Protein AF-0000000087427253 (afdb_homodimer)

Radius of gyration: 33.12 Å; Cα contacts (8 Å, |Δi|>4): 2824; chains: 2; bounding box: 78×100×64 Å

pLDDT: mean 81.94, std 11.25, range [30.92, 97.19]

Nearest PDB structures (foldseek):
  8hb0-assembly1_A  TM=8.447E-01  e=4.789E-19  Homo sapiens
  5nv9-assembly1_A  TM=8.713E-01  e=2.139E-16  Proteus mirabilis HI4320
  8j74-assembly1_B  TM=8.057E-01  e=1.523E-13  Homo sapiens
  9bim-assembly1_A  TM=7.957E-01  e=3.000E-13  Homo sapiens
  8zqp-assembly1_A  TM=8.378E-01  e=1.855E-12  Homo sapiens

Sequence (1390 aa):
MELWYPYFYVYGIGGLVFFSGLFIAWRKGALSKPGRMLPLLLGGFAFYLLLHGLLQAAGSVGAFPVAGDARGAEGTIGTTADIAVVFIYFAGIVGAGAYFAKFTKTSSDYFFGGRRFSGWLLAMSCVATTIGAYSFVKYASAGFSFGLSSSMSYLNDWFWMPLWMLVWLPIIYYGRIQSVPEYFERRFGHKARAAATFILLVYLIGYVGINFYTLGTALHALTGYSIFYSACGAAICTALYVTVGGQTSVIMTDLMQGFILLAVGLGLFLVGIDYVGGFGLFWEHLPGPHRAGLAPLTEPDGFHTMGRFWQDAMVGGVAFYFMNQGMLMRFMSARSVKEGRKAVALVILVVMPLAAIAVSGVGWIGQAMVSTGDIAADTSPDNVFVIVSSILAAPGIFGLVMATLTAALMSTADTLLTAVSAIVVNDIWRPYFAKPHHADAEDLRMARWATLVTAVIGIVLVPLFATFDSIYLAHATFVAAVVPPMAVTLVLGAVWSRYNQKAALLTLVGGVVAVIVSLFFPDVIAPFSQGVEPGGEGMKAYKYMRAFYGVVVCSTLAVIGVLVFREKEEKSPLLVAGPEEDAIRAFKAGDAEPKEGGAKIELKLQAVAEEARRVEGTDEIFVRMHPIDRDELGTEPGDLIHVAARGFWHGGLKSIQARVDDADSTHQGRVEFPEEMLGAAGIEDGDGVVVTLIGMELWYPYFYVYGIGGLVFFSGLFIAWRKGALSKPGRMLPLLLGGFAFYLLLHGLLQAAGSVGAFPVAGDARGAEGTIGTTADIAVVFIYFAGIVGAGAYFAKFTKTSSDYFFGGRRFSGWLLAMSCVATTIGAYSFVKYASAGFSFGLSSSMSYLNDWFWMPLWMLVWLPIIYYGRIQSVPEYFERRFGHKARAAATFILLVYLIGYVGINFYTLGTALHALTGYSIFYSACGAAICTALYVTVGGQTSVIMTDLMQGFILLAVGLGLFLVGIDYVGGFGLFWEHLPGPHRAGLAPLTEPDGFHTMGRFWQDAMVGGVAFYFMNQGMLMRFMSARSVKEGRKAVALVILVVMPLAAIAVSGVGWIGQAMVSTGDIAADTSPDNVFVIVSSILAAPGIFGLVMATLTAALMSTADTLLTAVSAIVVNDIWRPYFAKPHHADAEDLRMARWATLVTAVIGIVLVPLFATFDSIYLAHATFVAAVVPPMAVTLVLGAVWSRYNQKAALLTLVGGVVAVIVSLFFPDVIAPFSQGVEPGGEGMKAYKYMRAFYGVVVCSTLAVIGVLVFREKEEKSPLLVAGPEEDAIRAFKAGDAEPKEGGAKIELKLQAVAEEARRVEGTDEIFVRMHPIDRDELGTEPGDLIHVAARGFWHGGLKSIQARVDDADSTHQGRVEFPEEMLGAAGIEDGDGVVVTLIG

Organism: Persicimonas caeni (NCBI:txid2292766)

Solvent-accessible surface area (backbone atoms only — not comparable to full-atom values): 65983 Å² total; per-residue (Å²): 113,78,81,46,48,31,55,51,50,50,53,51,55,38,40,48,49,25,51,48,26,46,45,51,25,38,77,31,39,40,42,57,66,77,47,81,56,51,59,52,51,50,49,48,50,48,49,51,55,49,53,50,49,50,35,37,53,52,25,65,46,57,62,62,79,34,39,68,78,52,65,78,56,75,46,70,71,58,42,73,51,13,52,48,40,29,49,50,47,51,52,48,50,43,48,49,12,52,58,41,17,74,69,38,83,44,49,57,20,27,53,24,39,56,27,26,28,36,20,69,53,48,22,32,23,47,43,16,37,67,53,6,35,42,33,46,43,33,28,7,17,38,5,39,74,44,15,47,25,45,32,43,68,44,64,44,53,64,35,49,46,40,39,46,55,51,32,49,46,53,30,40,52,50,53,61,52,87,42,67,31,51,47,35,26,77,71,41,28,67,68,37,16,53,53,41,43,51,51,48,49,52,49,41,48,52,50,36,8,50,28,34,36,39,44,1,48,56,40,18,72,50,70,66,47,54,41,69,59,31,18,47,55,52,47,51,59,40,49,60,28,40,50,65,5,30,38,40,12,51,42,57,47,16,44,60,41,22,55,48,41,51,50,50,23,43,46,48,29,54,52,40,30,18,49,60,26,2,57,37,44,37,55,53,35,33,54,66,76,28,44,17,32,57,32,52,40,70,41,69,86,48,83,18,35,52,28,46,43,31,31,41,31,60,43,38,38,39,41,49,68,68,57,26,48,40,46,46,30,53,51,47,13,22,51,34,72,67,29,34,40,50,14,52,49,45,33,62,69,50,47,26,58,53,44,25,44,21,22,21,27,44,6,42,40,40,38,20,28,30,66,72,63,80,34,67,83,82,58,58,43,74,46,36,38,59,54,44,43,22,57,74,32,53,85,33,50,36,11,46,51,51,31,37,54,50,43,22,22,38,40,27,40,40,36,35,34,50,25,51,13,48,45,45,39,67,68,41,36,51,74,74,65,51,58,88,89,57,60,59,65,57,53,41,52,51,28,32,48,41,24,53,52,48,50,51,52,13,56,67,37,22,70,65,49,65,71,42,94,36,70,50,54,38,51,53,40,50,48,28,56,58,41,28,20,56,44,50,44,50,56,42,46,36,65,36,84,67,60,36,40,66,13,45,41,42,12,39,55,50,24,50,49,53,39,52,45,32,35,78,42,46,70,75,39,56,87,57,31,77,74,34,52,43,95,47,64,42,71,53,26,26,71,49,26,49,21,47,40,34,44,51,52,17,49,48,37,34,51,51,24,36,71,70,64,70,57,87,71,90,75,56,62,40,59,33,58,34,31,52,59,53,23,45,27,59,53,61,77,42,92,58,75,71,52,84,46,66,40,64,41,76,30,29,33,37,62,34,91,53,78,70,50,58,45,86,96,48,88,36,31,46,29,24,37,8,67,67,52,28,46,66,39,67,52,52,65,62,28,35,30,35,42,22,48,70,57,75,87,50,36,31,68,29,20,38,51,31,24,34,34,81,57,66,34,90,46,73,64,31,36,40,33,33,47,86,50,28,71,71,18,62,47,58,77,63,35,57,25,36,37,28,32,49,65,113,76,79,46,48,30,55,50,49,50,53,50,55,38,40,48,48,23,51,48,26,46,46,50,25,37,76,30,39,40,44,59,66,79,46,80,57,52,60,51,52,51,50,47,51,48,49,50,54,48,52,50,48,50,35,37,51,51,27,65,47,58,63,62,79,34,37,68,78,53,64,80,56,74,46,69,73,59,42,73,52,13,53,50,40,29,49,52,46,51,52,47,51,43,48,50,13,52,57,43,16,74,69,36,83,44,49,57,20,26,55,24,40,55,27,25,28,37,20,70,54,48,21,32,23,47,42,16,36,69,53,6,35,42,32,47,44,33,31,6,16,37,5,39,73,44,15,46,25,44,34,44,68,44,63,45,53,64,34,49,47,41,38,45,55,51,33,50,45,51,28,41,53,51,52,61,52,86,42,64,34,52,46,34,26,76,69,42,30,68,67,37,17,54,53,40,43,52,51,50,48,53,48,42,47,51,48,34,8,49,28,34,36,40,44,0,48,56,42,16,72,49,71,68,46,54,41,68,60,32,18,48,54,50,48,51,59,39,47,59,27,38,48,67,5,31,37,42,11,49,41,57,44,15,44,58,42,23,55,47,42,52,50,50,25,42,46,48,29,54,51,40,31,19,49,60,26,2,54,36,44,36,54,55,34,35,54,66,76,29,42,19,32,56,31,53,40,69,42,68,86,48,84,20,34,52,28,45,42,31,29,42,29,59,44,38,37,36,40,49,69,68,57,28,49,40,47,47,30,52,52,48,13,23,51,34,72,66,29,33,41,48,14,51,50,46,33,63,68,49,45,26,60,52,44,26,44,19,24,22,27,43,5,40,42,39,36,19,29,30,66,74,62,78,35,66,83,81,56,58,43,76,47,34,40,60,54,43,42,22,58,74,33,53,86,33,50,35,11,46,51,50,31,37,53,50,42,24,21,40,41,28,41,40,38,38,34,50,25,51,12,47,46,45,39,65,67,42,36,52,75,74,65,52,59,87,86,58,61,59,66,57,54,41,52,50,28,32,48,41,24,52,51,48,51,54,52,14,56,67,39,22,69,65,49,65,70,41,95,37,70,50,56,38,52,53,39,50,48,27,56,59,40,27,20,56,44,49,43,50,57,43,46,36,65,36,85,66,59,35,40,66,14,43,42,43,11,39,53,49,23,50,49,52,39,51,44,34,35,80,43,46,69,75,39,56,88,57,30,78,75,36,52,44,93,47,63,42,73,52,27,27,72,49,27,48,21,46,40,34,44,52,52,18,49,49,38,34,52,50,25,36,72,68,64,70,57,86,71,90,76,56,63,40,58,33,57,33,31,52,61,52,24,48,27,60,53,60,76,44,91,60,75,73,51,80,47,65,41,65,41,76,29,28,33,37,62,33,92,52,79,70,50,57,45,86,98,48,89,36,31,46,29,24,36,9,66,66,53,29,46,66,39,68,53,53,64,62,28,35,30,36,43,22,49,70,59,75,85,50,34,32,68,29,21,40,50,32,24,35,33,81,57,68,34,90,44,72,64,31,36,39,33,32,46,85,48,28,72,70,18,62,47,56,77,63,36,57,27,37,38,28,31,49,64

Foldseek 3Di:
DVLCVVVCVCCVVVVVVLVVVVVVCCVVCVCVPVAPVVCVSVVVVVVVNVVVVVVSVVVVPPPPPQLVVLQVPQQDFADPLLVVLLVVLLVVLLVLLQVQLLLDDFVCCQQQVQLFFFLVLLLLLCLLQVLFQALQLQQLLVCLVQALLSLCLLQQQVVCLCCLQFFQLLLCQLVVPLAPLSLLCVLFRLLSSVLLLVLLLLLLLLVLLLSLLSQLVLVCRRPVDHSLVSSVVLLVSLLSSLLRRHLSSLSVSSNVLSVLLLCLLVVLLVLLCSNCPHDVLLCVLADPSNNDNAHDCDDAVDPHRVLCCLLSHVQVSLCVCPHQQLNSSSSNSHNFSVSSSSSSCCNNPPSSSSSSCSRNSLSSSLNSVCSVVSDPPPDNSSCSSLSSLSSRDDRNSSSSVSSSNSSSSSSNSSSSLSSQLSSCLVRPCVPPPDDPPDDSVVSSVSSSVSSVVSSVSSSVCSVVLVVDSHSNQSSSLSSLLRGQLVSLLLSCSAAPQLQHNQLNSQLSVVLNVVSQCCQQVVCLQVVQLSNHALVDHGSSGSRSRSSVVSNVRSNVSSVVRSVPVVDNDDDDCSSYRDDSQSSQCVSLVDPDRDDAWFQKDKAWEAADQDDWDDDPPDRATEKAEAPVVCVNQVHDFSFKKKKAARDCVCSRSQIHIHGYHPDHDPDHRYIYDHPVCNSSNVHDHGGIIMMIGRD/DVLCVVVCVCCVVVVCVLVVVVVVCCVVCVCVPVAPVVCVSVVVVVVVNVVVVVVSVVVVPPDPPQLVVLQVPQQDFADPLLVVLLVVLLVVLLVLLQVQLLLDDFVCCQQQVQLFFFLVLLLLLCLLQVLFQALQLQQLLVCLVQALLSLCLLQQQVVCLCCLQFFQLLLCQLVVPLAPLSLLCVLFRLLSSVLLLVLLLLLLLLVLLLSLLSQLVLVCLRPVDHSLVSSVVLLVSLLSSLLRRHLSSLSVSSNVLSVLLLCLLVVLLVLLCSSCPHDVLLCVLADPSNNDNAHDCDDAVDDHRVLCCLLSHVLVSLCVCPRQQLNSSSSNSHNFSVSSSSSSCCNNPPSSSSSSCSRNSLSSSLNSVCSVVSDPPPDNSSCSSLSSLSSRDDRNSSSSSSSSNSSSSSSNSSSSLSSQLSSCLVRPCVPPPDDPPDDSVVSSVSSSVSSVVSSVSSSVCSVVLVPDSHSNQSSSLSSLLRGQLVSLLLSCSAAPQLQHNQLNCQLSVVLNVVSQCCQQVVCLQVVQLSNHALVDHGSSGSRSRSSVVSNVVSNVSSVVRSVPVVDNDDDDCSSYRDDSQSSQCVSLVDPDRDDAWFQKDKAWEAADQDDWDDDPPDRATEKAEAPVVCVNQVHDFSFKKKKAARDCVCSRSQIHIHGYHPDHDPDHRYIYDHPVCNSSNVHDHGGIIMMIGRD

Structure (mmCIF, N/CA/C/O backbone):
data_AF-0000000087427253-model_v1
#
loop_
_entity.id
_entity.type
_entity.pdbx_description
1 polymer 'Sodium/solute symporter'
#
loop_
_atom_site.group_PDB
_atom_site.id
_atom_site.type_symbol
_atom_site.label_atom_id
_atom_site.label_alt_id
_atom_site.label_comp_id
_atom_site.label_asym_id
_atom_site.label_entity_id
_atom_site.label_seq_id
_atom_site.pdbx_PDB_ins_code
_atom_site.Cartn_x
_atom_site.Cartn_y
_atom_site.Cartn_z
_atom_site.occupancy
_atom_site.B_iso_or_equiv
_atom_site.auth_seq_id
_atom_site.auth_comp_id
_atom_site.auth_asym_id
_atom_site.auth_atom_id
_atom_site.pdbx_PDB_model_num
ATOM 1 N N . MET A 1 1 ? -25.422 17.812 -18.547 1 43.75 1 MET A N 1
ATOM 2 C CA . MET A 1 1 ? -24.25 18.688 -18.656 1 43.75 1 MET A CA 1
ATOM 3 C C . MET A 1 1 ? -24.031 19.484 -17.375 1 43.75 1 MET A C 1
ATOM 5 O O . MET A 1 1 ? -22.906 19.609 -16.891 1 43.75 1 MET A O 1
ATOM 9 N N . GLU A 1 2 ? -25.109 19.953 -16.719 1 59.38 2 GLU A N 1
ATOM 10 C CA . GLU A 1 2 ? -25.031 20.781 -15.516 1 59.38 2 GLU A CA 1
ATOM 11 C C . GLU A 1 2 ? -24.406 20.016 -14.352 1 59.38 2 GLU A C 1
ATOM 13 O O . GLU A 1 2 ? -23.734 20.609 -13.5 1 59.38 2 GLU A O 1
ATOM 18 N N . LEU A 1 3 ? -24.469 18.734 -14.594 1 61.5 3 LEU A N 1
ATOM 19 C CA . LEU A 1 3 ? -23.984 17.859 -13.523 1 61.5 3 LEU A CA 1
ATOM 20 C C . LEU A 1 3 ? -22.469 17.828 -13.484 1 61.5 3 LEU A C 1
ATOM 22 O O . LEU A 1 3 ? -21.875 17.547 -12.438 1 61.5 3 LEU A O 1
ATOM 26 N N . TRP A 1 4 ? -21.891 18.328 -14.609 1 66.06 4 TRP A N 1
ATOM 27 C CA . TRP A 1 4 ? -20.453 18.172 -14.68 1 66.06 4 TRP A CA 1
ATOM 28 C C . TRP A 1 4 ? -19.75 19.531 -14.531 1 66.06 4 TRP A C 1
ATOM 30 O O . TRP A 1 4 ? -18.516 19.594 -14.453 1 66.06 4 TRP A O 1
ATOM 40 N N . TYR A 1 5 ? -20.516 20.594 -14.406 1 72.19 5 TYR A N 1
ATOM 41 C CA . TYR A 1 5 ? -19.922 21.922 -14.273 1 72.19 5 TYR A CA 1
ATOM 42 C C . TYR A 1 5 ? -19.031 22.016 -13.039 1 72.19 5 TYR A C 1
ATOM 44 O O . TYR A 1 5 ? -17.922 22.531 -13.102 1 72.19 5 TYR A O 1
ATOM 52 N N . PRO A 1 6 ? -19.484 21.438 -11.961 1 80.38 6 PRO A N 1
ATOM 53 C CA . PRO A 1 6 ? -18.609 21.484 -10.781 1 80.38 6 PRO A CA 1
ATOM 54 C C . PRO A 1 6 ? -17.297 20.75 -10.984 1 80.38 6 PRO A C 1
ATOM 56 O O . PRO A 1 6 ? -16.25 21.188 -10.5 1 80.38 6 PRO A O 1
ATOM 59 N N . TYR A 1 7 ? -17.453 19.656 -11.727 1 79.12 7 TYR A N 1
ATOM 60 C CA . TYR A 1 7 ? -16.266 18.859 -12.008 1 79.12 7 TYR A CA 1
ATOM 61 C C . TYR A 1 7 ? -15.258 19.672 -12.828 1 79.12 7 TYR A C 1
ATOM 63 O O . TYR A 1 7 ? -14.078 19.75 -12.477 1 79.12 7 TYR A O 1
ATOM 71 N N . PHE A 1 8 ? -15.727 20.375 -13.812 1 73.19 8 PHE A N 1
ATOM 72 C CA . PHE A 1 8 ? -14.852 21.172 -14.68 1 73.19 8 PHE A CA 1
ATOM 73 C C . PHE A 1 8 ? -14.32 22.391 -13.945 1 73.19 8 PHE A C 1
ATOM 75 O O . PHE A 1 8 ? -13.188 22.812 -14.172 1 73.19 8 PHE A O 1
ATOM 82 N N . TYR A 1 9 ? -15.094 22.859 -13.125 1 79.69 9 TYR A N 1
ATOM 83 C CA . TYR A 1 9 ? -14.672 24 -12.32 1 79.69 9 TYR A CA 1
ATOM 84 C C . TYR A 1 9 ? -13.516 23.625 -11.406 1 79.69 9 TYR A C 1
ATOM 86 O O . TYR A 1 9 ? -12.492 24.312 -11.375 1 79.69 9 TYR A O 1
ATOM 94 N N . VAL A 1 10 ? -13.633 22.5 -10.664 1 84.25 10 VAL A N 1
ATOM 95 C CA . VAL A 1 10 ? -12.648 22.078 -9.68 1 84.25 10 VAL A CA 1
ATOM 96 C C . VAL A 1 10 ? -11.344 21.688 -10.383 1 84.25 10 VAL A C 1
ATOM 98 O O . VAL A 1 10 ? -10.258 22.109 -9.961 1 84.25 10 VAL A O 1
ATOM 101 N N . TYR A 1 11 ? -11.414 21 -11.492 1 82.69 11 TYR A N 1
ATOM 102 C CA . TYR A 1 11 ? -10.211 20.516 -12.156 1 82.69 11 TYR A CA 1
ATOM 103 C C . TYR A 1 11 ? -9.656 21.578 -13.109 1 82.69 11 TYR A C 1
ATOM 105 O O . TYR A 1 11 ? -8.492 21.5 -13.516 1 82.69 11 TYR A O 1
ATOM 113 N N . GLY A 1 12 ? -10.523 22.578 -13.461 1 80.12 12 GLY A N 1
ATOM 114 C CA . GLY A 1 12 ? -10 23.734 -14.18 1 80.12 12 GLY A CA 1
ATOM 115 C C . GLY A 1 12 ? -9.109 24.625 -13.328 1 80.12 12 GLY A C 1
ATOM 116 O O . GLY A 1 12 ? -7.945 24.844 -13.664 1 80.12 12 GLY A O 1
ATOM 117 N N . ILE A 1 13 ? -9.672 25.031 -12.219 1 83.94 13 ILE A N 1
ATOM 118 C CA . ILE A 1 13 ? -8.93 25.953 -11.359 1 83.94 13 ILE A CA 1
ATOM 119 C C . ILE A 1 13 ? -7.887 25.172 -10.562 1 83.94 13 ILE A C 1
ATOM 121 O O . ILE A 1 13 ? -6.734 25.594 -10.453 1 83.94 13 ILE A O 1
ATOM 125 N N . GLY A 1 14 ? -8.344 24 -9.961 1 87.31 14 GLY A N 1
ATOM 126 C CA . GLY A 1 14 ? -7.398 23.156 -9.25 1 87.31 14 GLY A CA 1
ATOM 127 C C . GLY A 1 14 ? -6.262 22.656 -10.125 1 87.31 14 GLY A C 1
ATOM 128 O O . GLY A 1 14 ? -5.113 22.594 -9.68 1 87.31 14 GLY A O 1
ATOM 129 N N . GLY A 1 15 ? -6.617 22.25 -11.344 1 84.06 15 GLY A N 1
ATOM 130 C CA . GLY A 1 15 ? -5.594 21.859 -12.305 1 84.06 15 GLY A CA 1
ATOM 131 C C . GLY A 1 15 ? -4.602 22.953 -12.602 1 84.06 15 GLY A C 1
ATOM 132 O O . GLY A 1 15 ? -3.4 22.703 -12.719 1 84.06 15 GLY A O 1
ATOM 133 N N . LEU A 1 16 ? -5.137 24.203 -12.68 1 82.25 16 LEU A N 1
ATOM 134 C CA . LEU A 1 16 ? -4.262 25.344 -12.906 1 82.25 16 LEU A CA 1
ATOM 135 C C . LEU A 1 16 ? -3.27 25.516 -11.758 1 82.25 16 LEU A C 1
ATOM 137 O O . LEU A 1 16 ? -2.098 25.812 -11.984 1 82.25 16 LEU A O 1
ATOM 141 N N . VAL A 1 17 ? -3.727 25.344 -10.578 1 87 17 VAL A N 1
ATOM 142 C CA . VAL A 1 17 ? -2.85 25.453 -9.422 1 87 17 VAL A CA 1
ATOM 143 C C . VAL A 1 17 ? -1.814 24.328 -9.445 1 87 17 VAL A C 1
ATOM 145 O O . VAL A 1 17 ? -0.619 24.578 -9.273 1 87 17 VAL A O 1
ATOM 148 N N . PHE A 1 18 ? -2.314 23.078 -9.695 1 90 18 PHE A N 1
ATOM 149 C CA . PHE A 1 18 ? -1.455 21.906 -9.734 1 90 18 PHE A CA 1
ATOM 150 C C . PHE A 1 18 ? -0.372 22.062 -10.797 1 90 18 PHE A C 1
ATOM 152 O O . PHE A 1 18 ? 0.817 21.922 -10.5 1 90 18 PHE A O 1
ATOM 159 N N . PHE A 1 19 ? -0.707 22.422 -11.984 1 84.94 19 PHE A N 1
ATOM 160 C CA . PHE A 1 19 ? 0.235 22.453 -13.102 1 84.94 19 PHE A CA 1
ATOM 161 C C . PHE A 1 19 ? 1.096 23.703 -13.039 1 84.94 19 PHE A C 1
ATOM 163 O O . PHE A 1 19 ? 2.23 23.719 -13.523 1 84.94 19 PHE A O 1
ATOM 170 N N . SER A 1 20 ? 0.563 24.828 -12.438 1 86.44 20 SER A N 1
ATOM 171 C CA . SER A 1 20 ? 1.421 25.969 -12.172 1 86.44 20 SER A CA 1
ATOM 172 C C . SER A 1 20 ? 2.535 25.609 -11.195 1 86.44 20 SER A C 1
ATOM 174 O O . SER A 1 20 ? 3.676 26.047 -11.359 1 86.44 20 SER A O 1
ATOM 176 N N . GLY A 1 21 ? 2.146 24.828 -10.211 1 86.19 21 GLY A N 1
ATOM 177 C CA . GLY A 1 21 ? 3.17 24.359 -9.289 1 86.19 21 GLY A CA 1
ATOM 178 C C . GLY A 1 21 ? 4.234 23.516 -9.961 1 86.19 21 GLY A C 1
ATOM 179 O O . GLY A 1 21 ? 5.426 23.688 -9.703 1 86.19 21 GLY A O 1
ATOM 180 N N . LEU A 1 22 ? 3.787 22.625 -10.82 1 81.88 22 LEU A N 1
ATOM 181 C CA . LEU A 1 22 ? 4.715 21.781 -11.562 1 81.88 22 LEU A CA 1
ATOM 182 C C . LEU A 1 22 ? 5.605 22.625 -12.469 1 81.88 22 LEU A C 1
ATOM 184 O O . LEU A 1 22 ? 6.805 22.359 -12.586 1 81.88 22 LEU A O 1
ATOM 188 N N . PHE A 1 23 ? 4.973 23.609 -13.07 1 79 23 PHE A N 1
ATOM 189 C CA . PHE A 1 23 ? 5.695 24.484 -13.992 1 79 23 PHE A CA 1
ATOM 190 C C . PHE A 1 23 ? 6.742 25.297 -13.258 1 79 23 PHE A C 1
ATOM 192 O O . PHE A 1 23 ? 7.879 25.422 -13.719 1 79 23 PHE A O 1
ATOM 199 N N . ILE A 1 24 ? 6.383 25.859 -12.211 1 82.44 24 ILE A N 1
ATOM 200 C CA . ILE A 1 24 ? 7.305 26.656 -11.414 1 82.44 24 ILE A CA 1
ATOM 201 C C . ILE A 1 24 ? 8.469 25.781 -10.945 1 82.44 24 ILE A C 1
ATOM 203 O O . ILE A 1 24 ? 9.633 26.203 -11.023 1 82.44 24 ILE A O 1
ATOM 207 N N . ALA A 1 25 ? 8.141 24.594 -10.445 1 79.62 25 ALA A N 1
ATOM 208 C CA . ALA A 1 25 ? 9.18 23.672 -9.984 1 79.62 25 ALA A CA 1
ATOM 209 C C . ALA A 1 25 ? 10.125 23.312 -11.125 1 79.62 25 ALA A C 1
ATOM 211 O O . ALA A 1 25 ? 11.336 23.203 -10.93 1 79.62 25 ALA A O 1
ATOM 212 N N . TRP A 1 26 ? 9.539 23.078 -12.258 1 76.75 26 TRP A N 1
ATOM 213 C CA . TRP A 1 26 ? 10.328 22.75 -13.43 1 76.75 26 TRP A CA 1
ATOM 214 C C . TRP A 1 26 ? 11.203 23.938 -13.859 1 76.75 26 TRP A C 1
ATOM 216 O O . TRP A 1 26 ? 12.398 23.781 -14.086 1 76.75 26 TRP A O 1
ATOM 226 N N . ARG A 1 27 ? 10.617 25.156 -13.961 1 72 27 ARG A N 1
ATOM 227 C CA . ARG A 1 27 ? 11.305 26.359 -14.422 1 72 27 ARG A CA 1
ATOM 228 C C . ARG A 1 27 ? 12.438 26.75 -13.469 1 72 27 ARG A C 1
ATOM 230 O O . ARG A 1 27 ? 13.484 27.234 -13.906 1 72 27 ARG A O 1
ATOM 237 N N . LYS A 1 28 ? 12.195 26.406 -12.297 1 74 28 LYS A N 1
ATOM 238 C CA . LYS A 1 28 ? 13.164 26.859 -11.305 1 74 28 LYS A CA 1
ATOM 239 C C . LYS A 1 28 ? 14.148 25.75 -10.945 1 74 28 LYS A C 1
ATOM 241 O O . LYS A 1 28 ? 14.961 25.906 -10.039 1 74 28 LYS A O 1
ATOM 246 N N . GLY A 1 29 ? 14.016 24.641 -11.578 1 65.69 29 GLY A N 1
ATOM 247 C CA . GLY A 1 29 ? 15.031 23.609 -11.516 1 65.69 29 GLY A CA 1
ATOM 248 C C . GLY A 1 29 ? 14.781 22.594 -10.406 1 65.69 29 GLY A C 1
ATOM 249 O O . GLY A 1 29 ? 15.656 21.781 -10.094 1 65.69 29 GLY A O 1
ATOM 250 N N . ALA A 1 30 ? 13.68 22.797 -9.781 1 64.75 30 ALA A N 1
ATOM 251 C CA . ALA A 1 30 ? 13.375 21.891 -8.688 1 64.75 30 ALA A CA 1
ATOM 252 C C . ALA A 1 30 ? 12.938 20.531 -9.227 1 64.75 30 ALA A C 1
ATOM 254 O O . ALA A 1 30 ? 12.984 19.531 -8.508 1 64.75 30 ALA A O 1
ATOM 255 N N . LEU A 1 31 ? 12.312 20.609 -10.328 1 60.72 31 LEU A N 1
ATOM 256 C CA . LEU A 1 31 ? 11.906 19.375 -11 1 60.72 31 LEU A CA 1
ATOM 257 C C . LEU A 1 31 ? 12.875 19.016 -12.117 1 60.72 31 LEU A C 1
ATOM 259 O O . LEU A 1 31 ? 12.477 18.906 -13.281 1 60.72 31 LEU A O 1
ATOM 263 N N . SER A 1 32 ? 13.992 19.562 -12.141 1 51.09 32 SER A N 1
ATOM 264 C CA . SER A 1 32 ? 14.93 19.406 -13.242 1 51.09 32 SER A CA 1
ATOM 265 C C . SER A 1 32 ? 15.062 17.953 -13.672 1 51.09 32 SER A C 1
ATOM 267 O O . SER A 1 32 ? 15.273 17.656 -14.852 1 51.09 32 SER A O 1
ATOM 269 N N . LYS A 1 33 ? 15.227 17.078 -12.75 1 46.72 33 LYS A N 1
ATOM 270 C CA . LYS A 1 33 ? 15.336 15.711 -13.227 1 46.72 33 LYS A CA 1
ATOM 271 C C . LYS A 1 33 ? 14.031 14.945 -13.031 1 46.72 33 LYS A C 1
ATOM 273 O O . LYS A 1 33 ? 13.508 14.883 -11.914 1 46.72 33 LYS A O 1
ATOM 278 N N . PRO A 1 34 ? 13.266 14.945 -14.148 1 44.59 34 PRO A N 1
ATOM 279 C CA . PRO A 1 34 ? 11.977 14.266 -14.031 1 44.59 34 PRO A CA 1
ATOM 280 C C . PRO A 1 34 ? 12.055 12.984 -13.203 1 44.59 34 PRO A C 1
ATOM 282 O O . PRO A 1 34 ? 12.445 11.938 -13.719 1 44.59 34 PRO A O 1
ATOM 285 N N . GLY A 1 35 ? 12.664 13.023 -12.281 1 50.59 35 GLY A N 1
ATOM 286 C CA . GLY A 1 35 ? 12.836 11.82 -11.484 1 50.59 35 GLY A CA 1
ATOM 287 C C . GLY A 1 35 ? 11.523 11.195 -11.055 1 50.59 35 GLY A C 1
ATOM 288 O O . GLY A 1 35 ? 10.523 11.281 -11.773 1 50.59 35 GLY A O 1
ATOM 289 N N . ARG A 1 36 ? 11.484 10.453 -10.023 1 56.59 36 ARG A N 1
ATOM 290 C CA . ARG A 1 36 ? 10.383 9.703 -9.438 1 56.59 36 ARG A CA 1
ATOM 291 C C . ARG A 1 36 ? 9.25 10.625 -9.008 1 56.59 36 ARG A C 1
ATOM 293 O O . ARG A 1 36 ? 8.109 10.188 -8.828 1 56.59 36 ARG A O 1
ATOM 300 N N . MET A 1 37 ? 9.531 11.922 -9.289 1 68.88 37 MET A N 1
ATOM 301 C CA . MET A 1 37 ? 8.57 12.828 -8.656 1 68.88 37 MET A CA 1
ATOM 302 C C . MET A 1 37 ? 7.457 13.203 -9.633 1 68.88 37 MET A C 1
ATOM 304 O O . MET A 1 37 ? 6.289 13.281 -9.25 1 68.88 37 MET A O 1
ATOM 308 N N . LEU A 1 38 ? 7.812 13.297 -10.938 1 68.19 38 LEU A N 1
ATOM 309 C CA . LEU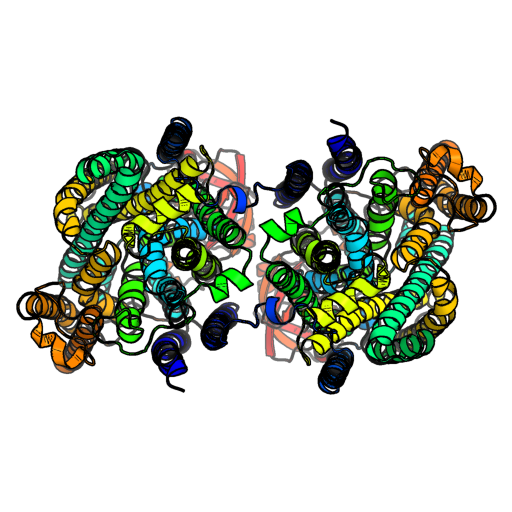 A 1 38 ? 6.812 13.766 -11.891 1 68.19 38 LEU A CA 1
ATOM 310 C C . LEU A 1 38 ? 5.742 12.703 -12.117 1 68.19 38 LEU A C 1
ATOM 312 O O . LEU A 1 38 ? 4.543 12.992 -12.039 1 68.19 38 LEU A O 1
ATOM 316 N N . PRO A 1 39 ? 6.164 11.375 -12.289 1 63.03 39 PRO A N 1
ATOM 317 C CA . PRO A 1 39 ? 5.113 10.359 -12.406 1 63.03 39 PRO A CA 1
ATOM 318 C C . PRO A 1 39 ? 4.262 10.25 -11.141 1 63.03 39 PRO A C 1
ATOM 320 O O . PRO A 1 39 ? 3.057 9.992 -11.227 1 63.03 39 PRO A O 1
ATOM 323 N N . LEU A 1 40 ? 4.867 10.32 -10.117 1 71.38 40 LEU A N 1
ATOM 324 C CA . LEU A 1 40 ? 4.113 10.281 -8.875 1 71.38 40 LEU A CA 1
ATOM 325 C C . LEU A 1 40 ? 3.082 11.406 -8.82 1 71.38 40 LEU A C 1
ATOM 327 O O . LEU A 1 40 ? 1.928 11.172 -8.453 1 71.38 40 LEU A O 1
ATOM 331 N N . LEU A 1 41 ? 3.461 12.57 -9.203 1 78.19 41 LEU A N 1
ATOM 332 C CA . LEU A 1 41 ? 2.576 13.734 -9.156 1 78.19 41 LEU A CA 1
ATOM 333 C C . LEU A 1 41 ? 1.481 13.625 -10.211 1 78.19 41 LEU A C 1
ATOM 335 O O . LEU A 1 41 ? 0.304 13.836 -9.914 1 78.19 41 LEU A O 1
ATOM 339 N N . LEU A 1 42 ? 1.845 13.203 -11.375 1 72.81 42 LEU A N 1
ATOM 340 C CA . LEU A 1 42 ? 0.849 13.078 -12.43 1 72.81 42 LEU A CA 1
ATOM 341 C C . LEU A 1 42 ? -0.083 11.898 -12.164 1 72.81 42 LEU A C 1
ATOM 343 O O . LEU A 1 42 ? -1.276 11.969 -12.469 1 72.81 42 LEU A O 1
ATOM 347 N N . GLY A 1 43 ? 0.577 10.805 -11.648 1 70.31 43 GLY A N 1
ATOM 348 C CA . GLY A 1 43 ? -0.26 9.695 -11.219 1 70.31 43 GLY A CA 1
ATOM 349 C C . GLY A 1 43 ? -1.272 10.078 -10.156 1 70.31 43 GLY A C 1
ATOM 350 O O . GLY A 1 43 ? -2.422 9.641 -10.203 1 70.31 43 GLY A O 1
ATOM 351 N N . GLY A 1 44 ? -0.804 10.883 -9.25 1 75.75 44 GLY A N 1
ATOM 352 C CA . GLY A 1 44 ? -1.728 11.383 -8.25 1 75.75 44 GLY A CA 1
ATOM 353 C C . GLY A 1 44 ? -2.84 12.234 -8.836 1 75.75 44 GLY A C 1
ATOM 354 O O . GLY A 1 44 ? -4.004 12.094 -8.453 1 75.75 44 GLY A O 1
ATOM 355 N N . PHE A 1 45 ? -2.498 13.094 -9.781 1 78.81 45 PHE A N 1
ATOM 356 C CA . PHE A 1 45 ? -3.488 13.914 -10.469 1 78.81 45 PHE A CA 1
ATOM 357 C C . PHE A 1 45 ? -4.5 13.039 -11.195 1 78.81 45 PHE A C 1
ATOM 359 O O . PHE A 1 45 ? -5.707 13.258 -11.094 1 78.81 45 PHE A O 1
ATOM 366 N N . ALA A 1 46 ? -3.975 12.039 -11.898 1 71.38 46 ALA A N 1
ATOM 367 C CA . ALA A 1 46 ? -4.852 11.141 -12.648 1 71.38 46 ALA A CA 1
ATOM 368 C C . ALA A 1 46 ? -5.766 10.359 -11.711 1 71.38 46 ALA A C 1
ATOM 370 O O . ALA A 1 46 ? -6.941 10.148 -12.016 1 71.38 46 ALA A O 1
ATOM 371 N N . PHE A 1 47 ? -5.207 9.922 -10.727 1 77.44 47 PHE A N 1
ATOM 372 C CA . PHE A 1 47 ? -5.973 9.18 -9.734 1 77.44 47 PHE A CA 1
ATOM 373 C C . PHE A 1 47 ? -7.188 9.977 -9.273 1 77.44 47 PHE A C 1
ATOM 375 O O . PHE A 1 47 ? -8.312 9.477 -9.297 1 77.44 47 PHE A O 1
ATOM 382 N N . TYR A 1 48 ? -7.039 11.195 -8.875 1 80.12 48 TYR A N 1
ATOM 383 C CA . TYR A 1 48 ? -8.133 12.016 -8.359 1 80.12 48 TYR A CA 1
ATOM 384 C C . TYR A 1 48 ? -9.086 12.414 -9.484 1 80.12 48 TYR A C 1
ATOM 386 O O . TYR A 1 48 ? -10.297 12.508 -9.273 1 80.12 48 TYR A O 1
ATOM 394 N N . LEU A 1 49 ? -8.438 12.742 -10.609 1 75.88 49 LEU A N 1
ATOM 395 C CA . LEU A 1 49 ? -9.273 13.07 -11.766 1 75.88 49 LEU A CA 1
ATOM 396 C C . LEU A 1 49 ? -10.25 11.938 -12.055 1 75.88 49 LEU A C 1
ATOM 398 O O . LEU A 1 49 ? -11.438 12.188 -12.281 1 75.88 49 LEU A O 1
ATOM 402 N N . LEU A 1 50 ? -9.758 10.695 -12.008 1 68.44 50 LEU A N 1
ATOM 403 C CA . LEU A 1 50 ? -10.586 9.531 -12.297 1 68.44 50 LEU A CA 1
ATOM 404 C C . LEU A 1 50 ? -11.547 9.242 -11.148 1 68.44 50 LEU A C 1
ATOM 406 O O . LEU A 1 50 ? -12.719 8.914 -11.383 1 68.44 50 LEU A O 1
ATOM 410 N N . LEU A 1 51 ? -11.039 9.281 -9.961 1 72.31 51 LEU A N 1
ATOM 411 C CA . LEU A 1 51 ? -11.867 9 -8.789 1 72.31 51 LEU A CA 1
ATOM 412 C C . LEU A 1 51 ? -13.062 9.938 -8.742 1 72.31 51 LEU A C 1
ATOM 414 O O . LEU A 1 51 ? -14.203 9.484 -8.578 1 72.31 51 LEU A O 1
ATOM 418 N N . HIS A 1 52 ? -12.828 11.281 -8.938 1 78.19 52 HIS A N 1
ATOM 419 C CA . HIS A 1 52 ? -13.914 12.25 -8.906 1 78.19 52 HIS A CA 1
ATOM 420 C C . HIS A 1 52 ? -14.852 12.078 -10.102 1 78.19 52 HIS A C 1
ATOM 422 O O . HIS A 1 52 ? -16.062 12.258 -9.977 1 78.19 52 HIS A O 1
ATOM 428 N N . GLY A 1 53 ? -14.203 11.805 -11.203 1 70.06 53 GLY A N 1
ATOM 429 C CA . GLY A 1 53 ? -15.023 11.547 -12.375 1 70.06 53 GLY A CA 1
ATOM 430 C C . GLY A 1 53 ? -15.969 10.375 -12.195 1 70.06 53 GLY A C 1
ATOM 431 O O . GLY A 1 53 ? -17.141 10.445 -12.57 1 70.06 53 GLY A O 1
ATOM 432 N N . LEU A 1 54 ? -15.461 9.297 -11.586 1 64.75 54 LEU A N 1
ATOM 433 C CA . LEU A 1 54 ? -16.266 8.102 -11.336 1 64.75 54 LEU A CA 1
ATOM 434 C C . LEU A 1 54 ? -17.375 8.391 -10.336 1 64.75 54 LEU A C 1
ATOM 436 O O . LEU A 1 54 ? -18.5 7.934 -10.516 1 64.75 54 LEU A O 1
ATOM 440 N N . LEU A 1 55 ? -17.078 9.109 -9.289 1 67.69 55 LEU A N 1
ATOM 441 C CA . LEU A 1 55 ? -18.078 9.445 -8.273 1 67.69 55 LEU A CA 1
ATOM 442 C C . LEU A 1 55 ? -19.172 10.328 -8.859 1 67.69 55 LEU A C 1
ATOM 444 O O . LEU A 1 55 ? -20.359 10.148 -8.539 1 67.69 55 LEU A O 1
ATOM 448 N N . GLN A 1 56 ? -18.719 11.266 -9.703 1 69.88 56 GLN A N 1
ATOM 449 C CA . GLN A 1 56 ? -19.703 12.148 -10.344 1 69.88 56 GLN A CA 1
ATOM 450 C C . GLN A 1 56 ? -20.578 11.375 -11.305 1 69.88 56 GLN A C 1
ATOM 452 O O . GLN A 1 56 ? -21.797 11.625 -11.383 1 69.88 56 GLN A O 1
ATOM 457 N N . ALA A 1 57 ? -19.953 10.5 -12.062 1 63.84 57 ALA A N 1
ATOM 458 C CA . ALA A 1 57 ? -20.703 9.664 -13 1 63.84 57 ALA A CA 1
ATOM 459 C C . ALA A 1 57 ? -21.672 8.758 -12.266 1 63.84 57 ALA A C 1
ATOM 461 O O . ALA A 1 57 ? -22.812 8.555 -12.711 1 63.84 57 ALA A O 1
ATOM 462 N N . ALA A 1 58 ? -21.266 8.172 -11.156 1 62.16 58 ALA A N 1
ATOM 463 C CA . ALA A 1 58 ? -22.109 7.27 -10.359 1 62.16 58 ALA A CA 1
ATOM 464 C C . ALA A 1 58 ? -23.344 7.992 -9.828 1 62.16 58 ALA A C 1
ATOM 466 O O . ALA A 1 58 ? -24.422 7.398 -9.727 1 62.16 58 ALA A O 1
ATOM 467 N N . GLY A 1 59 ? -23.141 9.242 -9.406 1 61.66 59 GLY A N 1
ATOM 468 C CA . GLY A 1 59 ? -24.266 10.023 -8.914 1 61.66 59 GLY A CA 1
ATOM 469 C C . GLY A 1 59 ? -25.359 10.219 -9.953 1 61.66 59 GLY A C 1
ATOM 470 O O . GLY A 1 59 ? -26.516 10.445 -9.602 1 61.66 59 GLY A O 1
ATOM 471 N N . SER A 1 60 ? -24.891 10.25 -11.109 1 55.31 60 SER A N 1
ATOM 472 C CA . SER A 1 60 ? -25.844 10.438 -12.188 1 55.31 60 SER A CA 1
ATOM 473 C C . SER A 1 60 ? -26.594 9.141 -12.5 1 55.31 60 SER A C 1
ATOM 475 O O . SER A 1 60 ? -27.625 9.164 -13.156 1 55.31 60 SER A O 1
ATOM 477 N N . VAL A 1 61 ? -25.844 8.117 -12.188 1 47.84 61 VAL A N 1
ATOM 478 C CA . VAL A 1 61 ? -26.469 6.828 -12.477 1 47.84 61 VAL A CA 1
ATOM 479 C C . VAL A 1 61 ? -27.594 6.562 -11.477 1 47.84 61 VAL A C 1
ATOM 481 O O . VAL A 1 61 ? -27.438 6.781 -10.273 1 47.84 61 VAL A O 1
ATOM 484 N N . GLY A 1 62 ? -28.781 7.004 -11.852 1 45.69 62 GLY A N 1
ATOM 485 C CA . GLY A 1 62 ? -29.891 6.621 -11 1 45.69 62 GLY A CA 1
ATOM 486 C C . GLY A 1 62 ? -29.641 5.336 -10.234 1 45.69 62 GLY A C 1
ATOM 487 O O . GLY A 1 62 ? -28.531 4.809 -10.242 1 45.69 62 GLY A O 1
ATOM 488 N N . ALA A 1 63 ? -30.609 4.969 -9.398 1 39.94 63 ALA A N 1
ATOM 489 C CA . ALA A 1 63 ? -30.562 3.736 -8.609 1 39.94 63 ALA A CA 1
ATOM 490 C C . ALA A 1 63 ? -29.906 2.607 -9.398 1 39.94 63 ALA A C 1
ATOM 492 O O . ALA A 1 63 ? -30.219 2.402 -10.578 1 39.94 63 ALA A O 1
ATOM 493 N N . PHE A 1 64 ? -28.578 2.471 -9.109 1 36.16 64 PHE A N 1
ATOM 494 C CA . PHE A 1 64 ? -28.109 1.242 -9.734 1 36.16 64 PHE A CA 1
ATOM 495 C C . PHE A 1 64 ? -29.219 0.205 -9.805 1 36.16 64 PHE A C 1
ATOM 497 O O . PHE A 1 64 ? -30.078 0.139 -8.914 1 36.16 64 PHE A O 1
ATOM 504 N N . PRO A 1 65 ? -29.734 -0.12 -10.977 1 32.06 65 PRO A N 1
ATOM 505 C CA . PRO A 1 65 ? -30.734 -1.196 -10.875 1 32.06 65 PRO A CA 1
ATOM 506 C C . PRO A 1 65 ? -30.469 -2.129 -9.695 1 32.06 65 PRO A C 1
ATOM 508 O O . PRO A 1 65 ? -29.359 -2.654 -9.547 1 32.06 65 PRO A O 1
ATOM 511 N N . VAL A 1 66 ? -30.781 -1.568 -8.602 1 33.31 66 VAL A N 1
ATOM 512 C CA . VAL A 1 66 ? -30.734 -2.523 -7.5 1 33.31 66 VAL A CA 1
ATOM 513 C C . VAL A 1 66 ? -31.094 -3.918 -8.008 1 33.31 66 VAL A C 1
ATOM 515 O O . VAL A 1 66 ? -31.922 -4.059 -8.906 1 33.31 66 VAL A O 1
ATOM 518 N N . ALA A 1 67 ? -30.266 -4.723 -7.68 1 33.59 67 ALA A N 1
ATOM 519 C CA . ALA A 1 67 ? -30.469 -6.125 -8.039 1 33.59 67 ALA A CA 1
ATOM 520 C C . ALA A 1 67 ? -31.922 -6.531 -7.883 1 33.59 67 ALA A C 1
ATOM 522 O O . ALA A 1 67 ? -32.312 -7.629 -8.281 1 33.59 67 ALA A O 1
ATOM 523 N N . GLY A 1 68 ? -32.719 -5.824 -7.25 1 30.92 68 GLY A N 1
ATOM 524 C CA . GLY A 1 68 ? -34.062 -6.305 -7.148 1 30.92 68 GLY A CA 1
ATOM 525 C C . GLY A 1 68 ? -34.812 -6.316 -8.477 1 30.92 68 GLY A C 1
ATOM 526 O O . GLY A 1 68 ? -35.75 -7.07 -8.656 1 30.92 68 GLY A O 1
ATOM 527 N N . ASP A 1 69 ? -34.688 -5.305 -9.164 1 34.16 69 ASP A N 1
ATOM 528 C CA . ASP A 1 69 ? -35.438 -5.469 -10.398 1 34.16 69 ASP A CA 1
ATOM 529 C C . ASP A 1 69 ? -34.781 -6.512 -11.305 1 34.16 69 ASP A C 1
ATOM 531 O O . ASP A 1 69 ? -35.344 -6.883 -12.336 1 34.16 69 ASP A O 1
ATOM 535 N N . ALA A 1 70 ? -33.656 -6.746 -11.18 1 34.62 70 ALA A N 1
ATOM 536 C CA . ALA A 1 70 ? -33 -7.77 -11.992 1 34.62 70 ALA A CA 1
ATOM 537 C C . ALA A 1 70 ? -33.219 -9.156 -11.391 1 34.62 70 ALA A C 1
ATOM 539 O O . ALA A 1 70 ? -32.562 -10.117 -11.797 1 34.62 70 ALA A O 1
ATOM 540 N N . ARG A 1 71 ? -33.719 -9.375 -10.305 1 39.5 71 ARG A N 1
ATOM 541 C CA . ARG A 1 71 ? -34.188 -10.625 -9.719 1 39.5 71 ARG A CA 1
ATOM 542 C C . ARG A 1 71 ? -35.25 -11.289 -10.602 1 39.5 71 ARG A C 1
ATOM 544 O O . ARG A 1 71 ? -36.219 -10.648 -11.023 1 39.5 71 ARG A O 1
ATOM 551 N N . GLY A 1 72 ? -34.781 -12.094 -11.297 1 41.31 72 GLY A N 1
ATOM 552 C CA . GLY A 1 72 ? -35.406 -12.961 -12.273 1 41.31 72 GLY A CA 1
ATOM 553 C C . GLY A 1 72 ? -34.781 -12.852 -13.656 1 41.31 72 GLY A C 1
ATOM 554 O O . GLY A 1 72 ? -35.281 -13.445 -14.617 1 41.31 72 GLY A O 1
ATOM 555 N N . ALA A 1 73 ? -33.844 -11.859 -13.82 1 41.78 73 ALA A N 1
ATOM 556 C CA . ALA A 1 73 ? -33.406 -11.719 -15.203 1 41.78 73 ALA A CA 1
ATOM 557 C C . ALA A 1 73 ? -32.469 -12.859 -15.594 1 41.78 73 ALA A C 1
ATOM 559 O O . ALA A 1 73 ? -31.625 -13.281 -14.797 1 41.78 73 ALA A O 1
ATOM 560 N N . GLU A 1 74 ? -32.719 -13.641 -16.5 1 49.91 74 GLU A N 1
ATOM 561 C CA . GLU A 1 74 ? -31.891 -14.656 -17.141 1 49.91 74 GLU A CA 1
ATOM 562 C C . GLU A 1 74 ? -30.594 -14.039 -17.672 1 49.91 74 GLU A C 1
ATOM 564 O O . GLU A 1 74 ? -30.625 -13.023 -18.375 1 49.91 74 GLU A O 1
ATOM 569 N N . GLY A 1 75 ? -29.375 -14.047 -16.906 1 57.91 75 GLY A N 1
ATOM 570 C CA . GLY A 1 75 ? -28.109 -13.539 -17.406 1 57.91 75 GLY A CA 1
ATOM 571 C C . GLY A 1 75 ? -27.953 -13.703 -18.906 1 57.91 75 GLY A C 1
ATOM 572 O O . GLY A 1 75 ? -28.531 -14.625 -19.5 1 57.91 75 GLY A O 1
ATOM 573 N N . THR A 1 76 ? -27.688 -12.594 -19.672 1 62.06 76 THR A N 1
ATOM 574 C CA . THR A 1 76 ? -27.438 -12.68 -21.109 1 62.06 76 THR A CA 1
ATOM 575 C C . THR A 1 76 ? -25.969 -13 -21.375 1 62.06 76 THR A C 1
ATOM 577 O O . THR A 1 76 ? -25.078 -12.289 -20.906 1 62.06 76 THR A O 1
ATOM 580 N N . ILE A 1 77 ? -25.703 -14.227 -21.812 1 71 77 ILE A N 1
ATOM 581 C CA . ILE A 1 77 ? -24.359 -14.711 -22.109 1 71 77 ILE A CA 1
ATOM 582 C C . ILE A 1 77 ? -24.078 -14.57 -23.609 1 71 77 ILE A C 1
ATOM 584 O O . ILE A 1 77 ? -24.938 -14.875 -24.438 1 71 77 ILE A O 1
ATOM 588 N N . GLY A 1 78 ? -23.031 -13.961 -23.953 1 72.5 78 GLY A N 1
ATOM 589 C CA . GLY A 1 78 ? -22.516 -14.086 -25.297 1 72.5 78 GLY A CA 1
ATOM 590 C C . GLY A 1 78 ? -23.109 -13.055 -26.25 1 72.5 78 GLY A C 1
ATOM 591 O O . GLY A 1 78 ? -23.359 -13.359 -27.422 1 72.5 78 GLY A O 1
ATOM 592 N N . THR A 1 79 ? -23.375 -11.922 -25.672 1 79.62 79 THR A N 1
ATOM 593 C CA . THR A 1 79 ? -23.844 -10.852 -26.547 1 79.62 79 THR A CA 1
ATOM 594 C C . THR A 1 79 ? -22.734 -10.391 -27.484 1 79.62 79 THR A C 1
ATOM 596 O O . THR A 1 79 ? -21.578 -10.758 -27.312 1 79.62 79 THR A O 1
ATOM 599 N N . THR A 1 80 ? -23.141 -9.711 -28.547 1 81.69 80 THR A N 1
ATOM 600 C CA . THR A 1 80 ? -22.172 -9.172 -29.5 1 81.69 80 THR A CA 1
ATOM 601 C C . THR A 1 80 ? -21.172 -8.266 -28.781 1 81.69 80 THR A C 1
ATOM 603 O O . THR A 1 80 ? -19.984 -8.25 -29.125 1 81.69 80 THR A O 1
ATOM 606 N N . ALA A 1 81 ? -21.688 -7.578 -27.828 1 83.62 81 ALA A N 1
ATOM 607 C CA . ALA A 1 81 ? -20.812 -6.707 -27.047 1 83.62 81 ALA A CA 1
ATOM 608 C C . ALA A 1 81 ? -19.797 -7.52 -26.25 1 83.62 81 ALA A C 1
ATOM 610 O O . ALA A 1 81 ? -18.625 -7.141 -26.141 1 83.62 81 ALA A O 1
ATOM 611 N N . ASP A 1 82 ? -20.281 -8.609 -25.703 1 83.81 82 ASP A N 1
ATOM 612 C CA . ASP A 1 82 ? -19.406 -9.477 -24.922 1 83.81 82 ASP A CA 1
ATOM 613 C C . ASP A 1 82 ? -18.281 -10.047 -25.812 1 83.81 82 ASP A C 1
ATOM 615 O O . ASP A 1 82 ? -17.109 -10 -25.438 1 83.81 82 ASP A O 1
ATOM 619 N N . ILE A 1 83 ? -18.609 -10.508 -26.969 1 82.94 83 ILE A N 1
ATOM 620 C CA . ILE A 1 83 ? -17.672 -11.133 -27.891 1 82.94 83 ILE A CA 1
ATOM 621 C C . ILE A 1 83 ? -16.656 -10.094 -28.391 1 82.94 83 ILE A C 1
ATOM 623 O O . ILE A 1 83 ? -15.469 -10.375 -28.516 1 82.94 83 ILE A O 1
ATOM 627 N N . ALA A 1 84 ? -17.125 -8.945 -28.609 1 86.5 84 ALA A N 1
ATOM 628 C CA . ALA A 1 84 ? -16.25 -7.871 -29.078 1 86.5 84 ALA A CA 1
ATOM 629 C C . ALA A 1 84 ? -15.195 -7.527 -28.031 1 86.5 84 ALA A C 1
ATOM 631 O O . ALA A 1 84 ? -14.023 -7.328 -28.359 1 86.5 84 ALA A O 1
ATOM 632 N N . VAL A 1 85 ? -15.672 -7.426 -26.812 1 84.69 85 VAL A N 1
ATOM 633 C CA . VAL A 1 85 ? -14.75 -7.078 -25.734 1 84.69 85 VAL A CA 1
ATOM 634 C C . VAL A 1 85 ? -13.688 -8.164 -25.594 1 84.69 85 VAL A C 1
ATOM 636 O O . VAL A 1 85 ? -12.5 -7.863 -25.422 1 84.69 85 VAL A O 1
ATOM 639 N N . VAL A 1 86 ? -14.078 -9.383 -25.688 1 83.44 86 VAL A N 1
ATOM 640 C CA . VAL A 1 86 ? -13.148 -10.5 -25.562 1 83.44 86 VAL A CA 1
ATOM 641 C C . VAL A 1 86 ? -12.141 -10.461 -26.703 1 83.44 86 VAL A C 1
ATOM 643 O O . VAL A 1 86 ? -10.945 -10.656 -26.5 1 83.44 86 VAL A O 1
ATOM 646 N N . PHE A 1 87 ? -12.594 -10.18 -27.875 1 83.12 87 PHE A N 1
ATOM 647 C CA . PHE A 1 87 ? -11.719 -10.133 -29.031 1 83.12 87 PHE A CA 1
ATOM 648 C C . PHE A 1 87 ? -10.727 -8.977 -28.922 1 83.12 87 PHE A C 1
ATOM 650 O O . PHE A 1 87 ? -9.555 -9.125 -29.266 1 83.12 87 PHE A O 1
ATOM 657 N N . ILE A 1 88 ? -11.195 -7.879 -28.5 1 84.88 88 ILE A N 1
ATOM 658 C CA . ILE A 1 88 ? -10.336 -6.715 -28.328 1 84.88 88 ILE A CA 1
ATOM 659 C C . ILE A 1 88 ? -9.258 -7.016 -27.297 1 84.88 88 ILE A C 1
ATOM 661 O O . ILE A 1 88 ? -8.102 -6.641 -27.469 1 84.88 88 ILE A O 1
ATOM 665 N N . TYR A 1 89 ? -9.688 -7.645 -26.328 1 82.81 89 TYR A N 1
ATOM 666 C CA . TYR A 1 89 ? -8.742 -8.016 -25.281 1 82.81 89 TYR A CA 1
ATOM 667 C C . TYR A 1 89 ? -7.664 -8.945 -25.844 1 82.81 89 TYR A C 1
ATOM 669 O O . TYR A 1 89 ? -6.473 -8.742 -25.609 1 82.81 89 TYR A O 1
ATOM 677 N N . PHE A 1 90 ? -8.094 -9.945 -26.578 1 82.19 90 PHE A N 1
ATOM 678 C CA . PHE A 1 90 ? -7.152 -10.898 -27.141 1 82.19 90 PHE A CA 1
ATOM 679 C C . PHE A 1 90 ? -6.203 -10.211 -28.125 1 82.19 90 PHE A C 1
ATOM 681 O O . PHE A 1 90 ? -4.996 -10.461 -28.109 1 82.19 90 PHE A O 1
ATOM 688 N N . ALA A 1 91 ? -6.715 -9.391 -28.859 1 83.81 91 ALA A N 1
ATOM 689 C CA . ALA A 1 91 ? -5.895 -8.656 -29.812 1 83.81 91 ALA A CA 1
ATOM 690 C C . ALA A 1 91 ? -4.895 -7.754 -29.094 1 83.81 91 ALA A C 1
ATOM 692 O O . ALA A 1 91 ? -3.74 -7.641 -29.516 1 83.81 91 ALA A O 1
ATOM 693 N N . GLY A 1 92 ? -5.363 -7.156 -28.062 1 83.25 92 GLY A N 1
ATOM 694 C CA . GLY A 1 92 ? -4.496 -6.297 -27.266 1 83.25 92 GLY A CA 1
ATOM 695 C C . GLY A 1 92 ? -3.35 -7.043 -26.609 1 83.25 92 GLY A C 1
ATOM 696 O O . GLY A 1 92 ? -2.205 -6.582 -26.641 1 83.25 92 GLY A O 1
ATOM 697 N N . ILE A 1 93 ? -3.672 -8.148 -26.047 1 81.38 93 ILE A N 1
ATOM 698 C CA . ILE A 1 93 ? -2.652 -8.914 -25.344 1 81.38 93 ILE A CA 1
ATOM 699 C C . ILE A 1 93 ? -1.641 -9.477 -26.328 1 81.38 93 ILE A C 1
ATOM 701 O O . ILE A 1 93 ? -0.435 -9.469 -26.078 1 81.38 93 ILE A O 1
ATOM 705 N N . VAL A 1 94 ? -2.125 -10.023 -27.484 1 81.31 94 VAL A N 1
ATOM 706 C CA . VAL A 1 94 ? -1.238 -10.539 -28.516 1 81.31 94 VAL A CA 1
ATOM 707 C C . VAL A 1 94 ? -0.371 -9.414 -29.062 1 81.31 94 VAL A C 1
ATOM 709 O O . VAL A 1 94 ? 0.83 -9.594 -29.281 1 81.31 94 VAL A O 1
ATOM 712 N N . GLY A 1 95 ? -0.988 -8.312 -29.25 1 84.25 95 GLY A N 1
ATOM 713 C CA . GLY A 1 95 ? -0.235 -7.152 -29.703 1 84.25 95 GLY A CA 1
ATOM 714 C C . GLY A 1 95 ? 0.839 -6.719 -28.719 1 84.25 95 GLY A C 1
ATOM 715 O O . GLY A 1 95 ? 1.969 -6.43 -29.125 1 84.25 95 GLY A O 1
ATOM 716 N N . ALA A 1 96 ? 0.488 -6.668 -27.484 1 81.75 96 ALA A N 1
ATOM 717 C CA . ALA A 1 96 ? 1.451 -6.301 -26.453 1 81.75 96 ALA A CA 1
ATOM 718 C C . ALA A 1 96 ? 2.594 -7.309 -26.391 1 81.75 96 ALA A C 1
ATOM 720 O O . ALA A 1 96 ? 3.764 -6.926 -26.312 1 81.75 96 ALA A O 1
ATOM 721 N N . GLY A 1 97 ? 2.211 -8.586 -26.344 1 81.38 97 GLY A N 1
ATOM 722 C CA . GLY A 1 97 ? 3.232 -9.625 -26.344 1 81.38 97 GLY A CA 1
ATOM 723 C C . GLY A 1 97 ? 4.195 -9.523 -27.516 1 81.38 97 GLY A C 1
ATOM 724 O O . GLY A 1 97 ? 5.406 -9.648 -27.328 1 81.38 97 GLY A O 1
ATOM 725 N N . ALA A 1 98 ? 3.623 -9.227 -28.672 1 81.25 98 ALA A N 1
ATOM 726 C CA . ALA A 1 98 ? 4.449 -9.062 -29.875 1 81.25 98 ALA A CA 1
ATOM 727 C C . ALA A 1 98 ? 5.332 -7.828 -29.766 1 81.25 98 ALA A C 1
ATOM 729 O O . ALA A 1 98 ? 6.484 -7.84 -30.203 1 81.25 98 ALA A O 1
ATOM 730 N N . TYR A 1 99 ? 4.781 -6.887 -29.203 1 82.06 99 TYR A N 1
ATOM 731 C CA . TYR A 1 99 ? 5.543 -5.652 -29.047 1 82.06 99 TYR A CA 1
ATOM 732 C C . TYR A 1 99 ? 6.746 -5.871 -28.141 1 82.06 99 TYR A C 1
ATOM 734 O O . TYR A 1 99 ? 7.852 -5.422 -28.438 1 82.06 99 TYR A O 1
ATOM 742 N N . PHE A 1 100 ? 6.617 -6.496 -27.125 1 80.19 100 PHE A N 1
ATOM 743 C CA . PHE A 1 100 ? 7.695 -6.648 -26.156 1 80.19 100 PHE A CA 1
ATOM 744 C C . PHE A 1 100 ? 8.664 -7.738 -26.594 1 80.19 100 PHE A C 1
ATOM 746 O O . PHE A 1 100 ? 9.75 -7.871 -26.031 1 80.19 100 PHE A O 1
ATOM 753 N N . ALA A 1 101 ? 8.258 -8.531 -27.609 1 81.38 101 ALA A N 1
ATOM 754 C CA . ALA A 1 101 ? 9.141 -9.547 -28.172 1 81.38 101 ALA A CA 1
ATOM 755 C C . ALA A 1 101 ? 10.406 -8.906 -28.75 1 81.38 101 ALA A C 1
ATOM 757 O O . ALA A 1 101 ? 11.43 -9.57 -28.906 1 81.38 101 ALA A O 1
ATOM 758 N N . LYS A 1 102 ? 10.352 -7.684 -29 1 78.94 102 LYS A N 1
ATOM 759 C CA . LYS A 1 102 ? 11.484 -7 -29.609 1 78.94 102 LYS A CA 1
ATOM 760 C C . LYS A 1 102 ? 12.656 -6.895 -28.641 1 78.94 102 LYS A C 1
ATOM 762 O O . LYS A 1 102 ? 13.805 -6.688 -29.047 1 78.94 102 LYS A O 1
ATOM 767 N N . PHE A 1 103 ? 12.383 -7.125 -27.438 1 74.69 103 PHE A N 1
ATOM 768 C CA . PHE A 1 103 ? 13.422 -7.016 -26.422 1 74.69 103 PHE A CA 1
ATOM 769 C C . PHE A 1 103 ? 14.086 -8.367 -26.188 1 74.69 103 PHE A C 1
ATOM 771 O O . PHE A 1 103 ? 15.016 -8.477 -25.391 1 74.69 103 PHE A O 1
ATOM 778 N N . THR A 1 104 ? 13.648 -9.414 -26.906 1 77.56 104 THR A N 1
ATOM 779 C CA . THR A 1 104 ? 14.219 -10.75 -26.781 1 77.56 104 THR A CA 1
ATOM 780 C C . THR A 1 104 ? 15.156 -11.055 -27.953 1 77.56 104 THR A C 1
ATOM 782 O O . THR A 1 104 ? 14.711 -11.297 -29.078 1 77.56 104 THR A O 1
ATOM 785 N N . LYS A 1 105 ? 16.453 -11.07 -27.641 1 73.19 105 LYS A N 1
ATOM 786 C CA . LYS A 1 105 ? 17.422 -11.258 -28.703 1 73.19 105 LYS A CA 1
ATOM 787 C C . LYS A 1 105 ? 18.234 -12.531 -28.5 1 73.19 105 LYS A C 1
ATOM 789 O O . LYS A 1 105 ? 18.781 -13.094 -29.453 1 73.19 105 LYS A O 1
ATOM 794 N N . THR A 1 106 ? 18.344 -12.961 -27.266 1 76.88 106 THR A N 1
ATOM 795 C CA . THR A 1 106 ? 19.125 -14.133 -26.922 1 76.88 106 THR A CA 1
ATOM 796 C C . THR A 1 106 ? 18.281 -15.156 -26.172 1 76.88 106 THR A C 1
ATOM 798 O O . THR A 1 106 ? 17.156 -14.852 -25.75 1 76.88 106 THR A O 1
ATOM 801 N N . SER A 1 107 ? 18.859 -16.344 -26.078 1 80.94 107 SER A N 1
ATOM 802 C CA . SER A 1 107 ? 18.172 -17.344 -25.281 1 80.94 107 SER A CA 1
ATOM 803 C C . SER A 1 107 ? 18.047 -16.938 -23.828 1 80.94 107 SER A C 1
ATOM 805 O O . SER A 1 107 ? 17.062 -17.25 -23.156 1 80.94 107 SER A O 1
ATOM 807 N N . SER A 1 108 ? 19 -16.234 -23.344 1 78.5 108 SER A N 1
ATOM 808 C CA . SER A 1 108 ? 18.953 -15.727 -21.984 1 78.5 108 SER A CA 1
ATOM 809 C C . SER A 1 108 ? 17.812 -14.727 -21.812 1 78.5 108 SER A C 1
ATOM 811 O O . SER A 1 108 ? 17.125 -14.734 -20.781 1 78.5 108 SER A O 1
ATOM 813 N N . ASP A 1 109 ? 17.656 -13.969 -22.797 1 77.25 109 ASP A N 1
ATOM 814 C CA . ASP A 1 109 ? 16.516 -13.047 -22.781 1 77.25 109 ASP A CA 1
ATOM 815 C C . ASP A 1 109 ? 15.195 -13.82 -22.812 1 77.25 109 ASP A C 1
ATOM 817 O O . ASP A 1 109 ? 14.25 -13.461 -22.094 1 77.25 109 ASP A O 1
ATOM 821 N N . TYR A 1 110 ? 15.273 -14.766 -23.625 1 83.44 110 TYR A N 1
ATOM 822 C CA . TYR A 1 110 ? 14.07 -15.555 -23.828 1 83.44 110 TYR A CA 1
ATOM 823 C C . TYR A 1 110 ? 13.641 -16.234 -22.547 1 83.44 110 TYR A C 1
ATOM 825 O O . TYR A 1 110 ? 12.453 -16.266 -22.219 1 83.44 110 TYR A O 1
ATOM 833 N N . PHE A 1 111 ? 14.57 -16.719 -21.797 1 85.12 111 PHE A N 1
ATOM 834 C CA . PHE A 1 111 ? 14.211 -17.516 -20.641 1 85.12 111 PHE A CA 1
ATOM 835 C C . PHE A 1 111 ? 14.242 -16.672 -19.375 1 85.12 111 PHE A C 1
ATOM 837 O O . PHE A 1 111 ? 13.492 -16.938 -18.438 1 85.12 111 PHE A O 1
ATOM 844 N N . PHE A 1 112 ? 15.141 -15.695 -19.25 1 82.19 112 PHE A N 1
ATOM 845 C CA . PHE A 1 112 ? 15.359 -15.039 -17.969 1 82.19 112 PHE A CA 1
ATOM 846 C C . PHE A 1 112 ? 15.156 -13.539 -18.094 1 82.19 112 PHE A C 1
ATOM 848 O O . PHE A 1 112 ? 15.406 -12.797 -17.141 1 82.19 112 PHE A O 1
ATOM 855 N N . GLY A 1 113 ? 14.703 -13.102 -19.141 1 77.31 113 GLY A N 1
ATOM 856 C CA . GLY A 1 113 ? 14.398 -11.695 -19.328 1 77.31 113 GLY A CA 1
ATOM 857 C C . GLY A 1 113 ? 15.594 -10.789 -19.094 1 77.31 113 GLY A C 1
ATOM 858 O O . GLY A 1 113 ? 15.445 -9.664 -18.609 1 77.31 113 GLY A O 1
ATOM 859 N N . GLY A 1 114 ? 16.781 -11.312 -19.219 1 71.62 114 GLY A N 1
ATOM 860 C CA . GLY A 1 114 ? 17.984 -10.523 -19.047 1 71.62 114 GLY A CA 1
ATOM 861 C C . GLY A 1 114 ? 18.297 -10.195 -17.609 1 71.62 114 GLY A C 1
ATOM 862 O O . GLY A 1 114 ? 19.156 -9.352 -17.328 1 71.62 114 GLY A O 1
ATOM 863 N N . ARG A 1 115 ? 17.531 -10.703 -16.578 1 79.31 115 ARG A N 1
ATOM 864 C CA . ARG A 1 115 ? 17.719 -10.508 -15.141 1 79.31 115 ARG A CA 1
ATOM 865 C C . ARG A 1 115 ? 17.688 -9.031 -14.781 1 79.31 115 ARG A C 1
ATOM 867 O O . ARG A 1 115 ? 18.594 -8.531 -14.109 1 79.31 115 ARG A O 1
ATOM 874 N N . ARG A 1 116 ? 16.672 -8.375 -15.141 1 78.56 116 ARG A N 1
ATOM 875 C CA . ARG A 1 116 ? 16.688 -6.918 -15.086 1 78.56 116 ARG A CA 1
ATOM 876 C C . ARG A 1 116 ? 15.469 -6.379 -14.359 1 78.56 116 ARG A C 1
ATOM 878 O O . ARG A 1 116 ? 15.375 -5.18 -14.094 1 78.56 116 ARG A O 1
ATOM 885 N N . PHE A 1 117 ? 14.656 -7.246 -13.977 1 80.75 117 PHE A N 1
ATOM 886 C CA . PHE A 1 117 ? 13.352 -6.734 -13.578 1 80.75 117 PHE A CA 1
ATOM 887 C C . PHE A 1 117 ? 13.336 -6.391 -12.086 1 80.75 117 PHE A C 1
ATOM 889 O O . PHE A 1 117 ? 14.023 -7.035 -11.297 1 80.75 117 PHE A O 1
ATOM 896 N N . SER A 1 118 ? 12.477 -5.383 -11.805 1 81.88 118 SER A N 1
ATOM 897 C CA . SER A 1 118 ? 12.273 -4.961 -10.422 1 81.88 118 SER A CA 1
ATOM 898 C C . SER A 1 118 ? 11.289 -5.875 -9.703 1 81.88 118 SER A C 1
ATOM 900 O O . SER A 1 118 ? 10.531 -6.609 -10.336 1 81.88 118 SER A O 1
ATOM 902 N N . GLY A 1 119 ? 11.336 -5.75 -8.391 1 84.06 119 GLY A N 1
ATOM 903 C CA . GLY A 1 119 ? 10.523 -6.621 -7.555 1 84.06 119 GLY A CA 1
ATOM 904 C C . GLY A 1 119 ? 9.031 -6.414 -7.742 1 84.06 119 GLY A C 1
ATOM 905 O O . GLY A 1 119 ? 8.266 -7.379 -7.758 1 84.06 119 GLY A O 1
ATOM 906 N N . TRP A 1 120 ? 8.625 -5.188 -7.891 1 78.06 120 TRP A N 1
ATOM 907 C CA . TRP A 1 120 ? 7.191 -4.934 -8 1 78.06 120 TRP A CA 1
ATOM 908 C C . TRP A 1 120 ? 6.637 -5.492 -9.312 1 78.06 120 TRP A C 1
ATOM 910 O O . TRP A 1 120 ? 5.512 -5.988 -9.352 1 78.06 120 TRP A O 1
ATOM 920 N N . LEU A 1 121 ? 7.387 -5.391 -10.375 1 80.12 121 LEU A N 1
ATOM 921 C CA . LEU A 1 121 ? 6.973 -5.945 -11.656 1 80.12 121 LEU A CA 1
ATOM 922 C C . LEU A 1 121 ? 6.883 -7.469 -11.586 1 80.12 121 LEU A C 1
ATOM 924 O O . LEU A 1 121 ? 5.945 -8.062 -12.117 1 80.12 121 LEU A O 1
ATOM 928 N N . LEU A 1 122 ? 7.781 -8.055 -10.914 1 87.19 122 LEU A N 1
ATOM 929 C CA . LEU A 1 122 ? 7.785 -9.508 -10.75 1 87.19 122 LEU A CA 1
ATOM 930 C C . LEU A 1 122 ? 6.617 -9.961 -9.883 1 87.19 122 LEU A C 1
ATOM 932 O O . LEU A 1 122 ? 6.02 -11.008 -10.133 1 87.19 122 LEU A O 1
ATOM 936 N N . ALA A 1 123 ? 6.332 -9.18 -8.891 1 85.25 123 ALA A N 1
ATOM 937 C CA . ALA A 1 123 ? 5.195 -9.508 -8.031 1 85.25 123 ALA A CA 1
ATOM 938 C C . ALA A 1 123 ? 3.896 -9.539 -8.828 1 85.25 123 ALA A C 1
ATOM 940 O O . ALA A 1 123 ? 3.088 -10.453 -8.68 1 85.25 123 ALA A O 1
ATOM 941 N N . MET A 1 124 ? 3.689 -8.617 -9.688 1 79.5 124 MET A N 1
ATOM 942 C CA . MET A 1 124 ? 2.482 -8.562 -10.5 1 79.5 124 MET A CA 1
ATOM 943 C C . MET A 1 124 ? 2.439 -9.719 -11.492 1 79.5 124 MET A C 1
ATOM 945 O O . MET A 1 124 ? 1.367 -10.258 -11.781 1 79.5 124 MET A O 1
ATOM 949 N N . SER A 1 125 ? 3.607 -10 -12 1 86.31 125 SER A N 1
ATOM 950 C CA . SER A 1 125 ? 3.682 -11.156 -12.898 1 86.31 125 SER A CA 1
ATOM 951 C C . SER A 1 125 ? 3.318 -12.445 -12.164 1 86.31 125 SER A C 1
ATOM 953 O O . SER A 1 125 ? 2.641 -13.305 -12.727 1 86.31 125 SER A O 1
ATOM 955 N N . CYS A 1 126 ? 3.715 -12.516 -10.969 1 84.44 126 CYS A N 1
ATOM 956 C CA . CYS A 1 126 ? 3.381 -13.688 -10.164 1 84.44 126 CYS A CA 1
ATOM 957 C C . CYS A 1 126 ? 1.883 -13.758 -9.891 1 84.44 126 CYS A C 1
ATOM 959 O O . CYS A 1 126 ? 1.295 -14.836 -9.898 1 84.44 126 CYS A O 1
ATOM 961 N N . VAL A 1 127 ? 1.289 -12.602 -9.727 1 77.94 127 VAL A N 1
ATOM 962 C CA . VAL A 1 127 ? -0.15 -12.539 -9.492 1 77.94 127 VAL A CA 1
ATOM 963 C C . VAL A 1 127 ? -0.893 -13.094 -10.711 1 77.94 127 VAL A C 1
ATOM 965 O O . VAL A 1 127 ? -1.793 -13.93 -10.57 1 77.94 127 VAL A O 1
ATOM 968 N N . ALA A 1 128 ? -0.496 -12.586 -11.797 1 82.06 128 ALA A N 1
ATOM 969 C CA . ALA A 1 128 ? -1.164 -12.984 -13.031 1 82.06 128 ALA A CA 1
ATOM 970 C C . ALA A 1 128 ? -1.073 -14.5 -13.234 1 82.06 128 ALA A C 1
ATOM 972 O O . ALA A 1 128 ? -2.023 -15.125 -13.711 1 82.06 128 ALA A O 1
ATOM 973 N N . THR A 1 129 ? -0.019 -14.984 -12.797 1 82.31 129 THR A N 1
ATOM 974 C CA . THR A 1 129 ? 0.204 -16.406 -13.023 1 82.31 129 THR A CA 1
ATOM 975 C C . THR A 1 129 ? -0.434 -17.234 -11.914 1 82.31 129 THR A C 1
ATOM 977 O O . THR A 1 129 ? -0.966 -18.328 -12.164 1 82.31 129 THR A O 1
ATOM 980 N N . THR A 1 130 ? -0.384 -16.719 -10.758 1 77.88 130 THR A N 1
ATOM 981 C CA . THR A 1 130 ? -0.904 -17.484 -9.625 1 77.88 130 THR A CA 1
ATOM 982 C C . THR A 1 130 ? -2.43 -17.531 -9.664 1 77.88 130 THR A C 1
ATOM 984 O O . THR A 1 130 ? -3.029 -18.562 -9.352 1 77.88 130 THR A O 1
ATOM 987 N N . ILE A 1 131 ? -3.088 -16.281 -9.93 1 74.94 131 ILE A N 1
ATOM 988 C CA . ILE A 1 131 ? -4.535 -16.281 -10.094 1 74.94 131 ILE A CA 1
ATOM 989 C C . ILE A 1 131 ? -4.902 -16.953 -11.414 1 74.94 131 ILE A C 1
ATOM 991 O O . ILE A 1 131 ? -6.078 -17.219 -11.672 1 74.94 131 ILE A O 1
ATOM 995 N N . GLY A 1 132 ? -3.992 -17.516 -12.047 1 64.62 132 GLY A N 1
ATOM 996 C CA . GLY A 1 132 ? -4.059 -18.109 -13.367 1 64.62 132 GLY A CA 1
ATOM 997 C C . GLY A 1 132 ? -5.121 -19.188 -13.477 1 64.62 132 GLY A C 1
ATOM 998 O O . GLY A 1 132 ? -6.152 -19.125 -12.812 1 64.62 132 GLY A O 1
ATOM 999 N N . ALA A 1 133 ? -4.887 -20.141 -14.328 1 57.12 133 ALA A N 1
ATOM 1000 C CA . ALA A 1 133 ? -5.57 -21.078 -15.203 1 57.12 133 ALA A CA 1
ATOM 1001 C C . ALA A 1 133 ? -6.883 -21.562 -14.586 1 57.12 133 ALA A C 1
ATOM 1003 O O . ALA A 1 133 ? -7.902 -21.656 -15.281 1 57.12 133 ALA A O 1
ATOM 1004 N N . TYR A 1 134 ? -6.895 -21.719 -13.516 1 67.25 134 TYR A N 1
ATOM 1005 C CA . TYR A 1 134 ? -8.211 -22.281 -13.211 1 67.25 134 TYR A CA 1
ATOM 1006 C C . TYR A 1 134 ? -8.773 -21.688 -11.93 1 67.25 134 TYR A C 1
ATOM 1008 O O . TYR A 1 134 ? -9.789 -22.156 -11.414 1 67.25 134 TYR A O 1
ATOM 1016 N N . SER A 1 135 ? -8.117 -20.531 -11.562 1 79.62 135 SER A N 1
ATOM 1017 C CA . SER A 1 135 ? -8.453 -20.062 -10.219 1 79.62 135 SER A CA 1
ATOM 1018 C C . SER A 1 135 ? -9.875 -19.531 -10.156 1 79.62 135 SER A C 1
ATOM 1020 O O . SER A 1 135 ? -10.641 -19.891 -9.258 1 79.62 135 SER A O 1
ATOM 1022 N N . PHE A 1 136 ? -10.203 -18.875 -11.148 1 82.88 136 PHE A N 1
ATOM 1023 C CA . PHE A 1 136 ? -11.539 -18.281 -11.102 1 82.88 136 PHE A CA 1
ATOM 1024 C C . PHE A 1 136 ? -12.602 -19.375 -11.125 1 82.88 136 PHE A C 1
ATOM 1026 O O . PHE A 1 136 ? -13.531 -19.359 -10.312 1 82.88 136 PHE A O 1
ATOM 1033 N N . VAL A 1 137 ? -12.43 -20.312 -12.023 1 80.12 137 VAL A N 1
ATOM 1034 C CA . VAL A 1 137 ? -13.438 -21.359 -12.156 1 80.12 137 VAL A CA 1
ATOM 1035 C C . VAL A 1 137 ? -13.289 -22.375 -11.016 1 80.12 137 VAL A C 1
ATOM 1037 O O . VAL A 1 137 ? -14.273 -22.719 -10.359 1 80.12 137 VAL A O 1
ATOM 1040 N N . LYS A 1 138 ? -12.062 -22.672 -10.766 1 81.06 138 LYS A N 1
ATOM 1041 C CA . LYS A 1 138 ? -11.758 -23.688 -9.758 1 81.06 138 LYS A CA 1
ATOM 1042 C C . LYS A 1 138 ? -12.203 -23.219 -8.375 1 81.06 138 LYS A C 1
ATOM 1044 O O . LYS A 1 138 ? -12.914 -23.953 -7.668 1 81.06 138 LYS A O 1
ATOM 1049 N N . TYR A 1 139 ? -11.922 -22.078 -8.078 1 86.81 139 TYR A N 1
ATOM 1050 C CA . TYR A 1 139 ? -12.164 -21.656 -6.699 1 86.81 139 TYR A CA 1
ATOM 1051 C C . TYR A 1 139 ? -13.555 -21.062 -6.543 1 86.81 139 TYR A C 1
ATOM 1053 O O . TYR A 1 139 ? -14.109 -21.047 -5.441 1 86.81 139 TYR A O 1
ATOM 1061 N N . ALA A 1 140 ? -14.078 -20.609 -7.641 1 88.44 140 ALA A N 1
ATOM 1062 C CA . ALA A 1 140 ? -15.5 -20.297 -7.574 1 88.44 140 ALA A CA 1
ATOM 1063 C C . ALA A 1 140 ? -16.328 -21.562 -7.328 1 88.44 140 ALA A C 1
ATOM 1065 O O . ALA A 1 140 ? -17.281 -21.547 -6.543 1 88.44 140 ALA A O 1
ATOM 1066 N N . SER A 1 141 ? -15.883 -22.594 -8.031 1 85.56 141 SER A N 1
ATOM 1067 C CA . SER A 1 141 ? -16.547 -23.891 -7.836 1 85.56 141 SER A CA 1
ATOM 1068 C C . SER A 1 141 ? -16.422 -24.359 -6.387 1 85.56 141 SER A C 1
ATOM 1070 O O . SER A 1 141 ? -17.422 -24.75 -5.773 1 85.56 141 SER A O 1
ATOM 1072 N N . ALA A 1 142 ? -15.281 -24.312 -5.844 1 86.31 142 ALA A N 1
ATOM 1073 C CA . ALA A 1 142 ? -15.055 -24.719 -4.461 1 86.31 142 ALA A CA 1
ATOM 1074 C C . ALA A 1 142 ? -15.781 -23.812 -3.482 1 86.31 142 ALA A C 1
ATOM 1076 O O . ALA A 1 142 ? -16.312 -24.266 -2.473 1 86.31 142 ALA A O 1
ATOM 1077 N N . GLY A 1 143 ? -15.766 -22.562 -3.799 1 90.5 143 GLY A N 1
ATOM 1078 C CA . GLY A 1 143 ? -16.469 -21.609 -2.947 1 90.5 143 GLY A CA 1
ATOM 1079 C C . GLY A 1 143 ? -17.969 -21.844 -2.91 1 90.5 143 GLY A C 1
ATOM 1080 O O . GLY A 1 143 ? -18.594 -21.719 -1.856 1 90.5 143 GLY A O 1
ATOM 1081 N N . PHE A 1 144 ? -18.5 -22.188 -4.07 1 91.12 144 PHE A N 1
ATOM 1082 C CA . PHE A 1 144 ? -19.922 -22.484 -4.176 1 91.12 144 PHE A CA 1
ATOM 1083 C C . PHE A 1 144 ? -20.281 -23.734 -3.369 1 91.12 144 PHE A C 1
ATOM 1085 O O . PHE A 1 144 ? -21.297 -23.75 -2.674 1 91.12 144 PHE A O 1
ATOM 1092 N N . SER A 1 145 ? -19.391 -24.656 -3.402 1 87.44 145 SER A N 1
ATOM 1093 C CA . SER A 1 145 ? -19.672 -25.969 -2.824 1 87.44 145 SER A CA 1
ATOM 1094 C C . SER A 1 145 ? -19.344 -26 -1.337 1 87.44 145 SER A C 1
ATOM 1096 O O . SER A 1 145 ? -20 -26.688 -0.561 1 87.44 145 SER A O 1
ATOM 1098 N N . PHE A 1 146 ? -18.266 -25.188 -0.968 1 86.81 146 PHE A N 1
ATOM 1099 C CA . PHE A 1 146 ? -17.75 -25.406 0.379 1 86.81 146 PHE A CA 1
ATOM 1100 C C . PHE A 1 146 ? -17.609 -24.078 1.124 1 86.81 146 PHE A C 1
ATOM 1102 O O . PHE A 1 146 ? -17.234 -24.062 2.297 1 86.81 146 PHE A O 1
ATOM 1109 N N . GLY A 1 147 ? -17.812 -23.031 0.499 1 89.06 147 GLY A N 1
ATOM 1110 C CA . GLY A 1 147 ? -17.859 -21.75 1.173 1 89.06 147 GLY A CA 1
ATOM 1111 C C . GLY A 1 147 ? -16.5 -21.125 1.377 1 89.06 147 GLY A C 1
ATOM 1112 O O . GLY A 1 147 ? -15.609 -21.266 0.531 1 89.06 147 GLY A O 1
ATOM 1113 N N . LEU A 1 148 ? -16.375 -20.438 2.469 1 86.94 148 LEU A N 1
ATOM 1114 C CA . LEU A 1 148 ? -15.211 -19.594 2.732 1 86.94 148 LEU A CA 1
ATOM 1115 C C . LEU A 1 148 ? -13.953 -20.438 2.92 1 86.94 148 LEU A C 1
ATOM 1117 O O . LEU A 1 148 ? -12.836 -19.953 2.711 1 86.94 148 LEU A O 1
ATOM 1121 N N . SER A 1 149 ? -14.117 -21.672 3.24 1 85.38 149 SER A N 1
ATOM 1122 C CA . SER A 1 149 ? -12.969 -22.547 3.447 1 85.38 149 SER A CA 1
ATOM 1123 C C . SER A 1 149 ? -12.203 -22.766 2.148 1 85.38 149 SER A C 1
ATOM 1125 O O . SER A 1 149 ? -11.047 -23.203 2.17 1 85.38 149 SER A O 1
ATOM 1127 N N . SER A 1 150 ? -12.844 -22.469 1.026 1 84.56 150 SER A N 1
ATOM 1128 C CA . SER A 1 150 ? -12.195 -22.578 -0.274 1 84.56 150 SER A CA 1
ATOM 1129 C C . SER A 1 150 ? -11 -21.641 -0.376 1 84.56 150 SER A C 1
ATOM 1131 O O . SER A 1 150 ? -10.07 -21.891 -1.15 1 84.56 150 SER A O 1
ATOM 1133 N N . SER A 1 151 ? -10.953 -20.547 0.395 1 81.44 151 SER A N 1
ATOM 1134 C CA . SER A 1 151 ? -9.898 -19.531 0.334 1 81.44 151 SER A CA 1
ATOM 1135 C C . SER A 1 151 ? -8.602 -20.047 0.944 1 81.44 151 SER A C 1
ATOM 1137 O O . SER A 1 151 ? -7.539 -19.453 0.767 1 81.44 151 SER A O 1
ATOM 1139 N N . MET A 1 152 ? -8.625 -21.172 1.553 1 80.69 152 MET A N 1
ATOM 1140 C CA . MET A 1 152 ? -7.457 -21.719 2.236 1 80.69 152 MET A CA 1
ATOM 1141 C C . MET A 1 152 ? -6.363 -22.078 1.236 1 80.69 152 MET A C 1
ATOM 1143 O O . MET A 1 152 ? -5.18 -22.078 1.577 1 80.69 152 MET A O 1
ATOM 1147 N N . SER A 1 153 ? -6.777 -22.328 0.105 1 76.62 153 SER A N 1
ATOM 1148 C CA . SER A 1 153 ? -5.781 -22.688 -0.899 1 76.62 153 SER A CA 1
ATOM 1149 C C . SER A 1 153 ? -4.844 -21.531 -1.194 1 76.62 153 SER A C 1
ATOM 1151 O O . SER A 1 153 ? -3.688 -21.734 -1.57 1 76.62 153 SER A O 1
ATOM 1153 N N . TYR A 1 154 ? -5.359 -20.297 -1.047 1 78.06 154 TYR A N 1
ATOM 1154 C CA . TYR A 1 154 ? -4.543 -19.109 -1.305 1 78.06 154 TYR A CA 1
ATOM 1155 C C . TYR A 1 154 ? -3.949 -18.562 -0.012 1 78.06 154 TYR A C 1
ATOM 1157 O O . TYR A 1 154 ? -2.984 -17.797 -0.041 1 78.06 154 TYR A O 1
ATOM 1165 N N . LEU A 1 155 ? -4.449 -19.016 1.028 1 79.5 155 LEU A N 1
ATOM 1166 C CA . LEU A 1 155 ? -4.02 -18.422 2.291 1 79.5 155 LEU A CA 1
ATOM 1167 C C . LEU A 1 155 ? -3.041 -19.344 3.016 1 79.5 155 LEU A C 1
ATOM 1169 O O . LEU A 1 155 ? -2.652 -19.078 4.152 1 79.5 155 LEU A O 1
ATOM 1173 N N . ASN A 1 156 ? -2.621 -20.391 2.361 1 78.56 156 ASN A N 1
ATOM 1174 C CA . ASN A 1 156 ? -1.777 -21.375 3.047 1 78.56 156 ASN A CA 1
ATOM 1175 C C . ASN A 1 156 ? -0.335 -21.312 2.553 1 78.56 156 ASN A C 1
ATOM 1177 O O . ASN A 1 156 ? 0.452 -22.219 2.803 1 78.56 156 ASN A O 1
ATOM 1181 N N . ASP A 1 157 ? 0.027 -20.344 1.916 1 81.81 157 ASP A N 1
ATOM 1182 C CA . ASP A 1 157 ? 1.384 -20.328 1.379 1 81.81 157 ASP A CA 1
ATOM 1183 C C . ASP A 1 157 ? 2.336 -19.594 2.314 1 81.81 157 ASP A C 1
ATOM 1185 O O . ASP A 1 157 ? 3.553 -19.609 2.113 1 81.81 157 ASP A O 1
ATOM 1189 N N . TRP A 1 158 ? 1.777 -19.047 3.332 1 81.81 158 TRP A N 1
ATOM 1190 C CA . TRP A 1 158 ? 2.564 -18.203 4.234 1 81.81 158 TRP A CA 1
ATOM 1191 C C . TRP A 1 158 ? 3.699 -19.016 4.863 1 81.81 158 TRP A C 1
ATOM 1193 O O . TRP A 1 158 ? 4.766 -18.453 5.16 1 81.81 158 TRP A O 1
ATOM 1203 N N . PHE A 1 159 ? 3.568 -20.234 5.109 1 86.62 159 PHE A N 1
ATOM 1204 C CA . PHE A 1 159 ? 4.551 -20.922 5.93 1 86.62 159 PHE A CA 1
ATOM 1205 C C . PHE A 1 159 ? 5.77 -21.312 5.098 1 86.62 159 PHE A C 1
ATOM 1207 O O . PHE A 1 159 ? 6.785 -21.75 5.645 1 86.62 159 PHE A O 1
ATOM 1214 N N . TRP A 1 160 ? 5.742 -21.141 3.76 1 90 160 TRP A N 1
ATOM 1215 C CA . TRP A 1 160 ? 6.914 -21.391 2.93 1 90 160 TRP A CA 1
ATOM 1216 C C . TRP A 1 160 ? 7.766 -20.141 2.777 1 90 160 TRP A C 1
ATOM 1218 O O . TRP A 1 160 ? 8.875 -20.203 2.25 1 90 160 TRP A O 1
ATOM 1228 N N . MET A 1 161 ? 7.301 -19.031 3.26 1 87.12 161 MET A N 1
ATOM 1229 C CA . MET A 1 161 ? 7.895 -17.719 3.02 1 87.12 161 MET A CA 1
ATOM 1230 C C . MET A 1 161 ? 9.352 -17.688 3.463 1 87.12 161 MET A C 1
ATOM 1232 O O . MET A 1 161 ? 10.227 -17.25 2.713 1 87.12 161 MET A O 1
ATOM 1236 N N . PRO A 1 162 ? 9.734 -18.188 4.66 1 86.62 162 PRO A N 1
ATOM 1237 C CA . PRO A 1 162 ? 11.141 -18.141 5.07 1 86.62 162 PRO A CA 1
ATOM 1238 C C . PRO A 1 162 ? 12.047 -18.969 4.176 1 86.62 162 PRO A C 1
ATOM 1240 O O . PRO A 1 162 ? 13.109 -18.5 3.758 1 86.62 162 PRO A O 1
ATOM 1243 N N . LEU A 1 163 ? 11.609 -20.172 3.824 1 90.44 163 LEU A N 1
ATOM 1244 C CA . LEU A 1 163 ? 12.438 -21.047 3 1 90.44 163 LEU A CA 1
ATOM 1245 C C . LEU A 1 163 ? 12.578 -20.484 1.587 1 90.44 163 LEU A C 1
ATOM 1247 O O . LEU A 1 163 ? 13.633 -20.609 0.966 1 90.44 163 LEU A O 1
ATOM 1251 N N . TRP A 1 164 ? 11.5 -19.938 1.175 1 90.5 164 TRP A N 1
ATOM 1252 C CA . TRP A 1 164 ? 11.508 -19.359 -0.165 1 90.5 164 TRP A CA 1
ATOM 1253 C C . TRP A 1 164 ? 12.43 -18.141 -0.229 1 90.5 164 TRP A C 1
ATOM 1255 O O . TRP A 1 164 ? 13.312 -18.078 -1.084 1 90.5 164 TRP A O 1
ATOM 1265 N N . MET A 1 165 ? 12.375 -17.25 0.7 1 87.75 165 MET A N 1
ATOM 1266 C CA . MET A 1 165 ? 13.055 -15.953 0.68 1 87.75 165 MET A CA 1
ATOM 1267 C C . MET A 1 165 ? 14.516 -16.109 1.093 1 87.75 165 MET A C 1
ATOM 1269 O O . MET A 1 165 ? 15.391 -15.422 0.561 1 87.75 165 MET A O 1
ATOM 1273 N N . LEU A 1 166 ? 14.766 -16.953 2.049 1 87 166 LEU A N 1
ATOM 1274 C CA . LEU A 1 166 ? 16.062 -16.922 2.703 1 87 166 LEU A CA 1
ATOM 1275 C C . LEU A 1 166 ? 16.938 -18.094 2.26 1 87 166 LEU A C 1
ATOM 1277 O O . LEU A 1 166 ? 18.156 -18.078 2.457 1 87 166 LEU A O 1
ATOM 1281 N N . VAL A 1 167 ? 16.312 -19.047 1.632 1 88.94 167 VAL A N 1
ATOM 1282 C CA . VAL A 1 167 ? 17.109 -20.219 1.281 1 88.94 167 VAL A CA 1
ATOM 1283 C C . VAL A 1 167 ? 17.047 -20.453 -0.228 1 88.94 167 VAL A C 1
ATOM 1285 O O . VAL A 1 167 ? 18.062 -20.281 -0.922 1 88.94 167 VAL A O 1
ATOM 1288 N N . TRP A 1 168 ? 15.914 -20.656 -0.712 1 92.38 168 TRP A N 1
ATOM 1289 C CA . TRP A 1 168 ? 15.781 -21.078 -2.104 1 92.38 168 TRP A CA 1
ATOM 1290 C C . TRP A 1 168 ? 16.172 -19.938 -3.053 1 92.38 168 TRP A C 1
ATOM 1292 O O . TRP A 1 168 ? 16.922 -20.156 -4.012 1 92.38 168 TRP A O 1
ATOM 1302 N N . LEU A 1 169 ? 15.727 -18.781 -2.777 1 89.69 169 LEU A N 1
ATOM 1303 C CA . LEU A 1 169 ? 15.977 -17.656 -3.666 1 89.69 169 LEU A CA 1
ATOM 1304 C C . LEU A 1 169 ? 17.469 -17.375 -3.779 1 89.69 169 LEU A C 1
ATOM 1306 O O . LEU A 1 169 ? 18 -17.266 -4.887 1 89.69 169 LEU A O 1
ATOM 1310 N N . PRO A 1 170 ? 18.219 -17.281 -2.668 1 86.19 170 PRO A N 1
ATOM 1311 C CA . PRO A 1 170 ? 19.656 -17.062 -2.795 1 86.19 170 PRO A CA 1
ATOM 1312 C C . PRO A 1 170 ? 20.359 -18.203 -3.535 1 86.19 170 PRO A C 1
ATOM 1314 O O . PRO A 1 170 ? 21.297 -17.969 -4.297 1 86.19 170 PRO A O 1
ATOM 1317 N N . ILE A 1 171 ? 19.891 -19.406 -3.367 1 89.31 171 ILE A N 1
ATOM 1318 C CA . ILE A 1 171 ? 20.5 -20.562 -4.027 1 89.31 171 ILE A CA 1
ATOM 1319 C C . ILE A 1 171 ? 20.359 -20.422 -5.543 1 89.31 171 ILE A C 1
ATOM 1321 O O . ILE A 1 171 ? 21.328 -20.562 -6.277 1 89.31 171 ILE A O 1
ATOM 1325 N N . ILE A 1 172 ? 19.172 -20.125 -5.934 1 90.56 172 ILE A N 1
ATOM 1326 C CA . ILE A 1 172 ? 18.938 -20.094 -7.371 1 90.56 172 ILE A CA 1
ATOM 1327 C C . ILE A 1 172 ? 19.578 -18.844 -7.977 1 90.56 172 ILE A C 1
ATOM 1329 O O . ILE A 1 172 ? 20.125 -18.891 -9.086 1 90.56 172 ILE A O 1
ATOM 1333 N N . TYR A 1 173 ? 19.516 -17.812 -7.316 1 86.94 173 TYR A N 1
ATOM 1334 C CA . TYR A 1 173 ? 20.016 -16.547 -7.863 1 86.94 173 TYR A CA 1
ATOM 1335 C C . TYR A 1 173 ? 21.531 -16.547 -7.918 1 86.94 173 TYR A C 1
ATOM 1337 O O . TYR A 1 173 ? 22.125 -16.328 -8.977 1 86.94 173 TYR A O 1
ATOM 1345 N N . TYR A 1 174 ? 22.188 -16.828 -6.812 1 82.62 174 TYR A N 1
ATOM 1346 C CA . TYR A 1 174 ? 23.656 -16.781 -6.754 1 82.62 174 TYR A CA 1
ATOM 1347 C C . TYR A 1 174 ? 24.266 -18 -7.426 1 82.62 174 TYR A C 1
ATOM 1349 O O . TYR A 1 174 ? 25.391 -17.922 -7.949 1 82.62 174 TYR A O 1
ATOM 1357 N N . GLY A 1 175 ? 23.547 -19.047 -7.402 1 84.12 175 GLY A N 1
ATOM 1358 C CA . GLY A 1 175 ? 24.016 -20.234 -8.109 1 84.12 175 GLY A CA 1
ATOM 1359 C C . GLY A 1 175 ? 23.828 -20.141 -9.609 1 84.12 175 GLY A C 1
ATOM 1360 O O . GLY A 1 175 ? 24.391 -20.953 -10.359 1 84.12 175 GLY A O 1
ATOM 1361 N N . ARG A 1 176 ? 23.031 -19.156 -10.008 1 83.62 176 ARG A N 1
ATOM 1362 C CA . ARG A 1 176 ? 22.688 -18.969 -11.414 1 83.62 176 ARG A CA 1
ATOM 1363 C C . ARG A 1 176 ? 22.156 -20.25 -12.039 1 83.62 176 ARG A C 1
ATOM 1365 O O . ARG A 1 176 ? 22.609 -20.656 -13.109 1 83.62 176 ARG A O 1
ATOM 1372 N N . ILE A 1 177 ? 21.328 -20.844 -11.273 1 88.19 177 ILE A N 1
ATOM 1373 C CA . ILE A 1 177 ? 20.688 -22.078 -11.719 1 88.19 177 ILE A CA 1
ATOM 1374 C C . ILE A 1 177 ? 19.734 -21.781 -12.867 1 88.19 177 ILE A C 1
ATOM 1376 O O . ILE A 1 177 ? 18.891 -20.891 -12.766 1 88.19 177 ILE A O 1
ATOM 1380 N N . GLN A 1 178 ? 19.906 -22.438 -13.953 1 87.75 178 GLN A N 1
ATOM 1381 C CA . GLN A 1 178 ? 19.125 -22.109 -15.133 1 87.75 178 GLN A CA 1
ATOM 1382 C C . GLN A 1 178 ? 17.828 -22.938 -15.172 1 87.75 178 GLN A C 1
ATOM 1384 O O . GLN A 1 178 ? 16.859 -22.562 -15.836 1 87.75 178 GLN A O 1
ATOM 1389 N N . SER A 1 179 ? 17.891 -24.078 -14.609 1 94.44 179 SER A N 1
ATOM 1390 C CA . SER A 1 179 ? 16.719 -24.922 -14.523 1 94.44 179 SER A CA 1
ATOM 1391 C C . SER A 1 179 ? 16.703 -25.719 -13.234 1 94.44 179 SER A C 1
ATOM 1393 O O . SER A 1 179 ? 17.75 -25.969 -12.633 1 94.44 179 SER A O 1
ATOM 1395 N N . VAL A 1 180 ? 15.539 -26.109 -12.828 1 95.56 180 VAL A N 1
ATOM 1396 C CA . VAL A 1 180 ? 15.398 -26.859 -11.578 1 95.56 180 VAL A CA 1
ATOM 1397 C C . VAL A 1 180 ? 16.156 -28.188 -11.68 1 95.56 180 VAL A C 1
ATOM 1399 O O . VAL A 1 180 ? 16.906 -28.562 -10.766 1 95.56 180 VAL A O 1
ATOM 1402 N N . PRO A 1 181 ? 16.094 -28.875 -12.82 1 96.31 181 PRO A N 1
ATOM 1403 C CA . PRO A 1 181 ? 16.875 -30.094 -12.922 1 96.31 181 PRO A CA 1
ATOM 1404 C C . PRO A 1 181 ? 18.375 -29.844 -12.852 1 96.31 181 PRO A C 1
ATOM 1406 O O . PRO A 1 181 ? 19.125 -30.703 -12.375 1 96.31 181 PRO A O 1
ATOM 1409 N N . GLU A 1 182 ? 18.812 -28.719 -13.336 1 94.25 182 GLU A N 1
ATOM 1410 C CA . GLU A 1 182 ? 20.234 -28.375 -13.195 1 94.25 182 GLU A CA 1
ATOM 1411 C C . GLU A 1 182 ? 20.641 -28.328 -11.727 1 94.25 182 GLU A C 1
ATOM 1413 O O . GLU A 1 182 ? 21.75 -28.734 -11.375 1 94.25 182 GLU A O 1
ATOM 1418 N N . TYR A 1 183 ? 19.844 -27.812 -10.906 1 94.12 183 TYR A N 1
ATOM 1419 C CA . TYR A 1 183 ? 20.109 -27.812 -9.477 1 94.12 183 TYR A CA 1
ATOM 1420 C C . TYR A 1 183 ? 20.344 -29.234 -8.977 1 94.12 183 TYR A C 1
ATOM 1422 O O . TYR A 1 183 ? 21.281 -29.484 -8.203 1 94.12 183 TYR A O 1
ATOM 1430 N N . PHE A 1 184 ? 19.484 -30.172 -9.406 1 95.25 184 PHE A N 1
ATOM 1431 C CA . PHE A 1 184 ? 19.594 -31.562 -8.977 1 95.25 184 PHE A CA 1
ATOM 1432 C C . PHE A 1 184 ? 20.906 -32.188 -9.438 1 95.25 184 PHE A C 1
ATOM 1434 O O . PHE A 1 184 ? 21.5 -33 -8.742 1 95.25 184 PHE A O 1
ATOM 1441 N N . GLU A 1 185 ? 21.344 -31.719 -10.602 1 94.44 185 GLU A N 1
ATOM 1442 C CA . GLU A 1 185 ? 22.625 -32.219 -11.078 1 94.44 185 GLU A CA 1
ATOM 1443 C C . GLU A 1 185 ? 23.781 -31.688 -10.219 1 94.44 185 GLU A C 1
ATOM 1445 O O . GLU A 1 185 ? 24.656 -32.469 -9.805 1 94.44 185 GLU A O 1
ATOM 1450 N N . ARG A 1 186 ? 23.734 -30.406 -9.984 1 91.44 186 ARG A N 1
ATOM 1451 C CA . ARG A 1 186 ? 24.812 -29.781 -9.227 1 91.44 186 ARG A CA 1
ATOM 1452 C C . ARG A 1 186 ? 24.828 -30.297 -7.789 1 91.44 186 ARG A C 1
ATOM 1454 O O . ARG A 1 186 ? 25.891 -30.438 -7.188 1 91.44 186 ARG A O 1
ATOM 1461 N N . ARG A 1 187 ? 23.688 -30.578 -7.281 1 92.81 187 ARG A N 1
ATOM 1462 C CA . ARG A 1 187 ? 23.578 -31.016 -5.891 1 92.81 187 ARG A CA 1
ATOM 1463 C C . ARG A 1 187 ? 23.781 -32.531 -5.762 1 92.81 187 ARG A C 1
ATOM 1465 O O . ARG A 1 187 ? 24.344 -33 -4.77 1 92.81 187 ARG A O 1
ATOM 1472 N N . PHE A 1 188 ? 23.328 -33.344 -6.785 1 93.31 188 PHE A N 1
ATOM 1473 C CA . PHE A 1 188 ? 23.25 -34.781 -6.559 1 93.31 188 PHE A CA 1
ATOM 1474 C C . PHE A 1 188 ? 23.797 -35.562 -7.75 1 93.31 188 PHE A C 1
ATOM 1476 O O . PHE A 1 188 ? 23.891 -36.781 -7.711 1 93.31 188 PHE A O 1
ATOM 1483 N N . GLY A 1 189 ? 24.016 -34.938 -8.844 1 91.88 189 GLY A N 1
ATOM 1484 C CA . GLY A 1 189 ? 24.656 -35.625 -9.961 1 91.88 189 GLY A CA 1
ATOM 1485 C C . GLY A 1 189 ? 23.734 -35.781 -11.148 1 91.88 189 GLY A C 1
ATOM 1486 O O . GLY A 1 189 ? 22.547 -35.438 -11.086 1 91.88 189 GLY A O 1
ATOM 1487 N N . HIS A 1 190 ? 24.234 -36.406 -12.211 1 93.12 190 HIS A N 1
ATOM 1488 C CA . HIS A 1 190 ? 23.594 -36.469 -13.523 1 93.12 190 HIS A CA 1
ATOM 1489 C C . HIS A 1 190 ? 22.344 -37.344 -13.492 1 93.12 190 HIS A C 1
ATOM 1491 O O . HIS A 1 190 ? 21.375 -37.062 -14.188 1 93.12 190 HIS A O 1
ATOM 1497 N N . LYS A 1 191 ? 22.359 -38.375 -12.75 1 94.75 191 LYS A N 1
ATOM 1498 C CA . LYS A 1 191 ? 21.203 -39.25 -12.672 1 94.75 191 LYS A CA 1
ATOM 1499 C C . LYS A 1 191 ? 20.016 -38.562 -12.008 1 94.75 191 LYS A C 1
ATOM 1501 O O . LYS A 1 191 ? 18.875 -38.781 -12.398 1 94.75 191 LYS A O 1
ATOM 1506 N N . ALA A 1 192 ? 20.359 -37.812 -11.047 1 94.75 192 ALA A N 1
ATOM 1507 C CA . ALA A 1 192 ? 19.312 -37.031 -10.375 1 94.75 192 ALA A CA 1
ATOM 1508 C C . ALA A 1 192 ? 18.688 -36.031 -11.32 1 94.75 192 ALA A C 1
ATOM 1510 O O . ALA A 1 192 ? 17.484 -35.781 -11.273 1 94.75 192 ALA A O 1
ATOM 1511 N N . ARG A 1 193 ? 19.5 -35.375 -12.156 1 95.31 193 ARG A N 1
ATOM 1512 C CA . ARG A 1 193 ? 19 -34.438 -13.141 1 95.31 193 ARG A CA 1
ATOM 1513 C C . ARG A 1 193 ? 18.031 -35.125 -14.109 1 95.31 193 ARG A C 1
ATOM 1515 O O . ARG A 1 193 ? 16.969 -34.562 -14.422 1 95.31 193 ARG A O 1
ATOM 1522 N N . ALA A 1 194 ? 18.438 -36.25 -14.555 1 95.25 194 ALA A N 1
ATOM 1523 C CA . ALA A 1 194 ? 17.594 -37 -15.5 1 95.25 194 ALA A CA 1
ATOM 1524 C C . ALA A 1 194 ? 16.234 -37.312 -14.875 1 95.25 194 ALA A C 1
ATOM 1526 O O . ALA A 1 194 ? 15.195 -37.125 -15.508 1 95.25 194 ALA A O 1
ATOM 1527 N N . ALA A 1 195 ? 16.266 -37.844 -13.672 1 95.56 195 ALA A N 1
ATOM 1528 C CA . ALA A 1 195 ? 15.031 -38.188 -12.969 1 95.56 195 ALA A CA 1
ATOM 1529 C C . ALA A 1 195 ? 14.18 -36.938 -12.75 1 95.56 195 ALA A C 1
ATOM 1531 O O . ALA A 1 195 ? 12.961 -36.969 -12.961 1 95.56 195 ALA A O 1
ATOM 1532 N N . ALA A 1 196 ? 14.844 -35.906 -12.305 1 96.19 196 ALA A N 1
ATOM 1533 C CA . ALA A 1 196 ? 14.141 -34.656 -12.047 1 96.19 196 ALA A CA 1
ATOM 1534 C C . ALA A 1 196 ? 13.539 -34.094 -13.328 1 96.19 196 ALA A C 1
ATOM 1536 O O . ALA A 1 196 ? 12.43 -33.531 -13.312 1 96.19 196 ALA A O 1
ATOM 1537 N N . THR A 1 197 ? 14.273 -34.125 -14.445 1 96.44 197 THR A N 1
ATOM 1538 C CA . THR A 1 197 ? 13.797 -33.625 -15.734 1 96.44 197 THR A CA 1
ATOM 1539 C C . THR A 1 197 ? 12.516 -34.375 -16.141 1 96.44 197 THR A C 1
ATOM 1541 O O . THR A 1 197 ? 11.547 -33.75 -16.562 1 96.44 197 THR A O 1
ATOM 1544 N N . PHE A 1 198 ? 12.57 -35.625 -15.961 1 95.25 198 PHE A N 1
ATOM 1545 C CA . PHE A 1 198 ? 11.414 -36.438 -16.328 1 95.25 198 PHE A CA 1
ATOM 1546 C C . PHE A 1 198 ? 10.195 -36.062 -15.492 1 95.25 198 PHE A C 1
ATOM 1548 O O . PHE A 1 198 ? 9.125 -35.781 -16.031 1 95.25 198 PHE A O 1
ATOM 1555 N N . ILE A 1 199 ? 10.32 -36.031 -14.203 1 95.62 199 ILE A N 1
ATOM 1556 C CA . ILE A 1 199 ? 9.211 -35.75 -13.297 1 95.62 199 ILE A CA 1
ATOM 1557 C C . ILE A 1 199 ? 8.695 -34.312 -13.562 1 95.62 199 ILE A C 1
ATOM 1559 O O . ILE A 1 199 ? 7.484 -34.094 -13.617 1 95.62 199 ILE A O 1
ATOM 1563 N N . LEU A 1 200 ? 9.594 -33.375 -13.719 1 96.69 200 LEU A N 1
ATOM 1564 C CA . LEU A 1 200 ? 9.203 -31.984 -13.922 1 96.69 200 LEU A CA 1
ATOM 1565 C C . LEU A 1 200 ? 8.453 -31.812 -15.234 1 96.69 200 LEU A C 1
ATOM 1567 O O . LEU A 1 200 ? 7.477 -31.078 -15.305 1 96.69 200 LEU A O 1
ATOM 1571 N N . LEU A 1 201 ? 8.922 -32.469 -16.281 1 95.69 201 LEU A N 1
ATOM 1572 C CA . LEU A 1 201 ? 8.242 -32.375 -17.578 1 95.69 201 LEU A CA 1
ATOM 1573 C C . LEU A 1 201 ? 6.84 -32.969 -17.5 1 95.69 201 LEU A C 1
ATOM 1575 O O . LEU A 1 201 ? 5.898 -32.406 -18.062 1 95.69 201 LEU A O 1
ATOM 1579 N N . VAL A 1 202 ? 6.734 -34.094 -16.797 1 93.31 202 VAL A N 1
ATOM 1580 C CA . VAL A 1 202 ? 5.41 -34.688 -16.625 1 93.31 202 VAL A CA 1
ATOM 1581 C C . VAL A 1 202 ? 4.5 -33.688 -15.898 1 93.31 202 VAL A C 1
ATOM 1583 O O . VAL A 1 202 ? 3.352 -33.5 -16.297 1 93.31 202 VAL A O 1
ATOM 1586 N N . TYR A 1 203 ? 4.992 -33.094 -14.859 1 93.88 203 TYR A N 1
ATOM 1587 C CA . TYR A 1 203 ? 4.238 -32.125 -14.078 1 93.88 203 TYR A CA 1
ATOM 1588 C C . TYR A 1 203 ? 3.838 -30.938 -14.945 1 93.88 203 TYR A C 1
ATOM 1590 O O . TYR A 1 203 ? 2.666 -30.547 -14.992 1 93.88 203 TYR A O 1
ATOM 1598 N N . LEU A 1 204 ? 4.766 -30.359 -15.672 1 95.19 204 LEU A N 1
ATOM 1599 C CA . LEU A 1 204 ? 4.527 -29.141 -16.422 1 95.19 204 LEU A CA 1
ATOM 1600 C C . LEU A 1 204 ? 3.598 -29.391 -17.609 1 95.19 204 LEU A C 1
ATOM 1602 O O . LEU A 1 204 ? 2.689 -28.609 -17.875 1 95.19 204 LEU A O 1
ATOM 1606 N N . ILE A 1 205 ? 3.824 -30.453 -18.312 1 93.5 205 ILE A N 1
ATOM 1607 C CA . ILE A 1 205 ? 3.016 -30.766 -19.484 1 93.5 205 ILE A CA 1
ATOM 1608 C C . ILE A 1 205 ? 1.592 -31.109 -19.047 1 93.5 205 ILE A C 1
ATOM 1610 O O . ILE A 1 205 ? 0.624 -30.703 -19.688 1 93.5 205 ILE A O 1
ATOM 1614 N N . GLY A 1 206 ? 1.484 -31.906 -17.984 1 91.38 206 GLY A N 1
ATOM 1615 C CA . GLY A 1 206 ? 0.161 -32.156 -17.438 1 91.38 206 GLY A CA 1
ATOM 1616 C C . GLY A 1 206 ? -0.559 -30.875 -17.031 1 91.38 206 GLY A C 1
ATOM 1617 O O . GLY A 1 206 ? -1.758 -30.734 -17.281 1 91.38 206 GLY A O 1
ATOM 1618 N N . TYR A 1 207 ? 0.182 -29.984 -16.422 1 91.19 207 TYR A N 1
ATOM 1619 C CA . TYR A 1 207 ? -0.36 -28.703 -16 1 91.19 207 TYR A CA 1
ATOM 1620 C C . TYR A 1 207 ? -0.844 -27.891 -17.203 1 91.19 207 TYR A C 1
ATOM 1622 O O . TYR A 1 207 ? -1.873 -27.219 -17.125 1 91.19 207 TYR A O 1
ATOM 1630 N N . VAL A 1 208 ? -0.162 -27.938 -18.312 1 91.12 208 VAL A N 1
ATOM 1631 C CA . VAL A 1 208 ? -0.586 -27.281 -19.547 1 91.12 208 VAL A CA 1
ATOM 1632 C C . VAL A 1 208 ? -1.917 -27.875 -20.016 1 91.12 208 VAL A C 1
ATOM 1634 O O . VAL A 1 208 ? -2.828 -27.141 -20.391 1 91.12 208 VAL A O 1
ATOM 1637 N N . GLY A 1 209 ? -1.998 -29.125 -19.984 1 90.62 209 GLY A N 1
ATOM 1638 C CA . GLY A 1 209 ? -3.227 -29.797 -20.391 1 90.62 209 GLY A CA 1
ATOM 1639 C C . GLY A 1 209 ? -4.43 -29.375 -19.562 1 90.62 209 GLY A C 1
ATOM 1640 O O . GLY A 1 209 ? -5.496 -29.078 -20.125 1 90.62 209 GLY A O 1
ATOM 1641 N N . ILE A 1 210 ? -4.246 -29.375 -18.297 1 87.5 210 ILE A N 1
ATOM 1642 C CA . ILE A 1 210 ? -5.328 -28.984 -17.391 1 87.5 210 ILE A CA 1
ATOM 1643 C C . ILE A 1 210 ? -5.711 -27.531 -17.656 1 87.5 210 ILE A C 1
ATOM 1645 O O . ILE A 1 210 ? -6.887 -27.172 -17.578 1 87.5 210 ILE A O 1
ATOM 1649 N N . ASN A 1 211 ? -4.766 -26.703 -17.922 1 88.81 211 ASN A N 1
ATOM 1650 C CA . ASN A 1 211 ? -5.02 -25.297 -18.219 1 88.81 211 ASN A CA 1
ATOM 1651 C C . ASN A 1 211 ? -5.844 -25.141 -19.5 1 88.81 211 ASN A C 1
ATOM 1653 O O . ASN A 1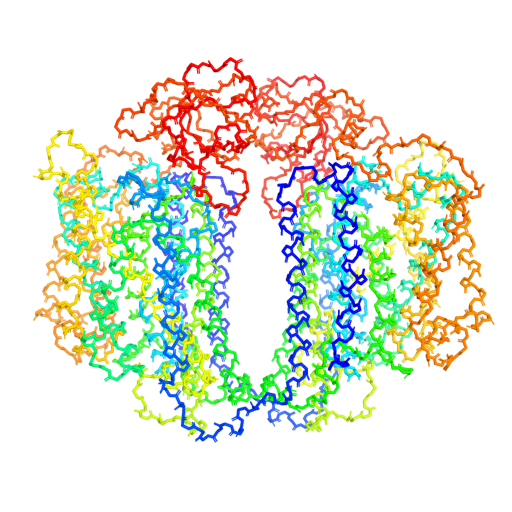 211 ? -6.793 -24.359 -19.531 1 88.81 211 ASN A O 1
ATOM 1657 N N . PHE A 1 212 ? -5.469 -25.891 -20.469 1 89.06 212 PHE A N 1
ATOM 1658 C CA . PHE A 1 212 ? -6.207 -25.797 -21.719 1 89.06 212 PHE A CA 1
ATOM 1659 C C . PHE A 1 212 ? -7.613 -26.359 -21.562 1 89.06 212 PHE A C 1
ATOM 1661 O O . PHE A 1 212 ? -8.562 -25.859 -22.188 1 89.06 212 PHE A O 1
ATOM 1668 N N . TYR A 1 213 ? -7.738 -27.359 -20.766 1 87.38 213 TYR A N 1
ATOM 1669 C CA . TYR A 1 213 ? -9.062 -27.875 -20.438 1 87.38 213 TYR A CA 1
ATOM 1670 C C . TYR A 1 213 ? -9.906 -26.781 -19.781 1 87.38 213 TYR A C 1
ATOM 1672 O O . TYR A 1 213 ? -11.07 -26.578 -20.141 1 87.38 213 TYR A O 1
ATOM 1680 N N . THR A 1 214 ? -9.344 -26.141 -18.875 1 82.31 214 THR A N 1
ATOM 1681 C CA . THR A 1 214 ? -10.047 -25.094 -18.141 1 82.31 214 THR A CA 1
ATOM 1682 C C . THR A 1 214 ? -10.414 -23.938 -19.062 1 82.31 214 THR A C 1
ATOM 1684 O O . THR A 1 214 ? -11.523 -23.406 -19 1 82.31 214 THR A O 1
ATOM 1687 N N . LEU A 1 215 ? -9.477 -23.578 -19.875 1 81.88 215 LEU A N 1
ATOM 1688 C CA . LEU A 1 215 ? -9.727 -22.516 -20.844 1 81.88 215 LEU A CA 1
ATOM 1689 C C . LEU A 1 215 ? -10.852 -22.906 -21.797 1 81.88 215 LEU A C 1
ATOM 1691 O O . LEU A 1 215 ? -11.703 -22.078 -22.141 1 81.88 215 LEU A O 1
ATOM 1695 N N . GLY A 1 216 ? -10.797 -24.078 -22.234 1 83.56 216 GLY A N 1
ATOM 1696 C CA . GLY A 1 216 ? -11.844 -24.578 -23.109 1 83.56 216 GLY A CA 1
ATOM 1697 C C . GLY A 1 216 ? -13.219 -24.562 -22.453 1 83.56 216 GLY A C 1
ATOM 1698 O O . GLY A 1 216 ? -14.203 -24.203 -23.094 1 83.56 216 GLY A O 1
ATOM 1699 N N . THR A 1 217 ? -13.25 -24.938 -21.234 1 78.12 217 THR A N 1
ATOM 1700 C CA . THR A 1 217 ? -14.508 -24.953 -20.484 1 78.12 217 THR A CA 1
ATOM 1701 C C . THR A 1 217 ? -15.055 -23.531 -20.359 1 78.12 217 THR A C 1
ATOM 1703 O O . THR A 1 217 ? -16.266 -23.312 -20.516 1 78.12 217 THR A O 1
ATOM 1706 N N . ALA A 1 218 ? -14.234 -22.641 -20.047 1 74.75 218 ALA A N 1
ATOM 1707 C CA . ALA A 1 218 ? -14.648 -21.25 -19.891 1 74.75 218 ALA A CA 1
ATOM 1708 C C . ALA A 1 218 ? -15.164 -20.688 -21.219 1 74.75 218 ALA A C 1
ATOM 1710 O O . ALA A 1 218 ? -16.188 -20.016 -21.25 1 74.75 218 ALA A O 1
ATOM 1711 N N . LEU A 1 219 ? -14.445 -20.984 -22.266 1 78.19 219 LEU A N 1
ATOM 1712 C CA . LEU A 1 219 ? -14.828 -20.453 -23.578 1 78.19 219 LEU A CA 1
ATOM 1713 C C . LEU A 1 219 ? -16.062 -21.172 -24.094 1 78.19 219 LEU A C 1
ATOM 1715 O O . LEU A 1 219 ? -16.875 -20.578 -24.828 1 78.19 219 LEU A O 1
ATOM 1719 N N . HIS A 1 220 ? -16.203 -22.391 -23.703 1 81.56 220 HIS A N 1
ATOM 1720 C CA . HIS A 1 220 ? -17.406 -23.125 -24.047 1 81.56 220 HIS A CA 1
ATOM 1721 C C . HIS A 1 220 ? -18.656 -22.422 -23.484 1 81.56 220 HIS A C 1
ATOM 1723 O O . HIS A 1 220 ? -19.672 -22.312 -24.172 1 81.56 220 HIS A O 1
ATOM 1729 N N . ALA A 1 221 ? -18.516 -22.031 -22.344 1 71 221 ALA A N 1
ATOM 1730 C CA . ALA A 1 221 ? -19.641 -21.359 -21.688 1 71 221 ALA A CA 1
ATOM 1731 C C . ALA A 1 221 ? -19.984 -20.047 -22.406 1 71 221 ALA A C 1
ATOM 1733 O O . ALA A 1 221 ? -21.156 -19.641 -22.438 1 71 221 ALA A O 1
ATOM 1734 N N . LEU A 1 222 ? -19.047 -19.453 -22.984 1 71.12 222 LEU A N 1
ATOM 1735 C CA . LEU A 1 222 ? -19.219 -18.156 -23.625 1 71.12 222 LEU A CA 1
ATOM 1736 C C . LEU A 1 222 ? -19.703 -18.328 -25.062 1 71.12 222 LEU A C 1
ATOM 1738 O O . LEU A 1 222 ? -20.562 -17.578 -25.531 1 71.12 222 LEU A O 1
ATOM 1742 N N . THR A 1 223 ? -19.109 -19.266 -25.781 1 75.94 223 THR A N 1
ATOM 1743 C CA . THR A 1 223 ? -19.297 -19.328 -27.234 1 75.94 223 THR A CA 1
ATOM 1744 C C . THR A 1 223 ? -20.25 -20.438 -27.609 1 75.94 223 THR A C 1
ATOM 1746 O O . THR A 1 223 ? -20.828 -20.438 -28.703 1 75.94 223 THR A O 1
ATOM 1749 N N . GLY A 1 224 ? -20.359 -21.438 -26.781 1 77.5 224 GLY A N 1
ATOM 1750 C CA . GLY A 1 224 ? -21.188 -22.594 -27.094 1 77.5 224 GLY A CA 1
ATOM 1751 C C . GLY A 1 224 ? -20.453 -23.656 -27.891 1 77.5 224 GLY A C 1
ATOM 1752 O O . GLY A 1 224 ? -20.953 -24.766 -28.062 1 77.5 224 GLY A O 1
ATOM 1753 N N . TYR A 1 225 ? -19.266 -23.391 -28.281 1 84.06 225 TYR A N 1
ATOM 1754 C CA . TYR A 1 225 ? -18.484 -24.391 -28.984 1 84.06 225 TYR A CA 1
ATOM 1755 C C . TYR A 1 225 ? -18.031 -25.5 -28.047 1 84.06 225 TYR A C 1
ATOM 1757 O O . TYR A 1 225 ? -18.031 -25.312 -26.828 1 84.06 225 TYR A O 1
ATOM 1765 N N . SER A 1 226 ? -17.688 -26.609 -28.641 1 88.75 226 SER A N 1
ATOM 1766 C CA . SER A 1 226 ? -17.234 -27.719 -27.797 1 88.75 226 SER A CA 1
ATOM 1767 C C . SER A 1 226 ? -15.992 -27.328 -26.984 1 88.75 226 SER A C 1
ATOM 1769 O O . SER A 1 226 ? -15.227 -26.453 -27.406 1 88.75 226 SER A O 1
ATOM 1771 N N . ILE A 1 227 ? -15.828 -27.938 -25.875 1 86.56 227 ILE A N 1
ATOM 1772 C CA . ILE A 1 227 ? -14.719 -27.641 -24.984 1 86.56 227 ILE A CA 1
ATOM 1773 C C . ILE A 1 227 ? -13.391 -27.859 -25.719 1 86.56 227 ILE A C 1
ATOM 1775 O O . ILE A 1 227 ? -12.477 -27.031 -25.609 1 86.56 227 ILE A O 1
ATOM 1779 N N . PHE A 1 228 ? -13.305 -28.891 -26.5 1 90.62 228 PHE A N 1
ATOM 1780 C CA . PHE A 1 228 ? -12.07 -29.234 -27.203 1 90.62 228 PHE A CA 1
ATOM 1781 C C . PHE A 1 228 ? -11.703 -28.156 -28.219 1 90.62 228 PHE A C 1
ATOM 1783 O O . PHE A 1 228 ? -10.562 -27.688 -28.266 1 90.62 228 PHE A O 1
ATOM 1790 N N . TYR A 1 229 ? -12.625 -27.688 -29 1 89.5 229 TYR A N 1
ATOM 1791 C CA . TYR A 1 229 ? -12.352 -26.688 -30.031 1 89.5 229 TYR A CA 1
ATOM 1792 C C . TYR A 1 229 ? -12.055 -25.344 -29.391 1 89.5 229 TYR A C 1
ATOM 1794 O O . TYR A 1 229 ? -11.219 -24.578 -29.906 1 89.5 229 TYR A O 1
ATOM 1802 N N . SER A 1 230 ? -12.781 -25.094 -28.344 1 86.25 230 SER A N 1
ATOM 1803 C CA . SER A 1 230 ? -12.492 -23.859 -27.625 1 86.25 230 SER A CA 1
ATOM 1804 C C . SER A 1 230 ? -11.078 -23.875 -27.062 1 86.25 230 SER A C 1
ATOM 1806 O O . SER A 1 230 ? -10.383 -22.859 -27.109 1 86.25 230 SER A O 1
ATOM 1808 N N . ALA A 1 231 ? -10.695 -25.016 -26.547 1 89 231 ALA A N 1
ATOM 1809 C CA . ALA A 1 231 ? -9.344 -25.156 -26.016 1 89 231 ALA A CA 1
ATOM 1810 C C . ALA A 1 231 ? -8.297 -24.984 -27.125 1 89 231 ALA A C 1
ATOM 1812 O O . ALA A 1 231 ? -7.254 -24.375 -26.891 1 89 231 ALA A O 1
ATOM 1813 N N . CYS A 1 232 ? -8.578 -25.469 -28.297 1 90.5 232 CYS A N 1
ATOM 1814 C CA . CYS A 1 232 ? -7.672 -25.328 -29.422 1 90.5 232 CYS A CA 1
ATOM 1815 C C . CYS A 1 232 ? -7.48 -23.859 -29.781 1 90.5 232 CYS A C 1
ATOM 1817 O O . CYS A 1 232 ? -6.352 -23.406 -30 1 90.5 232 CYS A O 1
ATOM 1819 N N . GLY A 1 233 ? -8.586 -23.188 -29.891 1 83.56 233 GLY A N 1
ATOM 1820 C CA . GLY A 1 233 ? -8.5 -21.781 -30.188 1 83.56 233 GLY A CA 1
ATOM 1821 C C . GLY A 1 233 ? -7.672 -21 -29.188 1 83.56 233 GLY A C 1
ATOM 1822 O O . GLY A 1 233 ? -6.832 -20.172 -29.562 1 83.56 233 GLY A O 1
ATOM 1823 N N . ALA A 1 234 ? -7.879 -21.266 -27.969 1 82.06 234 ALA A N 1
ATOM 1824 C CA . ALA A 1 234 ? -7.145 -20.578 -26.891 1 82.06 234 ALA A CA 1
ATOM 1825 C C . ALA A 1 234 ? -5.66 -20.938 -26.953 1 82.06 234 ALA A C 1
ATOM 1827 O O . ALA A 1 234 ? -4.805 -20.078 -26.719 1 82.06 234 ALA A O 1
ATOM 1828 N N . ALA A 1 235 ? -5.395 -22.219 -27.156 1 87.19 235 ALA A N 1
ATOM 1829 C CA . ALA A 1 235 ? -4.012 -22.672 -27.234 1 87.19 235 ALA A CA 1
ATOM 1830 C C . ALA A 1 235 ? -3.266 -21.984 -28.375 1 87.19 235 ALA A C 1
ATOM 1832 O O . ALA A 1 235 ? -2.105 -21.594 -28.219 1 87.19 235 ALA A O 1
ATOM 1833 N N . ILE A 1 236 ? -3.904 -21.828 -29.453 1 84.31 236 ILE A N 1
ATOM 1834 C CA . ILE A 1 236 ? -3.299 -21.188 -30.625 1 84.31 236 ILE A CA 1
ATOM 1835 C C . ILE A 1 236 ? -2.986 -19.719 -30.297 1 84.31 236 ILE A C 1
ATOM 1837 O O . ILE A 1 236 ? -1.883 -19.25 -30.578 1 84.31 236 ILE A O 1
ATOM 1841 N N . CYS A 1 237 ? -3.934 -19.062 -29.703 1 79.06 237 CYS A N 1
ATOM 1842 C CA . CYS A 1 237 ? -3.732 -17.656 -29.344 1 79.06 237 CYS A CA 1
ATOM 1843 C C . CYS A 1 237 ? -2.576 -17.5 -28.375 1 79.06 237 CYS A C 1
ATOM 1845 O O . CYS A 1 237 ? -1.744 -16.609 -28.516 1 79.06 237 CYS A O 1
ATOM 1847 N N . THR A 1 238 ? -2.537 -18.375 -27.422 1 81.44 238 THR A N 1
ATOM 1848 C CA . THR A 1 238 ? -1.497 -18.312 -26.391 1 81.44 238 THR A CA 1
ATOM 1849 C C . THR A 1 238 ? -0.131 -18.625 -27 1 81.44 238 THR A C 1
ATOM 1851 O O . THR A 1 238 ? 0.853 -17.938 -26.719 1 81.44 238 THR A O 1
ATOM 1854 N N . ALA A 1 239 ? -0.091 -19.625 -27.781 1 83.25 239 ALA A N 1
ATOM 1855 C CA . ALA A 1 239 ? 1.171 -20.078 -28.375 1 83.25 239 ALA A CA 1
ATOM 1856 C C . ALA A 1 239 ? 1.74 -19.031 -29.328 1 83.25 239 ALA A C 1
ATOM 1858 O O . ALA A 1 239 ? 2.959 -18.875 -29.438 1 83.25 239 ALA A O 1
ATOM 1859 N N . LEU A 1 240 ? 0.973 -18.266 -29.969 1 79 240 LEU A N 1
ATOM 1860 C CA . LEU A 1 240 ? 1.408 -17.297 -30.969 1 79 240 LEU A CA 1
ATOM 1861 C C . LEU A 1 240 ? 2.271 -16.203 -30.344 1 79 240 LEU A C 1
ATOM 1863 O O . LEU A 1 240 ? 3.334 -15.867 -30.875 1 79 240 LEU A O 1
ATOM 1867 N N . TYR A 1 241 ? 1.87 -15.633 -29.219 1 76.56 241 TYR A N 1
ATOM 1868 C CA . TYR A 1 241 ? 2.654 -14.516 -28.688 1 76.56 241 TYR A CA 1
ATOM 1869 C C . TYR A 1 241 ? 3.793 -15.016 -27.812 1 76.56 241 TYR A C 1
ATOM 1871 O O . TYR A 1 241 ? 4.82 -14.352 -27.672 1 76.56 241 TYR A O 1
ATOM 1879 N N . VAL A 1 242 ? 3.621 -16.188 -27.25 1 81.06 242 VAL A N 1
ATOM 1880 C CA . VAL A 1 242 ? 4.641 -16.656 -26.312 1 81.06 242 VAL A CA 1
ATOM 1881 C C . VAL A 1 242 ? 5.816 -17.25 -27.078 1 81.06 242 VAL A C 1
ATOM 1883 O O . VAL A 1 242 ? 6.965 -17.172 -26.641 1 81.06 242 VAL A O 1
ATOM 1886 N N . THR A 1 243 ? 5.539 -17.797 -28.188 1 85.31 243 THR A N 1
ATOM 1887 C CA . THR A 1 243 ? 6.578 -18.438 -29 1 85.31 243 THR A CA 1
ATOM 1888 C C . THR A 1 243 ? 7.621 -17.422 -29.438 1 85.31 243 THR A C 1
ATOM 1890 O O . THR A 1 243 ? 8.82 -17.719 -29.453 1 85.31 243 THR A O 1
ATOM 1893 N N . VAL A 1 244 ? 7.207 -16.188 -29.547 1 81.31 244 VAL A N 1
ATOM 1894 C CA . VAL A 1 244 ? 8.133 -15.203 -30.109 1 81.31 244 VAL A CA 1
ATOM 1895 C C . VAL A 1 244 ? 8.789 -14.414 -28.984 1 81.31 244 VAL A C 1
ATOM 1897 O O . VAL A 1 244 ? 9.992 -14.133 -29.031 1 81.31 244 VAL A O 1
ATOM 1900 N N . GLY A 1 245 ? 8.164 -14.07 -28 1 82.19 245 GLY A N 1
ATOM 1901 C CA . GLY A 1 245 ? 8.672 -13.102 -27.031 1 82.19 245 GLY A CA 1
ATOM 1902 C C . GLY A 1 245 ? 9.25 -13.742 -25.781 1 82.19 245 GLY A C 1
ATOM 1903 O O . GLY A 1 245 ? 10.016 -13.109 -25.062 1 82.19 245 GLY A O 1
ATOM 1904 N N . GLY A 1 246 ? 9.031 -14.945 -25.438 1 84.62 246 GLY A N 1
ATOM 1905 C CA . GLY A 1 246 ? 9.578 -15.625 -24.281 1 84.62 246 GLY A CA 1
ATOM 1906 C C . GLY A 1 246 ? 9.164 -14.977 -22.969 1 84.62 246 GLY A C 1
ATOM 1907 O O . GLY A 1 246 ? 8.031 -14.516 -22.828 1 84.62 246 GLY A O 1
ATOM 1908 N N . GLN A 1 247 ? 10.125 -14.914 -21.984 1 83.81 247 GLN A N 1
ATOM 1909 C CA . GLN A 1 247 ? 9.852 -14.492 -20.609 1 83.81 247 GLN A CA 1
ATOM 1910 C C . GLN A 1 247 ? 9.547 -13 -20.547 1 83.81 247 GLN A C 1
ATOM 1912 O O . GLN A 1 247 ? 8.734 -12.555 -19.719 1 83.81 247 GLN A O 1
ATOM 1917 N N . THR A 1 248 ? 10.195 -12.18 -21.328 1 81.19 248 THR A N 1
ATOM 1918 C CA . THR A 1 248 ? 9.969 -10.742 -21.328 1 81.19 248 THR A CA 1
ATOM 1919 C C . THR A 1 248 ? 8.523 -10.43 -21.703 1 81.19 248 THR A C 1
ATOM 1921 O O . THR A 1 248 ? 7.859 -9.633 -21.031 1 81.19 248 THR A O 1
ATOM 1924 N N . SER A 1 249 ? 8.094 -11.078 -22.719 1 81.19 249 SER A N 1
ATOM 1925 C CA . SER A 1 249 ? 6.707 -10.891 -23.125 1 81.19 249 SER A CA 1
ATOM 1926 C C . SER A 1 249 ? 5.746 -11.375 -22.047 1 81.19 249 SER A C 1
ATOM 1928 O O . SER A 1 249 ? 4.719 -10.742 -21.781 1 81.19 249 SER A O 1
ATOM 1930 N N . VAL A 1 250 ? 6.09 -12.461 -21.5 1 85.25 250 VAL A N 1
ATOM 1931 C CA . VAL A 1 250 ? 5.25 -13.047 -20.453 1 85.25 250 VAL A CA 1
ATOM 1932 C C . VAL A 1 250 ? 5.109 -12.07 -19.297 1 85.25 250 VAL A C 1
ATOM 1934 O O . VAL A 1 250 ? 3.994 -11.766 -18.859 1 85.25 250 VAL A O 1
ATOM 1937 N N . ILE A 1 251 ? 6.207 -11.508 -18.812 1 83.62 251 ILE A N 1
ATOM 1938 C CA . ILE A 1 251 ? 6.215 -10.656 -17.625 1 83.62 251 ILE A CA 1
ATOM 1939 C C . ILE A 1 251 ? 5.48 -9.352 -17.938 1 83.62 251 ILE A C 1
ATOM 1941 O O . ILE A 1 251 ? 4.699 -8.867 -17.109 1 83.62 251 ILE A O 1
ATOM 1945 N N . MET A 1 252 ? 5.656 -8.828 -19.062 1 81.81 252 MET A N 1
ATOM 1946 C CA . MET A 1 252 ? 5.059 -7.535 -19.391 1 81.81 252 MET A CA 1
ATOM 1947 C C . MET A 1 252 ? 3.559 -7.68 -19.625 1 81.81 252 MET A C 1
ATOM 1949 O O . MET A 1 252 ? 2.783 -6.789 -19.281 1 81.81 252 MET A O 1
ATOM 1953 N N . THR A 1 253 ? 3.154 -8.727 -20.266 1 83.12 253 THR A N 1
ATOM 1954 C CA . THR A 1 253 ? 1.724 -8.945 -20.438 1 83.12 253 THR A CA 1
ATOM 1955 C C . THR A 1 253 ? 1.062 -9.273 -19.094 1 83.12 253 THR A C 1
ATOM 1957 O O . THR A 1 253 ? -0.101 -8.922 -18.875 1 83.12 253 THR A O 1
ATOM 1960 N N . ASP A 1 254 ? 1.79 -9.961 -18.25 1 86.12 254 ASP A N 1
ATOM 1961 C CA . ASP A 1 254 ? 1.31 -10.266 -16.906 1 86.12 254 ASP A CA 1
ATOM 1962 C C . ASP A 1 254 ? 0.96 -8.984 -16.141 1 86.12 254 ASP A C 1
ATOM 1964 O O . ASP A 1 254 ? 0.045 -8.977 -15.312 1 86.12 254 ASP A O 1
ATOM 1968 N N . LEU A 1 255 ? 1.793 -7.949 -16.391 1 78.38 255 LEU A N 1
ATOM 1969 C CA . LEU A 1 255 ? 1.519 -6.68 -15.727 1 78.38 255 LEU A CA 1
ATOM 1970 C C . LEU A 1 255 ? 0.118 -6.18 -16.062 1 78.38 255 LEU A C 1
ATOM 1972 O O . LEU A 1 255 ? -0.623 -5.75 -15.18 1 78.38 255 LEU A O 1
ATOM 1976 N N . MET A 1 256 ? -0.244 -6.242 -17.203 1 75.5 256 MET A N 1
ATOM 1977 C CA . MET A 1 256 ? -1.56 -5.801 -17.656 1 75.5 256 MET A CA 1
ATOM 1978 C C . MET A 1 256 ? -2.652 -6.73 -17.141 1 75.5 256 MET A C 1
ATOM 1980 O O . MET A 1 256 ? -3.684 -6.273 -16.641 1 75.5 256 MET A O 1
ATOM 1984 N N . GLN A 1 257 ? -2.359 -7.941 -17.234 1 80.56 257 GLN A N 1
ATOM 1985 C CA . GLN A 1 257 ? -3.336 -8.961 -16.859 1 80.56 257 GLN A CA 1
ATOM 1986 C C . GLN A 1 257 ? -3.539 -8.992 -15.352 1 80.56 257 GLN A C 1
ATOM 1988 O O . GLN A 1 257 ? -4.664 -9.172 -14.875 1 80.56 257 GLN A O 1
ATOM 1993 N N . GLY A 1 258 ? -2.43 -8.797 -14.656 1 78.44 258 GLY A N 1
ATOM 1994 C CA . GLY A 1 258 ? -2.512 -8.875 -13.203 1 78.44 258 GLY A CA 1
ATOM 1995 C C . GLY A 1 258 ? -3.471 -7.859 -12.609 1 78.44 258 GLY A C 1
ATOM 1996 O O . GLY A 1 258 ? -4.301 -8.203 -11.758 1 78.44 258 GLY A O 1
ATOM 1997 N N . PHE A 1 259 ? -3.467 -6.688 -13.023 1 74.69 259 PHE A N 1
ATOM 1998 C CA . PHE A 1 259 ? -4.324 -5.625 -12.516 1 74.69 259 PHE A CA 1
ATOM 1999 C C . PHE A 1 259 ? -5.785 -5.898 -12.844 1 74.69 259 PHE A C 1
ATOM 2001 O O . PHE A 1 259 ? -6.664 -5.727 -12 1 74.69 259 PHE A O 1
ATOM 2008 N N . ILE A 1 260 ? -6.031 -6.348 -13.992 1 78.38 260 ILE A N 1
ATOM 2009 C CA . ILE A 1 260 ? -7.406 -6.535 -14.438 1 78.38 260 ILE A CA 1
ATOM 2010 C C . ILE A 1 260 ? -8.023 -7.719 -13.695 1 78.38 260 ILE A C 1
ATOM 2012 O O . ILE A 1 260 ? -9.219 -7.703 -13.367 1 78.38 260 ILE A O 1
ATOM 2016 N N . LEU A 1 261 ? -7.238 -8.719 -13.453 1 84.75 261 LEU A N 1
ATOM 2017 C CA . LEU A 1 261 ? -7.73 -9.906 -12.758 1 84.75 261 LEU A CA 1
ATOM 2018 C C . LEU A 1 261 ? -8.211 -9.547 -11.359 1 84.75 261 LEU A C 1
ATOM 2020 O O . LEU A 1 261 ? -9.305 -9.961 -10.945 1 84.75 261 LEU A O 1
ATOM 2024 N N . LEU A 1 262 ? -7.414 -8.766 -10.68 1 82.12 262 LEU A N 1
ATOM 2025 C CA . LEU A 1 262 ? -7.781 -8.375 -9.328 1 82.12 262 LEU A CA 1
ATOM 2026 C C . LEU A 1 262 ? -8.984 -7.434 -9.336 1 82.12 262 LEU A C 1
ATOM 2028 O O . LEU A 1 262 ? -9.914 -7.598 -8.539 1 82.12 262 LEU A O 1
ATOM 2032 N N . ALA A 1 263 ? -9 -6.57 -10.25 1 79.81 263 ALA A N 1
ATOM 2033 C CA . ALA A 1 263 ? -10.07 -5.578 -10.328 1 79.81 263 ALA A CA 1
ATOM 2034 C C . ALA A 1 263 ? -11.414 -6.234 -10.648 1 79.81 263 ALA A C 1
ATOM 2036 O O . ALA A 1 263 ? -12.422 -5.953 -9.992 1 79.81 263 ALA A O 1
ATOM 2037 N N . VAL A 1 264 ? -11.43 -7.086 -11.578 1 81.75 264 VAL A N 1
ATOM 2038 C CA . VAL A 1 264 ? -12.664 -7.727 -12.016 1 81.75 264 VAL A CA 1
ATOM 2039 C C . VAL A 1 264 ? -13.141 -8.711 -10.953 1 81.75 264 VAL A C 1
ATOM 2041 O O . VAL A 1 264 ? -14.328 -8.742 -10.617 1 81.75 264 VAL A O 1
ATOM 2044 N N . GLY A 1 265 ? -12.203 -9.531 -10.43 1 87.38 265 GLY A N 1
ATOM 2045 C CA . GLY A 1 265 ? -12.586 -10.484 -9.398 1 87.38 265 GLY A CA 1
ATOM 2046 C C . GLY A 1 265 ? -13.141 -9.82 -8.156 1 87.38 265 GLY A C 1
ATOM 2047 O O . GLY A 1 265 ? -14.219 -10.195 -7.676 1 87.38 265 GLY A O 1
ATOM 2048 N N . LEU A 1 266 ? -12.461 -8.797 -7.672 1 86.25 266 LEU A N 1
ATOM 2049 C CA . LEU A 1 266 ? -12.922 -8.078 -6.492 1 86.25 266 LEU A CA 1
ATOM 2050 C C . LEU A 1 266 ? -14.195 -7.289 -6.805 1 86.25 266 LEU A C 1
ATOM 2052 O O . LEU A 1 266 ? -15.086 -7.188 -5.961 1 86.25 266 LEU A O 1
ATOM 2056 N N . GLY A 1 267 ? -14.234 -6.73 -7.957 1 83.81 267 GLY A N 1
ATOM 2057 C CA . GLY A 1 267 ? -15.422 -6.008 -8.383 1 83.81 267 GLY A CA 1
ATOM 2058 C C . GLY A 1 267 ? -16.672 -6.871 -8.406 1 83.81 267 GLY A C 1
ATOM 2059 O O . GLY A 1 267 ? -17.719 -6.457 -7.93 1 83.81 267 GLY A O 1
ATOM 2060 N N . LEU A 1 268 ? -16.562 -8.078 -8.914 1 86.88 268 LEU A N 1
ATOM 2061 C CA . LEU A 1 268 ? -17.703 -8.992 -8.977 1 86.88 268 LEU A CA 1
ATOM 2062 C C . LEU A 1 268 ? -18.172 -9.367 -7.574 1 86.88 268 LEU A C 1
ATOM 2064 O O . LEU A 1 268 ? -19.375 -9.508 -7.332 1 86.88 268 LEU A O 1
ATOM 2068 N N . PHE A 1 269 ? -17.219 -9.57 -6.688 1 90.31 269 PHE A N 1
ATOM 2069 C CA . PHE A 1 269 ? -17.562 -9.891 -5.309 1 90.31 269 PHE A CA 1
ATOM 2070 C C . PHE A 1 269 ? -18.344 -8.758 -4.668 1 90.31 269 PHE A C 1
ATOM 2072 O O . PHE A 1 269 ? -19.375 -8.992 -4.027 1 90.31 269 PHE A O 1
ATOM 2079 N N . LEU A 1 270 ? -17.875 -7.555 -4.906 1 80.44 270 LEU A N 1
ATOM 2080 C CA . LEU A 1 270 ? -18.516 -6.391 -4.309 1 80.44 270 LEU A CA 1
ATOM 2081 C C . LEU A 1 270 ? -19.891 -6.164 -4.91 1 80.44 270 LEU A C 1
ATOM 2083 O O . LEU A 1 270 ? -20.844 -5.863 -4.188 1 80.44 270 LEU A O 1
ATOM 2087 N N . VAL A 1 271 ? -20.016 -6.352 -6.188 1 79.75 271 VAL A N 1
ATOM 2088 C CA . VAL A 1 271 ? -21.297 -6.207 -6.863 1 79.75 271 VAL A CA 1
ATOM 2089 C C . VAL A 1 271 ? -22.25 -7.316 -6.406 1 79.75 271 VAL A C 1
ATOM 2091 O O . VAL A 1 271 ? -23.453 -7.09 -6.262 1 79.75 271 VAL A O 1
ATOM 2094 N N . GLY A 1 272 ? -21.688 -8.5 -6.219 1 87.38 272 GLY A N 1
ATOM 2095 C CA . GLY A 1 272 ? -22.5 -9.609 -5.719 1 87.38 272 GLY A CA 1
ATOM 2096 C C . GLY A 1 272 ? -23.031 -9.375 -4.32 1 87.38 272 GLY A C 1
ATOM 2097 O O . GLY A 1 272 ? -24.188 -9.688 -4.035 1 87.38 272 GLY A O 1
ATOM 2098 N N . ILE A 1 273 ? -22.188 -8.805 -3.449 1 83 273 ILE A N 1
ATOM 2099 C CA . ILE A 1 273 ? -22.609 -8.469 -2.096 1 83 273 ILE A CA 1
ATOM 2100 C C . ILE A 1 273 ? -23.781 -7.488 -2.158 1 83 273 ILE A C 1
ATOM 2102 O O . ILE A 1 273 ? -24.781 -7.652 -1.447 1 83 273 ILE A O 1
ATOM 2106 N N . ASP A 1 274 ? -23.656 -6.602 -3.029 1 74.44 274 ASP A N 1
ATOM 2107 C CA . ASP A 1 274 ? -24.703 -5.602 -3.195 1 74.44 274 ASP A CA 1
ATOM 2108 C C . ASP A 1 274 ? -25.969 -6.234 -3.752 1 74.44 274 ASP A C 1
ATOM 2110 O O . ASP A 1 274 ? -27.078 -5.883 -3.334 1 74.44 274 ASP A O 1
ATOM 2114 N N . TYR A 1 275 ? -25.859 -7.168 -4.688 1 79.88 275 TYR A N 1
ATOM 2115 C CA . TYR A 1 275 ? -26.984 -7.836 -5.348 1 79.88 275 TYR A CA 1
ATOM 2116 C C . TYR A 1 275 ? -27.828 -8.594 -4.336 1 79.88 275 TYR A C 1
ATOM 2118 O O . TYR A 1 275 ? -29.062 -8.594 -4.43 1 79.88 275 TYR A O 1
ATOM 2126 N N . VAL A 1 276 ? -27.156 -9.219 -3.355 1 84.94 276 VAL A N 1
ATOM 2127 C CA . VAL A 1 276 ? -27.891 -10.047 -2.408 1 84.94 276 VAL A CA 1
ATOM 2128 C C . VAL A 1 276 ? -28.391 -9.188 -1.248 1 84.94 276 VAL A C 1
ATOM 2130 O O . VAL A 1 276 ? -29.031 -9.688 -0.324 1 84.94 276 VAL A O 1
ATOM 2133 N N . GLY A 1 277 ? -28.047 -7.91 -1.235 1 73.5 277 GLY A N 1
ATOM 2134 C CA . GLY A 1 277 ? -28.641 -7.004 -0.268 1 73.5 277 GLY A CA 1
ATOM 2135 C C . GLY A 1 277 ? -27.656 -6.516 0.779 1 73.5 277 GLY A C 1
ATOM 2136 O O . GLY A 1 277 ? -28.062 -6.043 1.844 1 73.5 277 GLY A O 1
ATOM 2137 N N . GLY A 1 278 ? -26.375 -6.715 0.522 1 68.25 278 GLY A N 1
ATOM 2138 C CA . GLY A 1 278 ? -25.359 -6.277 1.469 1 68.25 278 GLY A CA 1
ATOM 2139 C C . GLY A 1 278 ? -24.656 -7.43 2.154 1 68.25 278 GLY A C 1
ATOM 2140 O O . GLY A 1 278 ? -25.016 -8.594 1.975 1 68.25 278 GLY A O 1
ATOM 2141 N N . PHE A 1 279 ? -23.641 -7.176 2.949 1 75.12 279 PHE A N 1
ATOM 2142 C CA . PHE A 1 279 ? -22.812 -8.211 3.559 1 75.12 279 PHE A CA 1
ATOM 2143 C C . PHE A 1 279 ? -23.594 -8.992 4.602 1 75.12 279 PHE A C 1
ATOM 2145 O O . PHE A 1 279 ? -23.406 -10.203 4.746 1 75.12 279 PHE A O 1
ATOM 2152 N N . GLY A 1 280 ? -24.359 -8.32 5.395 1 70.19 280 GLY A N 1
ATOM 2153 C CA . GLY A 1 280 ? -25.156 -9 6.402 1 70.19 280 GLY A CA 1
ATOM 2154 C C . GLY A 1 280 ? -26.047 -10.086 5.828 1 70.19 280 GLY A C 1
ATOM 2155 O O . GLY A 1 280 ? -26.047 -11.219 6.305 1 70.19 280 GLY A O 1
ATOM 2156 N N . LEU A 1 281 ? -26.797 -9.734 4.734 1 76.5 281 LEU A N 1
ATOM 2157 C CA . LEU A 1 281 ? -27.688 -10.695 4.109 1 76.5 281 LEU A CA 1
ATOM 2158 C C . LEU A 1 281 ? -26.891 -11.789 3.395 1 76.5 281 LEU A C 1
ATOM 2160 O O . LEU A 1 281 ? -27.297 -12.953 3.385 1 76.5 281 LEU A O 1
ATOM 2164 N N . PHE A 1 282 ? -25.812 -11.375 2.871 1 86 282 PHE A N 1
ATOM 2165 C CA . PHE A 1 282 ? -24.906 -12.359 2.281 1 86 282 PHE A CA 1
ATOM 2166 C C . PHE A 1 282 ? -24.516 -13.414 3.307 1 86 282 PHE A C 1
ATOM 2168 O O . PHE A 1 282 ? -24.594 -14.609 3.035 1 86 282 PHE A O 1
ATOM 2175 N N . TRP A 1 283 ? -24.141 -12.914 4.426 1 80.75 283 TRP A N 1
ATOM 2176 C CA . TRP A 1 283 ? -23.688 -13.797 5.496 1 80.75 283 TRP A CA 1
ATOM 2177 C C . TRP A 1 283 ? -24.828 -14.711 5.961 1 80.75 283 TRP A C 1
ATOM 2179 O O . TRP A 1 283 ? -24.609 -15.891 6.238 1 80.75 283 TRP A O 1
ATOM 2189 N N . GLU A 1 284 ? -26.016 -14.211 5.988 1 80.31 284 GLU A N 1
ATOM 2190 C CA . GLU A 1 284 ? -27.188 -14.969 6.426 1 80.31 284 GLU A CA 1
ATOM 2191 C C . GLU A 1 284 ? -27.578 -16.031 5.398 1 80.31 284 GLU A C 1
ATOM 2193 O O . GLU A 1 284 ? -28.047 -17.109 5.758 1 80.31 284 GLU A O 1
ATOM 2198 N N . HIS A 1 285 ? -27.375 -15.672 4.188 1 87.5 285 HIS A N 1
ATOM 2199 C CA . HIS A 1 285 ? -27.812 -16.562 3.115 1 87.5 285 HIS A CA 1
ATOM 2200 C C . HIS A 1 285 ? -26.828 -17.719 2.928 1 87.5 285 HIS A C 1
ATOM 2202 O O . HIS A 1 285 ? -27.141 -18.703 2.277 1 87.5 285 HIS A O 1
ATOM 2208 N N . LEU A 1 286 ? -25.656 -17.547 3.5 1 88.75 286 LEU A N 1
ATOM 2209 C CA . LEU A 1 286 ? -24.703 -18.656 3.43 1 88.75 286 LEU A CA 1
ATOM 2210 C C . LEU A 1 286 ? -25.078 -19.75 4.418 1 88.75 286 LEU A C 1
ATOM 2212 O O . LEU A 1 286 ? -25.344 -19.469 5.59 1 88.75 286 LEU A O 1
ATOM 2216 N N . PRO A 1 287 ? -25.062 -20.938 3.891 1 85.5 287 PRO A N 1
ATOM 2217 C CA . PRO A 1 287 ? -25.25 -22.031 4.84 1 85.5 287 PRO A CA 1
ATOM 2218 C C . PRO A 1 287 ? -24.203 -22.031 5.953 1 85.5 287 PRO A C 1
ATOM 2220 O O . PRO A 1 287 ? -23.078 -21.609 5.746 1 85.5 287 PRO A O 1
ATOM 2223 N N . GLY A 1 288 ? -24.547 -22.469 7.078 1 77.62 288 GLY A N 1
ATOM 2224 C CA . GLY A 1 288 ? -23.688 -22.484 8.258 1 77.62 288 GLY A CA 1
ATOM 2225 C C . GLY A 1 288 ? -22.297 -22.984 7.98 1 77.62 288 GLY A C 1
ATOM 2226 O O . GLY A 1 288 ? -21.312 -22.266 8.195 1 77.62 288 GLY A O 1
ATOM 2227 N N . PRO A 1 289 ? -22.188 -24.188 7.391 1 77.12 289 PRO A N 1
ATOM 2228 C CA . PRO A 1 289 ? -20.859 -24.75 7.148 1 77.12 289 PRO A CA 1
ATOM 2229 C C . PRO A 1 289 ? -20.047 -23.922 6.152 1 77.12 289 PRO A C 1
ATOM 2231 O O . PRO A 1 289 ? -18.812 -23.984 6.164 1 77.12 289 PRO A O 1
ATOM 2234 N N . HIS A 1 290 ? -20.766 -23.125 5.348 1 87.81 290 HIS A N 1
ATOM 2235 C CA . HIS A 1 290 ? -20.109 -22.344 4.301 1 87.81 290 HIS A CA 1
ATOM 2236 C C . HIS A 1 290 ? -19.484 -21.078 4.871 1 87.81 290 HIS A C 1
ATOM 2238 O O . HIS A 1 290 ? -18.719 -20.391 4.184 1 87.81 290 HIS A O 1
ATOM 2244 N N . ARG A 1 291 ? -19.734 -20.812 6.09 1 83.56 291 ARG A N 1
ATOM 2245 C CA . ARG A 1 291 ? -19.25 -19.578 6.719 1 83.56 291 ARG A CA 1
ATOM 2246 C C . ARG A 1 291 ? -17.922 -19.812 7.41 1 83.56 291 ARG A C 1
ATOM 2248 O O . ARG A 1 291 ? -17.234 -18.844 7.77 1 83.56 291 ARG A O 1
ATOM 2255 N N . ALA A 1 292 ? -17.531 -21.062 7.523 1 76.38 292 ALA A N 1
ATOM 2256 C CA . ALA A 1 292 ? -16.297 -21.375 8.234 1 76.38 292 ALA A CA 1
ATOM 2257 C C . ALA A 1 292 ? -15.078 -21.062 7.375 1 76.38 292 ALA A C 1
ATOM 2259 O O . ALA A 1 292 ? -15.062 -21.359 6.176 1 76.38 292 ALA A O 1
ATOM 2260 N N . GLY A 1 293 ? -14.141 -20.406 7.996 1 77.62 293 GLY A N 1
ATOM 2261 C CA . GLY A 1 293 ? -12.891 -20.141 7.301 1 77.62 293 GLY A CA 1
ATOM 2262 C C . GLY A 1 293 ? -12.109 -21.391 6.977 1 77.62 293 GLY A C 1
ATOM 2263 O O . GLY A 1 293 ? -11.336 -21.422 6.016 1 77.62 293 GLY A O 1
ATOM 2264 N N . LEU A 1 294 ? -12.211 -22.422 7.871 1 80.25 294 LEU A N 1
ATOM 2265 C CA . LEU A 1 294 ? -11.586 -23.719 7.656 1 80.25 294 LEU A CA 1
ATOM 2266 C C . LEU A 1 294 ? -12.633 -24.844 7.691 1 80.25 294 LEU A C 1
ATOM 2268 O O . LEU A 1 294 ? -13.555 -24.797 8.508 1 80.25 294 LEU A O 1
ATOM 2272 N N . ALA A 1 295 ? -12.453 -25.719 6.73 1 79 295 ALA A N 1
ATOM 2273 C CA . ALA A 1 295 ? -13.32 -26.906 6.699 1 79 295 ALA A CA 1
ATOM 2274 C C . ALA A 1 295 ? -13 -27.844 7.855 1 79 295 ALA A C 1
ATOM 2276 O O . ALA A 1 295 ? -11.984 -27.688 8.531 1 79 295 ALA A O 1
ATOM 2277 N N . PRO A 1 296 ? -13.953 -28.75 8.117 1 76.31 296 PRO A N 1
ATOM 2278 C CA . PRO A 1 296 ? -13.656 -29.734 9.148 1 76.31 296 PRO A CA 1
ATOM 2279 C C . PRO A 1 296 ? -12.336 -30.469 8.898 1 76.31 296 PRO A C 1
ATOM 2281 O O . PRO A 1 296 ? -11.93 -30.641 7.746 1 76.31 296 PRO A O 1
ATOM 2284 N N . LEU A 1 297 ? -11.711 -30.766 9.961 1 76.75 297 LEU A N 1
ATOM 2285 C CA . LEU A 1 297 ? -10.391 -31.375 9.844 1 76.75 297 LEU A CA 1
ATOM 2286 C C . LEU A 1 297 ? -10.438 -32.625 8.969 1 76.75 297 LEU A C 1
ATOM 2288 O O . LEU A 1 297 ? -9.617 -32.781 8.062 1 76.75 297 LEU A O 1
ATOM 2292 N N . THR A 1 298 ? -11.414 -33.5 9.367 1 77.81 298 THR A N 1
ATOM 2293 C CA . THR A 1 298 ? -11.625 -34.688 8.586 1 77.81 298 THR A CA 1
ATOM 2294 C C . THR A 1 298 ? -13.102 -34.875 8.266 1 77.81 298 THR A C 1
ATOM 2296 O O . THR A 1 298 ? -13.969 -34.5 9.047 1 77.81 298 THR A O 1
ATOM 2299 N N . GLU A 1 299 ? -13.547 -34.906 7.086 1 73.19 299 GLU A N 1
ATOM 2300 C CA . GLU A 1 299 ? -14.883 -35.281 6.613 1 73.19 299 GLU A CA 1
ATOM 2301 C C . GLU A 1 299 ? -14.805 -36.25 5.453 1 73.19 299 GLU A C 1
ATOM 2303 O O . GLU A 1 299 ? -14.18 -35.969 4.43 1 73.19 299 GLU A O 1
ATOM 2308 N N . PRO A 1 300 ? -15.383 -37.375 5.863 1 64.44 300 PRO A N 1
ATOM 2309 C CA . PRO A 1 300 ? -15.289 -38.375 4.789 1 64.44 300 PRO A CA 1
ATOM 2310 C C . PRO A 1 300 ? -15.844 -37.844 3.461 1 64.44 300 PRO A C 1
ATOM 2312 O O . PRO A 1 300 ? -16.875 -37.156 3.441 1 64.44 300 PRO A O 1
ATOM 2315 N N . ASP A 1 301 ? -15.078 -37.969 2.328 1 60.62 301 ASP A N 1
ATOM 2316 C CA . ASP A 1 301 ? -15.406 -37.719 0.926 1 60.62 301 ASP A CA 1
ATOM 2317 C C . ASP A 1 301 ? -15.625 -36.25 0.656 1 60.62 301 ASP A C 1
ATOM 2319 O O . ASP A 1 301 ? -16.078 -35.844 -0.424 1 60.62 301 ASP A O 1
ATOM 2323 N N . GLY A 1 302 ? -15.312 -35.469 1.816 1 70.25 302 GLY A N 1
ATOM 2324 C CA . GLY A 1 302 ? -15.609 -34.062 1.643 1 70.25 302 GLY A CA 1
ATOM 2325 C C . GLY A 1 302 ? -14.367 -33.219 1.483 1 70.25 302 GLY A C 1
ATOM 2326 O O . GLY A 1 302 ? -13.266 -33.75 1.316 1 70.25 302 GLY A O 1
ATOM 2327 N N . PHE A 1 303 ? -14.57 -31.938 1.303 1 78.88 303 PHE A N 1
ATOM 2328 C CA . PHE A 1 303 ? -13.57 -30.875 1.245 1 78.88 303 PHE A CA 1
ATOM 2329 C C . PHE A 1 303 ? -12.992 -30.594 2.629 1 78.88 303 PHE A C 1
ATOM 2331 O O . PHE A 1 303 ? -13.414 -29.656 3.309 1 78.88 303 PHE A O 1
ATOM 2338 N N . HIS A 1 304 ? -12.016 -31.578 3.027 1 79.69 304 HIS A N 1
ATOM 2339 C CA . HIS A 1 304 ? -11.57 -31.469 4.41 1 79.69 304 HIS A CA 1
ATOM 2340 C C . HIS A 1 304 ? -10.203 -30.797 4.5 1 79.69 304 HIS A C 1
ATOM 2342 O O . HIS A 1 304 ? -9.414 -30.859 3.555 1 79.69 304 HIS A O 1
ATOM 2348 N N . THR A 1 305 ? -9.977 -30.188 5.652 1 81.44 305 THR A N 1
ATOM 2349 C CA . THR A 1 305 ? -8.828 -29.328 5.879 1 81.44 305 THR A CA 1
ATOM 2350 C C . THR A 1 305 ? -7.523 -30.109 5.785 1 81.44 305 THR A C 1
ATOM 2352 O O . THR A 1 305 ? -6.551 -29.641 5.195 1 81.44 305 THR A O 1
ATOM 2355 N N . MET A 1 306 ? -7.496 -31.328 6.324 1 82.12 306 MET A N 1
ATOM 2356 C CA . MET A 1 306 ? -6.262 -32.094 6.332 1 82.12 306 MET A CA 1
ATOM 2357 C C . MET A 1 306 ? -5.805 -32.438 4.914 1 82.12 306 MET A C 1
ATOM 2359 O O . MET A 1 306 ? -4.652 -32.188 4.559 1 82.12 306 MET A O 1
ATOM 2363 N N . GLY A 1 307 ? -6.707 -33 4.172 1 82.94 307 GLY A N 1
ATOM 2364 C CA . GLY A 1 307 ? -6.383 -33.312 2.791 1 82.94 307 GLY A CA 1
ATOM 2365 C C . GLY A 1 307 ? -5.953 -32.094 1.984 1 82.94 307 GLY A C 1
ATOM 2366 O O . GLY A 1 307 ? -4.957 -32.156 1.257 1 82.94 307 GLY A O 1
ATOM 2367 N N . ARG A 1 308 ? -6.605 -31 2.129 1 83.62 308 ARG A N 1
ATOM 2368 C CA . ARG A 1 308 ? -6.305 -29.781 1.379 1 83.62 308 ARG A CA 1
ATOM 2369 C C . ARG A 1 308 ? -4.977 -29.172 1.82 1 83.62 308 ARG A C 1
ATOM 2371 O O . ARG A 1 308 ? -4.254 -28.594 1.011 1 83.62 308 ARG A O 1
ATOM 2378 N N . PHE A 1 309 ? -4.754 -29.297 3.057 1 86.62 309 PHE A N 1
ATOM 2379 C CA . PHE A 1 309 ? -3.492 -28.781 3.58 1 86.62 309 PHE A CA 1
ATOM 2380 C C . PHE A 1 309 ? -2.309 -29.5 2.939 1 86.62 309 PHE A C 1
ATOM 2382 O O . PHE A 1 309 ? -1.372 -28.859 2.463 1 86.62 309 PHE A O 1
ATOM 2389 N N . TRP A 1 310 ? -2.346 -30.797 2.871 1 87.62 310 TRP A N 1
ATOM 2390 C CA . TRP A 1 310 ? -1.229 -31.562 2.328 1 87.62 310 TRP A CA 1
ATOM 2391 C C . TRP A 1 310 ? -1.17 -31.438 0.809 1 87.62 310 TRP A C 1
ATOM 2393 O O . TRP A 1 310 ? -0.086 -31.312 0.232 1 87.62 310 TRP A O 1
ATOM 2403 N N . GLN A 1 311 ? -2.264 -31.469 0.243 1 86.69 311 GLN A N 1
ATOM 2404 C CA . GLN A 1 311 ? -2.332 -31.438 -1.214 1 86.69 311 GLN A CA 1
ATOM 2405 C C . GLN A 1 311 ? -2 -30.062 -1.752 1 86.69 311 GLN A C 1
ATOM 2407 O O . GLN A 1 311 ? -1.133 -29.906 -2.615 1 86.69 311 GLN A O 1
ATOM 2412 N N . ASP A 1 312 ? -2.639 -28.984 -1.242 1 85.5 312 ASP A N 1
ATOM 2413 C CA . ASP A 1 312 ? -2.523 -27.641 -1.828 1 85.5 312 ASP A CA 1
ATOM 2414 C C . ASP A 1 312 ? -1.364 -26.875 -1.205 1 85.5 312 ASP A C 1
ATOM 2416 O O . ASP A 1 312 ? -0.692 -26.094 -1.888 1 85.5 312 ASP A O 1
ATOM 2420 N N . ALA A 1 313 ? -1.232 -27.078 0.06 1 85.81 313 ALA A N 1
ATOM 2421 C CA . ALA A 1 313 ? -0.242 -26.234 0.738 1 85.81 313 ALA A CA 1
ATOM 2422 C C . ALA A 1 313 ? 1.128 -26.906 0.745 1 85.81 313 ALA A C 1
ATOM 2424 O O . ALA A 1 313 ? 2.102 -26.359 0.228 1 85.81 313 ALA A O 1
ATOM 2425 N N . MET A 1 314 ? 1.155 -28.125 1.2 1 88.12 314 MET A N 1
ATOM 2426 C CA . MET A 1 314 ? 2.445 -28.781 1.375 1 88.12 314 MET A CA 1
ATOM 2427 C C . MET A 1 314 ? 3.039 -29.188 0.029 1 88.12 314 MET A C 1
ATOM 2429 O O . MET A 1 314 ? 4.207 -28.906 -0.249 1 88.12 314 MET A O 1
ATOM 2433 N N . VAL A 1 315 ? 2.227 -29.797 -0.746 1 90.56 315 VAL A N 1
ATOM 2434 C CA . VAL A 1 315 ? 2.734 -30.266 -2.031 1 90.56 315 VAL A CA 1
ATOM 2435 C C . VAL A 1 315 ? 2.525 -29.188 -3.094 1 90.56 315 VAL A C 1
ATOM 2437 O O . VAL A 1 315 ? 3.445 -28.875 -3.848 1 90.56 315 VAL A O 1
ATOM 2440 N N . GLY A 1 316 ? 1.359 -28.641 -3.125 1 88.5 316 GLY A N 1
ATOM 2441 C CA . GLY A 1 316 ? 1.035 -27.625 -4.117 1 88.5 316 GLY A CA 1
ATOM 2442 C C . GLY A 1 316 ? 1.902 -26.391 -4.016 1 88.5 316 GLY A C 1
ATOM 2443 O O . GLY A 1 316 ? 2.352 -25.844 -5.027 1 88.5 316 GLY A O 1
ATOM 2444 N N . GLY A 1 317 ? 2.131 -25.922 -2.805 1 88.81 317 GLY A N 1
ATOM 2445 C CA . GLY A 1 317 ? 2.975 -24.766 -2.592 1 88.81 317 GLY A CA 1
ATOM 2446 C C . GLY A 1 317 ? 4.402 -24.969 -3.061 1 88.81 317 GLY A C 1
ATOM 2447 O O . GLY A 1 317 ? 4.969 -24.109 -3.736 1 88.81 317 GLY A O 1
ATOM 2448 N N . VAL A 1 318 ? 4.953 -26.094 -2.777 1 92.31 318 VAL A N 1
ATOM 2449 C CA . VAL A 1 318 ? 6.32 -26.406 -3.195 1 92.31 318 VAL A CA 1
ATOM 2450 C C . VAL A 1 318 ? 6.371 -26.547 -4.715 1 92.31 318 VAL A C 1
ATOM 2452 O O . VAL A 1 318 ? 7.316 -26.094 -5.355 1 92.31 318 VAL A O 1
ATOM 2455 N N . ALA A 1 319 ? 5.359 -27.188 -5.168 1 91.62 319 ALA A N 1
ATOM 2456 C CA . ALA A 1 319 ? 5.293 -27.391 -6.613 1 91.62 319 ALA A CA 1
ATOM 2457 C C . ALA A 1 319 ? 5.293 -26.062 -7.359 1 91.62 319 ALA A C 1
ATOM 2459 O O . ALA A 1 319 ? 6.004 -25.906 -8.352 1 91.62 319 ALA A O 1
ATOM 2460 N N . PHE A 1 320 ? 4.637 -25.172 -6.82 1 88.38 320 PHE A N 1
ATOM 2461 C CA . PHE A 1 320 ? 4.445 -23.922 -7.543 1 88.38 320 PHE A CA 1
ATOM 2462 C C . PHE A 1 320 ? 5.602 -22.969 -7.293 1 88.38 320 PHE A C 1
ATOM 2464 O O . PHE A 1 320 ? 6.137 -22.375 -8.234 1 88.38 320 PHE A O 1
ATOM 2471 N N . TYR A 1 321 ? 6.078 -22.859 -6.145 1 89.25 321 TYR A N 1
ATOM 2472 C CA . TYR A 1 321 ? 7.012 -21.797 -5.805 1 89.25 321 TYR A CA 1
ATOM 2473 C C . TYR A 1 321 ? 8.453 -22.281 -5.91 1 89.25 321 TYR A C 1
ATOM 2475 O O . TYR A 1 321 ? 9.367 -21.484 -6.133 1 89.25 321 TYR A O 1
ATOM 2483 N N . PHE A 1 322 ? 8.664 -23.578 -5.77 1 92.69 322 PHE A N 1
ATOM 2484 C CA . PHE A 1 322 ? 10.031 -24.078 -5.73 1 92.69 322 PHE A CA 1
ATOM 2485 C C . PHE A 1 322 ? 10.352 -24.891 -6.98 1 92.69 322 PHE A C 1
ATOM 2487 O O . PHE A 1 322 ? 11.43 -24.75 -7.559 1 92.69 322 PHE A O 1
ATOM 2494 N N . MET A 1 323 ? 9.359 -25.578 -7.395 1 93.44 323 MET A N 1
ATOM 2495 C CA . MET A 1 323 ? 9.617 -26.562 -8.43 1 93.44 323 MET A CA 1
ATOM 2496 C C . MET A 1 323 ? 9.25 -26.031 -9.805 1 93.44 323 MET A C 1
ATOM 2498 O O . MET A 1 323 ? 9.82 -26.438 -10.82 1 93.44 323 MET A O 1
ATOM 2502 N N . ASN A 1 324 ? 8.312 -25.188 -9.836 1 93 324 ASN A N 1
ATOM 2503 C CA . ASN A 1 324 ? 7.82 -24.672 -11.109 1 93 324 ASN A CA 1
ATOM 2504 C C . ASN A 1 324 ? 8.883 -23.844 -11.828 1 93 324 ASN A C 1
ATOM 2506 O O . ASN A 1 324 ? 9.289 -22.797 -11.328 1 93 324 ASN A O 1
ATOM 2510 N N . GLN A 1 325 ? 9.258 -24.312 -13.008 1 94.12 325 GLN A N 1
ATOM 2511 C CA . GLN A 1 325 ? 10.312 -23.672 -13.773 1 94.12 325 GLN A CA 1
ATOM 2512 C C . GLN A 1 325 ? 9.914 -22.25 -14.164 1 94.12 325 GLN A C 1
ATOM 2514 O O . GLN A 1 325 ? 10.766 -21.359 -14.242 1 94.12 325 GLN A O 1
ATOM 2519 N N . GLY A 1 326 ? 8.656 -22.094 -14.453 1 91.75 326 GLY A N 1
ATOM 2520 C CA . GLY A 1 326 ? 8.195 -20.75 -14.781 1 91.75 326 GLY A CA 1
ATOM 2521 C C . GLY A 1 326 ? 8.414 -19.75 -13.648 1 91.75 326 GLY A C 1
ATOM 2522 O O . GLY A 1 326 ? 8.812 -18.609 -13.891 1 91.75 326 GLY A O 1
ATOM 2523 N N . MET A 1 327 ? 8.172 -20.203 -12.492 1 89.88 327 MET A N 1
ATOM 2524 C CA . MET A 1 327 ? 8.398 -19.344 -11.328 1 89.88 327 MET A CA 1
ATOM 2525 C C . MET A 1 327 ? 9.883 -19.094 -11.109 1 89.88 327 MET A C 1
ATOM 2527 O O . MET A 1 327 ? 10.297 -17.984 -10.805 1 89.88 327 MET A O 1
ATOM 2531 N N . LEU A 1 328 ? 10.609 -20.141 -11.258 1 91.38 328 LEU A N 1
ATOM 2532 C CA . LEU A 1 328 ? 12.055 -20 -11.125 1 91.38 328 LEU A CA 1
ATOM 2533 C C . LEU A 1 328 ? 12.594 -18.953 -12.094 1 91.38 328 LEU A C 1
ATOM 2535 O O . LEU A 1 328 ? 13.406 -18.109 -11.719 1 91.38 328 LEU A O 1
ATOM 2539 N N . MET A 1 329 ? 12.125 -19.016 -13.234 1 91.31 329 MET A N 1
ATOM 2540 C CA . MET A 1 329 ? 12.602 -18.094 -14.266 1 91.31 329 MET A CA 1
ATOM 2541 C C . MET A 1 329 ? 12.211 -16.656 -13.93 1 91.31 329 MET A C 1
ATOM 2543 O O . MET A 1 329 ? 12.961 -15.727 -14.227 1 91.31 329 MET A O 1
ATOM 2547 N N . ARG A 1 330 ? 11.133 -16.484 -13.336 1 89.25 330 ARG A N 1
ATOM 2548 C CA . ARG A 1 330 ? 10.719 -15.148 -12.922 1 89.25 330 ARG A CA 1
ATOM 2549 C C . ARG A 1 330 ? 11.664 -14.586 -11.867 1 89.25 330 ARG A C 1
ATOM 2551 O O . ARG A 1 330 ? 12.094 -13.438 -11.961 1 89.25 330 ARG A O 1
ATOM 2558 N N . PHE A 1 331 ? 12 -15.336 -10.992 1 88.12 331 PHE A N 1
ATOM 2559 C CA . PHE A 1 331 ? 12.852 -14.828 -9.922 1 88.12 331 PHE A CA 1
ATOM 2560 C C . PHE A 1 331 ? 14.289 -14.672 -10.398 1 88.12 331 PHE A C 1
ATOM 2562 O O . PHE A 1 331 ? 15.016 -13.797 -9.922 1 88.12 331 PHE A O 1
ATOM 2569 N N . MET A 1 332 ? 14.625 -15.438 -11.367 1 87.94 332 MET A N 1
ATOM 2570 C CA . MET A 1 332 ? 15.945 -15.281 -11.961 1 87.94 332 MET A CA 1
ATOM 2571 C C . MET A 1 332 ? 15.992 -14.055 -12.875 1 87.94 332 MET A C 1
ATOM 2573 O O . MET A 1 332 ? 17.062 -13.594 -13.25 1 87.94 332 MET A O 1
ATOM 2577 N N . SER A 1 333 ? 14.859 -13.594 -13.164 1 86.19 333 SER A N 1
ATOM 2578 C CA . SER A 1 333 ? 14.797 -12.391 -13.977 1 86.19 333 SER A CA 1
ATOM 2579 C C . SER A 1 333 ? 14.922 -11.133 -13.125 1 86.19 333 SER A C 1
ATOM 2581 O O . SER A 1 333 ? 15.031 -10.023 -13.648 1 86.19 333 SER A O 1
ATOM 2583 N N . ALA A 1 334 ? 15 -11.352 -11.836 1 85.81 334 ALA A N 1
ATOM 2584 C CA . ALA A 1 334 ? 15.164 -10.211 -10.93 1 85.81 334 ALA A CA 1
ATOM 2585 C C . ALA A 1 334 ? 16.562 -9.602 -11.055 1 85.81 334 ALA A C 1
ATOM 2587 O O . ALA A 1 334 ? 17.531 -10.328 -11.242 1 85.81 334 ALA A O 1
ATOM 2588 N N . ARG A 1 335 ? 16.625 -8.352 -10.82 1 80 335 ARG A N 1
ATOM 2589 C CA . ARG A 1 335 ? 17.922 -7.68 -10.93 1 80 335 ARG A CA 1
ATOM 2590 C C . ARG A 1 335 ? 18.797 -7.957 -9.711 1 80 335 ARG A C 1
ATOM 2592 O O . ARG A 1 335 ? 20.016 -7.812 -9.766 1 80 335 ARG A O 1
ATOM 2599 N N . SER A 1 336 ? 18.156 -8.289 -8.641 1 79 336 SER A N 1
ATOM 2600 C CA . SER A 1 336 ? 18.875 -8.625 -7.422 1 79 336 SER A CA 1
ATOM 2601 C C . SER A 1 336 ? 18.062 -9.547 -6.523 1 79 336 SER A C 1
ATOM 2603 O O . SER A 1 336 ? 16.844 -9.672 -6.699 1 79 336 SER A O 1
ATOM 2605 N N . VAL A 1 337 ? 18.797 -10.18 -5.652 1 82.31 337 VAL A N 1
ATOM 2606 C CA . VAL A 1 337 ? 18.125 -11.039 -4.684 1 82.31 337 VAL A CA 1
ATOM 2607 C C . VAL A 1 337 ? 17.172 -10.203 -3.828 1 82.31 337 VAL A C 1
ATOM 2609 O O . VAL A 1 337 ? 16.094 -10.672 -3.447 1 82.31 337 VAL A O 1
ATOM 2612 N N . LYS A 1 338 ? 17.531 -8.969 -3.604 1 79.12 338 LYS A N 1
ATOM 2613 C CA . LYS A 1 338 ? 16.703 -8.078 -2.811 1 79.12 338 LYS A CA 1
ATOM 2614 C C . LYS A 1 338 ? 15.367 -7.816 -3.5 1 79.12 338 LYS A C 1
ATOM 2616 O O . LYS A 1 338 ? 14.312 -7.844 -2.857 1 79.12 338 LYS A O 1
ATOM 2621 N N . GLU A 1 339 ? 15.453 -7.578 -4.742 1 81.69 339 GLU A N 1
ATOM 2622 C CA . GLU A 1 339 ? 14.227 -7.371 -5.512 1 81.69 339 GLU A CA 1
ATOM 2623 C C . GLU A 1 339 ? 13.383 -8.641 -5.551 1 81.69 339 GLU A C 1
ATOM 2625 O O . GLU A 1 339 ? 12.148 -8.57 -5.547 1 81.69 339 GLU A O 1
ATOM 2630 N N . GLY A 1 340 ? 14.047 -9.742 -5.613 1 88.19 340 GLY A N 1
ATOM 2631 C CA . GLY A 1 340 ? 13.32 -10.992 -5.539 1 88.19 340 GLY A CA 1
ATOM 2632 C C . GLY A 1 340 ? 12.578 -11.18 -4.227 1 88.19 340 GLY A C 1
ATOM 2633 O O . GLY A 1 340 ? 11.43 -11.617 -4.211 1 88.19 340 GLY A O 1
ATOM 2634 N N . ARG A 1 341 ? 13.234 -10.812 -3.168 1 87.06 341 ARG A N 1
ATOM 2635 C CA . ARG A 1 341 ? 12.625 -10.938 -1.848 1 87.06 341 ARG A CA 1
ATOM 2636 C C . ARG A 1 341 ? 11.422 -10.016 -1.708 1 87.06 341 ARG A C 1
ATOM 2638 O O . ARG A 1 341 ? 10.414 -10.383 -1.105 1 87.06 341 ARG A O 1
ATOM 2645 N N . LYS A 1 342 ? 11.562 -8.852 -2.27 1 82.19 342 LYS A N 1
ATOM 2646 C CA . LYS A 1 342 ? 10.43 -7.93 -2.275 1 82.19 342 LYS A CA 1
ATOM 2647 C C . LYS A 1 342 ? 9.242 -8.523 -3.029 1 82.19 342 LYS A C 1
ATOM 2649 O O . LYS A 1 342 ? 8.094 -8.391 -2.598 1 82.19 342 LYS A O 1
ATOM 2654 N N . ALA A 1 343 ? 9.562 -9.109 -4.082 1 88.19 343 ALA A N 1
ATOM 2655 C CA . ALA A 1 343 ? 8.516 -9.742 -4.879 1 88.19 343 ALA A CA 1
ATOM 2656 C C . ALA A 1 343 ? 7.812 -10.844 -4.086 1 88.19 343 ALA A C 1
ATOM 2658 O O . ALA A 1 343 ? 6.582 -10.914 -4.07 1 88.19 343 ALA A O 1
ATOM 2659 N N . VAL A 1 344 ? 8.555 -11.664 -3.389 1 89.19 344 VAL A N 1
ATOM 2660 C CA . VAL A 1 344 ? 7.984 -12.742 -2.592 1 89.19 344 VAL A CA 1
ATOM 2661 C C . VAL A 1 344 ? 7.086 -12.164 -1.504 1 89.19 344 VAL A C 1
ATOM 2663 O O . VAL A 1 344 ? 5.961 -12.633 -1.303 1 89.19 344 VAL A O 1
ATOM 2666 N N . ALA A 1 345 ? 7.551 -11.125 -0.861 1 85.81 345 ALA A N 1
ATOM 2667 C CA . ALA A 1 345 ? 6.785 -10.508 0.219 1 85.81 345 ALA A CA 1
ATOM 2668 C C . ALA A 1 345 ? 5.473 -9.93 -0.3 1 85.81 345 ALA A C 1
ATOM 2670 O O . ALA A 1 345 ? 4.418 -10.141 0.305 1 85.81 345 ALA A O 1
ATOM 2671 N N . LEU A 1 346 ? 5.555 -9.266 -1.375 1 82.81 346 LEU A N 1
ATOM 2672 C CA . LEU A 1 346 ? 4.367 -8.656 -1.951 1 82.81 346 LEU A CA 1
ATOM 2673 C C . LEU A 1 346 ? 3.359 -9.719 -2.381 1 82.81 346 LEU A C 1
ATOM 2675 O O . LEU A 1 346 ? 2.152 -9.547 -2.188 1 82.81 346 LEU A O 1
ATOM 2679 N N . VAL A 1 347 ? 3.828 -10.797 -2.932 1 86.38 347 VAL A N 1
ATOM 2680 C CA . VAL A 1 347 ? 2.959 -11.867 -3.414 1 86.38 347 VAL A CA 1
ATOM 2681 C C . VAL A 1 347 ? 2.242 -12.516 -2.234 1 86.38 347 VAL A C 1
ATOM 2683 O O . VAL A 1 347 ? 1.013 -12.625 -2.229 1 86.38 347 VAL A O 1
ATOM 2686 N N . ILE A 1 348 ? 2.969 -12.906 -1.229 1 86.62 348 ILE A N 1
ATOM 2687 C CA . ILE A 1 348 ? 2.43 -13.703 -0.131 1 86.62 348 ILE A CA 1
ATOM 2688 C C . ILE A 1 348 ? 1.567 -12.82 0.77 1 86.62 348 ILE A C 1
ATOM 2690 O O . ILE A 1 348 ? 0.498 -13.234 1.219 1 86.62 348 ILE A O 1
ATOM 2694 N N . LEU A 1 349 ? 1.932 -11.555 0.99 1 80.44 349 LEU A N 1
ATOM 2695 C CA . LEU A 1 349 ? 1.296 -10.766 2.037 1 80.44 349 LEU A CA 1
ATOM 2696 C C . LEU A 1 349 ? 0.171 -9.906 1.465 1 80.44 349 LEU A C 1
ATOM 2698 O O . LEU A 1 349 ? -0.757 -9.531 2.186 1 80.44 349 LEU A O 1
ATOM 2702 N N . VAL A 1 350 ? 0.237 -9.594 0.237 1 73.19 350 VAL A N 1
ATOM 2703 C CA . VAL A 1 350 ? -0.734 -8.648 -0.298 1 73.19 350 VAL A CA 1
ATOM 2704 C C . VAL A 1 350 ? -1.579 -9.328 -1.374 1 73.19 350 VAL A C 1
ATOM 2706 O O . VAL A 1 350 ? -2.803 -9.414 -1.249 1 73.19 350 VAL A O 1
ATOM 2709 N N . VAL A 1 351 ? -0.958 -9.922 -2.244 1 76.31 351 VAL A N 1
ATOM 2710 C CA . VAL A 1 351 ? -1.631 -10.383 -3.455 1 76.31 351 VAL A CA 1
ATOM 2711 C C . VAL A 1 351 ? -2.441 -11.641 -3.156 1 76.31 351 VAL A C 1
ATOM 2713 O O . VAL A 1 351 ? -3.586 -11.766 -3.598 1 76.31 351 VAL A O 1
ATOM 2716 N N . MET A 1 352 ? -1.943 -12.547 -2.383 1 84.31 352 MET A N 1
ATOM 2717 C CA . MET A 1 352 ? -2.598 -13.836 -2.182 1 84.31 352 MET A CA 1
ATOM 2718 C C . MET A 1 352 ? -3.9 -13.672 -1.404 1 84.31 352 MET A C 1
ATOM 2720 O O . MET A 1 352 ? -4.926 -14.242 -1.773 1 84.31 352 MET A O 1
ATOM 2724 N N . PRO A 1 353 ? -3.941 -12.82 -0.355 1 80.94 353 PRO A N 1
ATOM 2725 C CA . PRO A 1 353 ? -5.227 -12.609 0.313 1 80.94 353 PRO A CA 1
ATOM 2726 C C . PRO A 1 353 ? -6.273 -11.984 -0.604 1 80.94 353 PRO A C 1
ATOM 2728 O O . PRO A 1 353 ? -7.445 -12.359 -0.559 1 80.94 353 PRO A O 1
ATOM 2731 N N . LEU A 1 354 ? -5.898 -11.039 -1.424 1 79.56 354 LEU A N 1
ATOM 2732 C CA . LEU A 1 354 ? -6.82 -10.391 -2.35 1 79.56 354 LEU A CA 1
ATOM 2733 C C . LEU A 1 354 ? -7.293 -11.367 -3.422 1 79.56 354 LEU A C 1
ATOM 2735 O O . LEU A 1 354 ? -8.461 -11.352 -3.811 1 79.56 354 LEU A O 1
ATOM 2739 N N . ALA A 1 355 ? -6.371 -12.172 -3.793 1 82.12 355 ALA A N 1
ATOM 2740 C CA . ALA A 1 355 ? -6.688 -13.172 -4.816 1 82.12 355 ALA A CA 1
ATOM 2741 C C . ALA A 1 355 ? -7.684 -14.195 -4.289 1 82.12 355 ALA A C 1
ATOM 2743 O O . ALA A 1 355 ? -8.547 -14.672 -5.031 1 82.12 355 ALA A O 1
ATOM 2744 N N . ALA A 1 356 ? -7.574 -14.531 -3.021 1 86.44 356 ALA A N 1
ATOM 2745 C CA . ALA A 1 356 ? -8.492 -15.492 -2.416 1 86.44 356 ALA A CA 1
ATOM 2746 C C . ALA A 1 356 ? -9.938 -15.008 -2.529 1 86.44 356 ALA A C 1
ATOM 2748 O O . ALA A 1 356 ? -10.836 -15.797 -2.838 1 86.44 356 ALA A O 1
ATOM 2749 N N . ILE A 1 357 ? -10.117 -13.719 -2.342 1 86.94 357 ILE A N 1
ATOM 2750 C CA . ILE A 1 357 ? -11.453 -13.133 -2.441 1 86.94 357 ILE A CA 1
ATOM 2751 C C . ILE A 1 357 ? -11.867 -13.039 -3.908 1 86.94 357 ILE A C 1
ATOM 2753 O O . ILE A 1 357 ? -12.992 -13.398 -4.266 1 86.94 357 ILE A O 1
ATOM 2757 N N . ALA A 1 358 ? -10.938 -12.609 -4.672 1 84.62 358 ALA A N 1
ATOM 2758 C CA . ALA A 1 358 ? -11.234 -12.352 -6.078 1 84.62 358 ALA A CA 1
ATOM 2759 C C . ALA A 1 358 ? -11.688 -13.617 -6.789 1 84.62 358 ALA A C 1
ATOM 2761 O O . ALA A 1 358 ? -12.617 -13.586 -7.594 1 84.62 358 ALA A O 1
ATOM 2762 N N . VAL A 1 359 ? -11.117 -14.758 -6.422 1 88.12 359 VAL A N 1
ATOM 2763 C CA . VAL A 1 359 ? -11.352 -15.953 -7.219 1 88.12 359 VAL A CA 1
ATOM 2764 C C . VAL A 1 359 ? -12.477 -16.781 -6.59 1 88.12 359 VAL A C 1
ATOM 2766 O O . VAL A 1 359 ? -13.203 -17.484 -7.293 1 88.12 359 VAL A O 1
ATOM 2769 N N . SER A 1 360 ? -12.609 -16.688 -5.262 1 90.56 360 SER A N 1
ATOM 2770 C CA . SER A 1 360 ? -13.617 -17.516 -4.594 1 90.56 360 SER A CA 1
ATOM 2771 C C . SER A 1 360 ? -14.906 -16.734 -4.359 1 90.56 360 SER A C 1
ATOM 2773 O O . SER A 1 360 ? -15.961 -17.328 -4.117 1 90.56 360 SER A O 1
ATOM 2775 N N . GLY A 1 361 ? -14.781 -15.453 -4.414 1 91.56 361 GLY A N 1
ATOM 2776 C CA . GLY A 1 361 ? -15.883 -14.594 -4.02 1 91.56 361 GLY A CA 1
ATOM 2777 C C . GLY A 1 361 ? -17.141 -14.828 -4.82 1 91.56 361 GLY A C 1
ATOM 2778 O O . GLY A 1 361 ? -18.25 -14.852 -4.266 1 91.56 361 GLY A O 1
ATOM 2779 N N . VAL A 1 362 ? -17 -15.07 -6.078 1 91.44 362 VAL A N 1
ATOM 2780 C CA . VAL A 1 362 ? -18.156 -15.289 -6.945 1 91.44 362 VAL A CA 1
ATOM 2781 C C . VAL A 1 362 ? -18.859 -16.594 -6.551 1 91.44 362 VAL A C 1
ATOM 2783 O O . VAL A 1 362 ? -20.078 -16.688 -6.641 1 91.44 362 VAL A O 1
ATOM 2786 N N . GLY A 1 363 ? -18.062 -17.578 -6.16 1 93.31 363 GLY A N 1
ATOM 2787 C CA . GLY A 1 363 ? -18.641 -18.812 -5.664 1 93.31 363 GLY A CA 1
ATOM 2788 C C . GLY A 1 363 ? -19.438 -18.625 -4.383 1 93.31 363 GLY A C 1
ATOM 2789 O O . GLY A 1 363 ? -20.516 -19.203 -4.223 1 93.31 363 GLY A O 1
ATOM 2790 N N . TRP A 1 364 ? -18.906 -17.828 -3.5 1 94.19 364 TRP A N 1
ATOM 2791 C CA . TRP A 1 364 ? -19.609 -17.531 -2.26 1 94.19 364 TRP A CA 1
ATOM 2792 C C . TRP A 1 364 ? -20.938 -16.828 -2.547 1 94.19 364 TRP A C 1
ATOM 2794 O O . TRP A 1 364 ? -21.969 -17.172 -1.962 1 94.19 364 TRP A O 1
ATOM 2804 N N . ILE A 1 365 ? -20.891 -15.914 -3.48 1 93.25 365 ILE A N 1
ATOM 2805 C CA . ILE A 1 365 ? -22.078 -15.172 -3.877 1 93.25 365 ILE A CA 1
ATOM 2806 C C . ILE A 1 365 ? -23.094 -16.125 -4.516 1 93.25 365 ILE A C 1
ATOM 2808 O O . ILE A 1 365 ? -24.297 -16.016 -4.27 1 93.25 365 ILE A O 1
ATOM 2812 N N . GLY A 1 366 ? -22.609 -17 -5.379 1 94.31 366 GLY A N 1
ATOM 2813 C CA . GLY A 1 366 ? -23.484 -17.984 -5.996 1 94.31 366 GLY A CA 1
ATOM 2814 C C . GLY A 1 366 ? -24.25 -18.828 -4.988 1 94.31 366 GLY A C 1
ATOM 2815 O O . GLY A 1 366 ? -25.438 -19.062 -5.156 1 94.31 366 GLY A O 1
ATOM 2816 N N . GLN A 1 367 ? -23.578 -19.234 -3.943 1 94.12 367 GLN A N 1
ATOM 2817 C CA . GLN A 1 367 ? -24.234 -20.016 -2.906 1 94.12 367 GLN A CA 1
ATOM 2818 C C . GLN A 1 367 ? -25.281 -19.203 -2.176 1 94.12 367 GLN A C 1
ATOM 2820 O O . GLN A 1 367 ? -26.359 -19.703 -1.84 1 94.12 367 GLN A O 1
ATOM 2825 N N . ALA A 1 368 ? -24.984 -18.016 -1.896 1 92.56 368 ALA A N 1
ATOM 2826 C CA . ALA A 1 368 ? -25.953 -17.125 -1.283 1 92.56 368 ALA A CA 1
ATOM 2827 C C . ALA A 1 368 ? -27.172 -16.922 -2.191 1 92.56 368 ALA A C 1
ATOM 2829 O O . ALA A 1 368 ? -28.312 -16.859 -1.715 1 92.56 368 ALA A O 1
ATOM 2830 N N . MET A 1 369 ? -26.938 -16.891 -3.473 1 92.5 369 MET A N 1
ATOM 2831 C CA . MET A 1 369 ? -28 -16.672 -4.457 1 92.5 369 MET A CA 1
ATOM 2832 C C . MET A 1 369 ? -28.891 -17.891 -4.582 1 92.5 369 MET A C 1
ATOM 2834 O O . MET A 1 369 ? -30.031 -17.797 -5.047 1 92.5 369 MET A O 1
ATOM 2838 N N . VAL A 1 370 ? -28.406 -19.016 -4.246 1 92 370 VAL A N 1
ATOM 2839 C CA . VAL A 1 370 ? -29.25 -20.203 -4.16 1 92 370 VAL A CA 1
ATOM 2840 C C . VAL A 1 370 ? -30.328 -19.984 -3.088 1 92 370 VAL A C 1
ATOM 2842 O O . VAL A 1 370 ? -31.5 -20.297 -3.303 1 92 370 VAL A O 1
ATOM 2845 N N . SER A 1 371 ? -29.828 -19.5 -1.95 1 89.88 371 SER A N 1
ATOM 2846 C CA . SER A 1 371 ? -30.719 -19.25 -0.829 1 89.88 371 SER A CA 1
ATOM 2847 C C . SER A 1 371 ? -31.766 -18.203 -1.185 1 89.88 371 SER A C 1
ATOM 2849 O O . SER A 1 371 ? -32.906 -18.281 -0.744 1 89.88 371 SER A O 1
ATOM 2851 N N . THR A 1 372 ? -31.391 -17.25 -2.031 1 88.06 372 THR A N 1
ATOM 2852 C CA . THR A 1 372 ? -32.312 -16.188 -2.41 1 88.06 372 THR A CA 1
ATOM 2853 C C . THR A 1 372 ? -33.219 -16.641 -3.566 1 88.06 372 THR A C 1
ATOM 2855 O O . THR A 1 372 ? -34.156 -15.953 -3.93 1 88.06 372 THR A O 1
ATOM 2858 N N . GLY A 1 373 ? -32.875 -17.766 -4.141 1 89.12 373 GLY A N 1
ATOM 2859 C CA . GLY A 1 373 ? -33.688 -18.344 -5.207 1 89.12 373 GLY A CA 1
ATOM 2860 C C . GLY A 1 373 ? -33.312 -17.844 -6.586 1 89.12 373 GLY A C 1
ATOM 2861 O O . GLY A 1 373 ? -34 -18.109 -7.566 1 89.12 373 GLY A O 1
ATOM 2862 N N . ASP A 1 374 ? -32.219 -17.156 -6.66 1 87.62 374 ASP A N 1
ATOM 2863 C CA . ASP A 1 374 ? -31.797 -16.562 -7.922 1 87.62 374 ASP A CA 1
ATOM 2864 C C . ASP A 1 374 ? -31.125 -17.609 -8.812 1 87.62 374 ASP A C 1
ATOM 2866 O O . ASP A 1 374 ? -31.125 -17.484 -10.039 1 87.62 374 ASP A O 1
ATOM 2870 N N . ILE A 1 375 ? -30.469 -18.562 -8.055 1 88.44 375 ILE A N 1
ATOM 2871 C CA . ILE A 1 375 ? -29.812 -19.656 -8.766 1 88.44 375 ILE A CA 1
ATOM 2872 C C . ILE A 1 375 ? -30.297 -21 -8.227 1 88.44 375 ILE A C 1
ATOM 2874 O O . ILE A 1 375 ? -30.625 -21.109 -7.043 1 88.44 375 ILE A O 1
ATOM 2878 N N . ALA A 1 376 ? -30.359 -21.875 -9.141 1 87 376 ALA A N 1
ATOM 2879 C CA . ALA A 1 376 ? -30.859 -23.188 -8.75 1 87 376 ALA A CA 1
ATOM 2880 C C . ALA A 1 376 ? -29.875 -23.906 -7.836 1 87 376 ALA A C 1
ATOM 2882 O O . ALA A 1 376 ? -28.656 -23.797 -8.016 1 87 376 ALA A O 1
ATOM 2883 N N . ALA A 1 377 ? -30.375 -24.609 -6.891 1 84.62 377 ALA A N 1
ATOM 2884 C CA . ALA A 1 377 ? -29.562 -25.344 -5.93 1 84.62 377 ALA A CA 1
ATOM 2885 C C . ALA A 1 377 ? -28.734 -26.438 -6.625 1 84.62 377 ALA A C 1
ATOM 2887 O O . ALA A 1 377 ? -27.656 -26.797 -6.156 1 84.62 377 ALA A O 1
ATOM 2888 N N . ASP A 1 378 ? -29.219 -26.922 -7.781 1 83.5 378 ASP A N 1
ATOM 2889 C CA . ASP A 1 378 ? -28.562 -28.016 -8.461 1 83.5 378 ASP A CA 1
ATOM 2890 C C . ASP A 1 378 ? -27.641 -27.5 -9.562 1 83.5 378 ASP A C 1
ATOM 2892 O O . ASP A 1 378 ? -27.203 -28.266 -10.43 1 83.5 378 ASP A O 1
ATOM 2896 N N . THR A 1 379 ? -27.375 -26.234 -9.5 1 85.31 379 THR A N 1
ATOM 2897 C CA . THR A 1 379 ? -26.406 -25.672 -10.445 1 85.31 379 THR A CA 1
ATOM 2898 C C . THR A 1 379 ? -25.062 -26.359 -10.305 1 85.31 379 THR A C 1
ATOM 2900 O O . THR A 1 379 ? -24.578 -26.594 -9.195 1 85.31 379 THR A O 1
ATOM 2903 N N . SER A 1 380 ? -24.516 -26.75 -11.523 1 81.56 380 SER A N 1
ATOM 2904 C CA . SER A 1 380 ? -23.172 -27.344 -11.5 1 81.56 380 SER A CA 1
ATOM 2905 C C . SER A 1 380 ? -22.156 -26.359 -10.961 1 81.56 380 SER A C 1
ATOM 2907 O O . SER A 1 380 ? -22.047 -25.234 -11.445 1 81.56 380 SER A O 1
ATOM 2909 N N . PRO A 1 381 ? -21.344 -26.75 -9.977 1 84.31 381 PRO A N 1
ATOM 2910 C CA . PRO A 1 381 ? -20.359 -25.859 -9.383 1 84.31 381 PRO A CA 1
ATOM 2911 C C . PRO A 1 381 ? -19.391 -25.281 -10.414 1 84.31 381 PRO A C 1
ATOM 2913 O O . PRO A 1 381 ? -19 -24.109 -10.312 1 84.31 381 PRO A O 1
ATOM 2916 N N . ASP A 1 382 ? -19.031 -26 -11.461 1 80.31 382 ASP A N 1
ATOM 2917 C CA . ASP A 1 382 ? -18.031 -25.562 -12.438 1 80.31 382 ASP A CA 1
ATOM 2918 C C . ASP A 1 382 ? -18.578 -24.453 -13.328 1 80.31 382 ASP A C 1
ATOM 2920 O O . ASP A 1 382 ? -17.828 -23.75 -14 1 80.31 382 ASP A O 1
ATOM 2924 N N . ASN A 1 383 ? -19.906 -24.266 -13.266 1 81.44 383 ASN A N 1
ATOM 2925 C CA . ASN A 1 383 ? -20.516 -23.25 -14.102 1 81.44 383 ASN A CA 1
ATOM 2926 C C . ASN A 1 383 ? -20.922 -22.016 -13.289 1 81.44 383 ASN A C 1
ATOM 2928 O O . ASN A 1 383 ? -21.375 -21.016 -13.852 1 81.44 383 ASN A O 1
ATOM 2932 N N . VAL A 1 384 ? -20.734 -22.094 -12.047 1 87.06 384 VAL A N 1
ATOM 2933 C CA . VAL A 1 384 ? -21.25 -21.062 -11.156 1 87.06 384 VAL A CA 1
ATOM 2934 C C . VAL A 1 384 ? -20.625 -19.719 -11.5 1 87.06 384 VAL A C 1
ATOM 2936 O O . VAL A 1 384 ? -21.297 -18.688 -11.461 1 87.06 384 VAL A O 1
ATOM 2939 N N . PHE A 1 385 ? -19.328 -19.75 -11.844 1 88.12 385 PHE A N 1
ATOM 2940 C CA . PHE A 1 385 ? -18.641 -18.5 -12.141 1 88.12 385 PHE A CA 1
ATOM 2941 C C . PHE A 1 385 ? -19.312 -17.781 -13.305 1 88.12 385 PHE A C 1
ATOM 2943 O O . PHE A 1 385 ? -19.594 -16.578 -13.234 1 88.12 385 PHE A O 1
ATOM 2950 N N . VAL A 1 386 ? -19.594 -18.5 -14.297 1 83.25 386 VAL A N 1
ATOM 2951 C CA . VAL A 1 386 ? -20.156 -17.922 -15.516 1 83.25 386 VAL A CA 1
ATOM 2952 C C . VAL A 1 386 ? -21.594 -17.484 -15.266 1 83.25 386 VAL A C 1
ATOM 2954 O O . VAL A 1 386 ? -22 -16.406 -15.68 1 83.25 386 VAL A O 1
ATOM 2957 N N . ILE A 1 387 ? -22.344 -18.312 -14.57 1 85 387 ILE A N 1
ATOM 2958 C CA . ILE A 1 387 ? -23.766 -18.047 -14.32 1 85 387 ILE A CA 1
ATOM 2959 C C . ILE A 1 387 ? -23.906 -16.797 -13.438 1 85 387 ILE A C 1
ATOM 2961 O O . ILE A 1 387 ? -24.656 -15.875 -13.773 1 85 387 ILE A O 1
ATOM 2965 N N . VAL A 1 388 ? -23.156 -16.781 -12.391 1 89.88 388 VAL A N 1
ATOM 2966 C CA . VAL A 1 388 ? -23.266 -15.664 -11.453 1 89.88 388 VAL A CA 1
ATOM 2967 C C . VAL A 1 388 ? -22.766 -14.383 -12.117 1 89.88 388 VAL A C 1
ATOM 2969 O O . VAL A 1 388 ? -23.375 -13.312 -11.953 1 89.88 388 VAL A O 1
ATOM 2972 N N . SER A 1 389 ? -21.672 -14.492 -12.875 1 88.69 389 SER A N 1
ATOM 2973 C CA . SER A 1 389 ? -21.141 -13.328 -13.562 1 88.69 389 SER A CA 1
ATOM 2974 C C . SER A 1 389 ? -22.141 -12.789 -14.586 1 88.69 389 SER A C 1
ATOM 2976 O O . SER A 1 389 ? -22.234 -11.578 -14.789 1 88.69 389 SER A O 1
ATOM 2978 N N . SER A 1 390 ? -22.859 -13.688 -15.227 1 85 390 SER A N 1
ATOM 2979 C CA . SER A 1 390 ? -23.828 -13.273 -16.234 1 85 390 SER A CA 1
ATOM 2980 C C . SER A 1 390 ? -25 -12.531 -15.602 1 85 390 SER A C 1
ATOM 2982 O O . SER A 1 390 ? -25.609 -11.672 -16.25 1 85 390 SER A O 1
ATOM 2984 N N . ILE A 1 391 ? -25.25 -12.859 -14.383 1 85.12 391 ILE A N 1
ATOM 2985 C CA . ILE A 1 391 ? -26.344 -12.211 -13.656 1 85.12 391 ILE A CA 1
ATOM 2986 C C . ILE A 1 391 ? -25.875 -10.844 -13.148 1 85.12 391 ILE A C 1
ATOM 2988 O O . ILE A 1 391 ? -26.625 -9.867 -13.203 1 85.12 391 ILE A O 1
ATOM 2992 N N . LEU A 1 392 ? -24.656 -10.797 -12.727 1 85.62 392 LEU A N 1
ATOM 2993 C CA . LEU A 1 392 ? -24.156 -9.617 -12.031 1 85.62 392 LEU A CA 1
ATOM 2994 C C . LEU A 1 392 ? -23.656 -8.57 -13.023 1 85.62 392 LEU A C 1
ATOM 2996 O O . LEU A 1 392 ? -23.594 -7.379 -12.711 1 85.62 392 LEU A O 1
ATOM 3000 N N . ALA A 1 393 ? -23.234 -8.992 -14.188 1 81.75 393 ALA A N 1
ATOM 3001 C CA . ALA A 1 393 ? -22.562 -8.086 -15.109 1 81.75 393 ALA A CA 1
ATOM 3002 C C . ALA A 1 393 ? -23.469 -7.723 -16.281 1 81.75 393 ALA A C 1
ATOM 3004 O O . ALA A 1 393 ? -24.188 -8.57 -16.797 1 81.75 393 ALA A O 1
ATOM 3005 N N . ALA A 1 394 ? -23.453 -6.398 -16.672 1 76.75 394 ALA A N 1
ATOM 3006 C CA . ALA A 1 394 ? -24.141 -5.953 -17.891 1 76.75 394 ALA A CA 1
ATOM 3007 C C . ALA A 1 394 ? -23.422 -6.441 -19.141 1 76.75 394 ALA A C 1
ATOM 3009 O O . ALA A 1 394 ? -22.266 -6.863 -19.078 1 76.75 394 ALA A O 1
ATOM 3010 N N . PRO A 1 395 ? -24.219 -6.41 -20.234 1 77.31 395 PRO A N 1
ATOM 3011 C CA . PRO A 1 395 ? -23.531 -6.75 -21.484 1 77.31 395 PRO A CA 1
ATOM 3012 C C . PRO A 1 395 ? -22.281 -5.898 -21.719 1 77.31 395 PRO A C 1
ATOM 3014 O O . PRO A 1 395 ? -22.297 -4.695 -21.453 1 77.31 395 PRO A O 1
ATOM 3017 N N . GLY A 1 396 ? -21.266 -6.426 -22.219 1 80.06 396 GLY A N 1
ATOM 3018 C CA . GLY A 1 396 ? -19.984 -5.746 -22.328 1 80.06 396 GLY A CA 1
ATOM 3019 C C . GLY A 1 396 ? -19.078 -5.973 -21.125 1 80.06 396 GLY A C 1
ATOM 3020 O O . GLY A 1 396 ? -17.906 -6.332 -21.281 1 80.06 396 GLY A O 1
ATOM 3021 N N . ILE A 1 397 ? -19.719 -5.762 -19.969 1 80.88 397 ILE A N 1
ATOM 3022 C CA . ILE A 1 397 ? -18.953 -6.02 -18.75 1 80.88 397 ILE A CA 1
ATOM 3023 C C . ILE A 1 397 ? -18.766 -7.523 -18.562 1 80.88 397 ILE A C 1
ATOM 3025 O O . ILE A 1 397 ? -17.703 -7.969 -18.109 1 80.88 397 ILE A O 1
ATOM 3029 N N . PHE A 1 398 ? -19.812 -8.242 -18.969 1 84.69 398 PHE A N 1
ATOM 3030 C CA . PHE A 1 398 ? -19.672 -9.695 -18.953 1 84.69 398 PHE A CA 1
ATOM 3031 C C . PHE A 1 398 ? -18.562 -10.141 -19.891 1 84.69 398 PHE A C 1
ATOM 3033 O O . PHE A 1 398 ? -17.797 -11.047 -19.578 1 84.69 398 PHE A O 1
ATOM 3040 N N . GLY A 1 399 ? -18.484 -9.469 -21 1 81.94 399 GLY A N 1
ATOM 3041 C CA . GLY A 1 399 ? -17.375 -9.734 -21.906 1 81.94 399 GLY A CA 1
ATOM 3042 C C . GLY A 1 399 ? -16.016 -9.477 -21.281 1 81.94 399 GLY A C 1
ATOM 3043 O O . GLY A 1 399 ? -15.078 -10.25 -21.484 1 81.94 399 GLY A O 1
ATOM 3044 N N . LEU A 1 400 ? -15.969 -8.414 -20.531 1 83.62 400 LEU A N 1
ATOM 3045 C CA . LEU A 1 400 ? -14.727 -8.094 -19.828 1 83.62 400 LEU A CA 1
ATOM 3046 C C . LEU A 1 400 ? -14.383 -9.164 -18.797 1 83.62 400 LEU A C 1
ATOM 3048 O O . LEU A 1 400 ? -13.219 -9.516 -18.625 1 83.62 400 LEU A O 1
ATOM 3052 N N . VAL A 1 401 ? -15.391 -9.625 -18.109 1 85.25 401 VAL A N 1
ATOM 3053 C CA . VAL A 1 401 ? -15.203 -10.688 -17.125 1 85.25 401 VAL A CA 1
ATOM 3054 C C . VAL A 1 401 ? -14.664 -11.938 -17.828 1 85.25 401 VAL A C 1
ATOM 3056 O O . VAL A 1 401 ? -13.719 -12.562 -17.344 1 85.25 401 VAL A O 1
ATOM 3059 N N . MET A 1 402 ? -15.195 -12.234 -18.922 1 83.75 402 MET A N 1
ATOM 3060 C CA . MET A 1 402 ? -14.758 -13.414 -19.656 1 83.75 402 MET A CA 1
ATOM 3061 C C . MET A 1 402 ? -13.344 -13.211 -20.203 1 83.75 402 MET A C 1
ATOM 3063 O O . MET A 1 402 ? -12.547 -14.148 -20.219 1 83.75 402 MET A O 1
ATOM 3067 N N . ALA A 1 403 ? -13.133 -12.039 -20.641 1 83.5 403 ALA A N 1
ATOM 3068 C CA . ALA A 1 403 ? -11.781 -11.719 -21.094 1 83.5 403 ALA A CA 1
ATOM 3069 C C . ALA A 1 403 ? -10.766 -11.883 -19.969 1 83.5 403 ALA A C 1
ATOM 3071 O O . ALA A 1 403 ? -9.664 -12.391 -20.188 1 83.5 403 ALA A O 1
ATOM 3072 N N . THR A 1 404 ? -11.133 -11.438 -18.828 1 81.06 404 THR A N 1
ATOM 3073 C CA . THR A 1 404 ? -10.273 -11.547 -17.656 1 81.06 404 THR A CA 1
ATOM 3074 C C . THR A 1 404 ? -10.008 -13.008 -17.312 1 81.06 404 THR A C 1
ATOM 3076 O O . THR A 1 404 ? -8.875 -13.375 -16.984 1 81.06 404 THR A O 1
ATOM 3079 N N . LEU A 1 405 ? -11.047 -13.781 -17.406 1 81.88 405 LEU A N 1
ATOM 3080 C CA . LEU A 1 405 ? -10.891 -15.211 -17.172 1 81.88 405 LEU A CA 1
AT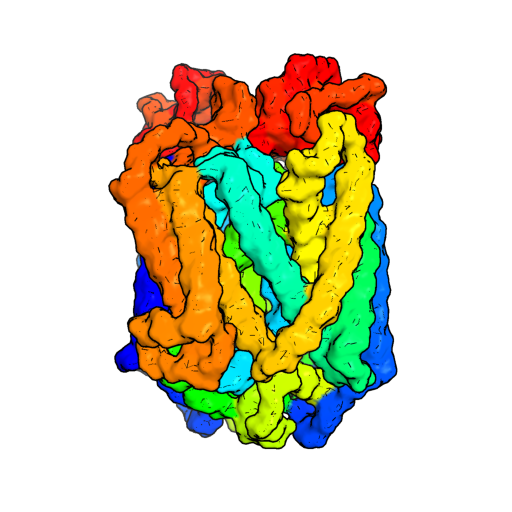OM 3081 C C . LEU A 1 405 ? -9.914 -15.828 -18.156 1 81.88 405 LEU A C 1
ATOM 3083 O O . LEU A 1 405 ? -9.039 -16.594 -17.781 1 81.88 405 LEU A O 1
ATOM 3087 N N . THR A 1 406 ? -10.102 -15.422 -19.312 1 77.94 406 THR A N 1
ATOM 3088 C CA . THR A 1 406 ? -9.227 -15.961 -20.359 1 77.94 406 THR A CA 1
ATOM 3089 C C . THR A 1 406 ? -7.805 -15.438 -20.188 1 77.94 406 THR A C 1
ATOM 3091 O O . THR A 1 406 ? -6.84 -16.172 -20.438 1 77.94 406 THR A O 1
ATOM 3094 N N . ALA A 1 407 ? -7.711 -14.188 -19.781 1 77.94 407 ALA A N 1
ATOM 3095 C CA . ALA A 1 407 ? -6.406 -13.586 -19.5 1 77.94 407 ALA A CA 1
ATOM 3096 C C . ALA A 1 407 ? -5.66 -14.375 -18.438 1 77.94 407 ALA A C 1
ATOM 3098 O O . ALA A 1 407 ? -4.465 -14.656 -18.578 1 77.94 407 ALA A O 1
ATOM 3099 N N . ALA A 1 408 ? -6.328 -14.641 -17.406 1 79.88 408 ALA A N 1
ATOM 3100 C CA . ALA A 1 408 ? -5.727 -15.383 -16.297 1 79.88 408 ALA A CA 1
ATOM 3101 C C . ALA A 1 408 ? -5.223 -16.75 -16.766 1 79.88 408 ALA A C 1
ATOM 3103 O O . ALA A 1 408 ? -4.117 -17.156 -16.422 1 79.88 408 ALA A O 1
ATOM 3104 N N . LEU A 1 409 ? -5.957 -17.359 -17.578 1 78.94 409 LEU A N 1
ATOM 3105 C CA . LEU A 1 409 ? -5.625 -18.703 -18.031 1 78.94 409 LEU A CA 1
ATOM 3106 C C . LEU A 1 409 ? -4.477 -18.672 -19.031 1 78.94 409 LEU A C 1
ATOM 3108 O O . LEU A 1 409 ? -3.609 -19.547 -19.016 1 78.94 409 LEU A O 1
ATOM 3112 N N . MET A 1 410 ? -4.5 -17.609 -19.766 1 80.25 410 MET A N 1
ATOM 3113 C CA . MET A 1 410 ? -3.436 -17.469 -20.75 1 80.25 410 MET A CA 1
ATOM 3114 C C . MET A 1 410 ? -2.102 -17.172 -20.078 1 80.25 410 MET A C 1
ATOM 3116 O O . MET A 1 410 ? -1.055 -17.641 -20.531 1 80.25 410 MET A O 1
ATOM 3120 N N . SER A 1 411 ? -2.164 -16.375 -19.062 1 85.88 411 SER A N 1
ATOM 3121 C CA . SER A 1 411 ? -0.935 -16.062 -18.344 1 85.88 411 SER A CA 1
ATOM 3122 C C . SER A 1 411 ? -0.289 -17.312 -17.766 1 85.88 411 SER A C 1
ATOM 3124 O O . SER A 1 411 ? 0.93 -17.484 -17.844 1 85.88 411 SER A O 1
ATOM 3126 N N . THR A 1 412 ? -1.069 -18.172 -17.266 1 86.81 412 THR A N 1
ATOM 3127 C CA . THR A 1 412 ? -0.54 -19.422 -16.734 1 86.81 412 THR A CA 1
ATOM 3128 C C . THR A 1 412 ? -0.036 -20.328 -17.859 1 86.81 412 THR A C 1
ATOM 3130 O O . THR A 1 412 ? 1.031 -20.922 -17.734 1 86.81 412 THR A O 1
ATOM 3133 N N . ALA A 1 413 ? -0.799 -20.359 -18.875 1 87.44 413 ALA A N 1
ATOM 3134 C CA . ALA A 1 413 ? -0.421 -21.219 -20 1 87.44 413 ALA A CA 1
ATOM 3135 C C . ALA A 1 413 ? 0.907 -20.781 -20.609 1 87.44 413 ALA A C 1
ATOM 3137 O O . ALA A 1 413 ? 1.766 -21.609 -20.906 1 87.44 413 ALA A O 1
ATOM 3138 N N . ASP A 1 414 ? 0.983 -19.5 -20.766 1 88.81 414 ASP A N 1
ATOM 3139 C CA . ASP A 1 414 ? 2.215 -19.031 -21.391 1 88.81 414 ASP A CA 1
ATOM 3140 C C . ASP A 1 414 ? 3.42 -19.281 -20.5 1 88.81 414 ASP A C 1
ATOM 3142 O O . ASP A 1 414 ? 4.508 -19.609 -20.984 1 88.81 414 ASP A O 1
ATOM 3146 N N . THR A 1 415 ? 3.207 -19.156 -19.219 1 89.12 415 THR A N 1
ATOM 3147 C CA . THR A 1 415 ? 4.266 -19.453 -18.25 1 89.12 415 THR A CA 1
ATOM 3148 C C . THR A 1 415 ? 4.68 -20.922 -18.344 1 89.12 415 THR A C 1
ATOM 3150 O O . THR A 1 415 ? 5.871 -21.234 -18.359 1 89.12 415 THR A O 1
ATOM 3153 N N . LEU A 1 416 ? 3.717 -21.766 -18.453 1 92.25 416 LEU A N 1
ATOM 3154 C CA . LEU A 1 416 ? 3.99 -23.203 -18.484 1 92.25 416 LEU A CA 1
ATOM 3155 C C . LEU A 1 416 ? 4.641 -23.594 -19.812 1 92.25 416 LEU A C 1
ATOM 3157 O O . LEU A 1 416 ? 5.555 -24.422 -19.828 1 92.25 416 LEU A O 1
ATOM 3161 N N . LEU A 1 417 ? 4.188 -23.016 -20.844 1 92.25 417 LEU A N 1
ATOM 3162 C CA . LEU A 1 417 ? 4.766 -23.312 -22.156 1 92.25 417 LEU A CA 1
ATOM 3163 C C . LEU A 1 417 ? 6.23 -22.891 -22.203 1 92.25 417 LEU A C 1
ATOM 3165 O O . LEU A 1 417 ? 7.078 -23.656 -22.672 1 92.25 417 LEU A O 1
ATOM 3169 N N . THR A 1 418 ? 6.465 -21.719 -21.688 1 91.69 418 THR A N 1
ATOM 3170 C CA . THR A 1 418 ? 7.844 -21.234 -21.688 1 91.69 418 THR A CA 1
ATOM 3171 C C . THR A 1 418 ? 8.695 -22.062 -20.734 1 91.69 418 THR A C 1
ATOM 3173 O O . THR A 1 418 ? 9.883 -22.297 -20.984 1 91.69 418 THR A O 1
ATOM 3176 N N . ALA A 1 419 ? 8.094 -22.469 -19.672 1 94.12 419 ALA A N 1
ATOM 3177 C CA . ALA A 1 419 ? 8.805 -23.312 -18.703 1 94.12 419 ALA A CA 1
ATOM 3178 C C . ALA A 1 419 ? 9.234 -24.625 -19.328 1 94.12 419 ALA A C 1
ATOM 3180 O O . ALA A 1 419 ? 10.383 -25.047 -19.172 1 94.12 419 ALA A O 1
ATOM 3181 N N . VAL A 1 420 ? 8.328 -25.266 -20.031 1 95.56 420 VAL A N 1
ATOM 3182 C CA . VAL A 1 420 ? 8.648 -26.531 -20.688 1 95.56 420 VAL A CA 1
ATOM 3183 C C . VAL A 1 420 ? 9.75 -26.297 -21.719 1 95.56 420 VAL A C 1
ATOM 3185 O O . VAL A 1 420 ? 10.68 -27.094 -21.828 1 95.56 420 VAL A O 1
ATOM 3188 N N . SER A 1 421 ? 9.594 -25.25 -22.406 1 94.38 421 SER A N 1
ATOM 3189 C CA . SER A 1 421 ? 10.602 -24.922 -23.422 1 94.38 421 SER A CA 1
ATOM 3190 C C . SER A 1 421 ? 11.984 -24.766 -22.781 1 94.38 421 SER A C 1
ATOM 3192 O O . SER A 1 421 ? 12.977 -25.234 -23.344 1 94.38 421 SER A O 1
ATOM 3194 N N . ALA A 1 422 ? 12.047 -24.141 -21.719 1 93.62 422 ALA A N 1
ATOM 3195 C CA . ALA A 1 422 ? 13.312 -23.938 -21.016 1 93.62 422 ALA A CA 1
ATOM 3196 C C . ALA A 1 422 ? 13.914 -25.266 -20.562 1 93.62 422 ALA A C 1
ATOM 3198 O O . ALA A 1 422 ? 15.117 -25.484 -20.703 1 93.62 422 ALA A O 1
ATOM 3199 N N . ILE A 1 423 ? 13.078 -26.141 -20.062 1 96.38 423 ILE A N 1
ATOM 3200 C CA . ILE A 1 423 ? 13.547 -27.438 -19.609 1 96.38 423 ILE A CA 1
ATOM 3201 C C . ILE A 1 423 ? 14.031 -28.266 -20.797 1 96.38 423 ILE A C 1
ATOM 3203 O O . ILE A 1 423 ? 15.07 -28.922 -20.719 1 96.38 423 ILE A O 1
ATOM 3207 N N . VAL A 1 424 ? 13.352 -28.234 -21.859 1 95.75 424 VAL A N 1
ATOM 3208 C CA . VAL A 1 424 ? 13.727 -29 -23.047 1 95.75 424 VAL A CA 1
ATOM 3209 C C . VAL A 1 424 ? 15.078 -28.5 -23.562 1 95.75 424 VAL A C 1
ATOM 3211 O O . VAL A 1 424 ? 15.953 -29.312 -23.891 1 95.75 424 VAL A O 1
ATOM 3214 N N . VAL A 1 425 ? 15.273 -27.234 -23.578 1 93.81 425 VAL A N 1
ATOM 3215 C CA . VAL A 1 425 ? 16.516 -26.672 -24.109 1 93.81 425 VAL A CA 1
ATOM 3216 C C . VAL A 1 425 ? 17.656 -26.906 -23.125 1 93.81 425 VAL A C 1
ATOM 3218 O O . VAL A 1 425 ? 18.703 -27.422 -23.5 1 93.81 425 VAL A O 1
ATOM 3221 N N . ASN A 1 426 ? 17.422 -26.609 -21.906 1 92.12 426 ASN A N 1
ATOM 3222 C CA . ASN A 1 426 ? 18.5 -26.625 -20.922 1 92.12 426 ASN A CA 1
ATOM 3223 C C . ASN A 1 426 ? 18.844 -28.047 -20.484 1 92.12 426 ASN A C 1
ATOM 3225 O O . ASN A 1 426 ? 19.984 -28.344 -20.156 1 92.12 426 ASN A O 1
ATOM 3229 N N . ASP A 1 427 ? 17.859 -28.938 -20.484 1 95.06 427 ASP A N 1
ATOM 3230 C CA . ASP A 1 427 ? 18.078 -30.203 -19.797 1 95.06 427 ASP A CA 1
ATOM 3231 C C . ASP A 1 427 ? 18 -31.375 -20.766 1 95.06 427 ASP A C 1
ATOM 3233 O O . ASP A 1 427 ? 18.312 -32.5 -20.406 1 95.06 427 ASP A O 1
ATOM 3237 N N . ILE A 1 428 ? 17.609 -31.141 -21.953 1 94.19 428 ILE A N 1
ATOM 3238 C CA . ILE A 1 428 ? 17.578 -32.219 -22.938 1 94.19 428 ILE A CA 1
ATOM 3239 C C . ILE A 1 428 ? 18.422 -31.844 -24.156 1 94.19 428 ILE A C 1
ATOM 3241 O O . ILE A 1 428 ? 19.406 -32.5 -24.469 1 94.19 428 ILE A O 1
ATOM 3245 N N . TRP A 1 429 ? 18.141 -30.719 -24.75 1 93.69 429 TRP A N 1
ATOM 3246 C CA . TRP A 1 429 ? 18.797 -30.312 -26 1 93.69 429 TRP A CA 1
ATOM 3247 C C . TRP A 1 429 ? 20.281 -30.031 -25.766 1 93.69 429 TRP A C 1
ATOM 3249 O O . TRP A 1 429 ? 21.125 -30.641 -26.406 1 93.69 429 TRP A O 1
ATOM 3259 N N . ARG A 1 430 ? 20.609 -29.219 -24.859 1 90.12 430 ARG A N 1
ATOM 3260 C CA . ARG A 1 430 ? 21.984 -28.797 -24.625 1 90.12 430 ARG A CA 1
ATOM 3261 C C . ARG A 1 430 ? 22.828 -29.969 -24.141 1 90.12 430 ARG A C 1
ATOM 3263 O O . ARG A 1 430 ? 23.906 -30.234 -24.688 1 90.12 430 ARG A O 1
ATOM 3270 N N . PRO A 1 431 ? 22.312 -30.734 -23.188 1 87.81 431 PRO A N 1
ATOM 3271 C CA . PRO A 1 431 ? 23.156 -31.797 -22.656 1 87.81 431 PRO A CA 1
ATOM 3272 C C . PRO A 1 431 ? 23.281 -33 -23.594 1 87.81 431 PRO A C 1
ATOM 3274 O O . PRO A 1 431 ? 24.312 -33.656 -23.625 1 87.81 431 PRO A O 1
ATOM 3277 N N . TYR A 1 432 ? 22.328 -33.281 -24.438 1 90.44 432 TYR A N 1
ATOM 3278 C CA . TYR A 1 432 ? 22.328 -34.594 -25.109 1 90.44 432 TYR A CA 1
ATOM 3279 C C . TYR A 1 432 ? 22.406 -34.406 -26.625 1 90.44 432 TYR A C 1
ATOM 3281 O O . TYR A 1 432 ? 22.797 -35.312 -27.344 1 90.44 432 TYR A O 1
ATOM 3289 N N . PHE A 1 433 ? 22.078 -33.281 -27.156 1 91.31 433 PHE A N 1
ATOM 3290 C CA . PHE A 1 433 ? 21.922 -33.188 -28.594 1 91.31 433 PHE A CA 1
ATOM 3291 C C . PHE A 1 433 ? 22.75 -32.062 -29.172 1 91.31 433 PHE A C 1
ATOM 3293 O O . PHE A 1 433 ? 23.266 -32.156 -30.297 1 91.31 433 PHE A O 1
ATOM 3300 N N . ALA A 1 434 ? 22.828 -30.969 -28.484 1 89.44 434 ALA A N 1
ATOM 3301 C CA . ALA A 1 434 ? 23.5 -29.781 -29.016 1 89.44 434 ALA A CA 1
ATOM 3302 C C . ALA A 1 434 ? 25 -30.016 -29.156 1 89.44 434 ALA A C 1
ATOM 3304 O O . ALA A 1 434 ? 25.609 -30.688 -28.312 1 89.44 434 ALA A O 1
ATOM 3305 N N . LYS A 1 435 ? 25.578 -29.469 -30.172 1 87.81 435 LYS A N 1
ATOM 3306 C CA . LYS A 1 435 ? 27.031 -29.516 -30.344 1 87.81 435 LYS A CA 1
ATOM 3307 C C . LYS A 1 435 ? 27.719 -28.5 -29.438 1 87.81 435 LYS A C 1
ATOM 3309 O O . LYS A 1 435 ? 27.141 -27.484 -29.078 1 87.81 435 LYS A O 1
ATOM 3314 N N . PRO A 1 436 ? 28.938 -28.922 -29.109 1 81.44 436 PRO A N 1
ATOM 3315 C CA . PRO A 1 436 ? 29.688 -27.922 -28.344 1 81.44 436 PRO A CA 1
ATOM 3316 C C . PRO A 1 436 ? 29.859 -26.594 -29.078 1 81.44 436 PRO A C 1
ATOM 3318 O O . PRO A 1 436 ? 30.062 -26.594 -30.297 1 81.44 436 PRO A O 1
ATOM 3321 N N . HIS A 1 437 ? 29.625 -25.469 -28.484 1 80.06 437 HIS A N 1
ATOM 3322 C CA . HIS A 1 437 ? 29.812 -24.125 -29 1 80.06 437 HIS A CA 1
ATOM 3323 C C . HIS A 1 437 ? 28.781 -23.812 -30.094 1 80.06 437 HIS A C 1
ATOM 3325 O O . HIS A 1 437 ? 29.109 -23.156 -31.094 1 80.06 437 HIS A O 1
ATOM 3331 N N . HIS A 1 438 ? 27.688 -24.5 -29.984 1 84.75 438 HIS A N 1
ATOM 3332 C CA . HIS A 1 438 ? 26.625 -24.172 -30.938 1 84.75 438 HIS A CA 1
ATOM 3333 C C . HIS A 1 438 ? 26.156 -22.734 -30.766 1 84.75 438 HIS A C 1
ATOM 3335 O O . HIS A 1 438 ? 26.391 -22.109 -29.734 1 84.75 438 HIS A O 1
ATOM 3341 N N . ALA A 1 439 ? 25.562 -22.188 -31.828 1 80.88 439 ALA A N 1
ATOM 3342 C CA . ALA A 1 439 ? 25.094 -20.812 -31.859 1 80.88 439 ALA A CA 1
ATOM 3343 C C . ALA A 1 439 ? 23.844 -20.625 -31 1 80.88 439 ALA A C 1
ATOM 3345 O O . ALA A 1 439 ? 23 -21.516 -30.938 1 80.88 439 ALA A O 1
ATOM 3346 N N . ASP A 1 440 ? 23.703 -19.562 -30.359 1 86.81 440 ASP A N 1
ATOM 3347 C CA . ASP A 1 440 ? 22.547 -19.203 -29.531 1 86.81 440 ASP A CA 1
ATOM 3348 C C . ASP A 1 440 ? 21.25 -19.266 -30.344 1 86.81 440 ASP A C 1
ATOM 3350 O O . ASP A 1 440 ? 20.203 -19.609 -29.812 1 86.81 440 ASP A O 1
ATOM 3354 N N . ALA A 1 441 ? 21.359 -18.984 -31.594 1 87.12 441 ALA A N 1
ATOM 3355 C CA . ALA A 1 441 ? 20.188 -19 -32.469 1 87.12 441 ALA A CA 1
ATOM 3356 C C . ALA A 1 441 ? 19.578 -20.391 -32.531 1 87.12 441 ALA A C 1
ATOM 3358 O O . ALA A 1 441 ? 18.359 -20.531 -32.688 1 87.12 441 ALA A O 1
ATOM 3359 N N . GLU A 1 442 ? 20.359 -21.391 -32.438 1 91.56 442 GLU A N 1
ATOM 3360 C CA . GLU A 1 442 ? 19.859 -22.75 -32.406 1 91.56 442 GLU A CA 1
ATOM 3361 C C . GLU A 1 442 ? 19.047 -23.031 -31.141 1 91.56 442 GLU A C 1
ATOM 3363 O O . GLU A 1 442 ? 18.016 -23.703 -31.188 1 91.56 442 GLU A O 1
ATOM 3368 N N . ASP A 1 443 ? 19.531 -22.547 -30.078 1 91.25 443 ASP A N 1
ATOM 3369 C CA . ASP A 1 443 ? 18.781 -22.656 -28.812 1 91.25 443 ASP A CA 1
ATOM 3370 C C . ASP A 1 443 ? 17.422 -21.984 -28.922 1 91.25 443 ASP A C 1
ATOM 3372 O O . ASP A 1 443 ? 16.422 -22.516 -28.438 1 91.25 443 ASP A O 1
ATOM 3376 N N . LEU A 1 444 ? 17.453 -20.844 -29.5 1 88.62 444 LEU A N 1
ATOM 3377 C CA . LEU A 1 444 ? 16.219 -20.094 -29.625 1 88.62 444 LEU A CA 1
ATOM 3378 C C . LEU A 1 444 ? 15.219 -20.828 -30.516 1 88.62 444 LEU A C 1
ATOM 3380 O O . LEU A 1 444 ? 14.023 -20.859 -30.219 1 88.62 444 LEU A O 1
ATOM 3384 N N . ARG A 1 445 ? 15.695 -21.359 -31.609 1 90.69 445 ARG A N 1
ATOM 3385 C CA . ARG A 1 445 ? 14.836 -22.125 -32.5 1 90.69 445 ARG A CA 1
ATOM 3386 C C . ARG A 1 445 ? 14.25 -23.328 -31.781 1 90.69 445 ARG A C 1
ATOM 3388 O O . ARG A 1 445 ? 13.062 -23.641 -31.938 1 90.69 445 ARG A O 1
ATOM 3395 N N . MET A 1 446 ? 15.07 -23.984 -31.094 1 92.56 446 MET A N 1
ATOM 3396 C CA . MET A 1 446 ? 14.609 -25.141 -30.344 1 92.56 446 MET A CA 1
ATOM 3397 C C . MET A 1 446 ? 13.578 -24.734 -29.281 1 92.56 446 MET A C 1
ATOM 3399 O O . MET A 1 446 ? 12.609 -25.453 -29.047 1 92.56 446 MET A O 1
ATOM 3403 N N . ALA A 1 447 ? 13.82 -23.672 -28.625 1 91.69 447 ALA A N 1
ATOM 3404 C CA . ALA A 1 447 ? 12.891 -23.156 -27.625 1 91.69 447 ALA A CA 1
ATOM 3405 C C . ALA A 1 447 ? 11.516 -22.906 -28.234 1 91.69 447 ALA A C 1
ATOM 3407 O O . ALA A 1 447 ? 10.492 -23.281 -27.656 1 91.69 447 ALA A O 1
ATOM 3408 N N . ARG A 1 448 ? 11.469 -22.328 -29.375 1 90.69 448 ARG A N 1
ATOM 3409 C CA . ARG A 1 448 ? 10.219 -22 -30.062 1 90.69 448 ARG A CA 1
ATOM 3410 C C . ARG A 1 448 ? 9.492 -23.266 -30.5 1 90.69 448 ARG A C 1
ATOM 3412 O O . ARG A 1 448 ? 8.273 -23.375 -30.344 1 90.69 448 ARG A O 1
ATOM 3419 N N . TRP A 1 449 ? 10.234 -24.172 -30.969 1 93.06 449 TRP A N 1
ATOM 3420 C CA . TRP A 1 449 ? 9.633 -25.438 -31.359 1 93.06 449 TRP A CA 1
ATOM 3421 C C . TRP A 1 449 ? 9.086 -26.188 -30.141 1 93.06 449 TRP A C 1
ATOM 3423 O O . TRP A 1 449 ? 8 -26.766 -30.203 1 93.06 449 TRP A O 1
ATOM 3433 N N . ALA A 1 450 ? 9.859 -26.219 -29.141 1 93.62 450 ALA A N 1
ATOM 3434 C CA . ALA A 1 450 ? 9.414 -26.875 -27.922 1 93.62 450 ALA A CA 1
ATOM 3435 C C . ALA A 1 450 ? 8.109 -26.266 -27.406 1 93.62 450 ALA A C 1
ATOM 3437 O O . ALA A 1 450 ? 7.227 -26.984 -26.938 1 93.62 450 ALA A O 1
ATOM 3438 N N . THR A 1 451 ? 8.016 -25 -27.516 1 91.44 451 THR A N 1
ATOM 3439 C CA . THR A 1 451 ? 6.801 -24.312 -27.094 1 91.44 451 THR A CA 1
ATOM 3440 C C . THR A 1 451 ? 5.602 -24.766 -27.922 1 91.44 451 THR A C 1
ATOM 3442 O O . THR A 1 451 ? 4.555 -25.109 -27.375 1 91.44 451 THR A O 1
ATOM 3445 N N . LEU A 1 452 ? 5.742 -24.859 -29.219 1 92.12 452 LEU A N 1
ATOM 3446 C CA . LEU A 1 452 ? 4.664 -25.266 -30.125 1 92.12 452 LEU A CA 1
ATOM 3447 C C . LEU A 1 452 ? 4.273 -26.719 -29.891 1 92.12 452 LEU A C 1
ATOM 3449 O O . LEU A 1 452 ? 3.084 -27.047 -29.844 1 92.12 452 LEU A O 1
ATOM 3453 N N . VAL A 1 453 ? 5.254 -27.516 -29.766 1 93.69 453 VAL A N 1
ATOM 3454 C CA . VAL A 1 453 ? 5 -28.938 -29.562 1 93.69 453 VAL A CA 1
ATOM 3455 C C . VAL A 1 453 ? 4.281 -29.141 -28.234 1 93.69 453 VAL A C 1
ATOM 3457 O O . VAL A 1 453 ? 3.359 -29.953 -28.141 1 93.69 453 VAL A O 1
ATOM 3460 N N . THR A 1 454 ? 4.742 -28.453 -27.219 1 94.06 454 THR A N 1
ATOM 3461 C CA . THR A 1 454 ? 4.109 -28.562 -25.906 1 94.06 454 THR A CA 1
ATOM 3462 C C . THR A 1 454 ? 2.65 -28.125 -25.984 1 94.06 454 THR A C 1
ATOM 3464 O O . THR A 1 454 ? 1.786 -28.734 -25.344 1 94.06 454 THR A O 1
ATOM 3467 N N . ALA A 1 455 ? 2.396 -27.062 -26.688 1 92.56 455 ALA A N 1
ATOM 3468 C CA . ALA A 1 455 ? 1.02 -26.609 -26.859 1 92.56 455 ALA A CA 1
ATOM 3469 C C . ALA A 1 455 ? 0.153 -27.688 -27.484 1 92.56 455 ALA A C 1
ATOM 3471 O O . ALA A 1 455 ? -0.979 -27.922 -27.062 1 92.56 455 ALA A O 1
ATOM 3472 N N . VAL A 1 456 ? 0.681 -28.359 -28.453 1 93.12 456 VAL A N 1
ATOM 3473 C CA . VAL A 1 456 ? -0.046 -29.438 -29.141 1 93.12 456 VAL A CA 1
ATOM 3474 C C . VAL A 1 456 ? -0.302 -30.578 -28.172 1 93.12 456 VAL A C 1
ATOM 3476 O O . VAL A 1 456 ? -1.411 -31.125 -28.109 1 93.12 456 VAL A O 1
ATOM 3479 N N . ILE A 1 457 ? 0.688 -30.938 -27.422 1 93.19 457 ILE A N 1
ATOM 3480 C CA . ILE A 1 457 ? 0.534 -32 -26.453 1 93.19 457 ILE A CA 1
ATOM 3481 C C . ILE A 1 457 ? -0.521 -31.625 -25.422 1 93.19 457 ILE A C 1
ATOM 3483 O O . ILE A 1 457 ? -1.331 -32.469 -25 1 93.19 457 ILE A O 1
ATOM 3487 N N . GLY A 1 458 ? -0.454 -30.391 -24.984 1 92.56 458 GLY A N 1
ATOM 3488 C CA . GLY A 1 458 ? -1.446 -29.906 -24.031 1 92.56 458 GLY A CA 1
ATOM 3489 C C . GLY A 1 458 ? -2.871 -30.062 -24.531 1 92.56 458 GLY A C 1
ATOM 3490 O O . GLY A 1 458 ? -3.754 -30.469 -23.781 1 92.56 458 GLY A O 1
ATOM 3491 N N . ILE A 1 459 ? -3.057 -29.797 -25.812 1 91.62 459 ILE A N 1
ATOM 3492 C CA . ILE A 1 459 ? -4.375 -29.906 -26.422 1 91.62 459 ILE A CA 1
ATOM 3493 C C . ILE A 1 459 ? -4.801 -31.375 -26.469 1 91.62 459 ILE A C 1
ATOM 3495 O O . ILE A 1 459 ? -5.969 -31.703 -26.234 1 91.62 459 ILE A O 1
ATOM 3499 N N . VAL A 1 460 ? -3.928 -32.188 -26.75 1 92.38 460 VAL A N 1
ATOM 3500 C CA . VAL A 1 460 ? -4.203 -33.625 -26.875 1 92.38 460 VAL A CA 1
ATOM 3501 C C . VAL A 1 460 ? -4.602 -34.188 -25.516 1 92.38 460 VAL A C 1
ATOM 3503 O O . VAL A 1 460 ? -5.344 -35.156 -25.438 1 92.38 460 VAL A O 1
ATOM 3506 N N . LEU A 1 461 ? -4.18 -33.562 -24.438 1 91.38 461 LEU A N 1
ATOM 3507 C CA . LEU A 1 461 ? -4.434 -34.062 -23.094 1 91.38 461 LEU A CA 1
ATOM 3508 C C . LEU A 1 461 ? -5.777 -33.562 -22.578 1 91.38 461 LEU A C 1
ATOM 3510 O O . LEU A 1 461 ? -6.258 -34.031 -21.547 1 91.38 461 LEU A O 1
ATOM 3514 N N . VAL A 1 462 ? -6.402 -32.656 -23.266 1 90.62 462 VAL A N 1
ATOM 3515 C CA . VAL A 1 462 ? -7.629 -32 -22.797 1 90.62 462 VAL A CA 1
ATOM 3516 C C . VAL A 1 462 ? -8.711 -33.062 -22.562 1 90.62 462 VAL A C 1
ATOM 3518 O O . VAL A 1 462 ? -9.367 -33.062 -21.516 1 90.62 462 VAL A O 1
ATOM 3521 N N . PRO A 1 463 ? -8.906 -34.094 -23.5 1 87.44 463 PRO A N 1
ATOM 3522 C CA . PRO A 1 463 ? -9.945 -35.094 -23.266 1 87.44 463 PRO A CA 1
ATOM 3523 C C . PRO A 1 463 ? -9.68 -35.938 -22.031 1 87.44 463 PRO A C 1
ATOM 3525 O O . PRO A 1 463 ? -10.617 -36.406 -21.375 1 87.44 463 PRO A O 1
ATOM 3528 N N . LEU A 1 464 ? -8.453 -36.156 -21.703 1 84.69 464 LEU A N 1
ATOM 3529 C CA . LEU A 1 464 ? -8.094 -36.906 -20.516 1 84.69 464 LEU A CA 1
ATOM 3530 C C . LEU A 1 464 ? -8.594 -36.188 -19.25 1 84.69 464 LEU A C 1
ATOM 3532 O O . LEU A 1 464 ? -9.227 -36.812 -18.406 1 84.69 464 LEU A O 1
ATOM 3536 N N . PHE A 1 465 ? -8.391 -34.938 -19.141 1 85.19 465 PHE A N 1
ATOM 3537 C CA . PHE A 1 465 ? -8.734 -34.188 -17.922 1 85.19 465 PHE A CA 1
ATOM 3538 C C . PHE A 1 465 ? -10.227 -33.875 -17.891 1 85.19 465 PHE A C 1
ATOM 3540 O O . PHE A 1 465 ? -10.781 -33.625 -16.828 1 85.19 465 PHE A O 1
ATOM 3547 N N . ALA A 1 466 ? -10.867 -33.906 -19.016 1 85 466 ALA A N 1
ATOM 3548 C CA . ALA A 1 466 ? -12.305 -33.688 -19.094 1 85 466 ALA A CA 1
ATOM 3549 C C . ALA A 1 466 ? -13.07 -34.812 -18.438 1 85 466 ALA A C 1
ATOM 3551 O O . ALA A 1 466 ? -14.273 -34.719 -18.188 1 85 466 ALA A O 1
ATOM 3552 N N . THR A 1 467 ? -12.398 -35.875 -18.094 1 80.38 467 THR A N 1
ATOM 3553 C CA . THR A 1 467 ? -13.055 -37.062 -17.5 1 80.38 467 THR A CA 1
ATOM 3554 C C . THR A 1 467 ? -13.234 -36.844 -15.992 1 80.38 467 THR A C 1
ATOM 3556 O O . THR A 1 467 ? -13.969 -37.594 -15.352 1 80.38 467 THR A O 1
ATOM 3559 N N . PHE A 1 468 ? -12.609 -35.938 -15.398 1 77.25 468 PHE A N 1
ATOM 3560 C CA . PHE A 1 468 ? -12.719 -35.656 -13.961 1 77.25 468 PHE A CA 1
ATOM 3561 C C . PHE A 1 468 ? -14.016 -34.938 -13.641 1 77.25 468 PHE A C 1
ATOM 3563 O O . PHE A 1 468 ? -14.578 -34.25 -14.5 1 77.25 468 PHE A O 1
ATOM 3570 N N . ASP A 1 469 ? -14.398 -35 -12.375 1 70.94 469 ASP A N 1
ATOM 3571 C CA . ASP A 1 469 ? -15.656 -34.406 -11.945 1 70.94 469 ASP A CA 1
ATOM 3572 C C . ASP A 1 469 ? -15.578 -32.906 -11.938 1 70.94 469 ASP A C 1
ATOM 3574 O O . ASP A 1 469 ? -16.594 -32.219 -12.109 1 70.94 469 ASP A O 1
ATOM 3578 N N . SER A 1 470 ? -14.438 -32.469 -11.656 1 75.38 470 SER A N 1
ATOM 3579 C CA . SER A 1 470 ? -14.227 -31.016 -11.617 1 75.38 470 SER A CA 1
ATOM 3580 C C . SER A 1 470 ? -12.805 -30.641 -12.016 1 75.38 470 SER A C 1
ATOM 3582 O O . SER A 1 470 ? -11.898 -31.484 -11.945 1 75.38 470 SER A O 1
ATOM 3584 N N . ILE A 1 471 ? -12.695 -29.531 -12.461 1 78.62 471 ILE A N 1
ATOM 3585 C CA . ILE A 1 471 ? -11.383 -29.016 -12.828 1 78.62 471 ILE A CA 1
ATOM 3586 C C . ILE A 1 471 ? -10.477 -29 -11.602 1 78.62 471 ILE A C 1
ATOM 3588 O O . ILE A 1 471 ? -9.281 -29.281 -11.703 1 78.62 471 ILE A O 1
ATOM 3592 N N . TYR A 1 472 ? -11.023 -28.672 -10.414 1 76.69 472 TYR A N 1
ATOM 3593 C CA . TYR A 1 472 ? -10.25 -28.688 -9.172 1 76.69 472 TYR A CA 1
ATOM 3594 C C . TYR A 1 472 ? -9.672 -30.062 -8.906 1 76.69 472 TYR A C 1
ATOM 3596 O O . TYR A 1 472 ? -8.469 -30.203 -8.648 1 76.69 472 TYR A O 1
ATOM 3604 N N . LEU A 1 473 ? -10.5 -31.047 -9.008 1 77.31 473 LEU A N 1
ATOM 3605 C CA . LEU A 1 473 ? -10.07 -32.406 -8.695 1 77.31 473 LEU A CA 1
ATOM 3606 C C . LEU A 1 473 ? -9.055 -32.906 -9.727 1 77.31 473 LEU A C 1
ATOM 3608 O O . LEU A 1 473 ? -8.109 -33.594 -9.383 1 77.31 473 LEU A O 1
ATOM 3612 N N . ALA A 1 474 ? -9.312 -32.531 -10.969 1 79.38 474 ALA A N 1
ATOM 3613 C CA . ALA A 1 474 ? -8.375 -32.906 -12.016 1 79.38 474 ALA A CA 1
ATOM 3614 C C . ALA A 1 474 ? -6.973 -32.375 -11.719 1 79.38 474 ALA A C 1
ATOM 3616 O O . ALA A 1 474 ? -5.996 -33.156 -11.758 1 79.38 474 ALA A O 1
ATOM 3617 N N . HIS A 1 475 ? -6.887 -31.125 -11.344 1 82.31 475 HIS A N 1
ATOM 3618 C CA . HIS A 1 475 ? -5.602 -30.5 -11.078 1 82.31 475 HIS A CA 1
ATOM 3619 C C . HIS A 1 475 ? -4.984 -31.031 -9.789 1 82.31 475 HIS A C 1
ATOM 3621 O O . HIS A 1 475 ? -3.809 -31.406 -9.758 1 82.31 475 HIS A O 1
ATOM 3627 N N . ALA A 1 476 ? -5.77 -31.062 -8.75 1 78.94 476 ALA A N 1
ATOM 3628 C CA . ALA A 1 476 ? -5.266 -31.453 -7.434 1 78.94 476 ALA A CA 1
ATOM 3629 C C . ALA A 1 476 ? -4.773 -32.906 -7.438 1 78.94 476 ALA A C 1
ATOM 3631 O O . ALA A 1 476 ? -3.705 -33.188 -6.902 1 78.94 476 ALA A O 1
ATOM 3632 N N . THR A 1 477 ? -5.555 -33.75 -8.086 1 79.12 477 THR A N 1
ATOM 3633 C CA . THR A 1 477 ? -5.211 -35.156 -8.117 1 79.12 477 THR A CA 1
ATOM 3634 C C . THR A 1 477 ? -3.953 -35.406 -8.945 1 79.12 477 THR A C 1
ATOM 3636 O O . THR A 1 477 ? -3.104 -36.219 -8.586 1 79.12 477 THR A O 1
ATOM 3639 N N . PHE A 1 478 ? -3.867 -34.719 -10.016 1 84.81 478 PHE A N 1
ATOM 3640 C CA . PHE A 1 478 ? -2.693 -34.844 -10.875 1 84.81 478 PHE A CA 1
ATOM 3641 C C . PHE A 1 478 ? -1.437 -34.406 -10.133 1 84.81 478 PHE A C 1
ATOM 3643 O O . PHE A 1 478 ? -0.426 -35.094 -10.133 1 84.81 478 PHE A O 1
ATOM 3650 N N . VAL A 1 479 ? -1.514 -33.281 -9.438 1 85.81 479 VAL A N 1
ATOM 3651 C CA . VAL A 1 479 ? -0.366 -32.719 -8.734 1 85.81 479 VAL A CA 1
ATOM 3652 C C . VAL A 1 479 ? 0.034 -33.656 -7.586 1 85.81 479 VAL A C 1
ATOM 3654 O O . VAL A 1 479 ? 1.221 -33.906 -7.379 1 85.81 479 VAL A O 1
ATOM 3657 N N . ALA A 1 480 ? -0.927 -34.156 -6.918 1 83.56 480 ALA A N 1
ATOM 3658 C CA . ALA A 1 480 ? -0.67 -35.031 -5.781 1 83.56 480 ALA A CA 1
ATOM 3659 C C . ALA A 1 480 ? -0.009 -36.312 -6.23 1 83.56 480 ALA A C 1
ATOM 3661 O O . ALA A 1 480 ? 0.74 -36.938 -5.473 1 83.56 480 ALA A O 1
ATOM 3662 N N . ALA A 1 481 ? -0.256 -36.625 -7.445 1 83.12 481 ALA A N 1
ATOM 3663 C CA . ALA A 1 481 ? 0.247 -37.906 -7.961 1 83.12 481 ALA A CA 1
ATOM 3664 C C . ALA A 1 481 ? 1.678 -37.75 -8.469 1 83.12 481 ALA A C 1
ATOM 3666 O O . ALA A 1 481 ? 2.467 -38.688 -8.398 1 83.12 481 ALA A O 1
ATOM 3667 N N . VAL A 1 482 ? 2.061 -36.625 -8.859 1 87.38 482 VAL A N 1
ATOM 3668 C CA . VAL A 1 482 ? 3.301 -36.531 -9.617 1 87.38 482 VAL A CA 1
ATOM 3669 C C . VAL A 1 482 ? 4.359 -35.812 -8.781 1 87.38 482 VAL A C 1
ATOM 3671 O O . VAL A 1 482 ? 5.543 -36.125 -8.844 1 87.38 482 VAL A O 1
ATOM 3674 N N . VAL A 1 483 ? 4.016 -34.938 -7.902 1 92.94 483 VAL A N 1
ATOM 3675 C CA . VAL A 1 483 ? 4.887 -33.875 -7.418 1 92.94 483 VAL A CA 1
ATOM 3676 C C . VAL A 1 483 ? 5.652 -34.344 -6.188 1 92.94 483 VAL A C 1
ATOM 3678 O O . VAL A 1 483 ? 6.812 -33.969 -5.988 1 92.94 483 VAL A O 1
ATOM 3681 N N . PRO A 1 484 ? 5.125 -35.219 -5.355 1 93.94 484 PRO A N 1
ATOM 3682 C CA . PRO A 1 484 ? 5.711 -35.469 -4.031 1 93.94 484 PRO A CA 1
ATOM 3683 C C . PRO A 1 484 ? 7.164 -35.938 -4.102 1 93.94 484 PRO A C 1
ATOM 3685 O O . PRO A 1 484 ? 8.008 -35.438 -3.355 1 93.94 484 PRO A O 1
ATOM 3688 N N . PRO A 1 485 ? 7.559 -36.812 -5 1 95.94 485 PRO A N 1
ATOM 3689 C CA . PRO A 1 485 ? 8.953 -37.25 -5.016 1 95.94 485 PRO A CA 1
ATOM 3690 C C . PRO A 1 485 ? 9.93 -36.094 -5.238 1 95.94 485 PRO A C 1
ATOM 3692 O O . PRO A 1 485 ? 10.93 -35.969 -4.52 1 95.94 485 PRO A O 1
ATOM 3695 N N . MET A 1 486 ? 9.641 -35.312 -6.164 1 96.25 486 MET A N 1
ATOM 3696 C CA . MET A 1 486 ? 10.539 -34.188 -6.484 1 96.25 486 MET A CA 1
ATOM 3697 C C . MET A 1 486 ? 10.438 -33.094 -5.434 1 96.25 486 MET A C 1
ATOM 3699 O O . MET A 1 486 ? 11.438 -32.469 -5.094 1 96.25 486 MET A O 1
ATOM 3703 N N . ALA A 1 487 ? 9.25 -32.844 -4.957 1 95.56 487 ALA A N 1
ATOM 3704 C CA . ALA A 1 487 ? 9.039 -31.797 -3.959 1 95.56 487 ALA A CA 1
ATOM 3705 C C . ALA A 1 487 ? 9.844 -32.094 -2.693 1 95.56 487 ALA A C 1
ATOM 3707 O O . ALA A 1 487 ? 10.555 -31.203 -2.195 1 95.56 487 ALA A O 1
ATOM 3708 N N . VAL A 1 488 ? 9.766 -33.281 -2.213 1 95.75 488 VAL A N 1
ATOM 3709 C CA . VAL A 1 488 ? 10.461 -33.688 -0.992 1 95.75 488 VAL A CA 1
ATOM 3710 C C . VAL A 1 488 ? 11.969 -33.625 -1.219 1 95.75 488 VAL A C 1
ATOM 3712 O O . VAL A 1 488 ? 12.719 -33.094 -0.379 1 95.75 488 VAL A O 1
ATOM 3715 N N . THR A 1 489 ? 12.391 -34.094 -2.295 1 96.81 489 THR A N 1
ATOM 3716 C CA . THR A 1 489 ? 13.82 -34.125 -2.592 1 96.81 489 THR A CA 1
ATOM 3717 C C . THR A 1 489 ? 14.383 -32.719 -2.713 1 96.81 489 THR A C 1
ATOM 3719 O O . THR A 1 489 ? 15.492 -32.438 -2.26 1 96.81 489 THR A O 1
ATOM 3722 N N . LEU A 1 490 ? 13.641 -31.875 -3.359 1 96.31 490 LEU A N 1
ATOM 3723 C CA . LEU A 1 490 ? 14.086 -30.5 -3.562 1 96.31 490 LEU A CA 1
ATOM 3724 C C . LEU A 1 490 ? 14.227 -29.781 -2.23 1 96.31 490 LEU A C 1
ATOM 3726 O O . LEU A 1 490 ? 15.258 -29.156 -1.962 1 96.31 490 LEU A O 1
ATOM 3730 N N . VAL A 1 491 ? 13.195 -29.844 -1.391 1 94.81 491 VAL A N 1
ATOM 3731 C CA . VAL A 1 491 ? 13.195 -29.125 -0.12 1 94.81 491 VAL A CA 1
ATOM 3732 C C . VAL A 1 491 ? 14.32 -29.656 0.769 1 94.81 491 VAL A C 1
ATOM 3734 O O . VAL A 1 491 ? 15.102 -28.875 1.328 1 94.81 491 VAL A O 1
ATOM 3737 N N . LEU A 1 492 ? 14.414 -30.969 0.837 1 93.38 492 LEU A N 1
ATOM 3738 C CA . LEU A 1 492 ? 15.461 -31.562 1.662 1 93.38 492 LEU A CA 1
ATOM 3739 C C . LEU A 1 492 ? 16.844 -31.281 1.065 1 93.38 492 LEU A C 1
ATOM 3741 O O . LEU A 1 492 ? 17.812 -31.109 1.8 1 93.38 492 LEU A O 1
ATOM 3745 N N . GLY A 1 493 ? 16.938 -31.312 -0.219 1 93.25 493 GLY A N 1
ATOM 3746 C CA . GLY A 1 493 ? 18.188 -30.984 -0.868 1 93.25 493 GLY A CA 1
ATOM 3747 C C . GLY A 1 493 ? 18.672 -29.578 -0.554 1 93.25 493 GLY A C 1
ATOM 3748 O O . GLY A 1 493 ? 19.875 -29.344 -0.396 1 93.25 493 GLY A O 1
ATOM 3749 N N . ALA A 1 494 ? 17.797 -28.656 -0.425 1 91.69 494 ALA A N 1
ATOM 3750 C CA . ALA A 1 494 ? 18.125 -27.266 -0.209 1 91.69 494 ALA A CA 1
ATOM 3751 C C . ALA A 1 494 ? 18.5 -27 1.251 1 91.69 494 ALA A C 1
ATOM 3753 O O . ALA A 1 494 ? 19.219 -26.047 1.558 1 91.69 494 ALA A O 1
ATOM 3754 N N . VAL A 1 495 ? 18.016 -27.906 2.176 1 90.12 495 VAL A N 1
ATOM 3755 C CA . VAL A 1 495 ? 18.172 -27.5 3.57 1 90.12 495 VAL A CA 1
ATOM 3756 C C . VAL A 1 495 ? 19.016 -28.547 4.316 1 90.12 495 VAL A C 1
ATOM 3758 O O . VAL A 1 495 ? 19.547 -28.266 5.398 1 90.12 495 VAL A O 1
ATOM 3761 N N . TRP A 1 496 ? 19.109 -29.797 3.799 1 88.38 496 TRP A N 1
ATOM 3762 C CA . TRP A 1 496 ? 19.75 -30.891 4.523 1 88.38 496 TRP A CA 1
ATOM 3763 C C . TRP A 1 496 ? 21.094 -31.234 3.912 1 88.38 496 TRP A C 1
ATOM 3765 O O . TRP A 1 496 ? 21.172 -31.969 2.924 1 88.38 496 TRP A O 1
ATOM 3775 N N . SER A 1 497 ? 22.188 -30.875 4.566 1 86.56 497 SER A N 1
ATOM 3776 C CA . SER A 1 497 ? 23.547 -31.016 4.035 1 86.56 497 SER A CA 1
ATOM 3777 C C . SER A 1 497 ? 23.953 -32.469 3.934 1 86.56 497 SER A C 1
ATOM 3779 O O . SER A 1 497 ? 24.75 -32.844 3.08 1 86.56 497 SER A O 1
ATOM 3781 N N . ARG A 1 498 ? 23.344 -33.312 4.762 1 87.25 498 ARG A N 1
ATOM 3782 C CA . ARG A 1 498 ? 23.734 -34.719 4.785 1 87.25 498 ARG A CA 1
ATOM 3783 C C . ARG A 1 498 ? 23.016 -35.5 3.697 1 87.25 498 ARG A C 1
ATOM 3785 O O . ARG A 1 498 ? 23.344 -36.656 3.455 1 87.25 498 ARG A O 1
ATOM 3792 N N . TYR A 1 499 ? 21.969 -34.906 3.082 1 91.81 499 TYR A N 1
ATOM 3793 C CA . TYR A 1 499 ? 21.219 -35.531 2.004 1 91.81 499 TYR A CA 1
ATOM 3794 C C . TYR A 1 499 ? 22.109 -35.781 0.789 1 91.81 499 TYR A C 1
ATOM 3796 O O . TYR A 1 499 ? 22.609 -34.812 0.192 1 91.81 499 TYR A O 1
ATOM 3804 N N . ASN A 1 500 ? 22.359 -36.969 0.467 1 91.5 500 ASN A N 1
ATOM 3805 C CA . ASN A 1 500 ? 23.359 -37.281 -0.553 1 91.5 500 ASN A CA 1
ATOM 3806 C C . ASN A 1 500 ? 22.703 -37.812 -1.827 1 91.5 500 ASN A C 1
ATOM 3808 O O . ASN A 1 500 ? 21.484 -37.969 -1.884 1 91.5 500 ASN A O 1
ATOM 3812 N N . GLN A 1 501 ? 23.484 -38.125 -2.854 1 92.88 501 GLN A N 1
ATOM 3813 C CA . GLN A 1 501 ? 23.047 -38.438 -4.199 1 92.88 501 GLN A CA 1
ATOM 3814 C C . GLN A 1 501 ? 22.203 -39.719 -4.199 1 92.88 501 GLN A C 1
ATOM 3816 O O . GLN A 1 501 ? 21.141 -39.781 -4.809 1 92.88 501 GLN A O 1
ATOM 3821 N N . LYS A 1 502 ? 22.656 -40.719 -3.559 1 94.5 502 LYS A N 1
ATOM 3822 C CA . LYS A 1 502 ? 21.953 -42 -3.562 1 94.5 502 LYS A CA 1
ATOM 3823 C C . LYS A 1 502 ? 20.609 -41.906 -2.844 1 94.5 502 LYS A C 1
ATOM 3825 O O . LYS A 1 502 ? 19.625 -42.5 -3.277 1 94.5 502 LYS A O 1
ATOM 3830 N N . ALA A 1 503 ? 20.609 -41.219 -1.707 1 95.19 503 ALA A N 1
ATOM 3831 C CA . ALA A 1 503 ? 19.359 -41 -0.99 1 95.19 503 ALA A CA 1
ATOM 3832 C C . ALA A 1 503 ? 18.375 -40.219 -1.849 1 95.19 503 ALA A C 1
ATOM 3834 O O . ALA A 1 503 ? 17.172 -40.5 -1.846 1 95.19 503 ALA A O 1
ATOM 3835 N N . ALA A 1 504 ? 18.906 -39.219 -2.562 1 95.88 504 ALA A N 1
ATOM 3836 C CA . ALA A 1 504 ? 18.078 -38.406 -3.451 1 95.88 504 ALA A CA 1
ATOM 3837 C C . ALA A 1 504 ? 17.469 -39.281 -4.566 1 95.88 504 ALA A C 1
ATOM 3839 O O . ALA A 1 504 ? 16.281 -39.156 -4.875 1 95.88 504 ALA A O 1
ATOM 3840 N N . LEU A 1 505 ? 18.266 -40.125 -5.156 1 96.38 505 LEU A N 1
ATOM 3841 C CA . LEU A 1 505 ? 17.797 -41 -6.227 1 96.38 505 LEU A CA 1
ATOM 3842 C C . LEU A 1 505 ? 16.766 -42 -5.699 1 96.38 505 LEU A C 1
ATOM 3844 O O . LEU A 1 505 ? 15.781 -42.281 -6.383 1 96.38 505 LEU A O 1
ATOM 3848 N N . LEU A 1 506 ? 17.031 -42.5 -4.496 1 96.38 506 LEU A N 1
ATOM 3849 C CA . LEU A 1 506 ? 16.078 -43.406 -3.867 1 96.38 506 LEU A CA 1
ATOM 3850 C C . LEU A 1 506 ? 14.734 -42.719 -3.674 1 96.38 506 LEU A C 1
ATOM 3852 O O . LEU A 1 506 ? 13.68 -43.312 -3.887 1 96.38 506 LEU A O 1
ATOM 3856 N N . THR A 1 507 ? 14.766 -41.469 -3.238 1 97.19 507 THR A N 1
ATOM 3857 C CA . THR A 1 507 ? 13.539 -40.719 -3 1 97.19 507 THR A CA 1
ATOM 3858 C C . THR A 1 507 ? 12.82 -40.438 -4.312 1 97.19 507 THR A C 1
ATOM 3860 O O . THR A 1 507 ? 11.602 -40.594 -4.41 1 97.19 507 THR A O 1
ATOM 3863 N N . LEU A 1 508 ? 13.57 -40 -5.359 1 97.12 508 LEU A N 1
ATOM 3864 C CA . LEU A 1 508 ? 12.984 -39.656 -6.648 1 97.12 508 LEU A CA 1
ATOM 3865 C C . LEU A 1 508 ? 12.375 -40.875 -7.316 1 97.12 508 LEU A C 1
ATOM 3867 O O . LEU A 1 508 ? 11.188 -40.906 -7.629 1 97.12 508 LEU A O 1
ATOM 3871 N N . VAL A 1 509 ? 13.18 -41.875 -7.469 1 95.81 509 VAL A N 1
ATOM 3872 C CA . VAL A 1 509 ? 12.75 -43.062 -8.188 1 95.81 509 VAL A CA 1
ATOM 3873 C C . VAL A 1 509 ? 11.797 -43.875 -7.32 1 95.81 509 VAL A C 1
ATOM 3875 O O . VAL A 1 509 ? 10.742 -44.344 -7.785 1 95.81 509 VAL A O 1
ATOM 3878 N N . GLY A 1 510 ? 12.203 -44.125 -6.059 1 95.12 510 GLY A N 1
ATOM 3879 C CA . GLY A 1 510 ? 11.32 -44.812 -5.141 1 95.12 510 GLY A CA 1
ATOM 3880 C C . GLY A 1 510 ? 9.984 -44.125 -4.945 1 95.12 510 GLY A C 1
ATOM 3881 O O . GLY A 1 510 ? 8.953 -44.812 -4.801 1 95.12 510 GLY A O 1
ATOM 3882 N N . GLY A 1 511 ? 10.047 -42.812 -4.852 1 95.31 511 GLY A N 1
ATOM 3883 C CA . GLY A 1 511 ? 8.812 -42.062 -4.73 1 95.31 511 GLY A CA 1
ATOM 3884 C C . GLY A 1 511 ? 7.902 -42.219 -5.934 1 95.31 511 GLY A C 1
ATOM 3885 O O . GLY A 1 511 ? 6.688 -42.344 -5.789 1 95.31 511 GLY A O 1
ATOM 3886 N N . VAL A 1 512 ? 8.484 -42.156 -7.172 1 93.12 512 VAL A N 1
ATOM 3887 C CA . VAL A 1 512 ? 7.707 -42.344 -8.398 1 93.12 512 VAL A CA 1
ATOM 3888 C C . VAL A 1 512 ? 7.066 -43.719 -8.406 1 93.12 512 VAL A C 1
ATOM 3890 O O . VAL A 1 512 ? 5.891 -43.875 -8.758 1 93.12 512 VAL A O 1
ATOM 3893 N N . VAL A 1 513 ? 7.789 -44.656 -8.008 1 93.62 513 VAL A N 1
ATOM 3894 C CA . VAL A 1 513 ? 7.273 -46 -7.941 1 93.62 513 VAL A CA 1
ATOM 3895 C C . VAL A 1 513 ? 6.121 -46.094 -6.941 1 93.62 513 VAL A C 1
ATOM 3897 O O . VAL A 1 513 ? 5.086 -46.688 -7.219 1 93.62 513 VAL A O 1
ATOM 3900 N N . ALA A 1 514 ? 6.32 -45.5 -5.785 1 92.06 514 ALA A N 1
ATOM 3901 C CA . ALA A 1 514 ? 5.281 -45.5 -4.762 1 92.06 514 ALA A CA 1
ATOM 3902 C C . ALA A 1 514 ? 4.004 -44.844 -5.281 1 92.06 514 ALA A C 1
ATOM 3904 O O . ALA A 1 514 ? 2.898 -45.312 -4.996 1 92.06 514 ALA A O 1
ATOM 3905 N N . VAL A 1 515 ? 4.168 -43.812 -6.023 1 87.62 515 VAL A N 1
ATOM 3906 C CA . VAL A 1 515 ? 3.018 -43.125 -6.582 1 87.62 515 VAL A CA 1
ATOM 3907 C C . VAL A 1 515 ? 2.34 -43.969 -7.637 1 87.62 515 VAL A C 1
ATOM 3909 O O . VAL A 1 515 ? 1.112 -44.094 -7.664 1 87.62 515 VAL A O 1
ATOM 3912 N N . ILE A 1 516 ? 3.125 -44.625 -8.5 1 87 516 ILE A N 1
ATOM 3913 C CA . ILE A 1 516 ? 2.576 -45.5 -9.531 1 87 516 ILE A CA 1
ATOM 3914 C C . ILE A 1 516 ? 1.829 -46.656 -8.875 1 87 516 ILE A C 1
ATOM 3916 O O . ILE A 1 516 ? 0.724 -47 -9.297 1 87 516 ILE A O 1
ATOM 3920 N N . VAL A 1 517 ? 2.404 -47.188 -7.867 1 90.19 517 VAL A N 1
ATOM 3921 C CA . VAL A 1 517 ? 1.761 -48.25 -7.133 1 90.19 517 VAL A CA 1
ATOM 3922 C C . VAL A 1 517 ? 0.424 -47.781 -6.57 1 90.19 517 VAL A C 1
ATOM 3924 O O . VAL A 1 517 ? -0.566 -48.531 -6.594 1 90.19 517 VAL A O 1
ATOM 3927 N N . SER A 1 518 ? 0.389 -46.562 -6.062 1 89.56 518 SER A N 1
ATOM 3928 C CA . SER A 1 518 ? -0.835 -46.031 -5.477 1 89.56 518 SER A CA 1
ATOM 3929 C C . SER A 1 518 ? -1.912 -45.844 -6.539 1 89.56 518 SER A C 1
ATOM 3931 O O . SER A 1 518 ? -3.104 -45.781 -6.223 1 89.56 518 SER A O 1
ATOM 3933 N N . LEU A 1 519 ? -1.491 -45.719 -7.848 1 84.69 519 LEU A N 1
ATOM 3934 C CA . LEU A 1 519 ? -2.441 -45.562 -8.945 1 84.69 519 LEU A CA 1
ATOM 3935 C C . LEU A 1 519 ? -3.104 -46.875 -9.305 1 84.69 519 LEU A C 1
ATOM 3937 O O . LEU A 1 519 ? -4.301 -46.906 -9.602 1 84.69 519 LEU A O 1
ATOM 3941 N N . PHE A 1 520 ? -2.326 -47.906 -9.211 1 85.69 520 PHE A N 1
ATOM 3942 C CA . PHE A 1 520 ? -2.832 -49.219 -9.602 1 85.69 520 PHE A CA 1
ATOM 3943 C C . PHE A 1 520 ? -3.363 -49.969 -8.391 1 85.69 520 PHE A C 1
ATOM 3945 O O . PHE A 1 520 ? -4.266 -50.812 -8.516 1 85.69 520 PHE A O 1
ATOM 3952 N N . PHE A 1 521 ? -2.77 -49.656 -7.195 1 89.81 521 PHE A N 1
ATOM 3953 C CA . PHE A 1 521 ? -3.189 -50.25 -5.93 1 89.81 521 PHE A CA 1
ATOM 3954 C C . PHE A 1 521 ? -3.455 -49.156 -4.895 1 89.81 521 PHE A C 1
ATOM 3956 O O . PHE A 1 521 ? -2.721 -49.031 -3.912 1 89.81 521 PHE A O 1
ATOM 3963 N N . PRO A 1 522 ? -4.582 -48.562 -5.012 1 88.12 522 PRO A N 1
ATOM 3964 C CA . PRO A 1 522 ? -4.867 -47.406 -4.168 1 88.12 522 PRO A CA 1
ATOM 3965 C C . PRO A 1 522 ? -4.953 -47.75 -2.686 1 88.12 522 PRO A C 1
ATOM 3967 O O . PRO A 1 522 ? -4.812 -46.875 -1.829 1 88.12 522 PRO A O 1
ATOM 3970 N N . ASP A 1 523 ? -5.016 -48.938 -2.289 1 89.12 523 ASP A N 1
ATOM 3971 C CA . ASP A 1 523 ? -5.176 -49.375 -0.904 1 89.12 523 ASP A CA 1
ATOM 3972 C C . ASP A 1 523 ? -3.93 -49.062 -0.081 1 89.12 523 ASP A C 1
ATOM 3974 O O . ASP A 1 523 ? -3.98 -49.031 1.15 1 89.12 523 ASP A O 1
ATOM 3978 N N . VAL A 1 524 ? -2.902 -48.812 -0.775 1 91.12 524 VAL A N 1
ATOM 3979 C CA . VAL A 1 524 ? -1.679 -48.438 -0.061 1 91.12 524 VAL A CA 1
ATOM 3980 C C . VAL A 1 524 ? -1.863 -47.125 0.655 1 91.12 524 VAL A C 1
ATOM 3982 O O . VAL A 1 524 ? -1.146 -46.812 1.613 1 91.12 524 VAL A O 1
ATOM 3985 N N . ILE A 1 525 ? -2.875 -46.375 0.226 1 90.56 525 ILE A N 1
ATOM 3986 C CA . ILE A 1 525 ? -3.133 -45.062 0.803 1 90.56 525 ILE A CA 1
ATOM 3987 C C . ILE A 1 525 ? -4.008 -45.188 2.045 1 90.56 525 ILE A C 1
ATOM 3989 O O . ILE A 1 525 ? -4.086 -44.281 2.867 1 90.56 525 ILE A O 1
ATOM 3993 N N . ALA A 1 526 ? -4.617 -46.25 2.279 1 87.94 526 ALA A N 1
ATOM 3994 C CA . ALA A 1 526 ? -5.645 -46.469 3.291 1 87.94 526 ALA A CA 1
ATOM 3995 C C . ALA A 1 526 ? -5.145 -46.094 4.676 1 87.94 526 ALA A C 1
ATOM 3997 O O . ALA A 1 526 ? -5.852 -45.406 5.426 1 87.94 526 ALA A O 1
ATOM 3998 N N . PRO A 1 527 ? -3.904 -46.469 5.02 1 86.56 527 PRO A N 1
ATOM 3999 C CA . PRO A 1 527 ? -3.43 -46.094 6.352 1 86.56 527 PRO A CA 1
ATOM 4000 C C . PRO A 1 527 ? -3.324 -44.562 6.531 1 86.56 527 PRO A C 1
ATOM 4002 O O . PRO A 1 527 ? -3.312 -44.062 7.664 1 86.56 527 PRO A O 1
ATOM 4005 N N . PHE A 1 528 ? -3.285 -43.844 5.461 1 86 528 PHE A N 1
ATOM 4006 C CA . PHE A 1 528 ? -3.08 -42.406 5.504 1 86 528 PHE A CA 1
ATOM 4007 C C . PHE A 1 528 ? -4.383 -41.656 5.227 1 86 528 PHE A C 1
ATOM 4009 O O . PHE A 1 528 ? -4.414 -40.438 5.227 1 86 528 PHE A O 1
ATOM 4016 N N . SER A 1 529 ? -5.43 -42.281 4.996 1 84 529 SER A N 1
ATOM 4017 C CA . SER A 1 529 ? -6.664 -41.688 4.484 1 84 529 SER A CA 1
ATOM 4018 C C . SER A 1 529 ? -7.465 -41.031 5.598 1 84 529 SER A C 1
ATOM 4020 O O . SER A 1 529 ? -8.352 -40.219 5.328 1 84 529 SER A O 1
ATOM 4022 N N . GLN A 1 530 ? -7.168 -41.25 6.84 1 76 530 GLN A N 1
ATOM 4023 C CA . GLN A 1 530 ? -7.863 -40.688 7.992 1 76 530 GLN A CA 1
ATOM 4024 C C . GLN A 1 530 ? -9.375 -40.844 7.852 1 76 530 GLN A C 1
ATOM 4026 O O . GLN A 1 530 ? -10.125 -39.906 8.055 1 76 530 GLN A O 1
ATOM 4031 N N . GLY A 1 531 ? -9.859 -41.906 7.336 1 75.62 531 GLY A N 1
ATOM 4032 C CA . GLY A 1 531 ? -11.273 -42.219 7.262 1 75.62 531 GLY A CA 1
ATOM 4033 C C . GLY A 1 531 ? -11.883 -41.938 5.902 1 75.62 531 GLY A C 1
ATOM 4034 O O . GLY A 1 531 ? -13.047 -42.25 5.66 1 75.62 531 GLY A O 1
ATOM 4035 N N . VAL A 1 532 ? -11.133 -41.344 4.992 1 80.31 532 VAL A N 1
ATOM 4036 C CA . VAL A 1 532 ? -11.641 -41.094 3.646 1 80.31 532 VAL A CA 1
ATOM 4037 C C . VAL A 1 532 ? -11.734 -42.406 2.875 1 80.31 532 VAL A C 1
ATOM 4039 O O . VAL A 1 532 ? -10.773 -43.188 2.83 1 80.31 532 VAL A O 1
ATOM 4042 N N . GLU A 1 533 ? -12.906 -42.625 2.273 1 79.44 533 GLU A N 1
ATOM 4043 C CA . GLU A 1 533 ? -13.125 -43.844 1.508 1 79.44 533 GLU A CA 1
ATOM 4044 C C . GLU A 1 533 ? -12.5 -43.75 0.12 1 79.44 533 GLU A C 1
ATOM 4046 O O . GLU A 1 533 ? -12.289 -42.656 -0.398 1 79.44 533 GLU A O 1
ATOM 4051 N N . PRO A 1 534 ? -12.102 -44.75 -0.424 1 80.06 534 PRO A N 1
ATOM 4052 C CA . PRO A 1 534 ? -11.43 -44.75 -1.723 1 80.06 534 PRO A CA 1
ATOM 4053 C C . PRO A 1 534 ? -12.234 -44.031 -2.807 1 80.06 534 PRO A C 1
ATOM 4055 O O . PRO A 1 534 ? -11.664 -43.344 -3.635 1 80.06 534 PRO A O 1
ATOM 4058 N N . GLY A 1 535 ? -13.617 -44.062 -2.713 1 71.12 535 GLY A N 1
ATOM 4059 C CA . GLY A 1 535 ? -14.578 -43.344 -3.512 1 71.12 535 GLY A CA 1
ATOM 4060 C C . GLY A 1 535 ? -14.352 -43.469 -5.004 1 71.12 535 GLY A C 1
ATOM 4061 O O . GLY A 1 535 ? -15.227 -43.156 -5.805 1 71.12 535 GLY A O 1
ATOM 4062 N N . GLY A 1 536 ? -13.078 -43.906 -5.586 1 74.75 536 GLY A N 1
ATOM 4063 C CA . GLY A 1 536 ? -12.773 -44 -7 1 74.75 536 GLY A CA 1
ATOM 4064 C C . GLY A 1 536 ? -11.602 -44.938 -7.281 1 74.75 536 GLY A C 1
ATOM 4065 O O . GLY A 1 536 ? -11.164 -45.688 -6.395 1 74.75 536 GLY A O 1
ATOM 4066 N N . GLU A 1 537 ? -11.43 -44.938 -8.625 1 75.94 537 GLU A N 1
ATOM 4067 C CA . GLU A 1 537 ? -10.328 -45.812 -9.047 1 75.94 537 GLU A CA 1
ATOM 4068 C C . GLU A 1 537 ? -9.125 -44.969 -9.508 1 75.94 537 GLU A C 1
ATOM 4070 O O . GLU A 1 537 ? -9.266 -43.781 -9.805 1 75.94 537 GLU A O 1
ATOM 4075 N N . GLY A 1 538 ? -7.98 -45.625 -9.375 1 75.62 538 GLY A N 1
ATOM 4076 C CA . GLY A 1 538 ? -6.773 -45 -9.891 1 75.62 538 GLY A CA 1
ATOM 4077 C C . GLY A 1 538 ? -6.473 -43.656 -9.242 1 75.62 538 GLY A C 1
ATOM 4078 O O . GLY A 1 538 ? -6.449 -43.531 -8.016 1 75.62 538 GLY A O 1
ATOM 4079 N N . MET A 1 539 ? -6.418 -42.625 -9.992 1 75 539 MET A N 1
ATOM 4080 C CA . MET A 1 539 ? -6.031 -41.312 -9.531 1 75 539 MET A CA 1
ATOM 4081 C C . MET A 1 539 ? -7.152 -40.656 -8.719 1 75 539 MET A C 1
ATOM 4083 O O . MET A 1 539 ? -6.906 -39.781 -7.914 1 75 539 MET A O 1
ATOM 4087 N N . LYS A 1 540 ? -8.297 -41.156 -8.781 1 74.81 540 LYS A N 1
ATOM 4088 C CA . LYS A 1 540 ? -9.461 -40.531 -8.133 1 74.81 540 LYS A CA 1
ATOM 4089 C C . LYS A 1 540 ? -9.672 -41.125 -6.734 1 74.81 540 LYS A C 1
ATOM 4091 O O . LYS A 1 540 ? -10.469 -40.594 -5.953 1 74.81 540 LYS A O 1
ATOM 4096 N N . ALA A 1 541 ? -8.828 -42.125 -6.492 1 78.62 541 ALA A N 1
ATOM 4097 C CA . ALA A 1 541 ? -9.016 -42.812 -5.207 1 78.62 541 ALA A CA 1
ATOM 4098 C C . ALA A 1 541 ? -8.492 -41.938 -4.059 1 78.62 541 ALA A C 1
ATOM 4100 O O . ALA A 1 541 ? -7.523 -41.188 -4.227 1 78.62 541 ALA A O 1
ATOM 4101 N N . TYR A 1 542 ? -9.188 -42.094 -2.859 1 81.44 542 TYR A N 1
ATOM 4102 C CA . TYR A 1 542 ? -8.828 -41.406 -1.618 1 81.44 542 TYR A CA 1
ATOM 4103 C C . TYR A 1 542 ? -8.633 -39.906 -1.849 1 81.44 542 TYR A C 1
ATOM 4105 O O . TYR A 1 542 ? -7.531 -39.406 -1.692 1 81.44 542 TYR A O 1
ATOM 4113 N N . LYS A 1 543 ? -9.734 -39.344 -2.033 1 77.69 543 LYS A N 1
ATOM 4114 C CA . LYS A 1 543 ? -9.797 -37.938 -2.396 1 77.69 543 LYS A CA 1
ATOM 4115 C C . LYS A 1 543 ? -9 -37.094 -1.413 1 77.69 543 LYS A C 1
ATOM 4117 O O . LYS A 1 543 ? -9.188 -37.188 -0.199 1 77.69 543 LYS A O 1
ATOM 4122 N N . TYR A 1 544 ? -7.945 -36.375 -1.917 1 81.81 544 TYR A N 1
ATOM 4123 C CA . TYR A 1 544 ? -7.164 -35.344 -1.255 1 81.81 544 TYR A CA 1
ATOM 4124 C C . TYR A 1 544 ? -6.047 -35.938 -0.415 1 81.81 544 TYR A C 1
ATOM 4126 O O . TYR A 1 544 ? -5.23 -35.219 0.161 1 81.81 544 TYR A O 1
ATOM 4134 N N . MET A 1 545 ? -5.984 -37.281 -0.312 1 87.5 545 MET A N 1
ATOM 4135 C CA . MET A 1 545 ? -5.082 -37.844 0.689 1 87.5 545 MET A CA 1
ATOM 4136 C C . MET A 1 545 ? -3.83 -38.406 0.032 1 87.5 545 MET A C 1
ATOM 4138 O O . MET A 1 545 ? -2.895 -38.812 0.721 1 87.5 545 MET A O 1
ATOM 4142 N N . ARG A 1 546 ? -3.791 -38.469 -1.175 1 88.31 546 ARG A N 1
ATOM 4143 C CA . ARG A 1 546 ? -2.645 -39.062 -1.868 1 88.31 546 ARG A CA 1
ATOM 4144 C C . ARG A 1 546 ? -1.376 -38.25 -1.59 1 88.31 546 ARG A C 1
ATOM 4146 O O . ARG A 1 546 ? -0.289 -38.812 -1.479 1 88.31 546 ARG A O 1
ATOM 4153 N N . ALA A 1 547 ? -1.587 -36.938 -1.531 1 90.06 547 ALA A N 1
ATOM 4154 C CA . ALA A 1 547 ? -0.439 -36.062 -1.263 1 90.06 547 ALA A CA 1
ATOM 4155 C C . ALA A 1 547 ? 0.191 -36.406 0.088 1 90.06 547 ALA A C 1
ATOM 4157 O O . ALA A 1 547 ? 1.417 -36.406 0.219 1 90.06 547 ALA A O 1
ATOM 4158 N N . PHE A 1 548 ? -0.665 -36.625 1.03 1 90.75 548 PHE A N 1
ATOM 4159 C CA . PHE A 1 548 ? -0.161 -36.969 2.352 1 90.75 548 PHE A CA 1
ATOM 4160 C C . PHE A 1 548 ? 0.636 -38.281 2.295 1 90.75 548 PHE A C 1
ATOM 4162 O O . PHE A 1 548 ? 1.747 -38.344 2.824 1 90.75 548 PHE A O 1
ATOM 4169 N N . TYR A 1 549 ? 0.103 -39.25 1.643 1 92.69 549 TYR A N 1
ATOM 4170 C CA . TYR A 1 549 ? 0.791 -40.531 1.409 1 92.69 549 TYR A CA 1
ATOM 4171 C C . TYR A 1 549 ? 2.133 -40.281 0.726 1 92.69 549 TYR A C 1
ATOM 4173 O O . TYR A 1 549 ? 3.164 -40.781 1.189 1 92.69 549 TYR A O 1
ATOM 4181 N N . GLY A 1 550 ? 2.129 -39.562 -0.37 1 93.38 550 GLY A N 1
ATOM 4182 C CA . GLY A 1 550 ? 3.336 -39.312 -1.142 1 93.38 550 GLY A CA 1
ATOM 4183 C C . GLY A 1 550 ? 4.43 -38.625 -0.341 1 93.38 550 GLY A C 1
ATOM 4184 O O . GLY A 1 550 ? 5.594 -39.031 -0.412 1 93.38 550 GLY A O 1
ATOM 4185 N N . VAL A 1 551 ? 4.051 -37.625 0.478 1 93.5 551 VAL A N 1
ATOM 4186 C CA . VAL A 1 551 ? 5.023 -36.844 1.242 1 93.5 551 VAL A CA 1
ATOM 4187 C C . VAL A 1 551 ? 5.641 -37.719 2.33 1 93.5 551 VAL A C 1
ATOM 4189 O O . VAL A 1 551 ? 6.852 -37.688 2.557 1 93.5 551 VAL A O 1
ATOM 4192 N N . VAL A 1 552 ? 4.828 -38.531 2.986 1 92.62 552 VAL A N 1
ATOM 4193 C CA . VAL A 1 552 ? 5.309 -39.375 4.074 1 92.62 552 VAL A CA 1
ATOM 4194 C C . VAL A 1 552 ? 6.25 -40.438 3.523 1 92.62 552 VAL A C 1
ATOM 4196 O O . VAL A 1 552 ? 7.34 -40.656 4.062 1 92.62 552 VAL A O 1
ATOM 4199 N N . VAL A 1 553 ? 5.844 -41.062 2.473 1 95.31 553 VAL A N 1
ATOM 4200 C CA . VAL A 1 553 ? 6.645 -42.156 1.898 1 95.31 553 VAL A CA 1
ATOM 4201 C C . VAL A 1 553 ? 7.973 -41.594 1.394 1 95.31 553 VAL A C 1
ATOM 4203 O O . VAL A 1 553 ? 9.031 -42.156 1.66 1 95.31 553 VAL A O 1
ATOM 4206 N N . CYS A 1 554 ? 7.941 -40.531 0.629 1 96.56 554 CYS A N 1
ATOM 4207 C CA . CYS A 1 554 ? 9.156 -39.938 0.075 1 96.56 554 CYS A CA 1
ATOM 4208 C C . CYS A 1 554 ? 10.086 -39.469 1.185 1 96.56 554 CYS A C 1
ATOM 4210 O O . CYS A 1 554 ? 11.305 -39.625 1.098 1 96.56 554 CYS A O 1
ATOM 4212 N N . SER A 1 555 ? 9.516 -38.844 2.225 1 95.62 555 SER A N 1
ATOM 4213 C CA . SER A 1 555 ? 10.328 -38.406 3.352 1 95.62 555 SER A CA 1
ATOM 4214 C C . SER A 1 555 ? 10.984 -39.594 4.059 1 95.62 555 SER A C 1
ATOM 4216 O O . SER A 1 555 ? 12.141 -39.5 4.48 1 95.62 555 SER A O 1
ATOM 4218 N N . THR A 1 556 ? 10.211 -40.625 4.188 1 95.69 556 THR A N 1
ATOM 4219 C CA . THR A 1 556 ? 10.742 -41.844 4.816 1 95.69 556 THR A CA 1
ATOM 4220 C C . THR A 1 556 ? 11.883 -42.406 3.984 1 95.69 556 THR A C 1
ATOM 4222 O O . THR A 1 556 ? 12.922 -42.781 4.527 1 95.69 556 THR A O 1
ATOM 4225 N N . LEU A 1 557 ? 11.727 -42.469 2.691 1 96.06 557 LEU A N 1
ATOM 4226 C CA . LEU A 1 557 ? 12.766 -42.969 1.804 1 96.06 557 LEU A CA 1
ATOM 4227 C C . LEU A 1 557 ? 14.016 -42.125 1.882 1 96.06 557 LEU A C 1
ATOM 4229 O O . LEU A 1 557 ? 15.133 -42.625 1.81 1 96.06 557 LEU A O 1
ATOM 4233 N N . ALA A 1 558 ? 13.82 -40.812 1.986 1 96.25 558 ALA A N 1
ATOM 4234 C CA . ALA A 1 558 ? 14.953 -39.906 2.107 1 96.25 558 ALA A CA 1
ATOM 4235 C C . ALA A 1 558 ? 15.766 -40.188 3.367 1 96.25 558 ALA A C 1
ATOM 4237 O O . ALA A 1 558 ? 17 -40.281 3.312 1 96.25 558 ALA A O 1
ATOM 4238 N N . VAL A 1 559 ? 15.023 -40.406 4.461 1 93.5 559 VAL A N 1
ATOM 4239 C CA . VAL A 1 559 ? 15.688 -40.656 5.734 1 93.5 559 VAL A CA 1
ATOM 4240 C C . VAL A 1 559 ? 16.391 -42 5.688 1 93.5 559 VAL A C 1
ATOM 4242 O O . VAL A 1 559 ? 17.547 -42.125 6.109 1 93.5 559 VAL A O 1
ATOM 4245 N N . ILE A 1 560 ? 15.703 -43 5.191 1 94.69 560 ILE A N 1
ATOM 4246 C CA . ILE A 1 560 ? 16.281 -44.312 5.066 1 94.69 560 ILE A CA 1
ATOM 4247 C C . ILE A 1 560 ? 17.547 -44.25 4.199 1 94.69 560 ILE A C 1
ATOM 4249 O O . ILE A 1 560 ? 18.562 -44.844 4.539 1 94.69 560 ILE A O 1
ATOM 4253 N N . GLY A 1 561 ? 17.469 -43.531 3.068 1 93.81 561 GLY A N 1
ATOM 4254 C CA . GLY A 1 561 ? 18.609 -43.406 2.168 1 93.81 561 GLY A CA 1
ATOM 4255 C C . GLY A 1 561 ? 19.828 -42.812 2.828 1 93.81 561 GLY A C 1
ATOM 4256 O O . GLY A 1 561 ? 20.953 -43.281 2.629 1 93.81 561 GLY A O 1
ATOM 4257 N N . VAL A 1 562 ? 19.656 -41.75 3.637 1 92 562 VAL A N 1
ATOM 4258 C CA . VAL A 1 562 ? 20.766 -41.094 4.301 1 92 562 VAL A CA 1
ATOM 4259 C C . VAL A 1 562 ? 21.375 -42 5.34 1 92 562 VAL A C 1
ATOM 4261 O O . VAL A 1 562 ? 22.594 -42.031 5.516 1 92 562 VAL A O 1
ATOM 4264 N N . LEU A 1 563 ? 20.484 -42.781 5.996 1 90.69 563 LEU A N 1
ATOM 4265 C CA . LEU A 1 563 ? 20.953 -43.656 7.055 1 90.69 563 LEU A CA 1
ATOM 4266 C C . LEU A 1 563 ? 21.688 -44.875 6.465 1 90.69 563 LEU A C 1
ATOM 4268 O O . LEU A 1 563 ? 22.641 -45.375 7.07 1 90.69 563 LEU A O 1
ATOM 4272 N N . VAL A 1 564 ? 21.344 -45.25 5.312 1 93 564 VAL A N 1
ATOM 4273 C CA . VAL A 1 564 ? 21.906 -46.469 4.707 1 93 564 VAL A CA 1
ATOM 4274 C C . VAL A 1 564 ? 23.156 -46.094 3.908 1 93 564 VAL A C 1
ATOM 4276 O O . VAL A 1 564 ? 24.172 -46.781 4.008 1 93 564 VAL A O 1
ATOM 4279 N N . PHE A 1 565 ? 23.125 -45.031 3.016 1 89.62 565 PHE A N 1
ATOM 4280 C CA . PHE A 1 565 ? 24.203 -44.75 2.08 1 89.62 565 PHE A CA 1
ATOM 4281 C C . PHE A 1 565 ? 25.219 -43.812 2.703 1 89.62 565 PHE A C 1
ATOM 4283 O O . PHE A 1 565 ? 26.344 -43.688 2.193 1 89.62 565 PHE A O 1
ATOM 4290 N N . ARG A 1 566 ? 25.406 -43.25 3.836 1 76.88 566 ARG A N 1
ATOM 4291 C CA . ARG A 1 566 ? 26.266 -42.406 4.664 1 76.88 566 ARG A CA 1
ATOM 4292 C C . ARG A 1 566 ? 27.375 -41.75 3.828 1 76.88 566 ARG A C 1
ATOM 4294 O O . ARG A 1 566 ? 28.547 -41.812 4.188 1 76.88 566 ARG A O 1
ATOM 4301 N N . GLU A 1 567 ? 27.234 -41.344 2.619 1 76.12 567 GLU A N 1
ATOM 4302 C CA . GLU A 1 567 ? 28.25 -40.656 1.808 1 76.12 567 GLU A CA 1
ATOM 4303 C C . GLU A 1 567 ? 28.438 -39.219 2.23 1 76.12 567 GLU A C 1
ATOM 4305 O O . GLU A 1 567 ? 27.469 -38.531 2.551 1 76.12 567 GLU A O 1
ATOM 4310 N N . LYS A 1 568 ? 29.656 -38.719 2.549 1 64.12 568 LYS A N 1
ATOM 4311 C CA . LYS A 1 568 ? 29.984 -37.344 2.887 1 64.12 568 LYS A CA 1
ATOM 4312 C C . LYS A 1 568 ? 30.312 -36.531 1.636 1 64.12 568 LYS A C 1
ATOM 4314 O O . LYS A 1 568 ? 31.219 -36.875 0.884 1 64.12 568 LYS A O 1
ATOM 4319 N N . GLU A 1 569 ? 29.5 -35.906 1.034 1 61 569 GLU A N 1
ATOM 4320 C CA . GLU A 1 569 ? 29.781 -35.125 -0.165 1 61 569 GLU A CA 1
ATOM 4321 C C . GLU A 1 569 ? 30.234 -33.719 0.193 1 61 569 GLU A C 1
ATOM 4323 O O . GLU A 1 569 ? 29.844 -33.188 1.23 1 61 569 GLU A O 1
ATOM 4328 N N . GLU A 1 570 ? 31.375 -33.188 -0.632 1 58.34 570 GLU A N 1
ATOM 4329 C CA . GLU A 1 570 ? 31.828 -31.797 -0.479 1 58.34 570 GLU A CA 1
ATOM 4330 C C . GLU A 1 570 ? 30.719 -30.812 -0.811 1 58.34 570 GLU A C 1
ATOM 4332 O O . GLU A 1 570 ? 30.016 -30.969 -1.818 1 58.34 570 GLU A O 1
ATOM 4337 N N . LYS A 1 571 ? 30.312 -30.047 0.137 1 58.84 571 LYS A N 1
ATOM 4338 C CA . LYS A 1 571 ? 29.203 -29.109 0.11 1 58.84 571 LYS A CA 1
ATOM 4339 C C . LYS A 1 571 ? 29.562 -27.859 -0.697 1 58.84 571 LYS A C 1
ATOM 4341 O O . LYS A 1 571 ? 30.625 -27.281 -0.517 1 58.84 571 LYS A O 1
ATOM 4346 N N . SER A 1 572 ? 28.938 -27.75 -1.87 1 64.88 572 SER A N 1
ATOM 4347 C CA . SER A 1 572 ? 29.109 -26.406 -2.422 1 64.88 572 SER A CA 1
ATOM 4348 C C . SER A 1 572 ? 28.25 -25.391 -1.668 1 64.88 572 SER A C 1
ATOM 4350 O O . SER A 1 572 ? 27.047 -25.594 -1.492 1 64.88 572 SER A O 1
ATOM 4352 N N . PRO A 1 573 ? 28.844 -24.5 -1.027 1 68.94 573 PRO A N 1
ATOM 4353 C CA . PRO A 1 573 ? 28.141 -23.5 -0.229 1 68.94 573 PRO A CA 1
ATOM 4354 C C . PRO A 1 573 ? 27 -22.828 -0.996 1 68.94 573 PRO A C 1
ATOM 4356 O O . PRO A 1 573 ? 26.109 -22.234 -0.388 1 68.94 573 PRO A O 1
ATOM 4359 N N . LEU A 1 574 ? 26.875 -23.172 -2.232 1 79.94 574 LEU A N 1
ATOM 4360 C CA . LEU A 1 574 ? 25.891 -22.453 -3.021 1 79.94 574 LEU A CA 1
ATOM 4361 C C . LEU A 1 574 ? 24.625 -23.281 -3.195 1 79.94 574 LEU A C 1
ATOM 4363 O O . LEU A 1 574 ? 23.578 -22.75 -3.564 1 79.94 574 LEU A O 1
ATOM 4367 N N . LEU A 1 575 ? 24.672 -24.5 -2.795 1 87.94 575 LEU A N 1
ATOM 4368 C CA . LEU A 1 575 ? 23.578 -25.359 -3.219 1 87.94 575 LEU A CA 1
ATOM 4369 C C . LEU A 1 575 ? 22.75 -25.812 -2.02 1 87.94 575 LEU A C 1
ATOM 4371 O O . LEU A 1 575 ? 21.734 -26.5 -2.184 1 87.94 575 LEU A O 1
ATOM 4375 N N . VAL A 1 576 ? 23.172 -25.484 -0.873 1 86.81 576 VAL A N 1
ATOM 4376 C CA . VAL A 1 576 ? 22.469 -25.781 0.362 1 86.81 576 VAL A CA 1
ATOM 4377 C C . VAL A 1 576 ? 22.391 -24.547 1.243 1 86.81 576 VAL A C 1
ATOM 4379 O O . VAL A 1 576 ? 23.203 -23.625 1.096 1 86.81 576 VAL A O 1
ATOM 4382 N N . ALA A 1 577 ? 21.359 -24.547 2.082 1 84.62 577 ALA A N 1
ATOM 4383 C CA . ALA A 1 577 ? 21.188 -23.406 2.979 1 84.62 577 ALA A CA 1
ATOM 4384 C C . ALA A 1 577 ? 22.484 -23.062 3.689 1 84.62 577 ALA A C 1
ATOM 4386 O O . ALA A 1 577 ? 23.172 -23.938 4.195 1 84.62 577 ALA A O 1
ATOM 4387 N N . GLY A 1 578 ? 22.906 -21.797 3.604 1 75.81 578 GLY A N 1
ATOM 4388 C CA . GLY A 1 578 ? 24.125 -21.281 4.191 1 75.81 578 GLY A CA 1
ATOM 4389 C C . GLY A 1 578 ? 24.141 -19.766 4.281 1 75.81 578 GLY A C 1
ATOM 4390 O O . GLY A 1 578 ? 23.172 -19.094 3.928 1 75.81 578 GLY A O 1
ATOM 4391 N N . PRO A 1 579 ? 25.25 -19.344 4.832 1 72.69 579 PRO A N 1
ATOM 4392 C CA . PRO A 1 579 ? 25.344 -17.875 4.902 1 72.69 579 PRO A CA 1
ATOM 4393 C C . PRO A 1 579 ? 25.359 -17.219 3.523 1 72.69 579 PRO A C 1
ATOM 4395 O O . PRO A 1 579 ? 26.016 -17.719 2.605 1 72.69 579 PRO A O 1
ATOM 4398 N N . GLU A 1 580 ? 24.531 -16.281 3.414 1 74.94 580 GLU A N 1
ATOM 4399 C CA . GLU A 1 580 ? 24.422 -15.586 2.139 1 74.94 580 GLU A CA 1
ATOM 4400 C C . GLU A 1 580 ? 25.766 -15.039 1.688 1 74.94 580 GLU A C 1
ATOM 4402 O O . GLU A 1 580 ? 26.047 -14.984 0.491 1 74.94 580 GLU A O 1
ATOM 4407 N N . GLU A 1 581 ? 26.562 -14.648 2.637 1 69.25 581 GLU A N 1
ATOM 4408 C CA . GLU A 1 581 ? 27.891 -14.125 2.33 1 69.25 581 GLU A CA 1
ATOM 4409 C C . GLU A 1 581 ? 28.734 -15.148 1.575 1 69.25 581 GLU A C 1
ATOM 4411 O O . GLU A 1 581 ? 29.5 -14.789 0.673 1 69.25 581 GLU A O 1
ATOM 4416 N N . ASP A 1 582 ? 28.547 -16.312 1.976 1 73.38 582 ASP A N 1
ATOM 4417 C CA . ASP A 1 582 ? 29.297 -17.375 1.304 1 73.38 582 ASP A CA 1
ATOM 4418 C C . ASP A 1 582 ? 28.812 -17.562 -0.133 1 73.38 582 ASP A C 1
ATOM 4420 O O . ASP A 1 582 ? 29.609 -17.812 -1.036 1 73.38 582 ASP A O 1
ATOM 4424 N N . ALA A 1 583 ? 27.594 -17.453 -0.26 1 74.19 583 ALA A N 1
ATOM 4425 C CA . ALA A 1 583 ? 27.016 -17.578 -1.598 1 74.19 583 ALA A CA 1
ATOM 4426 C C . ALA A 1 583 ? 27.5 -16.438 -2.498 1 74.19 583 ALA A C 1
ATOM 4428 O O . ALA A 1 583 ? 27.812 -16.656 -3.668 1 74.19 583 ALA A O 1
ATOM 4429 N N . ILE A 1 584 ? 27.516 -15.328 -1.909 1 72.06 584 ILE A N 1
ATOM 4430 C CA . ILE A 1 584 ? 27.969 -14.156 -2.654 1 72.06 584 ILE A CA 1
ATOM 4431 C C . ILE A 1 584 ? 29.438 -14.305 -3.029 1 72.06 584 ILE A C 1
ATOM 4433 O O . ILE A 1 584 ? 29.828 -14 -4.156 1 72.06 584 ILE A O 1
ATOM 4437 N N . ARG A 1 585 ? 30.219 -14.789 -2.127 1 69.56 585 ARG A N 1
ATOM 4438 C CA . ARG A 1 585 ? 31.641 -15 -2.381 1 69.56 585 ARG A CA 1
ATOM 4439 C C . ARG A 1 585 ? 31.859 -16.016 -3.508 1 69.56 585 ARG A C 1
ATOM 4441 O O . ARG A 1 585 ? 32.719 -15.82 -4.367 1 69.56 585 ARG A O 1
ATOM 4448 N N . ALA A 1 586 ? 31.109 -16.984 -3.363 1 69.88 586 ALA A N 1
ATOM 4449 C CA . ALA A 1 586 ? 31.203 -18.016 -4.391 1 69.88 586 ALA A CA 1
ATOM 4450 C C . ALA A 1 586 ? 30.766 -17.484 -5.75 1 69.88 586 ALA A C 1
ATOM 4452 O O . ALA A 1 586 ? 31.328 -17.844 -6.781 1 69.88 586 ALA A O 1
ATOM 4453 N N . PHE A 1 587 ? 29.812 -16.719 -5.695 1 71.81 587 PHE A N 1
ATOM 4454 C CA . PHE A 1 587 ? 29.266 -16.109 -6.906 1 71.81 587 PHE A CA 1
ATOM 4455 C C . PHE A 1 587 ? 30.266 -15.156 -7.539 1 71.81 587 PHE A C 1
ATOM 4457 O O . PHE A 1 587 ? 30.406 -15.117 -8.766 1 71.81 587 PHE A O 1
ATOM 4464 N N . LYS A 1 588 ? 31 -14.461 -6.762 1 62.94 588 LYS A N 1
ATOM 4465 C CA . LYS A 1 588 ? 31.953 -13.469 -7.25 1 62.94 588 LYS A CA 1
ATOM 4466 C C . LYS A 1 588 ? 33.312 -14.109 -7.559 1 62.94 588 LYS A C 1
ATOM 4468 O O . LYS A 1 588 ? 34.188 -13.469 -8.141 1 62.94 588 LYS A O 1
ATOM 4473 N N . ALA A 1 589 ? 33.375 -15.469 -7.75 1 56.94 589 ALA A N 1
ATOM 4474 C CA . ALA A 1 589 ? 34.562 -16.25 -8.078 1 56.94 589 ALA A CA 1
ATOM 4475 C C . ALA A 1 589 ? 35.812 -15.68 -7.398 1 56.94 589 ALA A C 1
ATOM 4477 O O . ALA A 1 589 ? 36.938 -16.078 -7.707 1 56.94 589 ALA A O 1
ATOM 4478 N N . GLY A 1 590 ? 35.781 -14.648 -6.34 1 49.5 590 GLY A N 1
ATOM 4479 C CA . GLY A 1 590 ? 37.031 -14.164 -5.781 1 49.5 590 GLY A CA 1
ATOM 4480 C C . GLY A 1 590 ? 36.875 -13.594 -4.383 1 49.5 590 GLY A C 1
ATOM 4481 O O . GLY A 1 590 ? 35.812 -13.719 -3.768 1 49.5 590 GLY A O 1
ATOM 4482 N N . ASP A 1 591 ? 38.094 -13.242 -3.723 1 46.72 591 ASP A N 1
ATOM 4483 C CA . ASP A 1 591 ? 38.344 -12.789 -2.359 1 46.72 591 ASP A CA 1
ATOM 4484 C C . ASP A 1 591 ? 37.625 -11.469 -2.078 1 46.72 591 ASP A C 1
ATOM 4486 O O . ASP A 1 591 ? 37.969 -10.758 -1.131 1 46.72 591 ASP A O 1
ATOM 4490 N N . ALA A 1 592 ? 36.844 -11.164 -2.967 1 48.41 592 ALA A N 1
ATOM 4491 C CA . ALA A 1 592 ? 36.375 -9.805 -2.732 1 48.41 592 ALA A CA 1
ATOM 4492 C C . ALA A 1 592 ? 35.312 -9.766 -1.626 1 48.41 592 ALA A C 1
ATOM 4494 O O . ALA A 1 592 ? 34.562 -10.734 -1.439 1 48.41 592 ALA A O 1
ATOM 4495 N N . GLU A 1 593 ? 35.5 -8.922 -0.721 1 51.38 593 GLU A N 1
ATOM 4496 C CA . GLU A 1 593 ? 34.656 -8.68 0.43 1 51.38 593 GLU A CA 1
ATOM 4497 C C . GLU A 1 593 ? 33.188 -8.523 0.003 1 51.38 593 GLU A C 1
ATOM 4499 O O . GLU A 1 593 ? 32.875 -7.762 -0.919 1 51.38 593 GLU A O 1
ATOM 4504 N N . PRO A 1 594 ? 32.406 -9.469 0.357 1 53.25 594 PRO A N 1
ATOM 4505 C CA . PRO A 1 594 ? 30.969 -9.398 0.046 1 53.25 594 PRO A CA 1
ATOM 4506 C C . PRO A 1 594 ? 30.359 -8.031 0.343 1 53.25 594 PRO A C 1
ATOM 4508 O O . PRO A 1 594 ? 30.547 -7.496 1.439 1 53.25 594 PRO A O 1
ATOM 4511 N N . LYS A 1 595 ? 30.078 -7.23 -0.693 1 57.41 595 LYS A N 1
ATOM 4512 C CA . LYS A 1 595 ? 29.438 -5.934 -0.472 1 57.41 595 LYS A CA 1
ATOM 4513 C C . LYS A 1 595 ? 27.922 -6.035 -0.626 1 57.41 595 LYS A C 1
ATOM 4515 O O . LYS A 1 595 ? 27.422 -6.789 -1.463 1 57.41 595 LYS A O 1
ATOM 4520 N N . GLU A 1 596 ? 27.312 -5.551 0.318 1 57.47 596 GLU A N 1
ATOM 4521 C CA . GLU A 1 596 ? 25.859 -5.527 0.22 1 57.47 596 GLU A CA 1
ATOM 4522 C C . GLU A 1 596 ? 25.391 -4.699 -0.979 1 57.47 596 GLU A C 1
ATOM 4524 O O . GLU A 1 596 ? 25.875 -3.584 -1.19 1 57.47 596 GLU A O 1
ATOM 4529 N N . GLY A 1 597 ? 24.75 -5.371 -2.021 1 60.94 597 GLY A N 1
ATOM 4530 C CA . GLY A 1 597 ? 24.219 -4.68 -3.182 1 60.94 597 GLY A CA 1
ATOM 4531 C C . GLY A 1 597 ? 23.203 -3.604 -2.82 1 60.94 597 GLY A C 1
ATOM 4532 O O . GLY A 1 597 ? 22.766 -3.516 -1.672 1 60.94 597 GLY A O 1
ATOM 4533 N N . GLY A 1 598 ? 23.062 -2.527 -3.764 1 63.81 598 GLY A N 1
ATOM 4534 C CA . GLY A 1 598 ? 21.984 -1.558 -3.596 1 63.81 598 GLY A CA 1
ATOM 4535 C C . GLY A 1 598 ? 22.438 -0.128 -3.838 1 63.81 598 GLY A C 1
ATOM 4536 O O . GLY A 1 598 ? 21.609 0.743 -4.129 1 63.81 598 GLY A O 1
ATOM 4537 N N . ALA A 1 599 ? 23.719 0.128 -3.713 1 72.06 599 ALA A N 1
ATOM 4538 C CA . ALA A 1 599 ? 24.203 1.476 -3.994 1 72.06 599 ALA A CA 1
ATOM 4539 C C . ALA A 1 599 ? 23.938 1.864 -5.445 1 72.06 599 ALA A C 1
ATOM 4541 O O . ALA A 1 599 ? 24.016 1.023 -6.344 1 72.06 599 ALA A O 1
ATOM 4542 N N . LYS A 1 600 ? 23.531 3.088 -5.621 1 80.44 600 LYS A N 1
ATOM 4543 C CA . LYS A 1 600 ? 23.219 3.543 -6.973 1 80.44 600 LYS A CA 1
ATOM 4544 C C . LYS A 1 600 ? 23.938 4.855 -7.289 1 80.44 600 LYS A C 1
ATOM 4546 O O . LYS A 1 600 ? 24.203 5.656 -6.387 1 80.44 600 LYS A O 1
ATOM 4551 N N . ILE A 1 601 ? 24.344 5.008 -8.484 1 80.31 601 ILE A N 1
ATOM 4552 C CA . ILE A 1 601 ? 24.891 6.266 -8.992 1 80.31 601 ILE A CA 1
ATOM 4553 C C . ILE A 1 601 ? 24.344 6.551 -10.383 1 80.31 601 ILE A C 1
ATOM 4555 O O . ILE A 1 601 ? 24.031 5.625 -11.133 1 80.31 601 ILE A O 1
ATOM 4559 N N . GLU A 1 602 ? 24.062 7.699 -10.609 1 81.94 602 GLU A N 1
ATOM 4560 C CA . GLU A 1 602 ? 23.609 8.086 -11.945 1 81.94 602 GLU A CA 1
ATOM 4561 C C . GLU A 1 602 ? 24.781 8.492 -12.828 1 81.94 602 GLU A C 1
ATOM 4563 O O . GLU A 1 602 ? 25.625 9.297 -12.43 1 81.94 602 GLU A O 1
ATOM 4568 N N . LEU A 1 603 ? 24.906 7.914 -13.898 1 87.94 603 LEU A N 1
ATOM 4569 C CA . LEU A 1 603 ? 25.969 8.188 -14.867 1 87.94 603 LEU A CA 1
ATOM 4570 C C . LEU A 1 603 ? 25.391 8.367 -16.266 1 87.94 603 LEU A C 1
ATOM 4572 O O . LEU A 1 603 ? 24.188 8.148 -16.484 1 87.94 603 LEU A O 1
ATOM 4576 N N . LYS A 1 604 ? 26.203 8.898 -17.125 1 87.75 604 LYS A N 1
ATOM 4577 C CA . LYS A 1 604 ? 25.844 8.922 -18.547 1 87.75 604 LYS A CA 1
ATOM 4578 C C . LYS A 1 604 ? 26.469 7.746 -19.281 1 87.75 604 LYS A C 1
ATOM 4580 O O . LYS A 1 604 ? 27.609 7.383 -19.031 1 87.75 604 LYS A O 1
ATOM 4585 N N . LEU A 1 605 ? 25.656 7.215 -20.109 1 90.12 605 LEU A N 1
ATOM 4586 C CA . LEU A 1 605 ? 26.203 6.094 -20.859 1 90.12 605 LEU A CA 1
ATOM 4587 C C . LEU A 1 605 ? 27 6.586 -22.062 1 90.12 605 LEU A C 1
ATOM 4589 O O . LEU A 1 605 ? 26.562 7.477 -22.797 1 90.12 605 LEU A O 1
ATOM 4593 N N . GLN A 1 606 ? 28.203 6.066 -22.234 1 90.25 606 GLN A N 1
ATOM 4594 C CA . GLN A 1 606 ? 29.047 6.359 -23.391 1 90.25 606 GLN A CA 1
ATOM 4595 C C . GLN A 1 606 ? 29.359 5.094 -24.188 1 90.25 606 GLN A C 1
ATOM 4597 O O . GLN A 1 606 ? 30 4.176 -23.672 1 90.25 606 GLN A O 1
ATOM 4602 N N . ALA A 1 607 ? 28.938 5.156 -25.406 1 90.44 607 ALA A N 1
ATOM 4603 C CA . ALA A 1 607 ? 29.203 4.004 -26.266 1 90.44 607 ALA A CA 1
ATOM 4604 C C . ALA A 1 607 ? 30.641 4.012 -26.766 1 90.44 607 ALA A C 1
ATOM 4606 O O . ALA A 1 607 ? 31.188 5.07 -27.109 1 90.44 607 ALA A O 1
ATOM 4607 N N . VAL A 1 608 ? 31.219 2.883 -26.672 1 89.62 608 VAL A N 1
ATOM 4608 C CA . VAL A 1 608 ? 32.594 2.727 -27.203 1 89.62 608 VAL A CA 1
ATOM 4609 C C . VAL A 1 608 ? 32.594 1.691 -28.312 1 89.62 608 VAL A C 1
ATOM 4611 O O . VAL A 1 608 ? 31.828 0.717 -28.281 1 89.62 608 VAL A O 1
ATOM 4614 N N . ALA A 1 609 ? 33.406 1.849 -29.312 1 83.25 609 ALA A N 1
ATOM 4615 C CA . ALA A 1 609 ? 33.438 0.994 -30.5 1 83.25 609 ALA A CA 1
ATOM 4616 C C . ALA A 1 609 ? 34.188 -0.304 -30.219 1 83.25 609 ALA A C 1
ATOM 4618 O O . ALA A 1 609 ? 34.188 -1.227 -31.031 1 83.25 609 ALA A O 1
ATOM 4619 N N . GLU A 1 610 ? 34.594 -0.459 -29.078 1 79.62 610 GLU A N 1
ATOM 4620 C CA . GLU A 1 610 ? 35.344 -1.681 -28.75 1 79.62 610 GLU A CA 1
ATOM 4621 C C . GLU A 1 610 ? 34.375 -2.863 -28.594 1 79.62 610 GLU A C 1
ATOM 4623 O O . GLU A 1 610 ? 33.219 -2.684 -28.203 1 79.62 610 GLU A O 1
ATOM 4628 N N . GLU A 1 611 ? 34.875 -4.043 -28.984 1 79.5 611 GLU A N 1
ATOM 4629 C CA . GLU A 1 611 ? 34.094 -5.262 -28.812 1 79.5 611 GLU A CA 1
ATOM 4630 C C . GLU A 1 611 ? 33.844 -5.57 -27.344 1 79.5 611 GLU A C 1
ATOM 4632 O O . GLU A 1 611 ? 34.75 -5.387 -26.516 1 79.5 611 GLU A O 1
ATOM 4637 N N . ALA A 1 612 ? 32.656 -5.938 -27.109 1 79.19 612 ALA A N 1
ATOM 4638 C CA . ALA A 1 612 ? 32.281 -6.234 -25.734 1 79.19 612 ALA A CA 1
ATOM 4639 C C . ALA A 1 612 ? 33.094 -7.41 -25.172 1 79.19 612 ALA A C 1
ATOM 4641 O O . ALA A 1 612 ? 33.125 -8.492 -25.766 1 79.19 612 ALA A O 1
ATOM 4642 N N . ARG A 1 613 ? 33.844 -7.199 -24.125 1 82.06 613 ARG A N 1
ATOM 4643 C CA . ARG A 1 613 ? 34.469 -8.289 -23.391 1 82.06 613 ARG A CA 1
ATOM 4644 C C . ARG A 1 613 ? 33.469 -9.047 -22.547 1 82.06 613 ARG A C 1
ATOM 4646 O O . ARG A 1 613 ? 32.75 -8.453 -21.734 1 82.06 613 ARG A O 1
ATOM 4653 N N . ARG A 1 614 ? 33.312 -10.328 -22.797 1 80.06 614 ARG A N 1
ATOM 4654 C CA . ARG A 1 614 ? 32.312 -11.141 -22.094 1 80.06 614 ARG A CA 1
ATOM 4655 C C . ARG A 1 614 ? 33 -12.078 -21.094 1 80.06 614 ARG A C 1
ATOM 4657 O O . ARG A 1 614 ? 34.156 -12.477 -21.297 1 80.06 614 ARG A O 1
ATOM 4664 N N . VAL A 1 615 ? 32.312 -12.156 -19.984 1 72.25 615 VAL A N 1
ATOM 4665 C CA . VAL A 1 615 ? 32.781 -13.164 -19.031 1 72.25 615 VAL A CA 1
ATOM 4666 C C . VAL A 1 615 ? 32.594 -14.562 -19.625 1 72.25 615 VAL A C 1
ATOM 4668 O O . VAL A 1 615 ? 31.531 -14.875 -20.188 1 72.25 615 VAL A O 1
ATOM 4671 N N . GLU A 1 616 ? 33.656 -15.297 -19.641 1 63.16 616 GLU A N 1
ATOM 4672 C CA . GLU A 1 616 ? 33.625 -16.625 -20.25 1 63.16 616 GLU A CA 1
ATOM 4673 C C . GLU A 1 616 ? 32.438 -17.438 -19.734 1 63.16 616 GLU A C 1
ATOM 4675 O O . GLU A 1 616 ? 32.281 -17.578 -18.516 1 63.16 616 GLU A O 1
ATOM 4680 N N . GLY A 1 617 ? 31.641 -17.938 -20.547 1 57.34 617 GLY A N 1
ATOM 4681 C CA . GLY A 1 617 ? 30.547 -18.828 -20.188 1 57.34 617 GLY A CA 1
ATOM 4682 C C . GLY A 1 617 ? 29.281 -18.109 -19.797 1 57.34 617 GLY A C 1
ATOM 4683 O O . GLY A 1 617 ? 28.297 -18.734 -19.406 1 57.34 617 GLY A O 1
ATOM 4684 N N . THR A 1 618 ? 29.453 -16.766 -19.688 1 63.44 618 THR A N 1
ATOM 4685 C CA . THR A 1 618 ? 28.266 -16.016 -19.297 1 63.44 618 THR A CA 1
ATOM 4686 C C . THR A 1 618 ? 27.953 -14.93 -20.328 1 63.44 618 THR A C 1
ATOM 4688 O O . THR A 1 618 ? 28.734 -14.711 -21.266 1 63.44 618 THR A O 1
ATOM 4691 N N . ASP A 1 619 ? 26.781 -14.469 -20.281 1 64.88 619 ASP A N 1
ATOM 4692 C CA . ASP A 1 619 ? 26.391 -13.367 -21.156 1 64.88 619 ASP A CA 1
ATOM 4693 C C . ASP A 1 619 ? 26.688 -12.016 -20.5 1 64.88 619 ASP A C 1
ATOM 4695 O O . ASP A 1 619 ? 26.266 -10.977 -21.016 1 64.88 619 ASP A O 1
ATOM 4699 N N . GLU A 1 620 ? 27.391 -12.148 -19.5 1 74.38 620 GLU A N 1
ATOM 4700 C CA . GLU A 1 620 ? 27.688 -10.891 -18.828 1 74.38 620 GLU A CA 1
ATOM 4701 C C . GLU A 1 620 ? 28.828 -10.148 -19.516 1 74.38 620 GLU A C 1
ATOM 4703 O O . GLU A 1 620 ? 29.781 -10.766 -19.984 1 74.38 620 GLU A O 1
ATOM 4708 N N . ILE A 1 621 ? 28.688 -8.852 -19.672 1 82.38 621 ILE A N 1
ATOM 4709 C CA . ILE A 1 621 ? 29.688 -8.023 -20.328 1 82.38 621 ILE A CA 1
ATOM 4710 C C . ILE A 1 621 ? 30.422 -7.176 -19.281 1 82.38 621 ILE A C 1
ATOM 4712 O O . ILE A 1 621 ? 29.922 -6.984 -18.172 1 82.38 621 ILE A O 1
ATOM 4716 N N . PHE A 1 622 ? 31.578 -6.812 -19.703 1 88.44 622 PHE A N 1
ATOM 4717 C CA . PHE A 1 622 ? 32.344 -5.891 -18.859 1 88.44 622 PHE A CA 1
ATOM 4718 C C . PHE A 1 622 ? 32.094 -4.449 -19.297 1 88.44 622 PHE A C 1
ATOM 4720 O O . PHE A 1 622 ? 32 -4.168 -20.5 1 88.44 622 PHE A O 1
ATOM 4727 N N . VAL A 1 623 ? 31.969 -3.65 -18.375 1 90.69 623 VAL A N 1
ATOM 4728 C CA . VAL A 1 623 ? 31.859 -2.223 -18.656 1 90.69 623 VAL A CA 1
ATOM 4729 C C . VAL A 1 623 ? 32.938 -1.461 -17.891 1 90.69 623 VAL A C 1
ATOM 4731 O O . VAL A 1 623 ? 33.344 -1.887 -16.812 1 90.69 623 VAL A O 1
ATOM 4734 N N . ARG A 1 624 ? 33.375 -0.356 -18.469 1 92.69 624 ARG A N 1
ATOM 4735 C CA . ARG A 1 624 ? 34.406 0.432 -17.844 1 92.69 624 ARG A CA 1
ATOM 4736 C C . ARG A 1 624 ? 33.844 1.654 -17.141 1 92.69 624 ARG A C 1
ATOM 4738 O O . ARG A 1 624 ? 32.906 2.279 -17.625 1 92.69 624 ARG A O 1
ATOM 4745 N N . MET A 1 625 ? 34.375 1.824 -16.047 1 91.94 625 MET A N 1
ATOM 4746 C CA . MET A 1 625 ? 33.969 2.986 -15.258 1 91.94 625 MET A CA 1
ATOM 4747 C C . MET A 1 625 ? 35.219 3.736 -14.766 1 91.94 625 MET A C 1
ATOM 4749 O O . MET A 1 625 ? 36.281 3.145 -14.594 1 91.94 625 MET A O 1
ATOM 4753 N N . HIS A 1 626 ? 35.031 5.004 -14.609 1 91.12 626 HIS A N 1
ATOM 4754 C CA . HIS A 1 626 ? 36.094 5.805 -14.023 1 91.12 626 HIS A CA 1
ATOM 4755 C C . HIS A 1 626 ? 36.312 5.438 -12.562 1 91.12 626 HIS A C 1
ATOM 4757 O O . HIS A 1 626 ? 35.344 5.156 -11.836 1 91.12 626 HIS A O 1
ATOM 4763 N N . PRO A 1 627 ? 37.531 5.512 -12.164 1 88 627 PRO A N 1
ATOM 4764 C CA . PRO A 1 627 ? 37.844 5.117 -10.789 1 88 627 PRO A CA 1
ATOM 4765 C C . PRO A 1 627 ? 37.031 5.922 -9.758 1 88 627 PRO A C 1
ATOM 4767 O O . PRO A 1 627 ? 36.625 5.379 -8.734 1 88 627 PRO A O 1
ATOM 4770 N N . ILE A 1 628 ? 36.812 7.023 -10.039 1 83.38 628 ILE A N 1
ATOM 4771 C CA . ILE A 1 628 ? 36.062 7.871 -9.117 1 83.38 628 ILE A CA 1
ATOM 4772 C C . ILE A 1 628 ? 34.625 7.402 -9.031 1 83.38 628 ILE A C 1
ATOM 4774 O O . ILE A 1 628 ? 34.031 7.355 -7.941 1 83.38 628 ILE A O 1
ATOM 4778 N N . ASP A 1 629 ? 34.031 7.113 -10.117 1 88 629 ASP A N 1
ATOM 4779 C CA . ASP A 1 629 ? 32.656 6.617 -10.141 1 88 629 ASP A CA 1
ATOM 4780 C C . ASP A 1 629 ? 32.562 5.258 -9.453 1 88 629 ASP A C 1
ATOM 4782 O O . ASP A 1 629 ? 31.562 4.984 -8.766 1 88 629 ASP A O 1
ATOM 4786 N N . ARG A 1 630 ? 33.531 4.465 -9.648 1 87.69 630 ARG A N 1
ATOM 4787 C CA . ARG A 1 630 ? 33.562 3.152 -9.016 1 87.69 630 ARG A CA 1
ATOM 4788 C C . ARG A 1 630 ? 33.625 3.275 -7.496 1 87.69 630 ARG A C 1
ATOM 4790 O O . ARG A 1 630 ? 32.938 2.537 -6.789 1 87.69 630 ARG A O 1
ATOM 4797 N N . ASP A 1 631 ? 34.344 4.191 -7.152 1 80.5 631 ASP A N 1
ATOM 4798 C CA . ASP A 1 631 ? 34.469 4.41 -5.711 1 80.5 631 ASP A CA 1
ATOM 4799 C C . ASP A 1 631 ? 33.156 4.934 -5.125 1 80.5 631 ASP A C 1
ATOM 4801 O O . ASP A 1 631 ? 32.781 4.539 -4.027 1 80.5 631 ASP A O 1
ATOM 4805 N N . GLU A 1 632 ? 32.594 5.719 -5.922 1 78.56 632 GLU A N 1
ATOM 4806 C CA . GLU A 1 632 ? 31.328 6.262 -5.48 1 78.56 632 GLU A CA 1
ATOM 4807 C C . GLU A 1 632 ? 30.281 5.16 -5.355 1 78.56 632 GLU A C 1
ATOM 4809 O O . GLU A 1 632 ? 29.469 5.16 -4.414 1 78.56 632 GLU A O 1
ATOM 4814 N N . LEU A 1 633 ? 30.297 4.32 -6.242 1 82.19 633 LEU A N 1
ATOM 4815 C CA . LEU A 1 633 ? 29.359 3.211 -6.262 1 82.19 633 LEU A CA 1
ATOM 4816 C C . LEU A 1 633 ? 29.781 2.123 -5.281 1 82.19 633 LEU A C 1
ATOM 4818 O O . LEU A 1 633 ? 28.969 1.272 -4.902 1 82.19 633 LEU A O 1
ATOM 4822 N N . GLY A 1 634 ? 31 2.219 -4.863 1 78.75 634 GLY A N 1
ATOM 4823 C CA . GLY A 1 634 ? 31.547 1.207 -3.977 1 78.75 634 GLY A CA 1
ATOM 4824 C C . GLY A 1 634 ? 31.812 -0.113 -4.676 1 78.75 634 GLY A C 1
ATOM 4825 O O . GLY A 1 634 ? 31.609 -1.181 -4.098 1 78.75 634 GLY A O 1
ATOM 4826 N N . THR A 1 635 ? 32.188 -0.011 -5.926 1 82.62 635 THR A N 1
ATOM 4827 C CA . THR A 1 635 ? 32.375 -1.238 -6.688 1 82.62 635 THR A CA 1
ATOM 4828 C C . THR A 1 635 ? 33.844 -1.464 -6.984 1 82.62 635 THR A C 1
ATOM 4830 O O . THR A 1 635 ? 34.656 -0.53 -6.91 1 82.62 635 THR A O 1
ATOM 4833 N N . GLU A 1 636 ? 34.188 -2.688 -7.121 1 82.12 636 GLU A N 1
ATOM 4834 C CA . GLU A 1 636 ? 35.531 -3.129 -7.559 1 82.12 636 GLU A CA 1
ATOM 4835 C C . GLU A 1 636 ? 35.438 -3.891 -8.875 1 82.12 636 GLU A C 1
ATOM 4837 O O . GLU A 1 636 ? 34.344 -4.32 -9.289 1 82.12 636 GLU A O 1
ATOM 4842 N N . PRO A 1 637 ? 36.594 -3.914 -9.562 1 82.19 637 PRO A N 1
ATOM 4843 C CA . PRO A 1 637 ? 36.594 -4.723 -10.789 1 82.19 637 PRO A CA 1
ATOM 4844 C C . PRO A 1 637 ? 36.062 -6.137 -10.547 1 82.19 637 PRO A C 1
ATOM 4846 O O . PRO A 1 637 ? 36.438 -6.777 -9.562 1 82.19 637 PRO A O 1
ATOM 4849 N N . GLY A 1 638 ? 35.125 -6.473 -11.391 1 79.56 638 GLY A N 1
ATOM 4850 C CA . GLY A 1 638 ? 34.531 -7.801 -11.266 1 79.56 638 GLY A CA 1
ATOM 4851 C C . GLY A 1 638 ? 33.156 -7.789 -10.617 1 79.56 638 GLY A C 1
ATOM 4852 O O . GLY A 1 638 ? 32.406 -8.758 -10.727 1 79.56 638 GLY A O 1
ATOM 4853 N N . ASP A 1 639 ? 32.844 -6.703 -9.961 1 82.25 639 ASP A N 1
ATOM 4854 C CA . ASP A 1 639 ? 31.531 -6.605 -9.312 1 82.25 639 ASP A CA 1
ATOM 4855 C C . ASP A 1 639 ? 30.406 -6.535 -10.344 1 82.25 639 ASP A C 1
ATOM 4857 O O . ASP A 1 639 ? 30.594 -5.969 -11.422 1 82.25 639 ASP A O 1
ATOM 4861 N N . LEU A 1 640 ? 29.328 -7.246 -9.891 1 82.06 640 LEU A N 1
ATOM 4862 C CA . LEU A 1 640 ? 28.141 -7.195 -10.734 1 82.06 640 LEU A CA 1
ATOM 4863 C C . LEU A 1 640 ? 27.359 -5.91 -10.508 1 82.06 640 LEU A C 1
ATOM 4865 O O . LEU A 1 640 ? 27.156 -5.5 -9.359 1 82.06 640 LEU A O 1
ATOM 4869 N N . ILE A 1 641 ? 27.062 -5.258 -11.602 1 84.12 641 ILE A N 1
ATOM 4870 C CA . ILE A 1 641 ? 26.297 -4.023 -11.516 1 84.12 641 ILE A CA 1
ATOM 4871 C C . ILE A 1 641 ? 25.094 -4.09 -12.477 1 84.12 641 ILE A C 1
ATOM 4873 O O . ILE A 1 641 ? 25.062 -4.945 -13.367 1 84.12 641 ILE A O 1
ATOM 4877 N N . HIS A 1 642 ? 24.141 -3.299 -12.148 1 84.88 642 HIS A N 1
ATOM 4878 C CA . HIS A 1 642 ? 22.953 -3.121 -12.992 1 84.88 642 HIS A CA 1
ATOM 4879 C C . HIS A 1 642 ? 22.922 -1.721 -13.594 1 84.88 642 HIS A C 1
ATOM 4881 O O . HIS A 1 642 ? 22.938 -0.727 -12.867 1 84.88 642 HIS A O 1
ATOM 4887 N N . VAL A 1 643 ? 23 -1.681 -14.883 1 84.12 643 VAL A N 1
ATOM 4888 C CA . VAL A 1 643 ? 22.922 -0.408 -15.594 1 84.12 643 VAL A CA 1
ATOM 4889 C C . VAL A 1 643 ? 21.531 -0.239 -16.219 1 84.12 643 VAL A C 1
ATOM 4891 O O . VAL A 1 643 ? 21.172 -0.968 -17.141 1 84.12 643 VAL A O 1
ATOM 4894 N N . ALA A 1 644 ? 20.828 0.716 -15.711 1 83.12 644 ALA A N 1
ATOM 4895 C CA . ALA A 1 644 ? 19.438 0.841 -16.141 1 83.12 644 ALA A CA 1
ATOM 4896 C C . ALA A 1 644 ? 19.109 2.273 -16.547 1 83.12 644 ALA A C 1
ATOM 4898 O O . ALA A 1 644 ? 19.688 3.225 -16.016 1 83.12 644 ALA A O 1
ATOM 4899 N N . ALA A 1 645 ? 18.234 2.264 -17.594 1 77.75 645 ALA A N 1
ATOM 4900 C CA . ALA A 1 645 ? 17.703 3.578 -17.953 1 77.75 645 ALA A CA 1
ATOM 4901 C C . ALA A 1 645 ? 17.047 4.242 -16.734 1 77.75 645 ALA A C 1
ATOM 4903 O O . ALA A 1 645 ? 16.594 3.561 -15.82 1 77.75 645 ALA A O 1
ATOM 4904 N N . ARG A 1 646 ? 17 5.547 -16.938 1 72.12 646 ARG A N 1
ATOM 4905 C CA . ARG A 1 646 ? 16.375 6.305 -15.852 1 72.12 646 ARG A CA 1
ATOM 4906 C C . ARG A 1 646 ? 14.867 6.129 -15.859 1 72.12 646 ARG A C 1
ATOM 4908 O O . ARG A 1 646 ? 14.258 5.926 -16.906 1 72.12 646 ARG A O 1
ATOM 4915 N N . GLY A 1 647 ? 14.203 5.953 -14.664 1 59.81 647 GLY A N 1
ATOM 4916 C CA . GLY A 1 647 ? 12.758 5.812 -14.523 1 59.81 647 GLY A CA 1
ATOM 4917 C C . GLY A 1 647 ? 12.344 4.48 -13.922 1 59.81 647 GLY A C 1
ATOM 4918 O O . GLY A 1 647 ? 12.617 3.424 -14.5 1 59.81 647 GLY A O 1
ATOM 4919 N N . PHE A 1 648 ? 11.805 4.508 -12.977 1 59.03 648 PHE A N 1
ATOM 4920 C CA . PHE A 1 648 ? 11.406 3.307 -12.258 1 59.03 648 PHE A CA 1
ATOM 4921 C C . PHE A 1 648 ? 10.32 2.559 -13.016 1 59.03 648 PHE A C 1
ATOM 4923 O O . PHE A 1 648 ? 10.18 1.342 -12.867 1 59.03 648 PHE A O 1
ATOM 4930 N N . TRP A 1 649 ? 9.641 3.205 -13.875 1 58.28 649 TRP A N 1
ATOM 4931 C CA . TRP A 1 649 ? 8.492 2.623 -14.562 1 58.28 649 TRP A CA 1
ATOM 4932 C C . TRP A 1 649 ? 8.945 1.621 -15.625 1 58.28 649 TRP A C 1
ATOM 4934 O O . TRP A 1 649 ? 8.148 0.801 -16.094 1 58.28 649 TRP A O 1
ATOM 4944 N N . HIS A 1 650 ? 10.242 1.718 -15.945 1 68.88 650 HIS A N 1
ATOM 4945 C CA . HIS A 1 650 ? 10.742 0.722 -16.891 1 68.88 650 HIS A CA 1
ATOM 4946 C C . HIS A 1 650 ? 10.836 -0.654 -16.234 1 68.88 650 HIS A C 1
ATOM 4948 O O . HIS A 1 650 ? 10.906 -1.67 -16.938 1 68.88 650 HIS A O 1
ATOM 4954 N N . GLY A 1 651 ? 10.781 -0.603 -14.938 1 66.38 651 GLY A N 1
ATOM 4955 C CA . GLY A 1 651 ? 10.859 -1.871 -14.234 1 66.38 651 GLY A CA 1
ATOM 4956 C C . GLY A 1 651 ? 12.102 -2.67 -14.586 1 66.38 651 GLY A C 1
ATOM 4957 O O . GLY A 1 651 ? 12.117 -3.896 -14.461 1 66.38 651 GLY A O 1
ATOM 4958 N N . GLY A 1 652 ? 12.984 -2.07 -15.219 1 71.31 652 GLY A N 1
ATOM 4959 C CA . GLY A 1 652 ? 14.219 -2.734 -15.602 1 71.31 652 GLY A CA 1
ATOM 4960 C C . GLY A 1 652 ? 14.234 -3.162 -17.062 1 71.31 652 GLY A C 1
ATOM 4961 O O . GLY A 1 652 ? 15.203 -3.764 -17.531 1 71.31 652 GLY A O 1
ATOM 4962 N N . LEU A 1 653 ? 13.219 -2.838 -17.781 1 70.62 653 LEU A N 1
ATOM 4963 C CA . LEU A 1 653 ? 13.109 -3.271 -19.172 1 70.62 653 LEU A CA 1
ATOM 4964 C C . LEU A 1 653 ? 14.289 -2.76 -20 1 70.62 653 LEU A C 1
ATOM 4966 O O . LEU A 1 653 ? 14.812 -3.479 -20.844 1 70.62 653 LEU A O 1
ATOM 4970 N N . LYS A 1 654 ? 14.586 -1.536 -19.719 1 76.12 654 LYS A N 1
ATOM 4971 C CA . LYS A 1 654 ? 15.727 -0.94 -20.406 1 76.12 654 LYS A CA 1
ATOM 4972 C C . LYS A 1 654 ? 16.969 -0.952 -19.516 1 76.12 654 LYS A C 1
ATOM 4974 O O . LYS A 1 654 ? 17.297 0.051 -18.875 1 76.12 654 LYS A O 1
ATOM 4979 N N . SER A 1 655 ? 17.547 -1.997 -19.469 1 80.12 655 SER A N 1
ATOM 4980 C CA . SER A 1 655 ? 18.703 -2.154 -18.578 1 80.12 655 SER A CA 1
ATOM 4981 C C . SER A 1 655 ? 19.547 -3.354 -18.969 1 80.12 655 SER A C 1
ATOM 4983 O O . SER A 1 655 ? 19.188 -4.098 -19.891 1 80.12 655 SER A O 1
ATOM 4985 N N . ILE A 1 656 ? 20.688 -3.529 -18.375 1 79.44 656 ILE A N 1
ATOM 4986 C CA . ILE A 1 656 ? 21.578 -4.676 -18.578 1 79.44 656 ILE A CA 1
ATOM 4987 C C . ILE A 1 656 ? 22.406 -4.922 -17.328 1 79.44 656 ILE A C 1
ATOM 4989 O O . ILE A 1 656 ? 22.703 -3.988 -16.578 1 79.44 656 ILE A O 1
ATOM 4993 N N . GLN A 1 657 ? 22.562 -6.133 -17.047 1 81.75 657 GLN A N 1
ATOM 4994 C CA . GLN A 1 657 ? 23.516 -6.5 -16.016 1 81.75 657 GLN A CA 1
ATOM 4995 C C . GLN A 1 657 ? 24.922 -6.625 -16.594 1 81.75 657 GLN A C 1
ATOM 4997 O O . GLN A 1 657 ? 25.109 -7.141 -17.688 1 81.75 657 GLN A O 1
ATOM 5002 N N . ALA A 1 658 ? 25.859 -5.996 -15.922 1 84.12 658 ALA A N 1
ATOM 5003 C CA . ALA A 1 658 ? 27.25 -6.016 -16.375 1 84.12 658 ALA A CA 1
ATOM 5004 C C . ALA A 1 658 ? 28.203 -6.117 -15.188 1 84.12 658 ALA A C 1
ATOM 5006 O O . ALA A 1 658 ? 27.781 -6.059 -14.031 1 84.12 658 ALA A O 1
ATOM 5007 N N . ARG A 1 659 ? 29.406 -6.449 -15.516 1 87.19 659 ARG A N 1
ATOM 5008 C CA . ARG A 1 659 ? 30.469 -6.453 -14.516 1 87.19 659 ARG A CA 1
ATOM 5009 C C . ARG A 1 659 ? 31.438 -5.305 -14.75 1 87.19 659 ARG A C 1
ATOM 5011 O O . ARG A 1 659 ? 31.703 -4.926 -15.898 1 87.19 659 ARG A O 1
ATOM 5018 N N . VAL A 1 660 ? 32 -4.816 -13.695 1 88.88 660 VAL A N 1
ATOM 5019 C CA . VAL A 1 660 ? 32.969 -3.721 -13.797 1 88.88 660 VAL A CA 1
ATOM 5020 C C . VAL A 1 660 ? 34.312 -4.246 -14.312 1 88.88 660 VAL A C 1
ATOM 5022 O O . VAL A 1 660 ? 34.844 -5.215 -13.773 1 88.88 660 VAL A O 1
ATOM 5025 N N . ASP A 1 661 ? 34.781 -3.584 -15.336 1 89 661 ASP A N 1
ATOM 5026 C CA . ASP A 1 661 ? 36 -3.994 -15.984 1 89 661 ASP A CA 1
ATOM 5027 C C . ASP A 1 661 ? 37.219 -3.582 -15.148 1 89 661 ASP A C 1
ATOM 5029 O O . ASP A 1 661 ? 37.156 -2.641 -14.359 1 89 661 ASP A O 1
ATOM 5033 N N . ASP A 1 662 ? 38.281 -4.352 -15.328 1 87 662 ASP A N 1
ATOM 5034 C CA . ASP A 1 662 ? 39.562 -4.012 -14.688 1 87 662 ASP A CA 1
ATOM 5035 C C . ASP A 1 662 ? 40.156 -2.754 -15.297 1 87 662 ASP A C 1
ATOM 5037 O O . ASP A 1 662 ? 40.875 -2.006 -14.617 1 87 662 ASP A O 1
ATOM 5041 N N . ALA A 1 663 ? 39.906 -2.557 -16.516 1 86.62 663 ALA A N 1
ATOM 5042 C CA . ALA A 1 663 ? 40.375 -1.356 -17.203 1 86.62 663 ALA A CA 1
ATOM 5043 C C . ALA A 1 663 ? 39.531 -0.14 -16.828 1 86.62 663 ALA A C 1
ATOM 5045 O O . ALA A 1 663 ? 38.312 -0.203 -16.859 1 86.62 663 ALA A O 1
ATOM 5046 N N . ASP A 1 664 ? 40.156 0.889 -16.5 1 87.81 664 ASP A N 1
ATOM 5047 C CA . ASP A 1 664 ? 39.438 2.102 -16.094 1 87.81 664 ASP A CA 1
ATOM 5048 C C . ASP A 1 664 ? 39.062 2.951 -17.297 1 87.81 664 ASP A C 1
ATOM 5050 O O . ASP A 1 664 ? 39.781 3.006 -18.281 1 87.81 664 ASP A O 1
ATOM 5054 N N . SER A 1 665 ? 37.906 3.492 -17.094 1 86.38 665 SER A N 1
ATOM 5055 C CA . SER A 1 665 ? 37.531 4.523 -18.047 1 86.38 665 SER A CA 1
ATOM 5056 C C . SER A 1 665 ? 38.25 5.836 -17.766 1 86.38 665 SER A C 1
ATOM 5058 O O . SER A 1 665 ? 38.594 6.117 -16.609 1 86.38 665 SER A O 1
ATOM 5060 N N . THR A 1 666 ? 38.438 6.637 -18.828 1 81.56 666 THR A N 1
ATOM 5061 C CA . THR A 1 666 ? 39.094 7.93 -18.672 1 81.56 666 THR A CA 1
ATOM 5062 C C . THR A 1 666 ? 38.062 9.039 -18.469 1 81.56 666 THR A C 1
ATOM 5064 O O . THR A 1 666 ? 38.438 10.18 -18.172 1 81.56 666 THR A O 1
ATOM 5067 N N . HIS A 1 667 ? 36.875 8.68 -18.609 1 86.69 667 HIS A N 1
ATOM 5068 C CA . HIS A 1 667 ? 35.812 9.695 -18.516 1 86.69 667 HIS A CA 1
ATOM 5069 C C . HIS A 1 667 ? 35.031 9.555 -17.219 1 86.69 667 HIS A C 1
ATOM 5071 O O . HIS A 1 667 ? 34.281 8.586 -17.047 1 86.69 667 HIS A O 1
ATOM 5077 N N . GLN A 1 668 ? 35.188 10.516 -16.453 1 85.38 668 GLN A N 1
ATOM 5078 C CA . GLN A 1 668 ? 34.406 10.531 -15.227 1 85.38 668 GLN A CA 1
ATOM 5079 C C . GLN A 1 668 ? 32.938 10.859 -15.516 1 85.38 668 GLN A C 1
ATOM 5081 O O . GLN A 1 668 ? 32.656 11.688 -16.375 1 85.38 668 GLN A O 1
ATOM 5086 N N . GLY A 1 669 ? 32 10.312 -14.695 1 86.06 669 GLY A N 1
ATOM 5087 C CA . GLY A 1 669 ? 30.594 10.562 -14.844 1 86.06 669 GLY A CA 1
ATOM 5088 C C . GLY A 1 669 ? 29.953 9.766 -15.977 1 86.06 669 GLY A C 1
ATOM 5089 O O . GLY A 1 669 ? 28.812 10.016 -16.344 1 86.06 669 GLY A O 1
ATOM 5090 N N . ARG A 1 670 ? 30.797 8.891 -16.5 1 89.81 670 ARG A N 1
ATOM 5091 C CA . ARG A 1 670 ? 30.297 8.094 -17.609 1 89.81 670 ARG A CA 1
ATOM 5092 C C . ARG A 1 670 ? 30.578 6.613 -17.406 1 89.81 670 ARG A C 1
ATOM 5094 O O . ARG A 1 670 ? 31.531 6.254 -16.703 1 89.81 670 ARG A O 1
ATOM 5101 N N . VAL A 1 671 ? 29.719 5.859 -17.906 1 91.88 671 VAL A N 1
ATOM 5102 C CA . VAL A 1 671 ? 29.969 4.422 -17.984 1 91.88 671 VAL A CA 1
ATOM 5103 C C . VAL A 1 671 ? 30.141 4.012 -19.453 1 91.88 671 VAL A C 1
ATOM 5105 O O . VAL A 1 671 ? 29.25 4.25 -20.281 1 91.88 671 VAL A O 1
ATOM 5108 N N . GLU A 1 672 ? 31.344 3.512 -19.75 1 91.31 672 GLU A N 1
ATOM 5109 C CA . GLU A 1 672 ? 31.656 3.113 -21.109 1 91.31 672 GLU A CA 1
ATOM 5110 C C . GLU A 1 672 ? 31.062 1.741 -21.438 1 91.31 672 GLU A C 1
ATOM 5112 O O . GLU A 1 672 ? 31.328 0.766 -20.734 1 91.31 672 GLU A O 1
ATOM 5117 N N . PHE A 1 673 ? 30.453 1.75 -22.469 1 87.56 673 PHE A N 1
ATOM 5118 C CA . PHE A 1 673 ? 29.609 0.614 -22.828 1 87.56 673 PHE A CA 1
ATOM 5119 C C . PHE A 1 673 ? 29.828 0.235 -24.297 1 87.56 673 PHE A C 1
ATOM 5121 O O . PHE A 1 673 ? 29.859 1.104 -25.172 1 87.56 673 PHE A O 1
ATOM 5128 N N . PRO A 1 674 ? 30.016 -1.016 -24.5 1 86.88 674 PRO A N 1
ATOM 5129 C CA . PRO A 1 674 ? 30.188 -1.406 -25.906 1 86.88 674 PRO A CA 1
ATOM 5130 C C . PRO A 1 674 ? 28.969 -1.088 -26.75 1 86.88 674 PRO A C 1
ATOM 5132 O O . PRO A 1 674 ? 27.844 -1.441 -26.391 1 86.88 674 PRO A O 1
ATOM 5135 N N . GLU A 1 675 ? 29.141 -0.522 -27.828 1 86.31 675 GLU A N 1
ATOM 5136 C CA . GLU A 1 675 ? 28.094 -0.043 -28.719 1 86.31 675 GLU A CA 1
ATOM 5137 C C . GLU A 1 675 ? 27.188 -1.189 -29.188 1 86.31 675 GLU A C 1
ATOM 5139 O O . GLU A 1 675 ? 25.984 -1.012 -29.359 1 86.31 675 GLU A O 1
ATOM 5144 N N . GLU A 1 676 ? 27.734 -2.338 -29.359 1 81.12 676 GLU A N 1
ATOM 5145 C CA . GLU A 1 676 ? 26.969 -3.477 -29.875 1 81.12 676 GLU A CA 1
ATOM 5146 C C . GLU A 1 676 ? 25.922 -3.928 -28.859 1 81.12 676 GLU A C 1
ATOM 5148 O O . GLU A 1 676 ? 24.953 -4.609 -29.234 1 81.12 676 GLU A O 1
ATOM 5153 N N . MET A 1 677 ? 26.078 -3.51 -27.609 1 80.75 677 MET A N 1
ATOM 5154 C CA . MET A 1 677 ? 25.188 -3.996 -26.562 1 80.75 677 MET A CA 1
ATOM 5155 C C . MET A 1 677 ? 24.078 -2.99 -26.297 1 80.75 677 MET A C 1
ATOM 5157 O O . MET A 1 677 ? 23.141 -3.273 -25.531 1 80.75 677 MET A O 1
ATOM 5161 N N . LEU A 1 678 ? 24.141 -1.847 -26.891 1 80.62 678 LEU A N 1
ATOM 5162 C CA . LEU A 1 678 ? 23.141 -0.811 -26.656 1 80.62 678 LEU A CA 1
ATOM 5163 C C . LEU A 1 678 ? 21.75 -1.312 -27.031 1 80.62 678 LEU A C 1
ATOM 5165 O O . LEU A 1 678 ? 20.797 -1.089 -26.281 1 80.62 678 LEU A O 1
ATOM 5169 N N . GLY A 1 679 ? 21.656 -1.929 -28.156 1 73.12 679 GLY A N 1
ATOM 5170 C CA . GLY A 1 679 ? 20.375 -2.473 -28.594 1 73.12 679 GLY A CA 1
ATOM 5171 C C . GLY A 1 679 ? 19.797 -3.484 -27.625 1 73.12 679 GLY A C 1
ATOM 5172 O O . GLY A 1 679 ? 18.594 -3.447 -27.312 1 73.12 679 GLY A O 1
ATOM 5173 N N . ALA A 1 680 ? 20.672 -4.258 -27.125 1 72.12 680 ALA A N 1
ATOM 5174 C CA . ALA A 1 680 ? 20.234 -5.301 -26.188 1 72.12 680 ALA A CA 1
ATOM 5175 C C . ALA A 1 680 ? 19.75 -4.695 -24.875 1 72.12 680 ALA A C 1
ATOM 5177 O O . ALA A 1 680 ? 18.797 -5.207 -24.266 1 72.12 680 ALA A O 1
ATOM 5178 N N . ALA A 1 681 ? 20.312 -3.676 -24.484 1 77.56 681 ALA A N 1
ATOM 5179 C CA . ALA A 1 681 ? 19.969 -3.021 -23.234 1 77.56 681 ALA A CA 1
ATOM 5180 C C . ALA A 1 681 ? 18.766 -2.088 -23.422 1 77.56 681 ALA A C 1
ATOM 5182 O O . ALA A 1 681 ? 18.125 -1.703 -22.453 1 77.56 681 ALA A O 1
ATOM 5183 N N . GLY A 1 682 ? 18.516 -1.758 -24.672 1 76.06 682 GLY A N 1
ATOM 5184 C CA . GLY A 1 682 ? 17.453 -0.804 -24.953 1 76.06 682 GLY A CA 1
ATOM 5185 C C . GLY A 1 682 ? 17.781 0.609 -24.516 1 76.06 682 GLY A C 1
ATOM 5186 O O . GLY A 1 682 ? 16.906 1.356 -24.094 1 76.06 682 GLY A O 1
ATOM 5187 N N . ILE A 1 683 ? 19 0.856 -24.359 1 81.62 683 ILE A N 1
ATOM 5188 C CA . ILE A 1 683 ? 19.469 2.174 -23.953 1 81.62 683 ILE A CA 1
ATOM 5189 C C . ILE A 1 683 ? 20.25 2.824 -25.094 1 81.62 683 ILE A C 1
ATOM 5191 O O . ILE A 1 683 ? 20.75 2.133 -25.969 1 81.62 683 ILE A O 1
ATOM 5195 N N . GLU A 1 684 ? 20.156 4.117 -25.188 1 82.81 684 GLU A N 1
ATOM 5196 C CA . GLU A 1 684 ? 20.828 4.84 -26.266 1 82.81 684 GLU A CA 1
ATOM 5197 C C . GLU A 1 684 ? 22.094 5.543 -25.75 1 82.81 684 GLU A C 1
ATOM 5199 O O . GLU A 1 684 ? 22.234 5.773 -24.547 1 82.81 684 GLU A O 1
ATOM 5204 N N . ASP A 1 685 ? 23.016 5.695 -26.734 1 87.56 685 ASP A N 1
ATOM 5205 C CA . ASP A 1 685 ? 24.234 6.422 -26.406 1 87.56 685 ASP A CA 1
ATOM 5206 C C . ASP A 1 685 ? 23.906 7.816 -25.875 1 87.56 685 ASP A C 1
ATOM 5208 O O . ASP A 1 685 ? 23.062 8.516 -26.422 1 87.56 685 ASP A O 1
ATOM 5212 N N . GLY A 1 686 ? 24.5 8.109 -24.75 1 83.25 686 GLY A N 1
ATOM 5213 C CA . GLY A 1 686 ? 24.312 9.43 -24.172 1 83.25 686 GLY A CA 1
ATOM 5214 C C . GLY A 1 686 ? 23.203 9.477 -23.141 1 83.25 686 GLY A C 1
ATOM 5215 O O . GLY A 1 686 ? 23.016 10.484 -22.453 1 83.25 686 GLY A O 1
ATOM 5216 N N . ASP A 1 687 ? 22.453 8.414 -23.016 1 83 687 ASP A N 1
ATOM 5217 C CA . ASP A 1 687 ? 21.344 8.391 -22.078 1 83 687 ASP A CA 1
ATOM 5218 C C . ASP A 1 687 ? 21.859 8.453 -20.641 1 83 687 ASP A C 1
ATOM 5220 O O . ASP A 1 687 ? 22.938 7.957 -20.328 1 83 687 ASP A O 1
ATOM 5224 N N . GLY A 1 688 ? 21.094 9.086 -19.797 1 83.5 688 GLY A N 1
ATOM 5225 C CA . GLY A 1 688 ? 21.328 8.922 -18.375 1 83.5 688 GLY A CA 1
ATOM 5226 C C . GLY A 1 688 ? 20.922 7.555 -17.859 1 83.5 688 GLY A C 1
ATOM 5227 O O . GLY A 1 688 ? 19.875 7.031 -18.219 1 83.5 688 GLY A O 1
ATOM 5228 N N . VAL A 1 689 ? 21.875 6.965 -17.141 1 87.19 689 VAL A N 1
ATOM 5229 C CA . VAL A 1 689 ? 21.594 5.629 -16.625 1 87.19 689 VAL A CA 1
ATOM 5230 C C . VAL A 1 689 ? 21.844 5.594 -15.117 1 87.19 689 VAL A C 1
ATOM 5232 O O . VAL A 1 689 ? 22.578 6.422 -14.586 1 87.19 689 VAL A O 1
ATOM 5235 N N . VAL A 1 690 ? 21.125 4.754 -14.5 1 84.44 690 VAL A N 1
ATOM 5236 C CA . VAL A 1 690 ? 21.359 4.477 -13.086 1 84.44 690 VAL A CA 1
ATOM 5237 C C . VAL A 1 690 ? 22.141 3.172 -12.938 1 84.44 690 VAL A C 1
ATOM 5239 O O . VAL A 1 690 ? 21.688 2.115 -13.391 1 84.44 690 VAL A O 1
ATOM 5242 N N . VAL A 1 691 ? 23.312 3.266 -12.383 1 86.75 691 VAL A N 1
ATOM 5243 C CA . VAL A 1 691 ? 24.125 2.084 -12.148 1 86.75 691 VAL A CA 1
ATOM 5244 C C . VAL A 1 691 ? 23.969 1.633 -10.695 1 86.75 691 VAL A C 1
ATOM 5246 O O . VAL A 1 691 ? 24.203 2.412 -9.766 1 86.75 691 VAL A O 1
ATOM 5249 N N . THR A 1 692 ? 23.5 0.423 -10.539 1 83.06 692 THR A N 1
ATOM 5250 C CA . THR A 1 692 ? 23.281 -0.136 -9.211 1 83.06 692 THR A CA 1
ATOM 5251 C C . THR A 1 692 ? 24.234 -1.3 -8.945 1 83.06 692 THR A C 1
ATOM 5253 O O . THR A 1 692 ? 24.391 -2.178 -9.789 1 83.06 692 THR A O 1
ATOM 5256 N N . LEU A 1 693 ? 24.844 -1.239 -7.785 1 82.44 693 LEU A N 1
ATOM 5257 C CA . LEU A 1 693 ? 25.688 -2.355 -7.379 1 82.44 693 LEU A CA 1
ATOM 5258 C C . LEU A 1 693 ? 24.844 -3.541 -6.922 1 82.44 693 LEU A C 1
ATOM 5260 O O . LEU A 1 693 ? 24 -3.4 -6.039 1 82.44 693 LEU A O 1
ATOM 5264 N N . ILE A 1 694 ? 24.984 -4.594 -7.543 1 73.06 694 ILE A N 1
ATOM 5265 C CA . ILE A 1 694 ? 24.266 -5.812 -7.176 1 73.06 694 ILE A CA 1
ATOM 5266 C C . ILE A 1 694 ? 25.109 -6.621 -6.188 1 73.06 694 ILE A C 1
ATOM 5268 O O . ILE A 1 694 ? 24.578 -7.156 -5.211 1 73.06 694 ILE A O 1
ATOM 5272 N N . GLY A 1 695 ? 26.328 -6.664 -6.273 1 69 695 GLY A N 1
ATOM 5273 C CA . GLY A 1 695 ? 27.25 -7.379 -5.414 1 69 695 GLY A CA 1
ATOM 5274 C C . GLY A 1 695 ? 28.453 -7.926 -6.16 1 69 695 GLY A C 1
ATOM 5275 O O . GLY A 1 695 ? 28.422 -8.055 -7.387 1 69 695 GLY A O 1
ATOM 5276 N N . MET B 1 1 ? -15.133 -26.406 20.25 1 43.91 1 MET B N 1
ATOM 5277 C CA . MET B 1 1 ? -13.742 -26.828 20.219 1 43.91 1 MET B CA 1
ATOM 5278 C C . MET B 1 1 ? -13.422 -27.5 18.875 1 43.91 1 MET B C 1
ATOM 5280 O O . MET B 1 1 ? -12.375 -27.219 18.281 1 43.91 1 MET B O 1
ATOM 5284 N N . GLU B 1 2 ? -14.336 -28.297 18.312 1 59.44 2 GLU B N 1
ATOM 5285 C CA . GLU B 1 2 ? -14.117 -29.062 17.078 1 59.44 2 GLU B CA 1
ATOM 5286 C C . GLU B 1 2 ? -13.938 -28.125 15.891 1 59.44 2 GLU B C 1
ATOM 5288 O O . GLU B 1 2 ? -13.195 -28.438 14.953 1 59.44 2 GLU B O 1
ATOM 5293 N N . LEU B 1 3 ? -14.391 -26.922 16.188 1 61.81 3 LEU B N 1
ATOM 5294 C CA . LEU B 1 3 ? -14.367 -25.938 15.109 1 61.81 3 LEU B CA 1
ATOM 5295 C C . LEU B 1 3 ? -12.961 -25.375 14.922 1 61.81 3 LEU B C 1
ATOM 5297 O O . LEU B 1 3 ? -12.617 -24.906 13.836 1 61.81 3 LEU B O 1
ATOM 5301 N N . TRP B 1 4 ? -12.133 -25.641 15.977 1 66 4 TRP B N 1
ATOM 5302 C CA . TRP B 1 4 ? -10.828 -24.984 15.906 1 66 4 TRP B CA 1
ATOM 5303 C C . TRP B 1 4 ? -9.727 -26 15.633 1 66 4 TRP B C 1
ATOM 5305 O O . TRP B 1 4 ? -8.57 -25.625 15.414 1 66 4 TRP B O 1
ATOM 5315 N N . TYR B 1 5 ? -10.07 -27.266 15.547 1 73.5 5 TYR B N 1
ATOM 5316 C CA . TYR B 1 5 ? -9.062 -28.297 15.305 1 73.5 5 TYR B CA 1
ATOM 5317 C C . TYR B 1 5 ? -8.344 -28.062 13.984 1 73.5 5 TYR B C 1
ATOM 5319 O O . TYR B 1 5 ? -7.121 -28.156 13.914 1 73.5 5 TYR B O 1
ATOM 5327 N N . PRO B 1 6 ? -9.094 -27.703 12.984 1 80.5 6 PRO B N 1
ATOM 5328 C CA . PRO B 1 6 ? -8.398 -27.438 11.719 1 80.5 6 PRO B CA 1
ATOM 5329 C C . PRO B 1 6 ? -7.414 -26.281 11.805 1 80.5 6 PRO B C 1
ATOM 5331 O O . PRO B 1 6 ? -6.344 -26.312 11.195 1 80.5 6 PRO B O 1
ATOM 5334 N N . TYR B 1 7 ? -7.855 -25.312 12.602 1 79.06 7 TYR B N 1
ATOM 5335 C CA . TYR B 1 7 ? -6.992 -24.156 12.789 1 79.06 7 TYR B CA 1
ATOM 5336 C C . TYR B 1 7 ? -5.688 -24.547 13.469 1 79.06 7 TYR B C 1
ATOM 5338 O O . TYR B 1 7 ? -4.605 -24.203 12.984 1 79.06 7 TYR B O 1
ATOM 5346 N N . PHE B 1 8 ? -5.754 -25.375 14.469 1 72.94 8 PHE B N 1
ATOM 5347 C CA . PHE B 1 8 ? -4.57 -25.797 15.211 1 72.94 8 PHE B CA 1
ATOM 5348 C C . PHE B 1 8 ? -3.727 -26.75 14.375 1 72.94 8 PHE B C 1
ATOM 5350 O O . PHE B 1 8 ? -2.498 -26.75 14.469 1 72.94 8 PHE B O 1
ATOM 5357 N N . TYR B 1 9 ? -4.379 -27.453 13.625 1 79.12 9 TYR B N 1
ATOM 5358 C CA . TYR B 1 9 ? -3.674 -28.391 12.75 1 79.12 9 TYR B CA 1
ATOM 5359 C C . TYR B 1 9 ? -2.836 -27.625 11.719 1 79.12 9 TYR B C 1
ATOM 5361 O O . TYR B 1 9 ? -1.645 -27.906 11.562 1 79.12 9 TYR B O 1
ATOM 5369 N N . VAL B 1 10 ? -3.426 -26.625 11.039 1 84 10 VAL B N 1
ATOM 5370 C CA . VAL B 1 10 ? -2.768 -25.891 9.969 1 84 10 VAL B CA 1
ATOM 5371 C C . VAL B 1 10 ? -1.619 -25.062 10.539 1 84 10 VAL B C 1
ATOM 5373 O O . VAL B 1 10 ? -0.514 -25.062 9.992 1 84 10 VAL B O 1
ATOM 5376 N N . TYR B 1 11 ? -1.795 -24.422 11.664 1 82.38 11 TYR B N 1
ATOM 5377 C CA . TYR B 1 11 ? -0.77 -23.547 12.211 1 82.38 11 TYR B CA 1
ATOM 5378 C C . TYR B 1 11 ? 0.228 -24.344 13.055 1 82.38 11 TYR B C 1
ATOM 5380 O O . TYR B 1 11 ? 1.33 -23.859 13.336 1 82.38 11 TYR B O 1
ATOM 5388 N N . GLY B 1 12 ? -0.183 -25.594 13.469 1 79.94 12 GLY B N 1
ATOM 5389 C CA . GLY B 1 12 ? 0.791 -26.484 14.086 1 79.94 12 GLY B CA 1
ATOM 5390 C C . GLY B 1 12 ? 1.828 -27 13.109 1 79.94 12 GLY B C 1
ATOM 5391 O O . GLY B 1 12 ? 3.029 -26.797 13.305 1 79.94 12 GLY B O 1
ATOM 5392 N N . ILE B 1 13 ? 1.32 -27.594 12.055 1 83.81 13 ILE B N 1
ATOM 5393 C CA . ILE B 1 13 ? 2.229 -28.188 11.086 1 83.81 13 ILE B CA 1
ATOM 5394 C C . ILE B 1 13 ? 2.84 -27.094 10.211 1 83.81 13 ILE B C 1
ATOM 5396 O O . ILE B 1 13 ? 4.051 -27.078 9.977 1 83.81 13 ILE B O 1
ATOM 5400 N N . GLY B 1 14 ? 1.944 -26.141 9.727 1 87.19 14 GLY B N 1
ATOM 5401 C CA . GLY B 1 14 ? 2.453 -25.031 8.945 1 87.19 14 GLY B CA 1
ATOM 5402 C C . GLY B 1 14 ? 3.436 -24.172 9.711 1 87.19 14 GLY B C 1
ATOM 5403 O O . GLY B 1 14 ? 4.43 -23.703 9.156 1 87.19 14 GLY B O 1
ATOM 5404 N N . GLY B 1 15 ? 3.104 -23.906 10.984 1 84.12 15 GLY B N 1
ATOM 5405 C CA . GLY B 1 15 ? 4.027 -23.188 11.836 1 84.12 15 GLY B CA 1
ATOM 5406 C C . GLY B 1 15 ? 5.371 -23.859 11.992 1 84.12 15 GLY B C 1
ATOM 5407 O O . GLY B 1 15 ? 6.414 -23.203 11.984 1 84.12 15 GLY B O 1
ATOM 5408 N N . LEU B 1 16 ? 5.316 -25.219 12.062 1 82.38 16 LEU B N 1
ATOM 5409 C CA . LEU B 1 16 ? 6.555 -25.984 12.148 1 82.38 16 LEU B CA 1
ATOM 5410 C C . LEU B 1 16 ? 7.402 -25.781 10.898 1 82.38 16 LEU B C 1
ATOM 5412 O O . LEU B 1 16 ? 8.625 -25.641 10.984 1 82.38 16 LEU B O 1
ATOM 5416 N N . VAL B 1 17 ? 6.785 -25.781 9.789 1 87 17 VAL B N 1
ATOM 5417 C CA . VAL B 1 17 ? 7.508 -25.578 8.539 1 87 17 VAL B CA 1
ATOM 5418 C C . VAL B 1 17 ? 8.078 -24.156 8.5 1 87 17 VAL B C 1
ATOM 5420 O O . VAL B 1 17 ? 9.25 -23.969 8.188 1 87 17 VAL B O 1
ATOM 5423 N N . PHE B 1 18 ? 7.199 -23.172 8.844 1 89.88 18 PHE B N 1
ATOM 5424 C CA . PHE B 1 18 ? 7.59 -21.766 8.844 1 89.88 18 PHE B CA 1
ATOM 5425 C C . PHE B 1 18 ? 8.773 -21.516 9.773 1 89.88 18 PHE B C 1
ATOM 5427 O O . PHE B 1 18 ? 9.797 -20.984 9.359 1 89.88 18 PHE B O 1
ATOM 5434 N N . PHE B 1 19 ? 8.734 -21.969 10.969 1 84.94 19 PHE B N 1
ATOM 5435 C CA . PHE B 1 19 ? 9.742 -21.672 11.977 1 84.94 19 PHE B CA 1
ATOM 5436 C C . PHE B 1 19 ? 10.977 -22.531 11.781 1 84.94 19 PHE B C 1
ATOM 5438 O O . PHE B 1 19 ? 12.094 -22.141 12.133 1 84.94 19 PHE B O 1
ATOM 5445 N N . SER B 1 20 ? 10.805 -23.766 11.195 1 86.75 20 SER B N 1
ATOM 5446 C CA . SER B 1 20 ? 11.977 -24.547 10.789 1 86.75 20 SER B CA 1
ATOM 5447 C C . SER B 1 20 ? 12.773 -23.812 9.711 1 86.75 20 SER B C 1
ATOM 5449 O O . SER B 1 20 ? 14.008 -23.812 9.742 1 86.75 20 SER B O 1
ATOM 5451 N N . GLY B 1 21 ? 12.023 -23.219 8.812 1 86.19 21 GLY B N 1
ATOM 5452 C CA . GLY B 1 21 ? 12.703 -22.422 7.805 1 86.19 21 GLY B CA 1
ATOM 5453 C C . GLY B 1 21 ? 13.469 -21.25 8.391 1 86.19 21 GLY B C 1
ATOM 5454 O O . GLY B 1 21 ? 14.609 -21 8 1 86.19 21 GLY B O 1
ATOM 5455 N N . LEU B 1 22 ? 12.844 -20.562 9.32 1 82.06 22 LEU B N 1
ATOM 5456 C CA . LEU B 1 22 ? 13.492 -19.453 10 1 82.06 22 LEU B CA 1
ATOM 5457 C C . LEU B 1 22 ? 14.719 -19.922 10.766 1 82.06 22 LEU B C 1
ATOM 5459 O O . LEU B 1 22 ? 15.766 -19.266 10.758 1 82.06 22 LEU B O 1
ATOM 5463 N N . PHE B 1 23 ? 14.555 -21.062 11.406 1 79.38 23 PHE B N 1
ATOM 5464 C CA . PHE B 1 23 ? 15.633 -21.625 12.211 1 79.38 23 PHE B CA 1
ATOM 5465 C C . PHE B 1 23 ? 16.812 -22.031 11.328 1 79.38 23 PHE B C 1
ATOM 5467 O O . PHE B 1 23 ? 17.969 -21.734 11.656 1 79.38 23 PHE B O 1
ATOM 5474 N N . ILE B 1 24 ? 16.547 -22.672 10.297 1 81.94 24 ILE B N 1
ATOM 5475 C CA . ILE B 1 24 ? 17.594 -23.094 9.375 1 81.94 24 ILE B CA 1
ATOM 5476 C C . ILE B 1 24 ? 18.312 -21.875 8.812 1 81.94 24 ILE B C 1
ATOM 5478 O O . ILE B 1 24 ? 19.547 -21.844 8.758 1 81.94 24 ILE B O 1
ATOM 5482 N N . ALA B 1 25 ? 17.531 -20.891 8.398 1 79.56 25 ALA B N 1
ATOM 5483 C CA . ALA B 1 25 ? 18.125 -19.656 7.871 1 79.56 25 ALA B CA 1
ATOM 5484 C C . ALA B 1 25 ? 19 -18.984 8.914 1 79.56 25 ALA B C 1
ATOM 5486 O O . ALA B 1 25 ? 20.078 -18.453 8.594 1 79.56 25 ALA B O 1
ATOM 5487 N N . TRP B 1 26 ? 18.516 -18.969 10.109 1 76.69 26 TRP B N 1
ATOM 5488 C CA . TRP B 1 26 ? 19.266 -18.359 11.211 1 76.69 26 TRP B CA 1
ATOM 5489 C C . TRP B 1 26 ? 20.531 -19.156 11.492 1 76.69 26 TRP B C 1
ATOM 5491 O O . TRP B 1 26 ? 21.625 -18.594 11.602 1 76.69 26 TRP B O 1
ATOM 5501 N N . ARG B 1 27 ? 20.438 -20.516 11.617 1 73.06 27 ARG B N 1
ATOM 5502 C CA . ARG B 1 27 ? 21.547 -21.406 11.953 1 73.06 27 ARG B CA 1
ATOM 5503 C C . ARG B 1 27 ? 22.625 -21.359 10.867 1 73.06 27 ARG B C 1
ATOM 5505 O O . ARG B 1 27 ? 23.812 -21.453 11.164 1 73.06 27 ARG B O 1
ATOM 5512 N N . LYS B 1 28 ? 22.156 -21.141 9.75 1 73.94 28 LYS B N 1
ATOM 5513 C CA . LYS B 1 28 ? 23.094 -21.219 8.641 1 73.94 28 LYS B CA 1
ATOM 5514 C C . LYS B 1 28 ? 23.578 -19.828 8.219 1 73.94 28 LYS B C 1
ATOM 5516 O O . LYS B 1 28 ? 24.281 -19.688 7.219 1 73.94 28 LYS B O 1
ATOM 5521 N N . GLY B 1 29 ? 23.141 -18.844 8.914 1 65.5 29 GLY B N 1
ATOM 5522 C CA . GLY B 1 29 ? 23.703 -17.516 8.773 1 65.5 29 GLY B CA 1
ATOM 5523 C C . GLY B 1 29 ? 23 -16.672 7.734 1 65.5 29 GLY B C 1
ATOM 5524 O O . GLY B 1 29 ? 23.484 -15.602 7.348 1 65.5 29 GLY B O 1
ATOM 5525 N N . ALA B 1 30 ? 21.969 -17.25 7.238 1 64.56 30 ALA B N 1
ATOM 5526 C CA . ALA B 1 30 ? 21.234 -16.5 6.215 1 64.56 30 ALA B CA 1
ATOM 5527 C C . ALA B 1 30 ? 20.406 -15.375 6.84 1 64.56 30 ALA B C 1
ATOM 5529 O O . ALA B 1 30 ? 20 -14.438 6.148 1 64.56 30 ALA B O 1
ATOM 5530 N N . LEU B 1 31 ? 19.984 -15.648 8.016 1 61.16 31 LEU B N 1
ATOM 5531 C CA . LEU B 1 31 ? 19.234 -14.633 8.766 1 61.16 31 LEU B CA 1
ATOM 5532 C C . LEU B 1 31 ? 20.141 -13.922 9.758 1 61.16 31 LEU B C 1
ATOM 5534 O O . LEU B 1 31 ? 19.953 -14.031 10.977 1 61.16 31 LEU B O 1
ATOM 5538 N N . SER B 1 32 ? 21.375 -14.023 9.625 1 51 32 SER B N 1
ATOM 5539 C CA . SER B 1 32 ? 22.328 -13.531 10.617 1 51 32 SER B CA 1
ATOM 5540 C C . SER B 1 32 ? 21.969 -12.125 11.078 1 51 32 SER B C 1
ATOM 5542 O O . SER B 1 32 ? 22.203 -11.766 12.234 1 51 32 SER B O 1
ATOM 5544 N N . LYS B 1 33 ? 21.766 -11.258 10.188 1 47.09 33 LYS B N 1
ATOM 5545 C CA . LYS B 1 33 ? 21.5 -9.922 10.719 1 47.09 33 LYS B CA 1
ATOM 5546 C C . LYS B 1 33 ? 20 -9.625 10.734 1 47.09 33 LYS B C 1
ATOM 5548 O O . LYS B 1 33 ? 19.328 -9.734 9.703 1 47.09 33 LYS B O 1
ATOM 5553 N N . PRO B 1 34 ? 19.438 -9.867 11.953 1 45.66 34 PRO B N 1
ATOM 5554 C CA . PRO B 1 34 ? 18 -9.648 12.062 1 45.66 34 PRO B CA 1
ATOM 5555 C C . PRO B 1 34 ? 17.531 -8.43 11.266 1 45.66 34 PRO B C 1
ATOM 5557 O O . PRO B 1 34 ? 17.688 -7.293 11.711 1 45.66 34 PRO B O 1
ATOM 5560 N N . GLY B 1 35 ? 17.953 -8.297 10.25 1 50.5 35 GLY B N 1
ATOM 5561 C CA . GLY B 1 35 ? 17.578 -7.125 9.484 1 50.5 35 GLY B CA 1
ATOM 5562 C C . GLY B 1 35 ? 16.078 -7.043 9.219 1 50.5 35 GLY B C 1
ATOM 5563 O O . GLY B 1 35 ? 15.273 -7.488 10.039 1 50.5 35 GLY B O 1
ATOM 5564 N N . ARG B 1 36 ? 15.648 -6.395 8.219 1 57.22 36 ARG B N 1
ATOM 5565 C CA . ARG B 1 36 ? 14.297 -6.078 7.789 1 57.22 36 ARG B CA 1
ATOM 5566 C C . ARG B 1 36 ? 13.523 -7.344 7.441 1 57.22 36 ARG B C 1
ATOM 5568 O O . ARG B 1 36 ? 12.289 -7.336 7.402 1 57.22 36 ARG B O 1
ATOM 5575 N N . MET B 1 37 ? 14.258 -8.477 7.637 1 68.88 37 MET B N 1
ATOM 5576 C CA . MET B 1 37 ? 13.602 -9.656 7.078 1 68.88 37 MET B CA 1
ATOM 5577 C C . MET B 1 37 ? 12.812 -10.398 8.148 1 68.88 37 MET B C 1
ATOM 5579 O O . MET B 1 37 ? 11.711 -10.883 7.891 1 68.88 37 MET B O 1
ATOM 5583 N N . LEU B 1 38 ? 13.328 -10.383 9.406 1 68.25 38 LEU B N 1
ATOM 5584 C CA . LEU B 1 38 ? 12.672 -11.172 10.438 1 68.25 38 LEU B CA 1
ATOM 5585 C C . LEU B 1 38 ? 11.328 -10.555 10.82 1 68.25 38 LEU B C 1
ATOM 5587 O O . LEU B 1 38 ? 10.312 -11.25 10.867 1 68.25 38 LEU B O 1
ATOM 5591 N N . PRO B 1 39 ? 11.281 -9.172 10.992 1 63.03 39 PRO B N 1
ATOM 5592 C CA . PRO B 1 39 ? 9.961 -8.594 11.258 1 63.03 39 PRO B CA 1
ATOM 5593 C C . PRO B 1 39 ? 8.984 -8.789 10.102 1 63.03 39 PRO B C 1
ATOM 5595 O O . PRO B 1 39 ? 7.785 -8.977 10.328 1 63.03 39 PRO B O 1
ATOM 5598 N N . LEU B 1 40 ? 9.453 -8.664 9.023 1 71.69 40 LEU B N 1
ATOM 5599 C CA . LEU B 1 40 ? 8.594 -8.891 7.863 1 71.69 40 LEU B CA 1
ATOM 5600 C C . LEU B 1 40 ? 8.023 -10.305 7.879 1 71.69 40 LEU B C 1
ATOM 5602 O O . LEU B 1 40 ? 6.824 -10.5 7.66 1 71.69 40 LEU B O 1
ATOM 5606 N N . LEU B 1 41 ? 8.828 -11.266 8.156 1 78.12 41 LEU B N 1
ATOM 5607 C CA . LEU B 1 41 ? 8.406 -12.664 8.156 1 78.12 41 LEU B CA 1
ATOM 5608 C C . LEU B 1 41 ? 7.473 -12.945 9.328 1 78.12 41 LEU B C 1
ATOM 5610 O O . LEU B 1 41 ? 6.422 -13.562 9.156 1 78.12 41 LEU B O 1
ATOM 5614 N N . LEU B 1 42 ? 7.797 -12.43 10.461 1 72.75 42 LEU B N 1
ATOM 5615 C CA . LEU B 1 42 ? 6.949 -12.664 11.625 1 72.75 42 LEU B CA 1
ATOM 5616 C C . LEU B 1 42 ? 5.637 -11.891 11.5 1 72.75 42 LEU B C 1
ATOM 5618 O O . LEU B 1 42 ? 4.586 -12.375 11.93 1 72.75 42 LEU B O 1
ATOM 5622 N N . GLY B 1 43 ? 5.805 -10.633 10.953 1 70.25 43 GLY B N 1
ATOM 5623 C CA . GLY B 1 43 ? 4.59 -9.891 10.664 1 70.25 43 GLY B CA 1
ATOM 5624 C C . GLY B 1 43 ? 3.666 -10.617 9.703 1 70.25 43 GLY B C 1
ATOM 5625 O O . GLY B 1 43 ? 2.445 -10.609 9.875 1 70.25 43 GLY B O 1
ATOM 5626 N N . GLY B 1 44 ? 4.273 -11.219 8.719 1 75.94 44 GLY B N 1
ATOM 5627 C CA . GLY B 1 44 ? 3.477 -12.016 7.805 1 75.94 44 GLY B CA 1
ATOM 5628 C C . GLY B 1 44 ? 2.807 -13.203 8.469 1 75.94 44 GLY B C 1
ATOM 5629 O O . GLY B 1 44 ? 1.631 -13.477 8.219 1 75.94 44 GLY B O 1
ATOM 5630 N N . PHE B 1 45 ? 3.539 -13.875 9.336 1 78.75 45 PHE B N 1
ATOM 5631 C CA . PHE B 1 45 ? 2.984 -14.992 10.102 1 78.75 45 PHE B CA 1
ATOM 5632 C C . PHE B 1 45 ? 1.818 -14.523 10.961 1 78.75 45 PHE B C 1
ATOM 5634 O O . PHE B 1 45 ? 0.76 -15.156 10.984 1 78.75 45 PHE B O 1
ATOM 5641 N N . ALA B 1 46 ? 2.035 -13.398 11.656 1 72.31 46 ALA B N 1
ATOM 5642 C CA . ALA B 1 46 ? 0.992 -12.867 12.523 1 72.31 46 ALA B CA 1
ATOM 5643 C C . ALA B 1 46 ? -0.239 -12.461 11.719 1 72.31 46 ALA B C 1
ATOM 5645 O O . ALA B 1 46 ? -1.373 -12.672 12.156 1 72.31 46 ALA B O 1
ATOM 5646 N N . PHE B 1 47 ? 0.006 -11.867 10.695 1 77.25 47 PHE B N 1
ATOM 5647 C CA . PHE B 1 47 ? -1.08 -11.445 9.82 1 77.25 47 PHE B CA 1
ATOM 5648 C C . PHE B 1 47 ? -1.98 -12.625 9.469 1 77.25 47 PHE B C 1
ATOM 5650 O O . PHE B 1 47 ? -3.199 -12.547 9.633 1 77.25 47 PHE B O 1
ATOM 5657 N N . TYR B 1 48 ? -1.458 -13.719 9 1 79.88 48 TYR B N 1
ATOM 5658 C CA . TYR B 1 48 ? -2.244 -14.867 8.586 1 79.88 48 TYR B CA 1
ATOM 5659 C C . TYR B 1 48 ? -2.861 -15.578 9.781 1 79.88 48 TYR B C 1
ATOM 5661 O O . TYR B 1 48 ? -3.98 -16.094 9.703 1 79.88 48 TYR B O 1
ATOM 5669 N N . LEU B 1 49 ? -2.014 -15.648 10.82 1 76.06 49 LEU B N 1
ATOM 5670 C CA . LEU B 1 49 ? -2.545 -16.25 12.039 1 76.06 49 LEU B CA 1
ATOM 5671 C C . LEU B 1 49 ? -3.818 -15.531 12.484 1 76.06 49 LEU B C 1
ATOM 5673 O O . LEU B 1 49 ? -4.812 -16.172 12.82 1 76.06 49 LEU B O 1
ATOM 5677 N N . LEU B 1 50 ? -3.803 -14.195 12.422 1 68.69 50 LEU B N 1
ATOM 5678 C CA . LEU B 1 50 ? -4.945 -13.391 12.852 1 68.69 50 LEU B CA 1
ATOM 5679 C C . LEU B 1 50 ? -6.074 -13.461 11.828 1 68.69 50 LEU B C 1
ATOM 5681 O O . LEU B 1 50 ? -7.246 -13.57 12.195 1 68.69 50 LEU B O 1
ATOM 5685 N N . LEU B 1 51 ? -5.727 -13.32 10.586 1 72.62 51 LEU B N 1
ATOM 5686 C CA . LEU B 1 51 ? -6.73 -13.352 9.523 1 72.62 51 LEU B CA 1
ATOM 5687 C C . LEU B 1 51 ? -7.523 -14.648 9.57 1 72.62 51 LEU B C 1
ATOM 5689 O O . LEU B 1 51 ? -8.758 -14.633 9.555 1 72.62 51 LEU B O 1
ATOM 5693 N N . HIS B 1 52 ? -6.828 -15.82 9.688 1 78.38 52 HIS B N 1
ATOM 5694 C CA . HIS B 1 52 ? -7.5 -17.109 9.734 1 78.38 52 HIS B CA 1
ATOM 5695 C C . HIS B 1 52 ? -8.289 -17.281 11.031 1 78.38 52 HIS B C 1
ATOM 5697 O O . HIS B 1 52 ? -9.359 -17.875 11.039 1 78.38 52 HIS B O 1
ATOM 5703 N N . GLY B 1 53 ? -7.648 -16.797 12.07 1 70.19 53 GLY B N 1
ATOM 5704 C CA . GLY B 1 53 ? -8.359 -16.844 13.328 1 70.19 53 GLY B CA 1
ATOM 5705 C C . GLY B 1 53 ? -9.672 -16.078 13.305 1 70.19 53 GLY B C 1
ATOM 5706 O O . GLY B 1 53 ? -10.688 -16.562 13.805 1 70.19 53 GLY B O 1
ATOM 5707 N N . LEU B 1 54 ? -9.656 -14.891 12.688 1 64.88 54 LEU B N 1
ATOM 5708 C CA . LEU B 1 54 ? -10.852 -14.062 12.578 1 64.88 54 LEU B CA 1
ATOM 5709 C C . LEU B 1 54 ? -11.898 -14.727 11.695 1 64.88 54 LEU B C 1
ATOM 5711 O O . LEU B 1 54 ? -13.094 -14.711 12.016 1 64.88 54 LEU B O 1
ATOM 5715 N N . LEU B 1 55 ? -11.492 -15.312 10.602 1 67.75 55 LEU B N 1
ATOM 5716 C CA . LEU B 1 55 ? -12.414 -15.984 9.688 1 67.75 55 LEU B CA 1
ATOM 5717 C C . LEU B 1 55 ? -13.062 -17.188 10.352 1 67.75 55 LEU B C 1
ATOM 5719 O O . LEU B 1 55 ? -14.25 -17.453 10.172 1 67.75 55 LEU B O 1
ATOM 5723 N N . GLN B 1 56 ? -12.219 -17.906 11.094 1 70.31 56 GLN B N 1
ATOM 5724 C CA . GLN B 1 56 ? -12.734 -19.078 11.797 1 70.31 56 GLN B CA 1
ATOM 5725 C C . GLN B 1 56 ? -13.727 -18.672 12.883 1 70.31 56 GLN B C 1
ATOM 5727 O O . GLN B 1 56 ? -14.742 -19.328 13.086 1 70.31 56 GLN B O 1
ATOM 5732 N N . ALA B 1 57 ? -13.352 -17.609 13.594 1 64.25 57 ALA B N 1
ATOM 5733 C CA . ALA B 1 57 ? -14.242 -17.094 14.641 1 64.25 57 ALA B CA 1
ATOM 5734 C C . ALA B 1 57 ? -15.555 -16.594 14.047 1 64.25 57 ALA B C 1
ATOM 5736 O O . ALA B 1 57 ? -16.625 -16.828 14.625 1 64.25 57 ALA B O 1
ATOM 5737 N N . ALA B 1 58 ? -15.523 -15.922 12.93 1 62.5 58 ALA B N 1
ATOM 5738 C CA . ALA B 1 58 ? -16.703 -15.383 12.266 1 62.5 58 ALA B CA 1
ATOM 5739 C C . ALA B 1 58 ? -17.656 -16.5 11.836 1 62.5 58 ALA B C 1
ATOM 5741 O O . ALA B 1 58 ? -18.875 -16.328 11.875 1 62.5 58 ALA B O 1
ATOM 5742 N N . GLY B 1 59 ? -17.078 -17.594 11.352 1 62.22 59 GLY B N 1
ATOM 5743 C CA . GLY B 1 59 ? -17.891 -18.719 10.953 1 62.22 59 GLY B CA 1
ATOM 5744 C C . GLY B 1 59 ? -18.719 -19.297 12.094 1 62.22 59 GLY B C 1
ATOM 5745 O O . GLY B 1 59 ? -19.75 -19.922 11.867 1 62.22 59 GLY B O 1
ATOM 5746 N N . SER B 1 60 ? -18.141 -19.141 13.195 1 55.31 60 SER B N 1
ATOM 5747 C CA . SER B 1 60 ? -18.844 -19.656 14.359 1 55.31 60 SER B CA 1
ATOM 5748 C C . SER B 1 60 ? -19.953 -18.719 14.805 1 55.31 60 SER B C 1
ATOM 5750 O O . SER B 1 60 ? -20.844 -19.109 15.57 1 55.31 60 SER B O 1
ATOM 5752 N N . VAL B 1 61 ? -19.656 -17.484 14.469 1 47.78 61 VAL B N 1
ATOM 5753 C CA . VAL B 1 61 ? -20.656 -16.5 14.883 1 47.78 61 VAL B CA 1
ATOM 5754 C C . VAL B 1 61 ? -21.906 -16.641 14.016 1 47.78 61 VAL B C 1
ATOM 5756 O O . VAL B 1 61 ? -21.812 -16.797 12.797 1 47.78 61 VAL B O 1
ATOM 5759 N N . GLY B 1 62 ? -22.812 -17.438 14.516 1 45.59 62 GLY B N 1
ATOM 5760 C CA . GLY B 1 62 ? -24.094 -17.438 13.805 1 45.59 62 GLY B CA 1
ATOM 5761 C C . GLY B 1 62 ? -24.359 -16.141 13.055 1 45.59 62 GLY B C 1
ATOM 5762 O O . GLY B 1 62 ? -23.484 -15.281 12.961 1 45.59 62 GLY B O 1
ATOM 5763 N N . ALA B 1 63 ? -25.469 -16.109 12.336 1 40.16 63 ALA B N 1
ATOM 5764 C CA . ALA B 1 63 ? -25.922 -14.945 11.57 1 40.16 63 ALA B CA 1
ATOM 5765 C C . ALA B 1 63 ? -25.578 -13.648 12.305 1 40.16 63 ALA B C 1
ATOM 5767 O O . ALA B 1 63 ? -25.812 -13.539 13.508 1 40.16 63 ALA B O 1
ATOM 5768 N N . PHE B 1 64 ? -24.438 -13.086 11.859 1 36.12 64 PHE B N 1
ATOM 5769 C CA . PHE B 1 64 ? -24.328 -11.75 12.445 1 36.12 64 PHE B CA 1
ATOM 5770 C C . PHE B 1 64 ? -25.703 -11.141 12.672 1 36.12 64 PHE B C 1
ATOM 5772 O O . PHE B 1 64 ? -26.625 -11.383 11.891 1 36.12 64 PHE B O 1
ATOM 5779 N N . PRO B 1 65 ? -26.141 -10.969 13.93 1 32.06 65 PRO B N 1
ATOM 5780 C CA . PRO B 1 65 ? -27.438 -10.297 13.984 1 32.06 65 PRO B CA 1
ATOM 5781 C C . PRO B 1 65 ? -27.672 -9.367 12.797 1 32.06 65 PRO B C 1
ATOM 5783 O O . PRO B 1 65 ? -26.844 -8.508 12.508 1 32.06 65 PRO B O 1
ATOM 5786 N N . VAL B 1 66 ? -27.953 -10.023 11.766 1 33.25 66 VAL B N 1
ATOM 5787 C CA . VAL B 1 66 ? -28.375 -9.148 10.68 1 33.25 66 VAL B CA 1
ATOM 5788 C C . VAL B 1 66 ? -29.125 -7.941 11.242 1 33.25 66 VAL B C 1
ATOM 5790 O O . VAL B 1 66 ? -29.828 -8.055 12.242 1 33.25 66 VAL B O 1
ATOM 5793 N N . ALA B 1 67 ? -28.688 -6.914 10.805 1 33.94 67 ALA B N 1
ATOM 5794 C CA . ALA B 1 67 ? -29.281 -5.641 11.188 1 33.94 67 ALA B CA 1
ATOM 5795 C C . ALA B 1 67 ? -30.797 -5.746 11.258 1 33.94 67 ALA B C 1
ATOM 5797 O O . ALA B 1 67 ? -31.469 -4.848 11.766 1 33.94 67 ALA B O 1
ATOM 5798 N N . GLY B 1 68 ? -31.391 -6.684 10.719 1 31.45 68 GLY B N 1
ATOM 5799 C CA . GLY B 1 68 ? -32.844 -6.703 10.82 1 31.45 68 GLY B CA 1
ATOM 5800 C C . GLY B 1 68 ? -33.344 -6.922 12.234 1 31.45 68 GLY B C 1
ATOM 5801 O O . GLY B 1 68 ? -34.469 -6.539 12.57 1 31.45 68 GLY B O 1
ATOM 5802 N N . ASP B 1 69 ? -32.781 -7.801 12.875 1 34.47 69 ASP B N 1
ATOM 5803 C CA . ASP B 1 69 ? -33.375 -7.891 14.203 1 34.47 69 ASP B CA 1
ATOM 5804 C C . ASP B 1 69 ? -33.031 -6.652 15.039 1 34.47 69 ASP B C 1
ATOM 5806 O O . ASP B 1 69 ? -33.562 -6.465 16.125 1 34.47 69 ASP B O 1
ATOM 5810 N N . ALA B 1 70 ? -32.094 -6.004 14.734 1 35.03 70 ALA B N 1
ATOM 5811 C CA . ALA B 1 70 ? -31.75 -4.785 15.469 1 35.03 70 ALA B CA 1
ATOM 5812 C C . ALA B 1 70 ? -32.531 -3.586 14.922 1 35.03 70 ALA B C 1
ATOM 5814 O O . ALA B 1 70 ? -32.219 -2.439 15.266 1 35.03 70 ALA B O 1
ATOM 5815 N N . ARG B 1 71 ? -33.219 -3.621 13.938 1 39.59 71 ARG B N 1
ATOM 5816 C CA . ARG B 1 71 ? -34.188 -2.643 13.43 1 39.59 71 ARG B CA 1
ATOM 5817 C C . ARG B 1 71 ? -35.281 -2.369 14.453 1 39.59 71 ARG B C 1
ATOM 5819 O O . ARG B 1 71 ? -35.875 -3.301 15 1 39.59 71 ARG B O 1
ATOM 5826 N N . GLY B 1 72 ? -35.094 -1.384 15.031 1 40.97 72 GLY B N 1
ATOM 5827 C CA . GLY B 1 72 ? -35.906 -0.773 16.078 1 40.97 72 GLY B CA 1
ATOM 5828 C C . GLY B 1 72 ? -35.156 -0.592 17.391 1 40.97 72 GLY B C 1
ATOM 5829 O O . GLY B 1 72 ? -35.75 -0.17 18.391 1 40.97 72 GLY B O 1
ATOM 5830 N N . ALA B 1 73 ? -33.969 -1.18 17.453 1 41.47 73 ALA B N 1
ATOM 5831 C CA . ALA B 1 73 ? -33.375 -1.086 18.781 1 41.47 73 ALA B CA 1
ATOM 5832 C C . ALA B 1 73 ? -32.875 0.329 19.062 1 41.47 73 ALA B C 1
ATOM 5834 O O . ALA B 1 73 ? -32.312 0.986 18.172 1 41.47 73 ALA B O 1
ATOM 5835 N N . GLU B 1 74 ? -33.281 1.005 20.031 1 49.94 74 GLU B N 1
ATOM 5836 C CA . GLU B 1 74 ? -32.812 2.273 20.562 1 49.94 74 GLU B CA 1
ATOM 5837 C C . GLU B 1 74 ? -31.344 2.195 20.953 1 49.94 74 GLU B C 1
ATOM 5839 O O . GLU B 1 74 ? -30.922 1.27 21.641 1 49.94 74 GLU B O 1
ATOM 5844 N N . GLY B 1 75 ? -30.312 2.631 20.047 1 58.06 75 GLY B N 1
ATOM 5845 C CA . GLY B 1 75 ? -28.906 2.639 20.391 1 58.06 75 GLY B CA 1
ATOM 5846 C C . GLY B 1 75 ? -28.656 2.893 21.859 1 58.06 75 GLY B C 1
ATOM 5847 O O . GLY B 1 75 ? -29.438 3.564 22.531 1 58.06 75 GLY B O 1
ATOM 5848 N N . THR B 1 76 ? -27.922 1.979 22.594 1 62.66 76 THR B N 1
ATOM 5849 C CA . THR B 1 76 ? -27.562 2.197 23.984 1 62.66 76 THR B CA 1
ATOM 5850 C C . THR B 1 76 ? -26.281 3.025 24.078 1 62.66 76 THR B C 1
ATOM 5852 O O . THR B 1 76 ? -25.25 2.662 23.5 1 62.66 76 THR B O 1
ATOM 5855 N N . ILE B 1 77 ? -26.438 4.273 24.516 1 71.25 77 ILE B N 1
ATOM 5856 C CA . ILE B 1 77 ? -25.328 5.211 24.656 1 71.25 77 ILE B CA 1
ATOM 5857 C C . ILE B 1 77 ? -24.859 5.234 26.109 1 71.25 77 ILE B C 1
ATOM 5859 O O . ILE B 1 77 ? -25.672 5.238 27.031 1 71.25 77 ILE B O 1
ATOM 5863 N N . GLY B 1 78 ? -23.625 5.051 26.312 1 72.31 78 GLY B N 1
ATOM 5864 C CA . GLY B 1 78 ? -23.047 5.398 27.594 1 72.31 78 GLY B CA 1
ATOM 5865 C C . GLY B 1 78 ? -23.125 4.27 28.609 1 72.31 78 GLY B C 1
ATOM 5866 O O . GLY B 1 78 ? -23.328 4.508 29.797 1 72.31 78 GLY B O 1
ATOM 5867 N N . THR B 1 79 ? -23.031 3.092 28.062 1 79.69 79 THR B N 1
ATOM 5868 C CA . THR B 1 79 ? -23 1.959 28.984 1 79.69 79 THR B CA 1
ATOM 5869 C C . THR B 1 79 ? -21.703 1.956 29.797 1 79.69 79 THR B C 1
ATOM 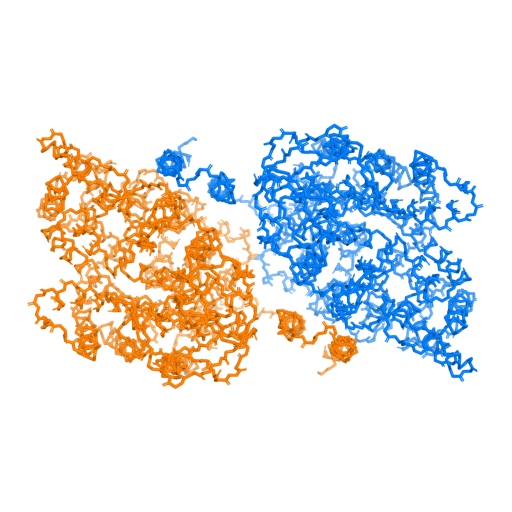5871 O O . THR B 1 79 ? -20.766 2.699 29.484 1 79.69 79 THR B O 1
ATOM 5874 N N . THR B 1 80 ? -21.719 1.215 30.891 1 81.56 80 THR B N 1
ATOM 5875 C CA . THR B 1 80 ? -20.516 1.094 31.719 1 81.56 80 THR B CA 1
ATOM 5876 C C . THR B 1 80 ? -19.344 0.572 30.891 1 81.56 80 THR B C 1
ATOM 5878 O O . THR B 1 80 ? -18.203 0.989 31.094 1 81.56 80 THR B O 1
ATOM 5881 N N . ALA B 1 81 ? -19.672 -0.283 30 1 83.44 81 ALA B N 1
ATOM 5882 C CA . ALA B 1 81 ? -18.641 -0.818 29.125 1 83.44 81 ALA B CA 1
ATOM 5883 C C . ALA B 1 81 ? -18.078 0.269 28.219 1 83.44 81 ALA B C 1
ATOM 5885 O O . ALA B 1 81 ? -16.875 0.319 27.969 1 83.44 81 ALA B O 1
ATOM 5886 N N . ASP B 1 82 ? -18.984 1.103 27.734 1 83.69 82 ASP B N 1
ATOM 5887 C CA . ASP B 1 82 ? -18.547 2.197 26.859 1 83.69 82 ASP B CA 1
ATOM 5888 C C . ASP B 1 82 ? -17.625 3.156 27.609 1 83.69 82 ASP B C 1
ATOM 5890 O O . ASP B 1 82 ? -16.562 3.514 27.109 1 83.69 82 ASP B O 1
ATOM 5894 N N . ILE B 1 83 ? -17.953 3.504 28.797 1 82.69 83 ILE B N 1
ATOM 5895 C CA . ILE B 1 83 ? -17.203 4.453 29.609 1 82.69 83 ILE B CA 1
ATOM 5896 C C . ILE B 1 83 ? -15.852 3.854 29.984 1 82.69 83 ILE B C 1
ATOM 5898 O O . ILE B 1 83 ? -14.828 4.547 29.969 1 82.69 83 ILE B O 1
ATOM 5902 N N . ALA B 1 84 ? -15.844 2.633 30.266 1 86.25 84 ALA B N 1
ATOM 5903 C CA . ALA B 1 84 ? -14.602 1.952 30.609 1 86.25 84 ALA B CA 1
ATOM 5904 C C . ALA B 1 84 ? -13.617 1.961 29.453 1 86.25 84 ALA B C 1
ATOM 5906 O O . ALA B 1 84 ? -12.422 2.195 29.641 1 86.25 84 ALA B O 1
ATOM 5907 N N . VAL B 1 85 ? -14.148 1.656 28.297 1 84.5 85 VAL B N 1
ATOM 5908 C CA . VAL B 1 85 ? -13.289 1.614 27.125 1 84.5 85 VAL B CA 1
ATOM 5909 C C . VAL B 1 85 ? -12.703 3 26.859 1 84.5 85 VAL B C 1
ATOM 5911 O O . VAL B 1 85 ? -11.516 3.129 26.547 1 84.5 85 VAL B O 1
ATOM 5914 N N . VAL B 1 86 ? -13.492 4.004 27 1 83.25 86 VAL B N 1
ATOM 5915 C CA . VAL B 1 86 ? -13.039 5.375 26.781 1 83.25 86 VAL B CA 1
ATOM 5916 C C . VAL B 1 86 ? -11.969 5.734 27.812 1 83.25 86 VAL B C 1
ATOM 5918 O O . VAL B 1 86 ? -10.945 6.336 27.469 1 83.25 86 VAL B O 1
ATOM 5921 N N . PHE B 1 87 ? -12.164 5.355 29.016 1 82.75 87 PHE B N 1
ATOM 5922 C CA . PHE B 1 87 ? -11.211 5.656 30.078 1 82.75 87 PHE B CA 1
ATOM 5923 C C . PHE B 1 87 ? -9.891 4.926 29.844 1 82.75 87 PHE B C 1
ATOM 5925 O O . PHE B 1 87 ? -8.82 5.488 30.062 1 82.75 87 PHE B O 1
ATOM 5932 N N . ILE B 1 88 ? -9.977 3.715 29.469 1 84.69 88 ILE B N 1
ATOM 5933 C CA . ILE B 1 88 ? -8.789 2.924 29.188 1 84.69 88 ILE B CA 1
ATOM 5934 C C . ILE B 1 88 ? -8.008 3.549 28.031 1 84.69 88 ILE B C 1
ATOM 5936 O O . ILE B 1 88 ? -6.773 3.607 28.078 1 84.69 88 ILE B O 1
ATOM 5940 N N . TYR B 1 89 ? -8.734 3.949 27.125 1 82.62 89 TYR B N 1
ATOM 5941 C CA . TYR B 1 89 ? -8.094 4.598 25.984 1 82.62 89 TYR B CA 1
ATOM 5942 C C . TYR B 1 89 ? -7.371 5.863 26.422 1 82.62 89 TYR B C 1
ATOM 5944 O O . TYR B 1 89 ? -6.211 6.078 26.047 1 82.62 89 TYR B O 1
ATOM 5952 N N . PHE B 1 90 ? -8.031 6.676 27.203 1 81.94 90 PHE B N 1
ATOM 5953 C CA . PHE B 1 90 ? -7.438 7.922 27.672 1 81.94 90 PHE B CA 1
ATOM 5954 C C . PHE B 1 90 ? -6.207 7.648 28.531 1 81.94 90 PHE B C 1
ATOM 5956 O O . PHE B 1 90 ? -5.18 8.305 28.375 1 81.94 90 PHE B O 1
ATOM 5963 N N . ALA B 1 91 ? -6.324 6.727 29.312 1 83.38 91 ALA B N 1
ATOM 5964 C CA . ALA B 1 91 ? -5.199 6.363 30.172 1 83.38 91 ALA B CA 1
ATOM 5965 C C . ALA B 1 91 ? -4.027 5.84 29.344 1 83.38 91 ALA B C 1
ATOM 5967 O O . ALA B 1 91 ? -2.869 6.152 29.625 1 83.38 91 ALA B O 1
ATOM 5968 N N . GLY B 1 92 ? -4.359 5.082 28.359 1 83.06 92 GLY B N 1
ATOM 5969 C CA . GLY B 1 92 ? -3.336 4.547 27.484 1 83.06 92 GLY B CA 1
ATOM 5970 C C . GLY B 1 92 ? -2.604 5.621 26.703 1 83.06 92 GLY B C 1
ATOM 5971 O O . GLY B 1 92 ? -1.375 5.59 26.594 1 83.06 92 GLY B O 1
ATOM 5972 N N . ILE B 1 93 ? -3.357 6.523 26.188 1 81.44 93 ILE B N 1
ATOM 5973 C CA . ILE B 1 93 ? -2.752 7.562 25.359 1 81.44 93 ILE B CA 1
ATOM 5974 C C . ILE B 1 93 ? -1.906 8.484 26.234 1 81.44 93 ILE B C 1
ATOM 5976 O O . ILE B 1 93 ? -0.812 8.891 25.844 1 81.44 93 ILE B O 1
ATOM 5980 N N . VAL B 1 94 ? -2.424 8.867 27.438 1 81.19 94 VAL B N 1
ATOM 5981 C CA . VAL B 1 94 ? -1.672 9.703 28.359 1 81.19 94 VAL B CA 1
ATOM 5982 C C . VAL B 1 94 ? -0.408 8.969 28.812 1 81.19 94 VAL B C 1
ATOM 5984 O O . VAL B 1 94 ? 0.667 9.57 28.891 1 81.19 94 VAL B O 1
ATOM 5987 N N . GLY B 1 95 ? -0.576 7.723 29.047 1 84.06 95 GLY B N 1
ATOM 5988 C CA . GLY B 1 95 ? 0.582 6.922 29.406 1 84.06 95 GLY B CA 1
ATOM 5989 C C . GLY B 1 95 ? 1.626 6.855 28.312 1 84.06 95 GLY B C 1
ATOM 5990 O O . GLY B 1 95 ? 2.822 6.992 28.578 1 84.06 95 GLY B O 1
ATOM 5991 N N . ALA B 1 96 ? 1.187 6.645 27.125 1 81.69 96 ALA B N 1
ATOM 5992 C CA . ALA B 1 96 ? 2.1 6.602 25.984 1 81.69 96 ALA B CA 1
ATOM 5993 C C . ALA B 1 96 ? 2.799 7.941 25.797 1 81.69 96 ALA B C 1
ATOM 5995 O O . ALA B 1 96 ? 4.012 7.992 25.578 1 81.69 96 ALA B O 1
ATOM 5996 N N . GLY B 1 97 ? 1.989 9.008 25.812 1 81.44 97 GLY B N 1
ATOM 5997 C CA . GLY B 1 97 ? 2.574 10.336 25.688 1 81.44 97 GLY B CA 1
ATOM 5998 C C . GLY B 1 97 ? 3.631 10.617 26.75 1 81.44 97 GLY B C 1
ATOM 5999 O O . GLY B 1 97 ? 4.699 11.148 26.438 1 81.44 97 GLY B O 1
ATOM 6000 N N . ALA B 1 98 ? 3.332 10.18 27.969 1 80.88 98 ALA B N 1
ATOM 6001 C CA . ALA B 1 98 ? 4.285 10.359 29.062 1 80.88 98 ALA B CA 1
ATOM 6002 C C . ALA B 1 98 ? 5.531 9.508 28.844 1 80.88 98 ALA B C 1
ATOM 6004 O O . ALA B 1 98 ? 6.645 9.938 29.156 1 80.88 98 ALA B O 1
ATOM 6005 N N . TYR B 1 99 ? 5.289 8.414 28.359 1 81.88 99 TYR B N 1
ATOM 6006 C CA . TYR B 1 99 ? 6.414 7.52 28.094 1 81.88 99 TYR B CA 1
ATOM 6007 C C . TYR B 1 99 ? 7.359 8.117 27.062 1 81.88 99 TYR B C 1
ATOM 6009 O O . TYR B 1 99 ? 8.578 8.094 27.234 1 81.88 99 TYR B O 1
ATOM 6017 N N . PHE B 1 100 ? 6.906 8.617 26.078 1 79.94 100 PHE B N 1
ATOM 6018 C CA . PHE B 1 100 ? 7.746 9.109 24.984 1 79.94 100 PHE B CA 1
ATOM 6019 C C . PHE B 1 100 ? 8.312 10.484 25.312 1 79.94 100 PHE B C 1
ATOM 6021 O O . PHE B 1 100 ? 9.219 10.961 24.625 1 79.94 100 PHE B O 1
ATOM 6028 N N . ALA B 1 101 ? 7.766 11.117 26.391 1 81.12 101 ALA B N 1
ATOM 6029 C CA . ALA B 1 101 ? 8.297 12.391 26.844 1 81.12 101 ALA B CA 1
ATOM 6030 C C . ALA B 1 101 ? 9.75 12.258 27.281 1 81.12 101 ALA B C 1
ATOM 6032 O O . ALA B 1 101 ? 10.492 13.25 27.297 1 81.12 101 ALA B O 1
ATOM 6033 N N . LYS B 1 102 ? 10.164 11.102 27.516 1 78.44 102 LYS B N 1
ATOM 6034 C CA . LYS B 1 102 ? 11.523 10.883 28 1 78.44 102 LYS B CA 1
ATOM 6035 C C . LYS B 1 102 ? 12.547 11.156 26.906 1 78.44 102 LYS B C 1
ATOM 6037 O O . LYS B 1 102 ? 13.727 11.383 27.188 1 78.44 102 LYS B O 1
ATOM 6042 N N . PHE B 1 103 ? 12.07 11.234 25.75 1 74.12 103 PHE B N 1
ATOM 6043 C CA . PHE B 1 103 ? 12.977 11.461 24.625 1 74.12 103 PHE B CA 1
ATOM 6044 C C . PHE B 1 103 ? 13.094 12.945 24.312 1 74.12 103 PHE B C 1
ATOM 6046 O O . PHE B 1 103 ? 13.828 13.344 23.406 1 74.12 103 PHE B O 1
ATOM 6053 N N . THR B 1 104 ? 12.398 13.812 25.078 1 77.31 104 THR B N 1
ATOM 6054 C CA . THR B 1 104 ? 12.445 15.258 24.891 1 77.31 104 THR B CA 1
ATOM 6055 C C . THR B 1 104 ? 13.336 15.914 25.953 1 77.31 104 THR B C 1
ATOM 6057 O O . THR B 1 104 ? 12.953 16.016 27.109 1 77.31 104 THR B O 1
ATOM 6060 N N . LYS B 1 105 ? 14.508 16.375 25.5 1 72.94 105 LYS B N 1
ATOM 6061 C CA . LYS B 1 105 ? 15.461 16.922 26.453 1 72.94 105 LYS B CA 1
ATOM 6062 C C . LYS B 1 105 ? 15.742 18.391 26.141 1 72.94 105 LYS B C 1
ATOM 6064 O O . LYS B 1 105 ? 16.172 19.141 27.031 1 72.94 105 LYS B O 1
ATOM 6069 N N . THR B 1 106 ? 15.562 18.781 24.922 1 76.75 106 THR B N 1
ATOM 6070 C CA . THR B 1 106 ? 15.844 20.156 24.484 1 76.75 106 THR B CA 1
ATOM 6071 C C . THR B 1 106 ? 14.617 20.781 23.828 1 76.75 106 THR B C 1
ATOM 6073 O O . THR B 1 106 ? 13.641 20.078 23.547 1 76.75 106 THR B O 1
ATOM 6076 N N . SER B 1 107 ? 14.719 22.078 23.672 1 80.75 107 SER B N 1
ATOM 6077 C CA . SER B 1 107 ? 13.633 22.766 22.969 1 80.75 107 SER B CA 1
ATOM 6078 C C . SER B 1 107 ? 13.516 22.266 21.531 1 80.75 107 SER B C 1
ATOM 6080 O O . SER B 1 107 ? 12.414 22.203 20.984 1 80.75 107 SER B O 1
ATOM 6082 N N . SER B 1 108 ? 14.594 21.953 20.953 1 78.31 108 SER B N 1
ATOM 6083 C CA . SER B 1 108 ? 14.578 21.391 19.594 1 78.31 108 SER B CA 1
ATOM 6084 C C . SER B 1 108 ? 13.852 20.062 19.547 1 78.31 108 SER B C 1
ATOM 6086 O O . SER B 1 108 ? 13.102 19.781 18.609 1 78.31 108 SER B O 1
ATOM 6088 N N . ASP B 1 109 ? 14.078 19.328 20.547 1 77.19 109 ASP B N 1
ATOM 6089 C CA . ASP B 1 109 ? 13.336 18.062 20.656 1 77.19 109 ASP B CA 1
ATOM 6090 C C . ASP B 1 109 ? 11.844 18.328 20.844 1 77.19 109 ASP B C 1
ATOM 6092 O O . ASP B 1 109 ? 11.016 17.625 20.25 1 77.19 109 ASP B O 1
ATOM 6096 N N . TYR B 1 110 ? 11.68 19.266 21.656 1 83.31 110 TYR B N 1
ATOM 6097 C CA . TYR B 1 110 ? 10.297 19.594 22 1 83.31 110 TYR B CA 1
ATOM 6098 C C . TYR B 1 110 ? 9.523 20.031 20.766 1 83.31 110 TYR B C 1
ATOM 6100 O O . TYR B 1 110 ? 8.367 19.641 20.578 1 83.31 110 TYR B O 1
ATOM 6108 N N . PHE B 1 111 ? 10.141 20.766 19.922 1 84.81 111 PHE B N 1
ATOM 6109 C CA . PHE B 1 111 ? 9.398 21.359 18.797 1 84.81 111 PHE B CA 1
ATOM 6110 C C . PHE B 1 111 ? 9.594 20.531 17.531 1 84.81 111 PHE B C 1
ATOM 6112 O O . PHE B 1 111 ? 8.703 20.469 16.688 1 84.81 111 PHE B O 1
ATOM 6119 N N . PHE B 1 112 ? 10.766 19.922 17.312 1 81.94 112 PHE B N 1
ATOM 6120 C CA . PHE B 1 112 ? 11.055 19.344 16.016 1 81.94 112 PHE B CA 1
ATOM 6121 C C . PHE B 1 112 ? 11.414 17.859 16.141 1 81.94 112 PHE B C 1
ATOM 6123 O O . PHE B 1 112 ? 11.812 17.219 15.172 1 81.94 112 PHE B O 1
ATOM 6130 N N . GLY B 1 113 ? 11.258 17.344 17.25 1 77.12 113 GLY B N 1
ATOM 6131 C CA . GLY B 1 113 ? 11.484 15.914 17.469 1 77.12 113 GLY B CA 1
ATOM 6132 C C . GLY B 1 113 ? 12.891 15.477 17.094 1 77.12 113 GLY B C 1
ATOM 6133 O O . GLY B 1 113 ? 13.086 14.352 16.625 1 77.12 113 GLY B O 1
ATOM 6134 N N . GLY B 1 114 ? 13.812 16.375 17.078 1 71.31 114 GLY B N 1
ATOM 6135 C CA . GLY B 1 114 ? 15.195 16.062 16.781 1 71.31 114 GLY B CA 1
ATOM 6136 C C . GLY B 1 114 ? 15.445 15.805 15.297 1 71.31 114 GLY B C 1
ATOM 6137 O O . GLY B 1 114 ? 16.516 15.312 14.922 1 71.31 114 GLY B O 1
ATOM 6138 N N . ARG B 1 115 ? 14.445 15.977 14.359 1 79 115 ARG B N 1
ATOM 6139 C CA . ARG B 1 115 ? 14.531 15.805 12.914 1 79 115 ARG B CA 1
ATOM 6140 C C . ARG B 1 115 ? 14.977 14.398 12.547 1 79 115 ARG B C 1
ATOM 6142 O O . ARG B 1 115 ? 15.922 14.219 11.781 1 79 115 ARG B O 1
ATOM 6149 N N . ARG B 1 116 ? 14.297 13.445 13.031 1 78.62 116 ARG B N 1
ATOM 6150 C CA . ARG B 1 116 ? 14.82 12.086 12.961 1 78.62 116 ARG B CA 1
ATOM 6151 C C . ARG B 1 116 ? 13.789 11.133 12.383 1 78.62 116 ARG B C 1
ATOM 6153 O O . ARG B 1 116 ? 14.094 9.969 12.117 1 78.62 116 ARG B O 1
ATOM 6160 N N . PHE B 1 117 ? 12.688 11.641 12.094 1 80.44 117 PHE B N 1
ATOM 6161 C CA . PHE B 1 117 ? 11.609 10.695 11.836 1 80.44 117 PHE B CA 1
ATOM 6162 C C . PHE B 1 117 ? 11.562 10.312 10.359 1 80.44 117 PHE B C 1
ATOM 6164 O O . PHE B 1 117 ? 11.891 11.125 9.492 1 80.44 117 PHE B O 1
ATOM 6171 N N . SER B 1 118 ? 11.078 9.062 10.172 1 81.81 118 SER B N 1
ATOM 6172 C CA . SER B 1 118 ? 10.891 8.539 8.812 1 81.81 118 SER B CA 1
ATOM 6173 C C . SER B 1 118 ? 9.578 9.023 8.211 1 81.81 118 SER B C 1
ATOM 6175 O O . SER B 1 118 ? 8.688 9.469 8.938 1 81.81 118 SER B O 1
ATOM 6177 N N . GLY B 1 119 ? 9.523 8.875 6.918 1 84.06 119 GLY B N 1
ATOM 6178 C CA . GLY B 1 119 ? 8.375 9.367 6.18 1 84.06 119 GLY B CA 1
ATOM 6179 C C . GLY B 1 119 ? 7.082 8.664 6.535 1 84.06 119 GLY B C 1
ATOM 6180 O O . GLY B 1 119 ? 6.027 9.297 6.637 1 84.06 119 GLY B O 1
ATOM 6181 N N . TRP B 1 120 ? 7.148 7.375 6.723 1 78.25 120 TRP B N 1
ATOM 6182 C CA . TRP B 1 120 ? 5.918 6.641 6.992 1 78.25 120 TRP B CA 1
ATOM 6183 C C . TRP B 1 120 ? 5.352 7.02 8.359 1 78.25 120 TRP B C 1
ATOM 6185 O O . TRP B 1 120 ? 4.133 7.086 8.539 1 78.25 120 TRP B O 1
ATOM 6195 N N . LEU B 1 121 ? 6.191 7.227 9.328 1 80.06 121 LEU B N 1
ATOM 6196 C CA . LEU B 1 121 ? 5.75 7.652 10.656 1 80.06 121 LEU B CA 1
ATOM 6197 C C . LEU B 1 121 ? 5.125 9.047 10.602 1 80.06 121 LEU B C 1
ATOM 6199 O O . LEU B 1 121 ? 4.102 9.297 11.234 1 80.06 121 LEU B O 1
ATOM 6203 N N . LEU B 1 122 ? 5.691 9.891 9.828 1 87.19 122 LEU B N 1
ATOM 6204 C CA . LEU B 1 122 ? 5.168 11.242 9.672 1 87.19 122 LEU B CA 1
ATOM 6205 C C . LEU B 1 122 ? 3.828 11.227 8.945 1 87.19 122 LEU B C 1
ATOM 6207 O O . LEU B 1 122 ? 2.936 12.016 9.266 1 87.19 122 LEU B O 1
ATOM 6211 N N . ALA B 1 123 ? 3.732 10.359 7.992 1 85.44 123 ALA B N 1
ATOM 6212 C CA . ALA B 1 123 ? 2.467 10.242 7.27 1 85.44 123 ALA B CA 1
ATOM 6213 C C . ALA B 1 123 ? 1.334 9.844 8.211 1 85.44 123 ALA B C 1
ATOM 6215 O O . ALA B 1 123 ? 0.241 10.414 8.148 1 85.44 123 ALA B O 1
ATOM 6216 N N . MET B 1 124 ? 1.548 8.945 9.078 1 79.62 124 MET B N 1
ATOM 6217 C CA . MET B 1 124 ? 0.535 8.5 10.031 1 79.62 124 MET B CA 1
ATOM 6218 C C . MET B 1 124 ? 0.195 9.609 11.023 1 79.62 124 MET B C 1
ATOM 6220 O O . MET B 1 124 ? -0.958 9.742 11.438 1 79.62 124 MET B O 1
ATOM 6224 N N . SER B 1 125 ? 1.239 10.289 11.391 1 86.38 125 SER B N 1
ATOM 6225 C CA . SER B 1 125 ? 1.003 11.43 12.273 1 86.38 125 SER B CA 1
ATOM 6226 C C . SER B 1 125 ? 0.135 12.484 11.602 1 86.38 125 SER B C 1
ATOM 6228 O O . SER B 1 125 ? -0.738 13.078 12.234 1 86.38 125 SER B O 1
ATOM 6230 N N . CYS B 1 126 ? 0.354 12.648 10.367 1 84.38 126 CYS B N 1
ATOM 6231 C CA . CYS B 1 126 ? -0.452 13.594 9.602 1 84.38 126 CYS B CA 1
ATOM 6232 C C . CYS B 1 126 ? -1.899 13.125 9.508 1 84.38 126 CYS B C 1
ATOM 6234 O O . CYS B 1 126 ? -2.824 13.938 9.578 1 84.38 126 CYS B O 1
ATOM 6236 N N . VAL B 1 127 ? -2.062 11.844 9.422 1 78.12 127 VAL B N 1
ATOM 6237 C CA . VAL B 1 127 ? -3.406 11.281 9.344 1 78.12 127 VAL B CA 1
ATOM 6238 C C . VAL B 1 127 ? -4.164 11.578 10.641 1 78.12 127 VAL B C 1
ATOM 6240 O O . VAL B 1 127 ? -5.309 12.031 10.602 1 78.12 127 VAL B O 1
ATOM 6243 N N . ALA B 1 128 ? -3.5 11.273 11.664 1 82 128 ALA B N 1
ATOM 6244 C CA . ALA B 1 128 ? -4.129 11.453 12.969 1 82 128 ALA B CA 1
ATOM 6245 C C . ALA B 1 128 ? -4.555 12.906 13.172 1 82 128 ALA B C 1
ATOM 6247 O O . ALA B 1 128 ? -5.609 13.18 13.75 1 82 128 ALA B O 1
ATOM 6248 N N . THR B 1 129 ? -3.795 13.719 12.617 1 82.56 129 THR B N 1
ATOM 6249 C CA . THR B 1 129 ? -4.062 15.133 12.82 1 82.56 129 THR B CA 1
ATOM 6250 C C . THR B 1 129 ? -5.07 15.648 11.797 1 82.56 129 THR B C 1
ATOM 6252 O O . THR B 1 129 ? -5.914 16.484 12.109 1 82.56 129 THR B O 1
ATOM 6255 N N . THR B 1 130 ? -4.961 15.148 10.633 1 78.06 130 THR B N 1
ATOM 6256 C CA . THR B 1 130 ? -5.836 15.633 9.57 1 78.06 130 THR B CA 1
ATOM 6257 C C . THR B 1 130 ? -7.266 15.148 9.781 1 78.06 130 THR B C 1
ATOM 6259 O O . THR B 1 130 ? -8.219 15.891 9.547 1 78.06 130 THR B O 1
ATOM 6262 N N . ILE B 1 131 ? -7.422 13.758 10.109 1 75.25 131 ILE B N 1
ATOM 6263 C CA . ILE B 1 131 ? -8.75 13.25 10.438 1 75.25 131 ILE B CA 1
ATOM 6264 C C . ILE B 1 131 ? -9.203 13.812 11.781 1 75.25 131 ILE B C 1
ATOM 6266 O O . ILE B 1 131 ? -10.391 13.766 12.117 1 75.25 131 ILE B O 1
ATOM 6270 N N . GLY B 1 132 ? -8.43 14.648 12.344 1 64.75 132 GLY B N 1
ATOM 6271 C CA . GLY B 1 132 ? -8.57 15.258 13.656 1 64.75 132 GLY B CA 1
ATOM 6272 C C . GLY B 1 132 ? -9.922 15.93 13.859 1 64.75 132 GLY B C 1
ATOM 6273 O O . GLY B 1 132 ? -10.93 15.484 13.312 1 64.75 132 GLY B O 1
ATOM 6274 N N . ALA B 1 133 ? -9.969 16.938 14.641 1 57.22 133 ALA B N 1
ATOM 6275 C CA . ALA B 1 133 ? -10.828 17.656 15.57 1 57.22 133 ALA B CA 1
ATOM 6276 C C . ALA B 1 133 ? -12.289 17.609 15.125 1 57.22 133 ALA B C 1
ATOM 6278 O O . ALA B 1 133 ? -13.188 17.438 15.953 1 57.22 133 ALA B O 1
ATOM 6279 N N . TYR B 1 134 ? -12.453 17.641 14.055 1 67.06 134 TYR B N 1
ATOM 6280 C CA . TYR B 1 134 ? -13.898 17.719 13.898 1 67.06 134 TYR B CA 1
ATOM 6281 C C . TYR B 1 134 ? -14.359 16.891 12.703 1 67.06 134 TYR B C 1
ATOM 6283 O O . TYR B 1 134 ? -15.531 16.953 12.305 1 67.06 134 TYR B O 1
ATOM 6291 N N . SER B 1 135 ? -13.406 16 12.297 1 79.5 135 SER B N 1
ATOM 6292 C CA . SER B 1 135 ? -13.703 15.406 11 1 79.5 135 SER B CA 1
ATOM 6293 C C . SER B 1 135 ? -14.844 14.398 11.109 1 79.5 135 SER B C 1
ATOM 6295 O O . SER B 1 135 ? -15.781 14.422 10.305 1 79.5 135 SER B O 1
ATOM 6297 N N . PHE B 1 136 ? -14.805 13.703 12.148 1 82.88 136 PHE B N 1
ATOM 6298 C CA . PHE B 1 136 ? -15.844 12.688 12.258 1 82.88 136 PHE B CA 1
ATOM 6299 C C . PHE B 1 136 ? -17.219 13.328 12.406 1 82.88 136 PHE B C 1
ATOM 6301 O O . PHE B 1 136 ? -18.156 12.953 11.711 1 82.88 136 PHE B O 1
ATOM 6308 N N . VAL B 1 137 ? -17.281 14.305 13.281 1 80.25 137 VAL B N 1
ATOM 6309 C CA . VAL B 1 137 ? -18.578 14.93 13.531 1 80.25 137 VAL B CA 1
ATOM 6310 C C . VAL B 1 137 ? -18.922 15.883 12.391 1 80.25 137 VAL B C 1
ATOM 6312 O O . VAL B 1 137 ? -20.031 15.852 11.859 1 80.25 137 VAL B O 1
ATOM 6315 N N . LYS B 1 138 ? -17.906 16.594 12 1 81.31 138 LYS B N 1
ATOM 6316 C CA . LYS B 1 138 ? -18.109 17.609 10.961 1 81.31 138 LYS B CA 1
ATOM 6317 C C . LYS B 1 138 ? -18.5 16.969 9.641 1 81.31 138 LYS B C 1
ATOM 6319 O O . LYS B 1 138 ? -19.5 17.359 9.023 1 81.31 138 LYS B O 1
ATOM 6324 N N . TYR B 1 139 ? -17.875 15.977 9.312 1 87 139 TYR B N 1
ATOM 6325 C CA . TYR B 1 139 ? -18.094 15.461 7.973 1 87 139 TYR B CA 1
ATOM 6326 C C . TYR B 1 139 ? -19.188 14.398 7.973 1 87 139 TYR B C 1
ATOM 6328 O O . TYR B 1 139 ? -19.812 14.133 6.941 1 87 139 TYR B O 1
ATOM 6336 N N . ALA B 1 140 ? -19.406 13.844 9.125 1 88.5 140 ALA B N 1
ATOM 6337 C CA . ALA B 1 140 ? -20.625 13.047 9.227 1 88.5 140 ALA B CA 1
ATOM 6338 C C . ALA B 1 140 ? -21.859 13.93 9.078 1 88.5 140 ALA B C 1
ATOM 6340 O O . ALA B 1 140 ? -22.828 13.547 8.406 1 88.5 140 ALA B O 1
ATOM 6341 N N . SER B 1 141 ? -21.734 15.086 9.719 1 85.81 141 SER B N 1
ATOM 6342 C CA . SER B 1 141 ? -22.828 16.047 9.602 1 85.81 141 SER B CA 1
ATOM 6343 C C . SER B 1 141 ? -23.031 16.484 8.156 1 85.81 141 SER B C 1
ATOM 6345 O O . SER B 1 141 ? -24.172 16.484 7.66 1 85.81 141 SER B O 1
ATOM 6347 N N . ALA B 1 142 ? -22.016 16.812 7.477 1 86.56 142 ALA B N 1
ATOM 6348 C CA . ALA B 1 142 ? -22.094 17.234 6.082 1 86.56 142 ALA B CA 1
ATOM 6349 C C . ALA B 1 142 ? -22.562 16.078 5.188 1 86.56 142 ALA B C 1
ATOM 6351 O O . ALA B 1 142 ? -23.328 16.281 4.246 1 86.56 142 ALA B O 1
ATOM 6352 N N . GLY B 1 143 ? -22.078 14.93 5.504 1 90.62 143 GLY B N 1
ATOM 6353 C CA . GLY B 1 143 ? -22.5 13.766 4.734 1 90.62 143 GLY B CA 1
ATOM 6354 C C . GLY B 1 143 ? -23.969 13.453 4.871 1 90.62 143 GLY B C 1
ATOM 6355 O O . GLY B 1 143 ? -24.625 13.086 3.896 1 90.62 143 GLY B O 1
ATOM 6356 N N . PHE B 1 144 ? -24.453 13.633 6.078 1 91.19 144 PHE B N 1
ATOM 6357 C CA . PHE B 1 144 ? -25.875 13.414 6.348 1 91.19 144 PHE B CA 1
ATOM 6358 C C . PHE B 1 144 ? -26.734 14.43 5.594 1 91.19 144 PHE B C 1
ATOM 6360 O O . PHE B 1 144 ? -27.766 14.07 5.027 1 91.19 144 PHE B O 1
ATOM 6367 N N . SER B 1 145 ? -26.219 15.617 5.527 1 87.69 145 SER B N 1
ATOM 6368 C CA . SER B 1 145 ? -27.016 16.719 4.996 1 87.69 145 SER B CA 1
ATOM 6369 C C . SER B 1 145 ? -26.875 16.812 3.479 1 87.69 145 SER B C 1
ATOM 6371 O O . SER B 1 145 ? -27.828 17.203 2.791 1 87.69 145 SER B O 1
ATOM 6373 N N . PHE B 1 146 ? -25.625 16.406 2.975 1 87 146 PHE B N 1
ATOM 6374 C CA . PHE B 1 146 ? -25.375 16.75 1.578 1 87 146 PHE B CA 1
ATOM 6375 C C . PHE B 1 146 ? -24.859 15.531 0.814 1 87 146 PHE B C 1
ATOM 6377 O O . PHE B 1 146 ? -24.656 15.594 -0.398 1 87 146 PHE B O 1
ATOM 6384 N N . GLY B 1 147 ? -24.625 14.5 1.457 1 89.19 147 GLY B N 1
ATOM 6385 C CA . GLY B 1 147 ? -24.281 13.258 0.785 1 89.19 147 GLY B CA 1
ATOM 6386 C C . GLY B 1 147 ? -22.812 13.148 0.421 1 89.19 147 GLY B C 1
ATOM 6387 O O . GLY B 1 147 ? -21.953 13.625 1.158 1 89.19 147 GLY B O 1
ATOM 6388 N N . LEU B 1 148 ? -22.578 12.5 -0.678 1 87.06 148 LEU B N 1
ATOM 6389 C CA . LEU B 1 148 ? -21.234 12.109 -1.078 1 87.06 148 LEU B CA 1
ATOM 6390 C C . LEU B 1 148 ? -20.391 13.328 -1.411 1 87.06 148 LEU B C 1
ATOM 6392 O O . LEU B 1 148 ? -19.156 13.273 -1.332 1 87.06 148 LEU B O 1
ATOM 6396 N N . SER B 1 149 ? -21.016 14.414 -1.71 1 85.62 149 SER B N 1
ATOM 6397 C CA . SER B 1 149 ? -20.281 15.633 -2.047 1 85.62 149 SER B CA 1
ATOM 6398 C C . SER B 1 149 ? -19.5 16.156 -0.847 1 85.62 149 SER B C 1
ATOM 6400 O O . SER B 1 149 ? -18.578 16.953 -1.003 1 85.62 149 SER B O 1
ATOM 6402 N N . SER B 1 150 ? -19.859 15.68 0.342 1 84.81 150 SER B N 1
ATOM 6403 C CA . SER B 1 150 ? -19.141 16.062 1.557 1 84.81 150 SER B CA 1
ATOM 6404 C C . SER B 1 150 ? -17.688 15.602 1.513 1 84.81 150 SER B C 1
ATOM 6406 O O . SER B 1 150 ? -16.828 16.188 2.162 1 84.81 150 SER B O 1
ATOM 6408 N N . SER B 1 151 ? -17.344 14.562 0.746 1 81.75 151 SER B N 1
ATOM 6409 C CA . SER B 1 151 ? -16.016 13.984 0.677 1 81.75 151 SER B CA 1
ATOM 6410 C C . SER B 1 151 ? -15.047 14.906 -0.069 1 81.75 151 SER B C 1
ATOM 6412 O O . SER B 1 151 ? -13.828 14.734 0.01 1 81.75 151 SER B O 1
ATOM 6414 N N . MET B 1 152 ? -15.523 15.914 -0.686 1 81.12 152 MET B N 1
ATOM 6415 C CA . MET B 1 152 ? -14.703 16.812 -1.49 1 81.12 152 MET B CA 1
ATOM 6416 C C . MET B 1 152 ? -13.727 17.578 -0.613 1 81.12 152 MET B C 1
ATOM 6418 O O . MET B 1 152 ? -12.656 17.984 -1.075 1 81.12 152 MET B O 1
ATOM 6422 N N . SER B 1 153 ? -14.086 17.719 0.562 1 77.19 153 SER B N 1
ATOM 6423 C CA . SER B 1 153 ? -13.203 18.453 1.458 1 77.19 153 SER B CA 1
ATOM 6424 C C . SER B 1 153 ? -11.883 17.719 1.661 1 77.19 153 SER B C 1
ATOM 6426 O O . SER B 1 153 ? -10.852 18.344 1.916 1 77.19 153 SER B O 1
ATOM 6428 N N . TYR B 1 154 ? -11.93 16.375 1.57 1 78.81 154 TYR B N 1
ATOM 6429 C CA . TYR B 1 154 ? -10.719 15.57 1.747 1 78.81 154 TYR B CA 1
ATOM 6430 C C . TYR B 1 154 ? -10.094 15.227 0.402 1 78.81 154 TYR B C 1
ATOM 6432 O O . TYR B 1 154 ? -8.914 14.867 0.332 1 78.81 154 TYR B O 1
ATOM 6440 N N . LEU B 1 155 ? -10.836 15.43 -0.576 1 79.94 155 LEU B N 1
ATOM 6441 C CA . LEU B 1 155 ? -10.344 14.977 -1.872 1 79.94 155 LEU B CA 1
ATOM 6442 C C . LEU B 1 155 ? -9.828 16.141 -2.699 1 79.94 155 LEU B C 1
ATOM 6444 O O . LEU B 1 155 ? -9.438 15.969 -3.855 1 79.94 155 LEU B O 1
ATOM 6448 N N . ASN B 1 156 ? -9.797 17.312 -2.129 1 78.88 156 ASN B N 1
ATOM 6449 C CA . ASN B 1 156 ? -9.414 18.5 -2.906 1 78.88 156 ASN B CA 1
ATOM 6450 C C . ASN B 1 156 ? -8 18.953 -2.574 1 78.88 156 ASN B C 1
ATOM 6452 O O . ASN B 1 156 ? -7.609 20.078 -2.916 1 78.88 156 ASN B O 1
ATOM 6456 N N . ASP B 1 157 ? -7.246 18.203 -1.985 1 82 157 ASP B N 1
ATOM 6457 C CA . ASP B 1 157 ? -5.922 18.688 -1.604 1 82 157 ASP B CA 1
ATOM 6458 C C . ASP B 1 157 ? -4.875 18.297 -2.645 1 82 157 ASP B C 1
ATOM 6460 O O . ASP B 1 157 ? -3.729 18.75 -2.582 1 82 157 ASP B O 1
ATOM 6464 N N . TRP B 1 158 ? -5.312 17.547 -3.596 1 81.94 158 TRP B N 1
ATOM 6465 C CA . TRP B 1 158 ? -4.379 17 -4.582 1 81.94 158 TRP B CA 1
ATOM 6466 C C . TRP B 1 158 ? -3.676 18.125 -5.336 1 81.94 158 TRP B C 1
ATOM 6468 O O . TRP B 1 158 ? -2.527 17.969 -5.758 1 81.94 158 TRP B O 1
ATOM 6478 N N . PHE B 1 159 ? -4.254 19.219 -5.566 1 86.62 159 PHE B N 1
ATOM 6479 C CA . PHE B 1 159 ? -3.68 20.188 -6.492 1 86.62 159 PHE B CA 1
ATOM 6480 C C . PHE B 1 159 ? -2.586 21.016 -5.809 1 86.62 159 PHE B C 1
ATOM 6482 O O . PHE B 1 159 ? -1.851 21.75 -6.469 1 86.62 159 PHE B O 1
ATOM 6489 N N . TRP B 1 160 ? -2.4 20.875 -4.473 1 90.19 160 TRP B N 1
ATOM 6490 C CA . TRP B 1 160 ? -1.312 21.562 -3.783 1 90.19 160 TRP B CA 1
ATOM 6491 C C . TRP B 1 160 ? -0.063 20.688 -3.736 1 90.19 160 TRP B C 1
ATOM 6493 O O . TRP B 1 160 ? 1.012 21.156 -3.348 1 90.19 160 TRP B O 1
ATOM 6503 N N . MET B 1 161 ? -0.153 19.469 -4.156 1 87.31 161 MET B N 1
ATOM 6504 C CA . MET B 1 161 ? 0.887 18.453 -3.992 1 87.31 161 MET B CA 1
ATOM 6505 C C . MET B 1 161 ? 2.203 18.922 -4.602 1 87.31 161 MET B C 1
ATOM 6507 O O . MET B 1 161 ? 3.252 18.844 -3.959 1 87.31 161 MET B O 1
ATOM 6511 N N . PRO B 1 162 ? 2.254 19.484 -5.836 1 86.88 162 PRO B N 1
ATOM 6512 C CA . PRO B 1 162 ? 3.535 19.922 -6.406 1 86.88 162 PRO B CA 1
ATOM 6513 C C . PRO B 1 162 ? 4.188 21.047 -5.621 1 86.88 162 PRO B C 1
ATOM 6515 O O . PRO B 1 162 ? 5.383 21 -5.328 1 86.88 162 PRO B O 1
ATOM 6518 N N . LEU B 1 163 ? 3.395 22.016 -5.215 1 90.44 163 LEU B N 1
ATOM 6519 C CA . LEU B 1 163 ? 3.947 23.156 -4.488 1 90.44 163 LEU B CA 1
ATOM 6520 C C . LEU B 1 163 ? 4.426 22.734 -3.102 1 90.44 163 LEU B C 1
ATOM 6522 O O . LEU B 1 163 ? 5.426 23.25 -2.604 1 90.44 163 LEU B O 1
ATOM 6526 N N . TRP B 1 164 ? 3.66 21.875 -2.572 1 90.69 164 TRP B N 1
ATOM 6527 C CA . TRP B 1 164 ? 4.012 21.391 -1.242 1 90.69 164 TRP B CA 1
ATOM 6528 C C . TRP B 1 164 ? 5.301 20.578 -1.283 1 90.69 164 TRP B C 1
ATOM 6530 O O . TRP B 1 164 ? 6.242 20.844 -0.535 1 90.69 164 TRP B O 1
ATOM 6540 N N . MET B 1 165 ? 5.473 19.672 -2.205 1 87.88 165 MET B N 1
ATOM 6541 C CA . MET B 1 165 ? 6.57 18.703 -2.264 1 87.88 165 MET B CA 1
ATOM 6542 C C . MET B 1 165 ? 7.828 19.344 -2.84 1 87.88 165 MET B C 1
ATOM 6544 O O . MET B 1 165 ? 8.938 19.031 -2.414 1 87.88 165 MET B O 1
ATOM 6548 N N . LEU B 1 166 ? 7.648 20.188 -3.814 1 87.12 166 LEU B N 1
ATOM 6549 C CA . LEU B 1 166 ? 8.805 20.594 -4.613 1 87.12 166 LEU B CA 1
ATOM 6550 C C . LEU B 1 166 ? 9.25 22 -4.266 1 87.12 166 LEU B C 1
ATOM 6552 O O . LEU B 1 166 ? 10.375 22.406 -4.598 1 87.12 166 LEU B O 1
ATOM 6556 N N . VAL B 1 167 ? 8.406 22.719 -3.568 1 89.12 167 VAL B N 1
ATOM 6557 C CA . VAL B 1 167 ? 8.758 24.109 -3.303 1 89.12 167 VAL B CA 1
ATOM 6558 C C . VAL B 1 167 ? 8.797 24.344 -1.797 1 89.12 167 VAL B C 1
ATOM 6560 O O . VAL B 1 167 ? 9.859 24.578 -1.224 1 89.12 167 VAL B O 1
ATOM 6563 N N . TRP B 1 168 ? 7.715 24.141 -1.189 1 92.38 168 TRP B N 1
ATOM 6564 C CA . TRP B 1 168 ? 7.59 24.547 0.209 1 92.38 168 TRP B CA 1
ATOM 6565 C C . TRP B 1 168 ? 8.445 23.656 1.107 1 92.38 168 TRP B C 1
ATOM 6567 O O . TRP B 1 168 ? 9.164 24.156 1.978 1 92.38 168 TRP B O 1
ATOM 6577 N N . LEU B 1 169 ? 8.43 22.422 0.88 1 89.75 169 LEU B N 1
ATOM 6578 C CA . LEU B 1 169 ? 9.156 21.484 1.731 1 89.75 169 LEU B CA 1
ATOM 6579 C C . LEU B 1 169 ? 10.656 21.75 1.672 1 89.75 169 LEU B C 1
ATOM 6581 O O . LEU B 1 169 ? 11.312 21.859 2.709 1 89.75 169 LEU B O 1
ATOM 6585 N N . PRO B 1 170 ? 11.25 21.875 0.481 1 86.25 170 PRO B N 1
ATOM 6586 C CA . PRO B 1 170 ? 12.688 22.188 0.443 1 86.25 170 PRO B CA 1
ATOM 6587 C C . PRO B 1 170 ? 13.016 23.516 1.104 1 86.25 170 PRO B C 1
ATOM 6589 O O . PRO B 1 170 ? 14.055 23.656 1.753 1 86.25 170 PRO B O 1
ATOM 6592 N N . ILE B 1 171 ? 12.141 24.469 0.994 1 89.38 171 ILE B N 1
ATOM 6593 C CA . ILE B 1 171 ? 12.375 25.781 1.583 1 89.38 171 ILE B CA 1
ATOM 6594 C C . ILE B 1 171 ? 12.445 25.656 3.104 1 89.38 171 ILE B C 1
ATOM 6596 O O . ILE B 1 171 ? 13.391 26.156 3.727 1 89.38 171 ILE B O 1
ATOM 6600 N N . ILE B 1 172 ? 11.5 24.984 3.625 1 90.56 172 ILE B N 1
ATOM 6601 C CA . ILE B 1 172 ? 11.445 24.938 5.082 1 90.56 172 ILE B CA 1
ATOM 6602 C C . ILE B 1 172 ? 12.539 24.016 5.609 1 90.56 172 ILE B C 1
ATOM 6604 O O . ILE B 1 172 ? 13.141 24.297 6.648 1 90.56 172 ILE B O 1
ATOM 6608 N N . TYR B 1 173 ? 12.766 22.984 4.957 1 86.88 173 TYR B N 1
ATOM 6609 C CA . TYR B 1 173 ? 13.734 22.016 5.441 1 86.88 173 TYR B CA 1
ATOM 6610 C C . TYR B 1 173 ? 15.156 22.547 5.324 1 86.88 173 TYR B C 1
ATOM 6612 O O . TYR B 1 173 ? 15.898 22.578 6.305 1 86.88 173 TYR B O 1
ATOM 6620 N N . TYR B 1 174 ? 15.555 23 4.152 1 82.69 174 TYR B N 1
ATOM 6621 C CA . TYR B 1 174 ? 16.922 23.469 3.932 1 82.69 174 TYR B CA 1
ATOM 6622 C C . TYR B 1 174 ? 17.141 24.844 4.527 1 82.69 174 TYR B C 1
ATOM 6624 O O . TYR B 1 174 ? 18.25 25.188 4.922 1 82.69 174 TYR B O 1
ATOM 6632 N N . GLY B 1 175 ? 16.094 25.578 4.594 1 84.19 175 GLY B N 1
ATOM 6633 C CA . GLY B 1 175 ? 16.188 26.875 5.242 1 84.19 175 GLY B CA 1
ATOM 6634 C C . GLY B 1 175 ? 16.203 26.781 6.758 1 84.19 175 GLY B C 1
ATOM 6635 O O . GLY B 1 175 ? 16.531 27.766 7.441 1 84.19 175 GLY B O 1
ATOM 6636 N N . ARG B 1 176 ? 15.844 25.594 7.246 1 83.44 176 ARG B N 1
ATOM 6637 C CA . ARG B 1 176 ? 15.758 25.344 8.68 1 83.44 176 ARG B CA 1
ATOM 6638 C C . ARG B 1 176 ? 14.875 26.375 9.367 1 83.44 176 ARG B C 1
ATOM 6640 O O . ARG B 1 176 ? 15.258 26.969 10.375 1 83.44 176 ARG B O 1
ATOM 6647 N N . ILE B 1 177 ? 13.82 26.641 8.695 1 88.06 177 ILE B N 1
ATOM 6648 C CA . ILE B 1 177 ? 12.844 27.578 9.219 1 88.06 177 ILE B CA 1
ATOM 6649 C C . ILE B 1 177 ? 12.188 27 10.469 1 88.06 177 ILE B C 1
ATOM 6651 O O . ILE B 1 177 ? 11.703 25.875 10.461 1 88.06 177 ILE B O 1
ATOM 6655 N N . GLN B 1 178 ? 12.234 27.719 11.531 1 87.75 178 GLN B N 1
ATOM 6656 C CA . GLN B 1 178 ? 11.742 27.188 12.797 1 87.75 178 GLN B CA 1
ATOM 6657 C C . GLN B 1 178 ? 10.258 27.516 12.984 1 87.75 178 GLN B C 1
ATOM 6659 O O . GLN B 1 178 ? 9.562 26.844 13.75 1 87.75 178 GLN B O 1
ATOM 6664 N N . SER B 1 179 ? 9.859 28.562 12.422 1 94.44 179 SER B N 1
ATOM 6665 C CA . SER B 1 179 ? 8.445 28.938 12.469 1 94.44 179 SER B CA 1
ATOM 6666 C C . SER B 1 179 ? 8.016 29.641 11.188 1 94.44 179 SER B C 1
ATOM 6668 O O . SER B 1 179 ? 8.844 30.203 10.469 1 94.44 179 SER B O 1
ATOM 6670 N N . VAL B 1 180 ? 6.754 29.578 10.914 1 95.56 180 VAL B N 1
ATOM 6671 C CA . VAL B 1 180 ? 6.227 30.172 9.695 1 95.56 180 VAL B CA 1
ATOM 6672 C C . VAL B 1 180 ? 6.477 31.688 9.703 1 95.56 180 VAL B C 1
ATOM 6674 O O . VAL B 1 180 ? 6.93 32.25 8.711 1 95.56 180 VAL B O 1
ATOM 6677 N N . PRO B 1 181 ? 6.293 32.344 10.852 1 96.31 181 PRO B N 1
ATOM 6678 C CA . PRO B 1 181 ? 6.594 33.781 10.859 1 96.31 181 PRO B CA 1
ATOM 6679 C C . PRO B 1 181 ? 8.078 34.062 10.625 1 96.31 181 PRO B C 1
ATOM 6681 O O . PRO B 1 181 ? 8.422 35.094 10.062 1 96.31 181 PRO B O 1
ATOM 6684 N N . GLU B 1 182 ? 8.938 33.188 11.039 1 94.19 182 GLU B N 1
ATOM 6685 C CA . GLU B 1 182 ? 10.352 33.344 10.734 1 94.19 182 GLU B CA 1
ATOM 6686 C C . GLU B 1 182 ? 10.594 33.406 9.227 1 94.19 182 GLU B C 1
ATOM 6688 O O . GLU B 1 182 ? 11.445 34.156 8.758 1 94.19 182 GLU B O 1
ATOM 6693 N N . TYR B 1 183 ? 9.938 32.594 8.516 1 94.19 183 TYR B N 1
ATOM 6694 C CA . TYR B 1 183 ? 10.039 32.656 7.059 1 94.19 183 TYR B CA 1
ATOM 6695 C C . TYR B 1 183 ? 9.703 34.062 6.539 1 94.19 183 TYR B C 1
ATOM 6697 O O . TYR B 1 183 ? 10.391 34.594 5.664 1 94.19 183 TYR B O 1
ATOM 6705 N N . PHE B 1 184 ? 8.617 34.656 7.074 1 95.25 184 PHE B N 1
ATOM 6706 C CA . PHE B 1 184 ? 8.188 35.969 6.641 1 95.25 184 PHE B CA 1
ATOM 6707 C C . PHE B 1 184 ? 9.25 37 6.953 1 95.25 184 PHE B C 1
ATOM 6709 O O . PHE B 1 184 ? 9.422 37.969 6.199 1 95.25 184 PHE B O 1
ATOM 6716 N N . GLU B 1 185 ? 9.938 36.781 8.047 1 94.44 185 GLU B N 1
ATOM 6717 C CA . GLU B 1 185 ? 11.016 37.719 8.375 1 94.44 185 GLU B CA 1
ATOM 6718 C C . GLU B 1 185 ? 12.164 37.594 7.383 1 94.44 185 GLU B C 1
ATOM 6720 O O . GLU B 1 185 ? 12.664 38.594 6.879 1 94.44 185 GLU B O 1
ATOM 6725 N N . ARG B 1 186 ? 12.547 36.375 7.164 1 91.31 186 ARG B N 1
ATOM 6726 C CA . ARG B 1 186 ? 13.688 36.125 6.285 1 91.31 186 ARG B CA 1
ATOM 6727 C C . ARG B 1 186 ? 13.375 36.562 4.855 1 91.31 186 ARG B C 1
ATOM 6729 O O . ARG B 1 186 ? 14.258 37.031 4.137 1 91.31 186 ARG B O 1
ATOM 6736 N N . ARG B 1 187 ? 12.156 36.406 4.48 1 92.81 187 ARG B N 1
ATOM 6737 C CA . ARG B 1 187 ? 11.75 36.719 3.113 1 92.81 187 ARG B CA 1
ATOM 6738 C C . ARG B 1 187 ? 11.391 38.188 2.965 1 92.81 187 ARG B C 1
ATOM 6740 O O . ARG B 1 187 ? 11.641 38.812 1.916 1 92.81 187 ARG B O 1
ATOM 6747 N N . PHE B 1 188 ? 10.789 38.875 4.035 1 93.31 188 PHE B N 1
ATOM 6748 C CA . PHE B 1 188 ? 10.18 40.188 3.822 1 93.31 188 PHE B CA 1
ATOM 6749 C C . PHE B 1 188 ? 10.547 41.125 4.945 1 93.31 188 PHE B C 1
ATOM 6751 O O . PHE B 1 188 ? 10.188 42.312 4.906 1 93.31 188 PHE B O 1
ATOM 6758 N N . GLY B 1 189 ? 11.102 40.656 6.016 1 91.94 189 GLY B N 1
ATOM 6759 C CA . GLY B 1 189 ? 11.57 41.562 7.055 1 91.94 189 GLY B CA 1
ATOM 6760 C C . GLY B 1 189 ? 10.773 41.469 8.344 1 91.94 189 GLY B C 1
ATOM 6761 O O . GLY B 1 189 ? 9.805 40.719 8.414 1 91.94 189 GLY B O 1
ATOM 6762 N N . HIS B 1 190 ? 11.141 42.25 9.336 1 93.06 190 HIS B N 1
ATOM 6763 C CA . HIS B 1 190 ? 10.672 42.125 10.711 1 93.06 190 HIS B CA 1
ATOM 6764 C C . HIS B 1 190 ? 9.195 42.5 10.828 1 93.06 190 HIS B C 1
ATOM 6766 O O . HIS B 1 190 ? 8.461 41.938 11.633 1 93.06 190 HIS B O 1
ATOM 6772 N N . LYS B 1 191 ? 8.758 43.438 10.086 1 94.75 191 LYS B N 1
ATOM 6773 C CA . LYS B 1 191 ? 7.363 43.875 10.148 1 94.75 191 LYS B CA 1
ATOM 6774 C C . LYS B 1 191 ? 6.441 42.75 9.625 1 94.75 191 LYS B C 1
ATOM 6776 O O . LYS B 1 191 ? 5.34 42.562 10.141 1 94.75 191 LYS B O 1
ATOM 6781 N N . ALA B 1 192 ? 6.918 42.125 8.625 1 94.75 192 ALA B N 1
ATOM 6782 C CA . ALA B 1 192 ? 6.145 41.031 8.07 1 94.75 192 ALA B CA 1
ATOM 6783 C C . ALA B 1 192 ? 6.031 39.875 9.078 1 94.75 192 ALA B C 1
ATOM 6785 O O . ALA B 1 192 ? 4.988 39.219 9.164 1 94.75 192 ALA B O 1
ATOM 6786 N N . ARG B 1 193 ? 7.105 39.625 9.812 1 95.31 193 ARG B N 1
ATOM 6787 C CA . ARG B 1 193 ? 7.07 38.594 10.852 1 95.31 193 ARG B CA 1
ATOM 6788 C C . ARG B 1 193 ? 6.039 38.906 11.922 1 95.31 193 ARG B C 1
ATOM 6790 O O . ARG B 1 193 ? 5.285 38.062 12.352 1 95.31 193 ARG B O 1
ATOM 6797 N N . ALA B 1 194 ? 6.055 40.156 12.32 1 95.25 194 ALA B N 1
ATOM 6798 C CA . ALA B 1 194 ? 5.113 40.562 13.359 1 95.25 194 ALA B CA 1
ATOM 6799 C C . ALA B 1 194 ? 3.67 40.375 12.898 1 95.25 194 ALA B C 1
ATOM 6801 O O . ALA B 1 194 ? 2.834 39.875 13.641 1 95.25 194 ALA B O 1
ATOM 6802 N N . ALA B 1 195 ? 3.379 40.844 11.688 1 95.62 195 ALA B N 1
ATOM 6803 C CA . ALA B 1 195 ? 2.035 40.688 11.141 1 95.62 195 ALA B CA 1
ATOM 6804 C C . ALA B 1 195 ? 1.656 39.219 11.008 1 95.62 195 ALA B C 1
ATOM 6806 O O . ALA B 1 195 ? 0.54 38.844 11.352 1 95.62 195 ALA B O 1
ATOM 6807 N N . ALA B 1 196 ? 2.602 38.469 10.492 1 96.19 196 ALA B N 1
ATOM 6808 C CA . ALA B 1 196 ? 2.363 37.031 10.312 1 96.19 196 ALA B CA 1
ATOM 6809 C C . ALA B 1 196 ? 2.139 36.344 11.648 1 96.19 196 ALA B C 1
ATOM 6811 O O . ALA B 1 196 ? 1.296 35.469 11.758 1 96.19 196 ALA B O 1
ATOM 6812 N N . THR B 1 197 ? 2.932 36.688 12.68 1 96.44 197 THR B N 1
ATOM 6813 C CA . THR B 1 197 ? 2.791 36.125 14.016 1 96.44 197 THR B CA 1
ATOM 6814 C C . THR B 1 197 ? 1.391 36.375 14.562 1 96.44 197 THR B C 1
ATOM 6816 O O . THR B 1 197 ? 0.755 35.469 15.102 1 96.44 197 THR B O 1
ATOM 6819 N N . PHE B 1 198 ? 0.972 37.562 14.375 1 95.25 198 PHE B N 1
ATOM 6820 C CA . PHE B 1 198 ? -0.351 37.906 14.875 1 95.25 198 PHE B CA 1
ATOM 6821 C C . PHE B 1 198 ? -1.432 37.094 14.18 1 95.25 198 PHE B C 1
ATOM 6823 O O . PHE B 1 198 ? -2.275 36.5 14.844 1 95.25 198 PHE B O 1
ATOM 6830 N N . ILE B 1 199 ? -1.449 37.094 12.891 1 95.62 199 ILE B N 1
ATOM 6831 C CA . ILE B 1 199 ? -2.469 36.375 12.109 1 95.62 199 ILE B CA 1
ATOM 6832 C C . ILE B 1 199 ? -2.426 34.875 12.43 1 95.62 199 ILE B C 1
ATOM 6834 O O . ILE B 1 199 ? -3.469 34.25 12.617 1 95.62 199 ILE B O 1
ATOM 6838 N N . LEU B 1 200 ? -1.242 34.312 12.484 1 96.75 200 LEU B N 1
ATOM 6839 C CA . LEU B 1 200 ? -1.092 32.906 12.727 1 96.75 200 LEU B CA 1
ATOM 6840 C C . LEU B 1 200 ? -1.591 32.531 14.117 1 96.75 200 LEU B C 1
ATOM 6842 O O . LEU B 1 200 ? -2.223 31.469 14.297 1 96.75 200 LEU B O 1
ATOM 6846 N N . LEU B 1 201 ? -1.275 33.344 15.109 1 95.69 201 LEU B N 1
ATOM 6847 C CA . LEU B 1 201 ? -1.731 33.062 16.469 1 95.69 201 LEU B CA 1
ATOM 6848 C C . LEU B 1 201 ? -3.252 33.125 16.547 1 95.69 201 LEU B C 1
ATOM 6850 O O . LEU B 1 201 ? -3.871 32.281 17.219 1 95.69 201 LEU B O 1
ATOM 6854 N N . VAL B 1 202 ? -3.836 34.094 15.867 1 93.38 202 VAL B N 1
ATOM 6855 C CA . VAL B 1 202 ? -5.293 34.188 15.844 1 93.38 202 VAL B CA 1
ATOM 6856 C C . VAL B 1 202 ? -5.863 32.906 15.219 1 93.38 202 VAL B C 1
ATOM 6858 O O . VAL B 1 202 ? -6.828 32.344 15.734 1 93.38 202 VAL B O 1
ATOM 6861 N N . TYR B 1 203 ? -5.289 32.5 14.141 1 94 203 TYR B N 1
ATOM 6862 C CA . TYR B 1 203 ? -5.723 31.281 13.453 1 94 203 TYR B CA 1
ATOM 6863 C C . TYR B 1 203 ? -5.582 30.062 14.352 1 94 203 TYR B C 1
ATOM 6865 O O . TYR B 1 203 ? -6.535 29.297 14.523 1 94 203 TYR B O 1
ATOM 6873 N N . LEU B 1 204 ? -4.457 29.875 14.977 1 95.12 204 LEU B N 1
ATOM 6874 C CA . LEU B 1 20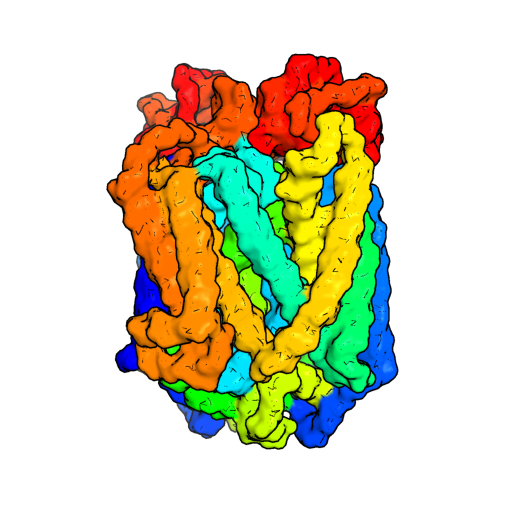4 ? -4.168 28.672 15.758 1 95.12 204 LEU B CA 1
ATOM 6875 C C . LEU B 1 204 ? -5.004 28.641 17.031 1 95.12 204 LEU B C 1
ATOM 6877 O O . LEU B 1 204 ? -5.543 27.594 17.391 1 95.12 204 LEU B O 1
ATOM 6881 N N . ILE B 1 205 ? -5.098 29.75 17.688 1 93.56 205 ILE B N 1
ATOM 6882 C CA . ILE B 1 205 ? -5.84 29.797 18.938 1 93.56 205 ILE B CA 1
ATOM 6883 C C . ILE B 1 205 ? -7.328 29.609 18.672 1 93.56 205 ILE B C 1
ATOM 6885 O O . ILE B 1 205 ? -8.016 28.906 19.422 1 93.56 205 ILE B O 1
ATOM 6889 N N . GLY B 1 206 ? -7.812 30.266 17.641 1 91.44 206 GLY B N 1
ATOM 6890 C CA . GLY B 1 206 ? -9.188 30 17.234 1 91.44 206 GLY B CA 1
ATOM 6891 C C . GLY B 1 206 ? -9.445 28.547 16.906 1 91.44 206 GLY B C 1
ATOM 6892 O O . GLY B 1 206 ? -10.484 28 17.281 1 91.44 206 GLY B O 1
ATOM 6893 N N . TYR B 1 207 ? -8.508 27.938 16.234 1 91.25 207 TYR B N 1
ATOM 6894 C CA . TYR B 1 207 ? -8.602 26.531 15.867 1 91.25 207 TYR B CA 1
ATOM 6895 C C . TYR B 1 207 ? -8.641 25.656 17.109 1 91.25 207 TYR B C 1
ATOM 6897 O O . TYR B 1 207 ? -9.359 24.656 17.156 1 91.25 207 TYR B O 1
ATOM 6905 N N . VAL B 1 208 ? -7.906 25.984 18.141 1 91.25 208 VAL B N 1
ATOM 6906 C CA . VAL B 1 208 ? -7.941 25.281 19.406 1 91.25 208 VAL B CA 1
ATOM 6907 C C . VAL B 1 208 ? -9.336 25.375 20.016 1 91.25 208 VAL B C 1
ATOM 6909 O O . VAL B 1 208 ? -9.883 24.375 20.5 1 91.25 208 VAL B O 1
ATOM 6912 N N . GLY B 1 209 ? -9.859 26.516 20 1 90.69 209 GLY B N 1
ATOM 6913 C CA . GLY B 1 209 ? -11.188 26.719 20.547 1 90.69 209 GLY B CA 1
ATOM 6914 C C . GLY B 1 209 ? -12.25 25.875 19.859 1 90.69 209 GLY B C 1
ATOM 6915 O O . GLY B 1 209 ? -13.078 25.25 20.531 1 90.69 209 GLY B O 1
ATOM 6916 N N . ILE B 1 210 ? -12.219 25.906 18.578 1 87.62 210 ILE B N 1
ATOM 6917 C CA . ILE B 1 210 ? -13.18 25.125 17.812 1 87.62 210 ILE B CA 1
ATOM 6918 C C . ILE B 1 210 ? -12.992 23.641 18.109 1 87.62 210 ILE B C 1
ATOM 6920 O O . ILE B 1 210 ? -13.969 22.875 18.156 1 87.62 210 ILE B O 1
ATOM 6924 N N . ASN B 1 211 ? -11.789 23.203 18.266 1 88.75 211 ASN B N 1
ATOM 6925 C CA . ASN B 1 211 ? -11.5 21.812 18.594 1 88.75 211 ASN B CA 1
ATOM 6926 C C . ASN B 1 211 ? -12.078 21.422 19.953 1 88.75 211 ASN B C 1
ATOM 6928 O O . ASN B 1 211 ? -12.672 20.359 20.094 1 88.75 211 ASN B O 1
ATOM 6932 N N . PHE B 1 212 ? -11.891 22.297 20.875 1 89.12 212 PHE B N 1
ATOM 6933 C CA . PHE B 1 212 ? -12.414 22 22.203 1 89.12 212 PHE B CA 1
ATOM 6934 C C . PHE B 1 212 ? -13.938 22.016 22.219 1 89.12 212 PHE B C 1
ATOM 6936 O O . PHE B 1 212 ? -14.578 21.25 22.938 1 89.12 212 PHE B O 1
ATOM 6943 N N . TYR B 1 213 ? -14.492 22.891 21.422 1 87.44 213 TYR B N 1
ATOM 6944 C CA . TYR B 1 213 ? -15.938 22.891 21.25 1 87.44 213 TYR B CA 1
ATOM 6945 C C . TYR B 1 213 ? -16.406 21.547 20.672 1 87.44 213 TYR B C 1
ATOM 6947 O O . TYR B 1 213 ? -17.375 20.969 21.156 1 87.44 213 TYR B O 1
ATOM 6955 N N . THR B 1 214 ? -15.758 21.109 19.719 1 82.31 214 THR B N 1
ATOM 6956 C CA . THR B 1 214 ? -16.109 19.844 19.062 1 82.31 214 THR B CA 1
ATOM 6957 C C . THR B 1 214 ? -15.953 18.672 20.031 1 82.31 214 THR B C 1
ATOM 6959 O O . THR B 1 214 ? -16.812 17.781 20.078 1 82.31 214 THR B O 1
ATOM 6962 N N . LEU B 1 215 ? -14.859 18.703 20.734 1 81.81 215 LEU B N 1
ATOM 6963 C CA . LEU B 1 215 ? -14.617 17.656 21.719 1 81.81 215 LEU B CA 1
ATOM 6964 C C . LEU B 1 215 ? -15.703 17.656 22.797 1 81.81 215 LEU B C 1
ATOM 6966 O O . LEU B 1 215 ? -16.156 16.594 23.234 1 81.81 215 LEU B O 1
ATOM 6970 N N . GLY B 1 216 ? -16.016 18.797 23.219 1 83.62 216 GLY B N 1
ATOM 6971 C CA . GLY B 1 216 ? -17.078 18.938 24.203 1 83.62 216 GLY B CA 1
ATOM 6972 C C . GLY B 1 216 ? -18.422 18.406 23.719 1 83.62 216 GLY B C 1
ATOM 6973 O O . GLY B 1 216 ? -19.141 17.75 24.453 1 83.62 216 GLY B O 1
ATOM 6974 N N . THR B 1 217 ? -18.719 18.703 22.5 1 78.25 217 THR B N 1
ATOM 6975 C CA . THR B 1 217 ? -19.969 18.234 21.906 1 78.25 217 THR B CA 1
ATOM 6976 C C . THR B 1 217 ? -20 16.719 21.828 1 78.25 217 THR B C 1
ATOM 6978 O O . THR B 1 217 ? -21.031 16.094 22.109 1 78.25 217 THR B O 1
ATOM 6981 N N . ALA B 1 218 ? -18.953 16.156 21.422 1 74.75 218 ALA B N 1
ATOM 6982 C CA . ALA B 1 218 ? -18.859 14.695 21.328 1 74.75 218 ALA B CA 1
ATOM 6983 C C . ALA B 1 218 ? -19 14.047 22.703 1 74.75 218 ALA B C 1
ATOM 6985 O O . ALA B 1 218 ? -19.703 13.047 22.859 1 74.75 218 ALA B O 1
ATOM 6986 N N . LEU B 1 219 ? -18.312 14.609 23.672 1 77.88 219 LEU B N 1
ATOM 6987 C CA . LEU B 1 219 ? -18.344 14.039 25 1 77.88 219 LEU B CA 1
ATOM 6988 C C . LEU B 1 219 ? -19.703 14.289 25.672 1 77.88 219 LEU B C 1
ATOM 6990 O O . LEU B 1 219 ? -20.156 13.492 26.484 1 77.88 219 LEU B O 1
ATOM 6994 N N . HIS B 1 220 ? -20.297 15.367 25.297 1 81.5 220 HIS B N 1
ATOM 6995 C CA . HIS B 1 220 ? -21.641 15.641 25.781 1 81.5 220 HIS B CA 1
ATOM 6996 C C . HIS B 1 220 ? -22.609 14.539 25.359 1 81.5 220 HIS B C 1
ATOM 6998 O O . HIS B 1 220 ? -23.438 14.102 26.156 1 81.5 220 HIS B O 1
ATOM 7004 N N . ALA B 1 221 ? -22.469 14.164 24.219 1 71 221 ALA B N 1
ATOM 7005 C CA . ALA B 1 221 ? -23.344 13.117 23.688 1 71 221 ALA B CA 1
ATOM 7006 C C . ALA B 1 221 ? -23.141 11.797 24.438 1 71 221 ALA B C 1
ATOM 7008 O O . ALA B 1 221 ? -24.078 11.016 24.609 1 71 221 ALA B O 1
ATOM 7009 N N . LEU B 1 222 ? -21.984 11.594 24.906 1 71.06 222 LEU B N 1
ATOM 7010 C CA . LEU B 1 222 ? -21.625 10.344 25.562 1 71.06 222 LEU B CA 1
ATOM 7011 C C . LEU B 1 222 ? -21.984 10.391 27.047 1 71.06 222 LEU B C 1
ATOM 7013 O O . LEU B 1 222 ? -22.469 9.406 27.609 1 71.06 222 LEU B O 1
ATOM 7017 N N . THR B 1 223 ? -21.672 11.492 27.703 1 75.81 223 THR B N 1
ATOM 7018 C CA . THR B 1 223 ? -21.703 11.547 29.156 1 75.81 223 THR B CA 1
ATOM 7019 C C . THR B 1 223 ? -22.953 12.273 29.641 1 75.81 223 THR B C 1
ATOM 7021 O O . THR B 1 223 ? -23.375 12.109 30.797 1 75.81 223 THR B O 1
ATOM 7024 N N . GLY B 1 224 ? -23.484 13.125 28.828 1 77.38 224 GLY B N 1
ATOM 7025 C CA . GLY B 1 224 ? -24.625 13.938 29.234 1 77.38 224 GLY B CA 1
ATOM 7026 C C . GLY B 1 224 ? -24.234 15.211 29.953 1 77.38 224 GLY B C 1
ATOM 7027 O O . GLY B 1 224 ? -25.078 16.094 30.172 1 77.38 224 GLY B O 1
ATOM 7028 N N . TYR B 1 225 ? -23 15.406 30.203 1 84.25 225 TYR B N 1
ATOM 7029 C CA . TYR B 1 225 ? -22.547 16.641 30.812 1 84.25 225 TYR B CA 1
ATOM 7030 C C . TYR B 1 225 ? -22.609 17.812 29.828 1 84.25 225 TYR B C 1
ATOM 7032 O O . TYR B 1 225 ? -22.688 17.594 28.609 1 84.25 225 TYR B O 1
ATOM 7040 N N . SER B 1 226 ? -22.625 19 30.375 1 88.88 226 SER B N 1
ATOM 7041 C CA . SER B 1 226 ? -22.688 20.156 29.484 1 88.88 226 SER B CA 1
ATOM 7042 C C . SER B 1 226 ? -21.484 20.188 28.547 1 88.88 226 SER B C 1
ATOM 7044 O O . SER B 1 226 ? -20.422 19.656 28.875 1 88.88 226 SER B O 1
ATOM 7046 N N . ILE B 1 227 ? -21.672 20.781 27.422 1 86.62 227 ILE B N 1
ATOM 7047 C CA . ILE B 1 227 ? -20.641 20.859 26.406 1 86.62 227 ILE B CA 1
ATOM 7048 C C . ILE B 1 227 ? -19.406 21.547 26.984 1 86.62 227 ILE B C 1
ATOM 7050 O O . ILE B 1 227 ? -18.281 21.109 26.766 1 86.62 227 ILE B O 1
ATOM 7054 N N . PHE B 1 228 ? -19.609 22.578 27.766 1 90.75 228 PHE B N 1
ATOM 7055 C CA . PHE B 1 228 ? -18.5 23.359 28.312 1 90.75 228 PHE B CA 1
ATOM 7056 C C . PHE B 1 228 ? -17.672 22.516 29.281 1 90.75 228 PHE B C 1
ATOM 7058 O O . PHE B 1 228 ? -16.453 22.484 29.203 1 90.75 228 PHE B O 1
ATOM 7065 N N . TYR B 1 229 ? -18.281 21.781 30.172 1 89.62 229 TYR B N 1
ATOM 7066 C CA . TYR B 1 229 ? -17.562 20.984 31.156 1 89.62 229 TYR B CA 1
ATOM 7067 C C . TYR B 1 229 ? -16.875 19.797 30.484 1 89.62 229 TYR B C 1
ATOM 7069 O O . TYR B 1 229 ? -15.781 19.406 30.891 1 89.62 229 TYR B O 1
ATOM 7077 N N . SER B 1 230 ? -17.578 19.281 29.531 1 86.38 230 SER B N 1
ATOM 7078 C CA . SER B 1 230 ? -16.953 18.203 28.766 1 86.38 230 SER B CA 1
ATOM 7079 C C . SER B 1 230 ? -15.695 18.688 28.047 1 86.38 230 SER B C 1
ATOM 7081 O O . SER B 1 230 ? -14.688 17.984 28.016 1 86.38 230 SER B O 1
ATOM 7083 N N . ALA B 1 231 ? -15.797 19.875 27.5 1 89.06 231 ALA B N 1
ATOM 7084 C CA . ALA B 1 231 ? -14.648 20.469 26.812 1 89.06 231 ALA B CA 1
ATOM 7085 C C . ALA B 1 231 ? -13.5 20.703 27.797 1 89.06 231 ALA B C 1
ATOM 7087 O O . ALA B 1 231 ? -12.328 20.5 27.453 1 89.06 231 ALA B O 1
ATOM 7088 N N . CYS B 1 232 ? -13.805 21.094 29 1 90.56 232 CYS B N 1
ATOM 7089 C CA . CYS B 1 232 ? -12.789 21.328 30.031 1 90.56 232 CYS B CA 1
ATOM 7090 C C . CYS B 1 232 ? -12.055 20.031 30.359 1 90.56 232 CYS B C 1
ATOM 7092 O O . CYS B 1 232 ? -10.828 20.016 30.438 1 90.56 232 CYS B O 1
ATOM 7094 N N . GLY B 1 233 ? -12.844 19.031 30.578 1 83.75 233 GLY B N 1
ATOM 7095 C CA . GLY B 1 233 ? -12.227 17.734 30.875 1 83.75 233 GLY B CA 1
ATOM 7096 C C . GLY B 1 233 ? -11.289 17.266 29.781 1 83.75 233 GLY B C 1
ATOM 7097 O O . GLY B 1 233 ? -10.18 16.797 30.062 1 83.75 233 GLY B O 1
ATOM 7098 N N . ALA B 1 234 ? -11.703 17.391 28.594 1 82 234 ALA B N 1
ATOM 7099 C CA . ALA B 1 234 ? -10.891 16.984 27.453 1 82 234 ALA B CA 1
ATOM 7100 C C . ALA B 1 234 ? -9.633 17.828 27.328 1 82 234 ALA B C 1
ATOM 7102 O O . ALA B 1 234 ? -8.555 17.328 27 1 82 234 ALA B O 1
ATOM 7103 N N . ALA B 1 235 ? -9.812 19.141 27.5 1 87.38 235 ALA B N 1
ATOM 7104 C CA . ALA B 1 235 ? -8.688 20.062 27.422 1 87.38 235 ALA B CA 1
ATOM 7105 C C . ALA B 1 235 ? -7.629 19.719 28.469 1 87.38 235 ALA B C 1
ATOM 7107 O O . ALA B 1 235 ? -6.43 19.766 28.188 1 87.38 235 ALA B O 1
ATOM 7108 N N . ILE B 1 236 ? -8.047 19.391 29.625 1 84.31 236 ILE B N 1
ATOM 7109 C CA . ILE B 1 236 ? -7.137 19.047 30.719 1 84.31 236 ILE B CA 1
ATOM 7110 C C . ILE B 1 236 ? -6.363 17.781 30.359 1 84.31 236 ILE B C 1
ATOM 7112 O O . ILE B 1 236 ? -5.141 17.734 30.516 1 84.31 236 ILE B O 1
ATOM 7116 N N . CYS B 1 237 ? -7.062 16.797 29.891 1 79 237 CYS B N 1
ATOM 7117 C CA . CYS B 1 237 ? -6.418 15.547 29.516 1 79 237 CYS B CA 1
ATOM 7118 C C . CYS B 1 237 ? -5.395 15.766 28.406 1 79 237 CYS B C 1
ATOM 7120 O O . CYS B 1 237 ? -4.289 15.219 28.453 1 79 237 CYS B O 1
ATOM 7122 N N . THR B 1 238 ? -5.77 16.562 27.438 1 81.5 238 THR B N 1
ATOM 7123 C CA . THR B 1 238 ? -4.887 16.828 26.312 1 81.5 238 THR B CA 1
ATOM 7124 C C . THR B 1 238 ? -3.666 17.625 26.75 1 81.5 238 THR B C 1
ATOM 7126 O O . THR B 1 238 ? -2.541 17.312 26.359 1 81.5 238 THR B O 1
ATOM 7129 N N . ALA B 1 239 ? -3.906 18.609 27.531 1 83.25 239 ALA B N 1
ATOM 7130 C CA . ALA B 1 239 ? -2.83 19.5 27.969 1 83.25 239 ALA B CA 1
ATOM 7131 C C . ALA B 1 239 ? -1.829 18.766 28.859 1 83.25 239 ALA B C 1
ATOM 7133 O O . ALA B 1 239 ? -0.631 19.047 28.828 1 83.25 239 ALA B O 1
ATOM 7134 N N . LEU B 1 240 ? -2.189 17.781 29.578 1 78.81 240 LEU B N 1
ATOM 7135 C CA . LEU B 1 240 ? -1.339 17.078 30.531 1 78.81 240 LEU B CA 1
ATOM 7136 C C . LEU B 1 240 ? -0.219 16.344 29.812 1 78.81 240 LEU B C 1
ATOM 7138 O O . LEU B 1 240 ? 0.943 16.422 30.219 1 78.81 240 LEU B O 1
ATOM 7142 N N . TYR B 1 241 ? -0.513 15.609 28.734 1 76.38 241 TYR B N 1
ATOM 7143 C CA . TYR B 1 241 ? 0.553 14.82 28.125 1 76.38 241 TYR B CA 1
ATOM 7144 C C . TYR B 1 241 ? 1.342 15.656 27.125 1 76.38 241 TYR B C 1
ATOM 7146 O O . TYR B 1 241 ? 2.521 15.391 26.875 1 76.38 241 TYR B O 1
ATOM 7154 N N . VAL B 1 242 ? 0.703 16.672 26.578 1 81.19 242 VAL B N 1
ATOM 7155 C CA . VAL B 1 242 ? 1.388 17.422 25.531 1 81.19 242 VAL B CA 1
ATOM 7156 C C . VAL B 1 242 ? 2.354 18.422 26.156 1 81.19 242 VAL B C 1
ATOM 7158 O O . VAL B 1 242 ? 3.406 18.719 25.594 1 81.19 242 VAL B O 1
ATOM 7161 N N . THR B 1 243 ? 2.025 18.875 27.312 1 85.19 243 THR B N 1
ATOM 7162 C CA . THR B 1 243 ? 2.854 19.859 27.984 1 85.19 243 THR B CA 1
ATOM 7163 C C . THR B 1 243 ? 4.227 19.281 28.312 1 85.19 243 THR B C 1
ATOM 7165 O O . THR B 1 243 ? 5.242 19.984 28.203 1 85.19 243 THR B O 1
ATOM 7168 N N . VAL B 1 244 ? 4.293 18 28.453 1 81.31 244 VAL B N 1
ATOM 7169 C CA . VAL B 1 244 ? 5.555 17.406 28.906 1 81.31 244 VAL B CA 1
ATOM 7170 C C . VAL B 1 244 ? 6.328 16.859 27.703 1 81.31 244 VAL B C 1
ATOM 7172 O O . VAL B 1 244 ? 7.551 17.031 27.625 1 81.31 244 VAL B O 1
ATOM 7175 N N . GLY B 1 245 ? 5.762 16.281 26.797 1 81.94 245 GLY B N 1
ATOM 7176 C CA . GLY B 1 245 ? 6.473 15.523 25.781 1 81.94 245 GLY B CA 1
ATOM 7177 C C . GLY B 1 245 ? 6.656 16.281 24.484 1 81.94 245 GLY B C 1
ATOM 7178 O O . GLY B 1 245 ? 7.52 15.93 23.672 1 81.94 245 GLY B O 1
ATOM 7179 N N . GLY B 1 246 ? 5.992 17.312 24.156 1 84.38 246 GLY B N 1
ATOM 7180 C CA . GLY B 1 246 ? 6.141 18.094 22.938 1 84.38 246 GLY B CA 1
ATOM 7181 C C . GLY B 1 246 ? 5.848 17.281 21.688 1 84.38 246 GLY B C 1
ATOM 7182 O O . GLY B 1 246 ? 4.938 16.453 21.672 1 84.38 246 GLY B O 1
ATOM 7183 N N . GLN B 1 247 ? 6.656 17.531 20.594 1 83.5 247 GLN B N 1
ATOM 7184 C CA . GLN B 1 247 ? 6.398 16.984 19.266 1 83.5 247 GLN B CA 1
ATOM 7185 C C . GLN B 1 247 ? 6.633 15.484 19.219 1 83.5 247 GLN B C 1
ATOM 7187 O O . GLN B 1 247 ? 5.953 14.758 18.5 1 83.5 247 GLN B O 1
ATOM 7192 N N . THR B 1 248 ? 7.613 14.977 19.922 1 80.94 248 THR B N 1
ATOM 7193 C CA . THR B 1 248 ? 7.898 13.547 19.938 1 80.94 248 THR B CA 1
ATOM 7194 C C . THR B 1 248 ? 6.703 12.766 20.484 1 80.94 248 THR B C 1
ATOM 7196 O O . THR B 1 248 ? 6.305 11.758 19.891 1 80.94 248 THR B O 1
ATOM 7199 N N . SER B 1 249 ? 6.199 13.266 21.547 1 81 249 SER B N 1
ATOM 7200 C CA . SER B 1 249 ? 5.016 12.617 22.109 1 81 249 SER B CA 1
ATOM 7201 C C . SER B 1 249 ? 3.834 12.703 21.141 1 81 249 SER B C 1
ATOM 7203 O O . SER B 1 249 ? 3.068 11.742 21.016 1 81 249 SER B O 1
ATOM 7205 N N . VAL B 1 250 ? 3.717 13.805 20.562 1 85.25 250 VAL B N 1
ATOM 7206 C CA . VAL B 1 250 ? 2.617 14.031 19.625 1 85.25 250 VAL B CA 1
ATOM 7207 C C . VAL B 1 250 ? 2.703 13.023 18.484 1 85.25 250 VAL B C 1
ATOM 7209 O O . VAL B 1 250 ? 1.727 12.328 18.172 1 85.25 250 VAL B O 1
ATOM 7212 N N . ILE B 1 251 ? 3.863 12.859 17.875 1 83.31 251 ILE B N 1
ATOM 7213 C CA . ILE B 1 251 ? 4.043 12.023 16.703 1 83.31 251 ILE B CA 1
ATOM 7214 C C . ILE B 1 251 ? 3.85 10.555 17.078 1 83.31 251 ILE B C 1
ATOM 7216 O O . ILE B 1 251 ? 3.207 9.797 16.344 1 83.31 251 ILE B O 1
ATOM 7220 N N . MET B 1 252 ? 4.324 10.172 18.188 1 81.69 252 MET B N 1
ATOM 7221 C CA . MET B 1 252 ? 4.258 8.766 18.578 1 81.69 252 MET B CA 1
ATOM 7222 C C . MET B 1 252 ? 2.838 8.383 18.984 1 81.69 252 MET B C 1
ATOM 7224 O O . MET B 1 252 ? 2.393 7.266 18.734 1 81.69 252 MET B O 1
ATOM 7228 N N . THR B 1 253 ? 2.16 9.242 19.656 1 83.06 253 THR B N 1
ATOM 7229 C CA . THR B 1 253 ? 0.768 8.961 19.984 1 83.06 253 THR B CA 1
ATOM 7230 C C . THR B 1 253 ? -0.102 8.984 18.734 1 83.06 253 THR B C 1
ATOM 7232 O O . THR B 1 253 ? -1.085 8.242 18.641 1 83.06 253 THR B O 1
ATOM 7235 N N . ASP B 1 254 ? 0.24 9.844 17.797 1 86.06 254 ASP B N 1
ATOM 7236 C CA . ASP B 1 254 ? -0.456 9.914 16.516 1 86.06 254 ASP B CA 1
ATOM 7237 C C . ASP B 1 254 ? -0.414 8.562 15.797 1 86.06 254 ASP B C 1
ATOM 7239 O O . ASP B 1 254 ? -1.353 8.211 15.086 1 86.06 254 ASP B O 1
ATOM 7243 N N . LEU B 1 255 ? 0.748 7.902 15.953 1 78.44 255 LEU B N 1
ATOM 7244 C CA . LEU B 1 255 ? 0.866 6.594 15.32 1 78.44 255 LEU B CA 1
ATOM 7245 C C . LEU B 1 255 ? -0.226 5.648 15.812 1 78.44 255 LEU B C 1
ATOM 7247 O O . LEU B 1 255 ? -0.859 4.953 15.023 1 78.44 255 LEU B O 1
ATOM 7251 N N . MET B 1 256 ? -0.459 5.625 16.984 1 75.62 256 MET B N 1
ATOM 7252 C CA . MET B 1 256 ? -1.478 4.77 17.578 1 75.62 256 MET B CA 1
ATOM 7253 C C . MET B 1 256 ? -2.877 5.238 17.203 1 75.62 256 MET B C 1
ATOM 7255 O O . MET B 1 256 ? -3.729 4.426 16.828 1 75.62 256 MET B O 1
ATOM 7259 N N . GLN B 1 257 ? -3.018 6.473 17.281 1 80.56 257 GLN B N 1
ATOM 7260 C CA . GLN B 1 257 ? -4.324 7.066 17.016 1 80.56 257 GLN B CA 1
ATOM 7261 C C . GLN B 1 257 ? -4.688 6.977 15.539 1 80.56 257 GLN B C 1
ATOM 7263 O O . GLN B 1 257 ? -5.848 6.727 15.195 1 80.56 257 GLN B O 1
ATOM 7268 N N . GLY B 1 258 ? -3.666 7.16 14.719 1 78.56 258 GLY B N 1
ATOM 7269 C CA . GLY B 1 258 ? -3.926 7.145 13.289 1 78.56 258 GLY B CA 1
ATOM 7270 C C . GLY B 1 258 ? -4.52 5.84 12.797 1 78.56 258 GLY B C 1
ATOM 7271 O O . GLY B 1 258 ? -5.504 5.836 12.055 1 78.56 258 GLY B O 1
ATOM 7272 N N . PHE B 1 259 ? -4.047 4.766 13.219 1 74.75 259 PHE B N 1
ATOM 7273 C CA . PHE B 1 259 ? -4.52 3.449 12.812 1 74.75 259 PHE B CA 1
ATOM 7274 C C . PHE B 1 259 ? -5.941 3.205 13.305 1 74.75 259 PHE B C 1
ATOM 7276 O O . PHE B 1 259 ? -6.785 2.701 12.562 1 74.75 259 PHE B O 1
ATOM 7283 N N . ILE B 1 260 ? -6.203 3.57 14.469 1 78.38 260 ILE B N 1
ATOM 7284 C CA . ILE B 1 260 ? -7.504 3.283 15.07 1 78.38 260 ILE B CA 1
ATOM 7285 C C . ILE B 1 260 ? -8.578 4.141 14.406 1 78.38 260 ILE B C 1
ATOM 7287 O O . ILE B 1 260 ? -9.711 3.693 14.219 1 78.38 260 ILE B O 1
ATOM 7291 N N . LEU B 1 261 ? -8.227 5.348 14.078 1 84.81 261 LEU B N 1
ATOM 7292 C CA . LEU B 1 261 ? -9.172 6.258 13.445 1 84.81 261 LEU B CA 1
ATOM 7293 C C . LEU B 1 261 ? -9.648 5.703 12.109 1 84.81 261 LEU B C 1
ATOM 7295 O O . LEU B 1 261 ? -10.852 5.691 11.828 1 84.81 261 LEU B O 1
ATOM 7299 N N . LEU B 1 262 ? -8.703 5.219 11.344 1 82.12 262 LEU B N 1
ATOM 7300 C CA . LEU B 1 262 ? -9.055 4.672 10.031 1 82.12 262 LEU B CA 1
ATOM 7301 C C . LEU B 1 262 ? -9.836 3.375 10.18 1 82.12 262 LEU B C 1
ATOM 7303 O O . LEU B 1 262 ? -10.836 3.168 9.484 1 82.12 262 LEU B O 1
ATOM 7307 N N . ALA B 1 263 ? -9.445 2.592 11.094 1 79.81 263 ALA B N 1
ATOM 7308 C CA . ALA B 1 263 ? -10.078 1.29 11.289 1 79.81 263 ALA B CA 1
ATOM 7309 C C . ALA B 1 263 ? -11.523 1.448 11.758 1 79.81 263 ALA B C 1
ATOM 7311 O O . ALA B 1 263 ? -12.43 0.803 11.227 1 79.81 263 ALA B O 1
ATOM 7312 N N . VAL B 1 264 ? -11.742 2.268 12.688 1 81.69 264 VAL B N 1
ATOM 7313 C CA . VAL B 1 264 ? -13.062 2.449 13.266 1 81.69 264 VAL B CA 1
ATOM 7314 C C . VAL B 1 264 ? -13.977 3.16 12.266 1 81.69 264 VAL B C 1
ATOM 7316 O O . VAL B 1 264 ? -15.125 2.764 12.062 1 81.69 264 VAL B O 1
ATOM 7319 N N . GLY B 1 265 ? -13.453 4.234 11.641 1 87.38 265 GLY B N 1
ATOM 7320 C CA . GLY B 1 265 ? -14.25 4.953 10.664 1 87.38 265 GLY B CA 1
ATOM 7321 C C . GLY B 1 265 ? -14.672 4.09 9.484 1 87.38 265 GLY B C 1
ATOM 7322 O O . GLY B 1 265 ? -15.852 4.043 9.133 1 87.38 265 GLY B O 1
ATOM 7323 N N . LEU B 1 266 ? -13.727 3.363 8.922 1 86.44 266 LEU B N 1
ATOM 7324 C CA . LEU B 1 266 ? -14.031 2.479 7.801 1 86.44 266 LEU B CA 1
ATOM 7325 C C . LEU B 1 266 ? -14.898 1.309 8.25 1 86.44 266 LEU B C 1
ATOM 7327 O O . LEU B 1 266 ? -15.781 0.87 7.516 1 86.44 266 LEU B O 1
ATOM 7331 N N . GLY B 1 267 ? -14.617 0.812 9.406 1 83.94 267 GLY B N 1
ATOM 7332 C CA . GLY B 1 267 ? -15.422 -0.265 9.961 1 83.94 267 GLY B CA 1
ATOM 7333 C C . GLY B 1 267 ? -16.875 0.104 10.133 1 83.94 267 GLY B C 1
ATOM 7334 O O . GLY B 1 267 ? -17.766 -0.675 9.773 1 83.94 267 GLY B O 1
ATOM 7335 N N . LEU B 1 268 ? -17.156 1.29 10.625 1 86.88 268 LEU B N 1
ATOM 7336 C CA . LEU B 1 268 ? -18.516 1.75 10.812 1 86.88 268 LEU B CA 1
ATOM 7337 C C . LEU B 1 268 ? -19.234 1.882 9.477 1 86.88 268 LEU B C 1
ATOM 7339 O O . LEU B 1 268 ? -20.438 1.578 9.375 1 86.88 268 LEU B O 1
ATOM 7343 N N . PHE B 1 269 ? -18.516 2.359 8.484 1 90.38 269 PHE B N 1
ATOM 7344 C CA . PHE B 1 269 ? -19.109 2.492 7.156 1 90.38 269 PHE B CA 1
ATOM 7345 C C . PHE B 1 269 ? -19.5 1.129 6.602 1 90.38 269 PHE B C 1
ATOM 7347 O O . PHE B 1 269 ? -20.609 0.964 6.09 1 90.38 269 PHE B O 1
ATOM 7354 N N . LEU B 1 270 ? -18.609 0.183 6.785 1 80.31 270 LEU B N 1
ATOM 7355 C CA . LEU B 1 270 ? -18.859 -1.154 6.258 1 80.31 270 LEU B CA 1
ATOM 7356 C C . LEU B 1 270 ? -20 -1.829 7.012 1 80.31 270 LEU B C 1
ATOM 7358 O O . LEU B 1 270 ? -20.859 -2.471 6.402 1 80.31 270 LEU B O 1
ATOM 7362 N N . VAL B 1 271 ? -20.047 -1.651 8.305 1 79.81 271 VAL B N 1
ATOM 7363 C CA . VAL B 1 271 ? -21.109 -2.213 9.117 1 79.81 271 VAL B CA 1
ATOM 7364 C C . VAL B 1 271 ? -22.438 -1.527 8.781 1 79.81 271 VAL B C 1
ATOM 7366 O O . VAL B 1 271 ? -23.484 -2.166 8.773 1 79.81 271 VAL B O 1
ATOM 7369 N N . GLY B 1 272 ? -22.359 -0.229 8.523 1 87.44 272 GLY B N 1
ATOM 7370 C CA . GLY B 1 272 ? -23.547 0.508 8.133 1 87.44 272 GLY B CA 1
ATOM 7371 C C . GLY B 1 272 ? -24.125 0.049 6.801 1 87.44 272 GLY B C 1
ATOM 7372 O O . GLY B 1 272 ? -25.344 -0.077 6.656 1 87.44 272 GLY B O 1
ATOM 7373 N N . ILE B 1 273 ? -23.234 -0.215 5.836 1 83.19 273 ILE B N 1
ATOM 7374 C CA . ILE B 1 273 ? -23.656 -0.731 4.543 1 83.19 273 ILE B CA 1
ATOM 7375 C C . ILE B 1 273 ? -24.391 -2.057 4.73 1 83.19 273 ILE B C 1
ATOM 7377 O O . ILE B 1 273 ? -25.453 -2.277 4.141 1 83.19 273 ILE B O 1
ATOM 7381 N N . ASP B 1 274 ? -23.859 -2.799 5.574 1 74.38 274 ASP B N 1
ATOM 7382 C CA . ASP B 1 274 ? -24.453 -4.098 5.855 1 74.38 274 ASP B CA 1
ATOM 7383 C C . ASP B 1 274 ? -25.812 -3.936 6.559 1 74.38 274 ASP B C 1
ATOM 7385 O O . ASP B 1 274 ? -26.75 -4.688 6.293 1 74.38 274 ASP B O 1
ATOM 7389 N N . TYR B 1 275 ? -25.922 -2.992 7.477 1 79.94 275 TYR B N 1
ATOM 7390 C CA . TYR B 1 275 ? -27.125 -2.738 8.266 1 79.94 275 TYR B CA 1
ATOM 7391 C C . TYR B 1 275 ? -28.297 -2.367 7.363 1 79.94 275 TYR B C 1
ATOM 7393 O O . TYR B 1 275 ? -29.438 -2.803 7.594 1 79.94 275 TYR B O 1
ATOM 7401 N N . VAL B 1 276 ? -28 -1.583 6.305 1 85.12 276 VAL B N 1
ATOM 7402 C CA . VAL B 1 276 ? -29.078 -1.101 5.457 1 85.12 276 VAL B CA 1
ATOM 7403 C C . VAL B 1 276 ? -29.375 -2.119 4.355 1 85.12 276 VAL B C 1
ATOM 7405 O O . VAL B 1 276 ? -30.25 -1.908 3.52 1 85.12 276 VAL B O 1
ATOM 7408 N N . GLY B 1 277 ? -28.609 -3.189 4.301 1 73.44 277 GLY B N 1
ATOM 7409 C CA . GLY B 1 277 ? -28.953 -4.277 3.4 1 73.44 277 GLY B CA 1
ATOM 7410 C C . GLY B 1 277 ? -27.969 -4.434 2.25 1 73.44 277 GLY B C 1
ATOM 7411 O O . GLY B 1 277 ? -28.297 -5.062 1.238 1 73.44 277 GLY B O 1
ATOM 7412 N N . GLY B 1 278 ? -26.828 -3.779 2.359 1 68.19 278 GLY B N 1
ATOM 7413 C CA . GLY B 1 278 ? -25.828 -3.865 1.303 1 68.19 278 GLY B CA 1
ATOM 7414 C C . GLY B 1 278 ? -25.656 -2.562 0.545 1 68.19 278 GLY B C 1
ATOM 7415 O O . GLY B 1 278 ? -26.391 -1.602 0.769 1 68.19 278 GLY B O 1
ATOM 7416 N N . PHE B 1 279 ? -24.719 -2.48 -0.353 1 74.94 279 PHE B N 1
ATOM 7417 C CA . PHE B 1 279 ? -24.375 -1.246 -1.05 1 74.94 279 PHE B CA 1
ATOM 7418 C C . PHE B 1 279 ? -25.5 -0.825 -1.991 1 74.94 279 PHE B C 1
ATOM 7420 O O . PHE B 1 279 ? -25.766 0.367 -2.154 1 74.94 279 PHE B O 1
ATOM 7427 N N . GLY B 1 280 ? -26.047 -1.745 -2.711 1 69.94 280 GLY B N 1
ATOM 7428 C CA . GLY B 1 280 ? -27.125 -1.425 -3.617 1 69.94 280 GLY B CA 1
ATOM 7429 C C . GLY B 1 280 ? -28.281 -0.706 -2.939 1 69.94 280 GLY B C 1
ATOM 7430 O O . GLY B 1 280 ? -28.734 0.341 -3.41 1 69.94 280 GLY B O 1
ATOM 7431 N N . LEU B 1 281 ? -28.734 -1.255 -1.758 1 76.56 281 LEU B N 1
ATOM 7432 C CA . LEU B 1 281 ? -29.844 -0.642 -1.028 1 76.56 281 LEU B CA 1
ATOM 7433 C C . LEU B 1 281 ? -29.406 0.681 -0.403 1 76.56 281 LEU B C 1
ATOM 7435 O O . LEU B 1 281 ? -30.203 1.627 -0.336 1 76.56 281 LEU B O 1
ATOM 7439 N N . PHE B 1 282 ? -28.188 0.693 -0.015 1 85.69 282 PHE B N 1
ATOM 7440 C CA . PHE B 1 282 ? -27.625 1.948 0.472 1 85.69 282 PHE B CA 1
ATOM 7441 C C . PHE B 1 282 ? -27.734 3.039 -0.587 1 85.69 282 PHE B C 1
ATOM 7443 O O . PHE B 1 282 ? -28.219 4.141 -0.302 1 85.69 282 PHE B O 1
ATOM 7450 N N . TRP B 1 283 ? -27.359 2.656 -1.746 1 80.62 283 TRP B N 1
ATOM 7451 C CA . TRP B 1 283 ? -27.375 3.604 -2.855 1 80.62 283 TRP B CA 1
ATOM 7452 C C . TRP B 1 283 ? -28.797 4.039 -3.184 1 80.62 283 TRP B C 1
ATOM 7454 O O . TRP B 1 283 ? -29.031 5.211 -3.482 1 80.62 283 TRP B O 1
ATOM 7464 N N . GLU B 1 284 ? -29.734 3.162 -3.066 1 80 284 GLU B N 1
ATOM 7465 C CA . GLU B 1 284 ? -31.125 3.445 -3.367 1 80 284 GLU B CA 1
ATOM 7466 C C . GLU B 1 284 ? -31.75 4.332 -2.295 1 80 284 GLU B C 1
ATOM 7468 O O . GLU B 1 284 ? -32.625 5.16 -2.592 1 80 284 GLU B O 1
ATOM 7473 N N . HIS B 1 285 ? -31.312 4.105 -1.115 1 87.38 285 HIS B N 1
ATOM 7474 C CA . HIS B 1 285 ? -31.906 4.832 0.004 1 87.38 285 HIS B CA 1
ATOM 7475 C C . HIS B 1 285 ? -31.391 6.262 0.075 1 87.38 285 HIS B C 1
ATOM 7477 O O . HIS B 1 285 ? -31.969 7.105 0.757 1 87.38 285 HIS B O 1
ATOM 7483 N N . LEU B 1 286 ? -30.297 6.504 -0.64 1 88.69 286 LEU B N 1
ATOM 7484 C CA . LEU B 1 286 ? -29.797 7.875 -0.674 1 88.69 286 LEU B CA 1
ATOM 7485 C C . LEU B 1 286 ? -30.641 8.734 -1.609 1 88.69 286 LEU B C 1
ATOM 7487 O O . LEU B 1 286 ? -30.922 8.336 -2.74 1 88.69 286 LEU B O 1
ATOM 7491 N N . PRO B 1 287 ? -31 9.867 -1.09 1 85.44 287 PRO B N 1
ATOM 7492 C CA . PRO B 1 287 ? -31.672 10.797 -2.006 1 85.44 287 PRO B CA 1
ATOM 7493 C C . PRO B 1 287 ? -30.812 11.133 -3.23 1 85.44 287 PRO B C 1
ATOM 7495 O O . PRO B 1 287 ? -29.594 11.133 -3.15 1 85.44 287 PRO B O 1
ATOM 7498 N N . GLY B 1 288 ? -31.406 11.383 -4.309 1 77.44 288 GLY B N 1
ATOM 7499 C CA . GLY B 1 288 ? -30.75 11.648 -5.574 1 77.44 288 GLY B CA 1
ATOM 7500 C C . GLY B 1 288 ? -29.594 12.625 -5.453 1 77.44 288 GLY B C 1
ATOM 7501 O O . GLY B 1 288 ? -28.453 12.289 -5.789 1 77.44 288 GLY B O 1
ATOM 7502 N N . PRO B 1 289 ? -29.844 13.797 -4.871 1 77.12 289 PRO B N 1
ATOM 7503 C CA . PRO B 1 289 ? -28.781 14.797 -4.777 1 77.12 289 PRO B CA 1
ATOM 7504 C C . PRO B 1 289 ? -27.625 14.352 -3.885 1 77.12 289 PRO B C 1
ATOM 7506 O O . PRO B 1 289 ? -26.5 14.82 -4.043 1 77.12 289 PRO B O 1
ATOM 7509 N N . HIS B 1 290 ? -27.938 13.367 -3.012 1 87.88 290 HIS B N 1
ATOM 7510 C CA . HIS B 1 290 ? -26.938 12.898 -2.053 1 87.88 290 HIS B CA 1
ATOM 7511 C C . HIS B 1 290 ? -25.969 11.906 -2.697 1 87.88 290 HIS B C 1
ATOM 7513 O O . HIS B 1 290 ? -24.953 11.57 -2.109 1 87.88 290 HIS B O 1
ATOM 7519 N N . ARG B 1 291 ? -26.25 11.531 -3.877 1 83.75 291 ARG B N 1
ATOM 7520 C CA . ARG B 1 291 ? -25.438 10.523 -4.566 1 83.75 291 ARG B CA 1
ATOM 7521 C C . ARG B 1 291 ? -24.344 11.18 -5.406 1 83.75 291 ARG B C 1
ATOM 7523 O O . ARG B 1 291 ? -23.406 10.516 -5.848 1 83.75 291 ARG B O 1
ATOM 7530 N N . ALA B 1 292 ? -24.453 12.477 -5.559 1 76.56 292 ALA B N 1
ATOM 7531 C CA . ALA B 1 292 ? -23.5 13.188 -6.406 1 76.56 292 ALA B CA 1
ATOM 7532 C C . ALA B 1 292 ? -22.141 13.344 -5.707 1 76.56 292 ALA B C 1
ATOM 7534 O O . ALA B 1 292 ? -22.094 13.656 -4.516 1 76.56 292 ALA B O 1
ATOM 7535 N N . GLY B 1 293 ? -21.109 13.039 -6.449 1 77.81 293 GLY B N 1
ATOM 7536 C CA . GLY B 1 293 ? -19.781 13.242 -5.906 1 77.81 293 GLY B CA 1
ATOM 7537 C C . GLY B 1 293 ? -19.453 14.703 -5.664 1 77.81 293 GLY B C 1
ATOM 7538 O O . GLY B 1 293 ? -18.625 15.023 -4.801 1 77.81 293 GLY B O 1
ATOM 7539 N N . LEU B 1 294 ? -20 15.602 -6.531 1 80.56 294 LEU B N 1
ATOM 7540 C CA . LEU B 1 294 ? -19.844 17.047 -6.375 1 80.56 294 LEU B CA 1
ATOM 7541 C C . LEU B 1 294 ? -21.219 17.719 -6.277 1 80.56 294 LEU B C 1
ATOM 7543 O O . LEU B 1 294 ? -22.156 17.328 -6.973 1 80.56 294 LEU B O 1
ATOM 7547 N N . ALA B 1 295 ? -21.25 18.656 -5.352 1 79.56 295 ALA B N 1
ATOM 7548 C CA . ALA B 1 295 ? -22.453 19.469 -5.219 1 79.56 295 ALA B CA 1
ATOM 7549 C C . ALA B 1 295 ? -22.625 20.406 -6.402 1 79.56 295 ALA B C 1
ATOM 7551 O O . ALA B 1 295 ? -21.703 20.594 -7.195 1 79.56 295 ALA B O 1
ATOM 7552 N N . PRO B 1 296 ? -23.859 20.922 -6.539 1 76.88 296 PRO B N 1
ATOM 7553 C CA . PRO B 1 296 ? -24.031 21.906 -7.602 1 76.88 296 PRO B CA 1
ATOM 7554 C C . PRO B 1 296 ? -23.047 23.062 -7.508 1 76.88 296 PRO B C 1
ATOM 7556 O O . PRO B 1 296 ? -22.594 23.406 -6.414 1 76.88 296 PRO B O 1
ATOM 7559 N N . LEU B 1 297 ? -22.688 23.5 -8.641 1 77.19 297 LEU B N 1
ATOM 7560 C CA . LEU B 1 297 ? -21.672 24.547 -8.688 1 77.19 297 LEU B CA 1
ATOM 7561 C C . LEU B 1 297 ? -22.047 25.734 -7.801 1 77.19 297 LEU B C 1
ATOM 7563 O O . LEU B 1 297 ? -21.234 26.203 -7.004 1 77.19 297 LEU B O 1
ATOM 7567 N N . THR B 1 298 ? -23.297 26.188 -8.062 1 78.38 298 THR B N 1
ATOM 7568 C CA . THR B 1 298 ? -23.844 27.266 -7.258 1 78.38 298 THR B CA 1
ATOM 7569 C C . THR B 1 298 ? -25.25 26.938 -6.766 1 78.38 298 THR B C 1
ATOM 7571 O O . THR B 1 298 ? -26 26.219 -7.438 1 78.38 298 THR B O 1
ATOM 7574 N N . GLU B 1 299 ? -25.531 26.906 -5.531 1 73.94 299 GLU B N 1
ATOM 7575 C CA . GLU B 1 299 ? -26.844 26.781 -4.91 1 73.94 299 GLU B CA 1
ATOM 7576 C C . GLU B 1 299 ? -27.016 27.797 -3.775 1 73.94 299 GLU B C 1
ATOM 7578 O O . GLU B 1 299 ? -26.203 27.828 -2.842 1 73.94 299 GLU B O 1
ATOM 7583 N N . PRO B 1 300 ? -28.016 28.594 -4.117 1 65.06 300 PRO B N 1
ATOM 7584 C CA . PRO B 1 300 ? -28.172 29.594 -3.061 1 65.06 300 PRO B CA 1
ATOM 7585 C C . PRO B 1 300 ? -28.344 28.969 -1.677 1 65.06 300 PRO B C 1
ATOM 7587 O O . PRO B 1 300 ? -29.062 27.969 -1.53 1 65.06 300 PRO B O 1
ATOM 7590 N N . ASP B 1 301 ? -27.562 29.391 -0.648 1 60.66 301 ASP B N 1
ATOM 7591 C CA . ASP B 1 301 ? -27.625 29.125 0.784 1 60.66 301 ASP B CA 1
ATOM 7592 C C . ASP B 1 301 ? -27.266 27.672 1.082 1 60.66 301 ASP B C 1
ATOM 7594 O O . ASP B 1 301 ? -27.422 27.203 2.213 1 60.66 301 ASP B O 1
ATOM 7598 N N . GLY B 1 302 ? -26.844 27.031 -0.113 1 70.56 302 GLY B N 1
ATOM 7599 C CA . GLY B 1 302 ? -26.609 25.609 0.101 1 70.56 302 GLY B CA 1
ATOM 7600 C C . GLY B 1 302 ? -25.141 25.25 0.088 1 70.56 302 GLY B C 1
ATOM 7601 O O . GLY B 1 302 ? -24.266 26.125 0.097 1 70.56 302 GLY B O 1
ATOM 7602 N N . PHE B 1 303 ? -24.859 23.969 0.303 1 78.88 303 PHE B N 1
ATOM 7603 C CA . PHE B 1 303 ? -23.562 23.312 0.216 1 78.88 303 PHE B CA 1
ATOM 7604 C C . PHE B 1 303 ? -23.109 23.203 -1.235 1 78.88 303 PHE B C 1
ATOM 7606 O O . PHE B 1 303 ? -23.375 22.203 -1.899 1 78.88 303 PHE B O 1
ATOM 7613 N N . HIS B 1 304 ? -22.5 24.422 -1.719 1 80.06 304 HIS B N 1
ATOM 7614 C CA . HIS B 1 304 ? -22.188 24.422 -3.146 1 80.06 304 HIS B CA 1
ATOM 7615 C C . HIS B 1 304 ? -20.703 24.281 -3.398 1 80.06 304 HIS B C 1
ATOM 7617 O O . HIS B 1 304 ? -19.891 24.656 -2.549 1 80.06 304 HIS B O 1
ATOM 7623 N N . THR B 1 305 ? -20.406 23.75 -4.574 1 81.62 305 THR B N 1
ATOM 7624 C CA . THR B 1 305 ? -19.047 23.344 -4.938 1 81.62 305 THR B CA 1
ATOM 7625 C C . THR B 1 305 ? -18.109 24.547 -4.988 1 81.62 305 THR B C 1
ATOM 7627 O O . THR B 1 305 ? -16.969 24.469 -4.512 1 81.62 305 THR B O 1
ATOM 7630 N N . MET B 1 306 ? -18.578 25.656 -5.52 1 82.56 306 MET B N 1
ATOM 7631 C CA . MET B 1 306 ? -17.703 26.828 -5.668 1 82.56 306 MET B CA 1
ATOM 7632 C C . MET B 1 306 ? -17.234 27.328 -4.309 1 82.56 306 MET B C 1
ATOM 7634 O O . MET B 1 306 ? -16.047 27.531 -4.09 1 82.56 306 MET B O 1
ATOM 7638 N N . GLY B 1 307 ? -18.203 27.578 -3.469 1 83.19 307 GLY B N 1
ATOM 7639 C CA . GLY B 1 307 ? -17.859 28.047 -2.133 1 83.19 307 GLY B CA 1
ATOM 7640 C C . GLY B 1 307 ? -16.953 27.094 -1.383 1 83.19 307 GLY B C 1
ATOM 7641 O O . GLY B 1 307 ? -15.969 27.531 -0.772 1 83.19 307 GLY B O 1
ATOM 7642 N N . ARG B 1 308 ? -17.172 25.844 -1.452 1 84.19 308 ARG B N 1
ATOM 7643 C CA . ARG B 1 308 ? -16.391 24.844 -0.741 1 84.19 308 ARG B CA 1
ATOM 7644 C C . ARG B 1 308 ? -14.984 24.719 -1.33 1 84.19 308 ARG B C 1
ATOM 7646 O O . ARG B 1 308 ? -14.023 24.453 -0.607 1 84.19 308 ARG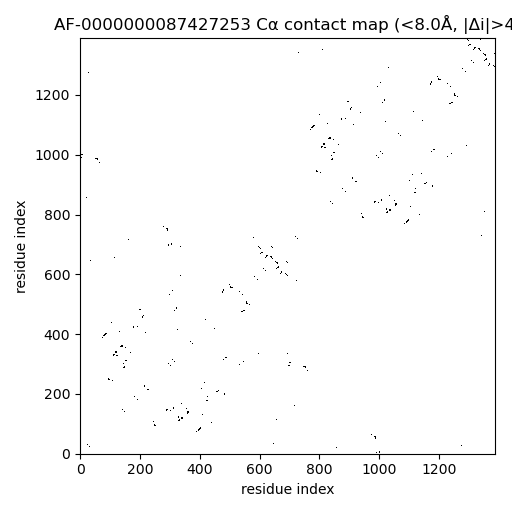 B O 1
ATOM 7653 N N . PHE B 1 309 ? -14.961 24.859 -2.584 1 86.94 309 PHE B N 1
ATOM 7654 C CA . PHE B 1 309 ? -13.656 24.797 -3.244 1 86.94 309 PHE B CA 1
ATOM 7655 C C . PHE B 1 309 ? -12.742 25.906 -2.736 1 86.94 309 PHE B C 1
ATOM 7657 O O . PHE B 1 309 ? -11.594 25.641 -2.365 1 86.94 309 PHE B O 1
ATOM 7664 N N . TRP B 1 310 ? -13.219 27.094 -2.658 1 87.88 310 TRP B N 1
ATOM 7665 C CA . TRP B 1 310 ? -12.391 28.234 -2.24 1 87.88 310 TRP B CA 1
ATOM 7666 C C . TRP B 1 310 ? -12.133 28.188 -0.737 1 87.88 310 TRP B C 1
ATOM 7668 O O . TRP B 1 310 ? -11.023 28.484 -0.283 1 87.88 310 TRP B O 1
ATOM 7678 N N . GLN B 1 311 ? -13.109 27.859 -0.056 1 87.06 311 GLN B N 1
ATOM 7679 C CA . GLN B 1 311 ? -13.016 27.859 1.4 1 87.06 311 GLN B CA 1
ATOM 7680 C C . GLN B 1 311 ? -12.164 26.703 1.897 1 87.06 311 GLN B C 1
ATOM 7682 O O . GLN B 1 311 ? -11.219 26.891 2.662 1 87.06 311 GLN B O 1
ATOM 7687 N N . ASP B 1 312 ? -12.43 25.453 1.459 1 85.94 312 ASP B N 1
ATOM 7688 C CA . ASP B 1 312 ? -11.797 24.266 2.025 1 85.94 312 ASP B CA 1
ATOM 7689 C C . ASP B 1 312 ? -10.508 23.922 1.276 1 85.94 312 ASP B C 1
ATOM 7691 O O . ASP B 1 312 ? -9.539 23.469 1.881 1 85.94 312 ASP B O 1
ATOM 7695 N N . ALA B 1 313 ? -10.594 24.094 -0.001 1 86.12 313 ALA B N 1
ATOM 7696 C CA . ALA B 1 313 ? -9.461 23.625 -0.787 1 86.12 313 ALA B CA 1
ATOM 7697 C C . ALA B 1 313 ? -8.414 24.734 -0.947 1 86.12 313 ALA B C 1
ATOM 7699 O O . ALA B 1 313 ? -7.254 24.562 -0.562 1 86.12 313 ALA B O 1
ATOM 7700 N N . MET B 1 314 ? -8.859 25.859 -1.388 1 88.56 314 MET B N 1
ATOM 7701 C CA . MET B 1 314 ? -7.902 26.922 -1.696 1 88.56 314 MET B CA 1
ATOM 7702 C C . MET B 1 314 ? -7.352 27.547 -0.419 1 88.56 314 MET B C 1
ATOM 7704 O O . MET B 1 314 ? -6.137 27.656 -0.249 1 88.56 314 MET B O 1
ATOM 7708 N N . VAL B 1 315 ? -8.242 27.906 0.422 1 90.94 315 VAL B N 1
ATOM 7709 C CA . VAL B 1 315 ? -7.797 28.578 1.643 1 90.94 315 VAL B CA 1
ATOM 7710 C C . VAL B 1 315 ? -7.504 27.547 2.723 1 90.94 315 VAL B C 1
ATOM 7712 O O . VAL B 1 315 ? -6.453 27.594 3.371 1 90.94 315 VAL B O 1
ATOM 7715 N N . GLY B 1 316 ? -8.383 26.609 2.871 1 88.75 316 GLY B N 1
ATOM 7716 C CA . GLY B 1 316 ? -8.219 25.594 3.889 1 88.75 316 GLY B CA 1
ATOM 7717 C C . GLY B 1 316 ? -6.984 24.734 3.682 1 88.75 316 GLY B C 1
ATOM 7718 O O . GLY B 1 316 ? -6.266 24.422 4.637 1 88.75 316 GLY B O 1
ATOM 7719 N N . GLY B 1 317 ? -6.738 24.344 2.459 1 89 317 GLY B N 1
ATOM 7720 C CA . GLY B 1 317 ? -5.566 23.547 2.145 1 89 317 GLY B CA 1
ATOM 7721 C C . GLY B 1 317 ? -4.262 24.25 2.453 1 89 317 GLY B C 1
ATOM 7722 O O . GLY B 1 317 ? -3.357 23.672 3.055 1 89 317 GLY B O 1
ATOM 7723 N N . VAL B 1 318 ? -4.176 25.5 2.113 1 92.44 318 VAL B N 1
ATOM 7724 C CA . VAL B 1 318 ? -2.969 26.281 2.379 1 92.44 318 VAL B CA 1
ATOM 7725 C C . VAL B 1 318 ? -2.809 26.484 3.883 1 92.44 318 VAL B C 1
ATOM 7727 O O . VAL B 1 318 ? -1.698 26.406 4.414 1 92.44 318 VAL B O 1
ATOM 7730 N N . ALA B 1 319 ? -3.926 26.734 4.445 1 91.69 319 ALA B N 1
ATOM 7731 C CA . ALA B 1 319 ? -3.906 26.953 5.891 1 91.69 319 ALA B CA 1
ATOM 7732 C C . ALA B 1 31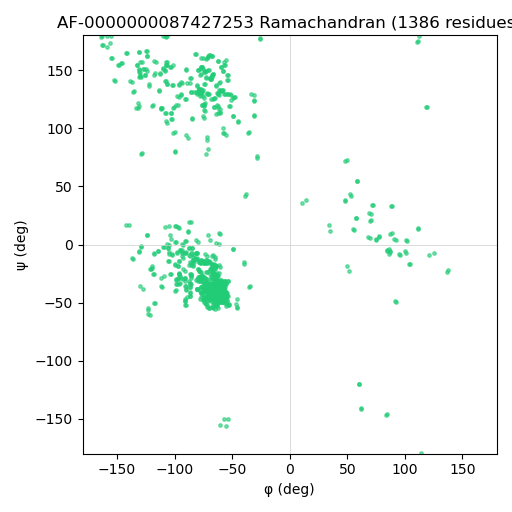9 ? -3.355 25.734 6.621 1 91.69 319 ALA B C 1
ATOM 7734 O O . ALA B 1 319 ? -2.529 25.875 7.527 1 91.69 319 ALA B O 1
ATOM 7735 N N . PHE B 1 320 ? -3.707 24.656 6.156 1 88.44 320 PHE B N 1
ATOM 7736 C CA . PHE B 1 320 ? -3.367 23.453 6.891 1 88.44 320 PHE B CA 1
ATOM 7737 C C . PHE B 1 320 ? -1.979 22.953 6.508 1 88.44 320 PHE B C 1
ATOM 7739 O O . PHE B 1 320 ? -1.174 22.609 7.375 1 88.44 320 PHE B O 1
ATOM 7746 N N . TYR B 1 321 ? -1.627 22.984 5.312 1 89.31 321 TYR B N 1
ATOM 7747 C CA . TYR B 1 321 ? -0.418 22.297 4.863 1 89.31 321 TYR B CA 1
ATOM 7748 C C . TYR B 1 321 ? 0.762 23.25 4.805 1 89.31 321 TYR B C 1
ATOM 7750 O O . TYR B 1 321 ? 1.918 22.844 4.914 1 89.31 321 TYR B O 1
ATOM 7758 N N . PHE B 1 322 ? 0.494 24.547 4.652 1 92.75 322 PHE B N 1
ATOM 7759 C CA . PHE B 1 322 ? 1.585 25.484 4.457 1 92.75 322 PHE B CA 1
ATOM 7760 C C . PHE B 1 322 ? 1.728 26.406 5.668 1 92.75 322 PHE B C 1
ATOM 7762 O O . PHE B 1 322 ? 2.842 26.688 6.113 1 92.75 322 PHE B O 1
ATOM 7769 N N . MET B 1 323 ? 0.611 26.719 6.199 1 93.62 323 MET B N 1
ATOM 7770 C CA . MET B 1 323 ? 0.605 27.781 7.203 1 93.62 323 MET B CA 1
ATOM 7771 C C . MET B 1 323 ? 0.608 27.188 8.609 1 93.62 323 MET B C 1
ATOM 7773 O O . MET B 1 323 ? 1.089 27.812 9.555 1 93.62 323 MET B O 1
ATOM 7777 N N . ASN B 1 324 ? 0.04 26.078 8.742 1 93.06 324 ASN B N 1
ATOM 7778 C CA . ASN B 1 324 ? -0.102 25.469 10.062 1 93.06 324 ASN B CA 1
ATOM 7779 C C . ASN B 1 324 ? 1.252 25.094 10.656 1 93.06 324 ASN B C 1
ATOM 7781 O O . ASN B 1 324 ? 1.955 24.234 10.102 1 93.06 324 ASN B O 1
ATOM 7785 N N . GLN B 1 325 ? 1.562 25.703 11.797 1 94.19 325 GLN B N 1
ATOM 7786 C CA . GLN B 1 325 ? 2.855 25.484 12.438 1 94.19 325 GLN B CA 1
ATOM 7787 C C . GLN B 1 325 ? 3.025 24.031 12.867 1 94.19 325 GLN B C 1
ATOM 7789 O O . GLN B 1 325 ? 4.137 23.5 12.844 1 94.19 325 GLN B O 1
ATOM 7794 N N . GLY B 1 326 ? 1.949 23.453 13.289 1 91.81 326 GLY B N 1
ATOM 7795 C CA . GLY B 1 326 ? 2.023 22.047 13.656 1 91.81 326 GLY B CA 1
ATOM 7796 C C . GLY B 1 326 ? 2.453 21.156 12.508 1 91.81 326 GLY B C 1
ATOM 7797 O O . GLY B 1 326 ? 3.258 20.25 12.695 1 91.81 326 GLY B O 1
ATOM 7798 N N . MET B 1 327 ? 1.954 21.453 11.391 1 90 327 MET B N 1
ATOM 7799 C CA . MET B 1 327 ? 2.336 20.688 10.203 1 90 327 MET B CA 1
ATOM 7800 C C . MET B 1 327 ? 3.785 20.969 9.82 1 90 327 MET B C 1
ATOM 7802 O O . MET B 1 327 ? 4.527 20.047 9.469 1 90 327 MET B O 1
ATOM 7806 N N . LEU B 1 328 ? 4.113 22.203 9.883 1 91.31 328 LEU B N 1
ATOM 7807 C CA . LEU B 1 328 ? 5.492 22.578 9.594 1 91.31 328 LEU B CA 1
ATOM 7808 C C . LEU B 1 328 ? 6.461 21.812 10.492 1 91.31 328 LEU B C 1
ATOM 7810 O O . LEU B 1 328 ? 7.477 21.297 10.023 1 91.31 328 LEU B O 1
ATOM 7814 N N . MET B 1 329 ? 6.121 21.766 11.688 1 91.44 329 MET B N 1
ATOM 7815 C CA . MET B 1 329 ? 6.996 21.094 12.656 1 91.44 329 MET B CA 1
ATOM 7816 C C . MET B 1 329 ? 7.105 19.609 12.359 1 91.44 329 MET B C 1
ATOM 7818 O O . MET B 1 329 ? 8.156 19 12.562 1 91.44 329 MET B O 1
ATOM 7822 N N . ARG B 1 330 ? 6.105 19.047 11.891 1 89.19 330 ARG B N 1
ATOM 7823 C CA . ARG B 1 330 ? 6.145 17.625 11.523 1 89.19 330 ARG B CA 1
ATOM 7824 C C . ARG B 1 330 ? 7.113 17.391 10.367 1 89.19 330 ARG B C 1
ATOM 7826 O O . ARG B 1 330 ? 7.922 16.469 10.406 1 89.19 330 ARG B O 1
ATOM 7833 N N . PHE B 1 331 ? 7.07 18.188 9.453 1 88.06 331 PHE B N 1
ATOM 7834 C CA . PHE B 1 331 ? 7.926 17.969 8.289 1 88.06 331 PHE B CA 1
ATOM 7835 C C . PHE B 1 331 ? 9.367 18.328 8.609 1 88.06 331 PHE B C 1
ATOM 7837 O O . PHE B 1 331 ? 10.297 17.75 8.055 1 88.06 331 PHE B O 1
ATOM 7844 N N . MET B 1 332 ? 9.508 19.219 9.523 1 87.81 332 MET B N 1
ATOM 7845 C CA . MET B 1 332 ? 10.859 19.562 9.977 1 87.81 332 MET B CA 1
ATOM 7846 C C . MET B 1 332 ? 11.422 18.453 10.867 1 87.81 332 MET B C 1
ATOM 7848 O O . MET B 1 332 ? 12.633 18.406 11.109 1 87.81 332 MET B O 1
ATOM 7852 N N . SER B 1 333 ? 10.562 17.641 11.281 1 86 333 SER B N 1
ATOM 7853 C CA . SER B 1 333 ? 11.016 16.516 12.102 1 86 333 SER B CA 1
ATOM 7854 C C . SER B 1 333 ? 11.477 15.352 11.234 1 86 333 SER B C 1
ATOM 7856 O O . SER B 1 333 ? 12.039 14.367 11.742 1 86 333 SER B O 1
ATOM 7858 N N . ALA B 1 334 ? 11.336 15.523 9.945 1 85.56 334 ALA B N 1
ATOM 7859 C CA . ALA B 1 334 ? 11.789 14.484 9.023 1 85.56 334 ALA B CA 1
ATOM 7860 C C . ALA B 1 334 ? 13.312 14.398 8.992 1 85.56 334 ALA B C 1
ATOM 7862 O O . ALA B 1 334 ? 14 15.422 9.078 1 85.56 334 ALA B O 1
ATOM 7863 N N . ARG B 1 335 ? 13.805 13.25 8.734 1 80 335 ARG B N 1
ATOM 7864 C CA . ARG B 1 335 ? 15.25 13.07 8.695 1 80 335 ARG B CA 1
ATOM 7865 C C . ARG B 1 335 ? 15.828 13.594 7.383 1 80 335 ARG B C 1
ATOM 7867 O O . ARG B 1 335 ? 17.031 13.891 7.297 1 80 335 ARG B O 1
ATOM 7874 N N . SER B 1 336 ? 14.992 13.648 6.391 1 79.06 336 SER B N 1
ATOM 7875 C CA . SER B 1 336 ? 15.422 14.18 5.102 1 79.06 336 SER B CA 1
ATOM 7876 C C . SER B 1 336 ? 14.234 14.719 4.305 1 79.06 336 SER B C 1
ATOM 7878 O O . SER B 1 336 ? 13.086 14.406 4.617 1 79.06 336 SER B O 1
ATOM 7880 N N . VAL B 1 337 ? 14.602 15.539 3.365 1 82.38 337 VAL B N 1
ATOM 7881 C CA . VAL B 1 337 ? 13.57 16.078 2.482 1 82.38 337 VAL B CA 1
ATOM 7882 C C . VAL B 1 337 ? 12.883 14.93 1.738 1 82.38 337 VAL B C 1
ATOM 7884 O O . VAL B 1 337 ? 11.68 14.977 1.481 1 82.38 337 VAL B O 1
ATOM 7887 N N . LYS B 1 338 ? 13.633 13.898 1.466 1 79.19 338 LYS B N 1
ATOM 7888 C CA . LYS B 1 338 ? 13.086 12.734 0.77 1 79.19 338 LYS B CA 1
ATOM 7889 C C . LYS B 1 338 ? 12.016 12.055 1.607 1 79.19 338 LYS B C 1
ATOM 7891 O O . LYS B 1 338 ? 10.961 11.68 1.087 1 79.19 338 LYS B O 1
ATOM 7896 N N . GLU B 1 339 ? 12.312 11.898 2.836 1 81.75 339 GLU B N 1
ATOM 7897 C CA . GLU B 1 339 ? 11.328 11.305 3.736 1 81.75 339 GLU B CA 1
ATOM 7898 C C . GLU B 1 339 ? 10.102 12.195 3.879 1 81.75 339 GLU B C 1
ATOM 7900 O O . GLU B 1 339 ? 8.977 11.695 4.02 1 81.75 339 GLU B O 1
ATOM 7905 N N . GLY B 1 340 ? 10.344 13.461 3.861 1 88.12 340 GLY B N 1
ATOM 7906 C CA . GLY B 1 340 ? 9.211 14.383 3.871 1 88.12 340 GLY B CA 1
ATOM 7907 C C . GLY B 1 340 ? 8.32 14.242 2.652 1 88.12 340 GLY B C 1
ATOM 7908 O O . GLY B 1 340 ? 7.094 14.258 2.771 1 88.12 340 GLY B O 1
ATOM 7909 N N . ARG B 1 341 ? 8.945 14.086 1.532 1 87.12 341 ARG B N 1
ATOM 7910 C CA . ARG B 1 341 ? 8.195 13.945 0.289 1 87.12 341 ARG B CA 1
ATOM 7911 C C . ARG B 1 341 ? 7.383 12.648 0.287 1 87.12 341 ARG B C 1
ATOM 7913 O O . ARG B 1 341 ? 6.25 12.617 -0.199 1 87.12 341 ARG B O 1
ATOM 7920 N N . LYS B 1 342 ? 7.98 11.633 0.821 1 82.25 342 LYS B N 1
ATOM 7921 C CA . LYS B 1 342 ? 7.254 10.375 0.955 1 82.25 342 LYS B CA 1
ATOM 7922 C C . LYS B 1 342 ? 6.023 10.547 1.841 1 82.25 342 LYS B C 1
ATOM 7924 O O . LYS B 1 342 ? 4.961 9.992 1.547 1 82.25 342 LYS B O 1
ATOM 7929 N N . ALA B 1 343 ? 6.223 11.234 2.857 1 88.25 343 ALA B N 1
ATOM 7930 C CA . ALA B 1 343 ? 5.113 11.492 3.77 1 88.25 343 ALA B CA 1
ATOM 7931 C C . ALA B 1 343 ? 3.984 12.242 3.066 1 88.25 343 ALA B C 1
ATOM 7933 O O . ALA B 1 343 ? 2.814 11.883 3.199 1 88.25 343 ALA B O 1
ATOM 7934 N N . VAL B 1 344 ? 4.312 13.25 2.289 1 89.38 344 VAL B N 1
ATOM 7935 C CA . VAL B 1 344 ? 3.312 14.031 1.566 1 89.38 344 VAL B CA 1
ATOM 7936 C C . VAL B 1 344 ? 2.562 13.133 0.586 1 89.38 344 VAL B C 1
ATOM 7938 O O . VAL B 1 344 ? 1.332 13.18 0.508 1 89.38 344 VAL B O 1
ATOM 7941 N N . ALA B 1 345 ? 3.293 12.297 -0.111 1 85.94 345 ALA B N 1
ATOM 7942 C CA . ALA B 1 345 ? 2.686 11.406 -1.099 1 85.94 345 ALA B CA 1
ATOM 7943 C C . ALA B 1 345 ? 1.723 10.43 -0.435 1 85.94 345 ALA B C 1
ATOM 7945 O O . ALA B 1 345 ? 0.605 10.227 -0.915 1 85.94 345 ALA B O 1
ATOM 7946 N N . LEU B 1 346 ? 2.16 9.883 0.621 1 82.62 346 LEU B N 1
ATOM 7947 C CA . LEU B 1 346 ? 1.333 8.906 1.327 1 82.62 346 LEU B CA 1
ATOM 7948 C C . LEU B 1 346 ? 0.069 9.562 1.873 1 82.62 346 LEU B C 1
ATOM 7950 O O . LEU B 1 346 ? -1.014 8.977 1.818 1 82.62 346 LEU B O 1
ATOM 7954 N N . VAL B 1 347 ? 0.183 10.758 2.367 1 86.38 347 VAL B N 1
ATOM 7955 C CA . VAL B 1 347 ? -0.949 11.469 2.947 1 86.38 347 VAL B CA 1
ATOM 7956 C C . VAL B 1 347 ? -1.974 11.789 1.861 1 86.38 347 VAL B C 1
ATOM 7958 O O . VAL B 1 347 ? -3.154 11.461 1.996 1 86.38 347 VAL B O 1
ATOM 7961 N N . ILE B 1 348 ? -1.54 12.375 0.781 1 86.69 348 ILE B N 1
ATOM 7962 C CA . ILE B 1 348 ? -2.439 12.891 -0.245 1 86.69 348 ILE B CA 1
ATOM 7963 C C . ILE B 1 348 ? -3.027 11.727 -1.047 1 86.69 348 ILE B C 1
ATOM 7965 O O . ILE B 1 348 ? -4.215 11.727 -1.372 1 86.69 348 ILE B O 1
ATOM 7969 N N . LEU B 1 349 ? -2.262 10.664 -1.307 1 80.44 349 LEU B N 1
ATOM 7970 C CA . LEU B 1 349 ? -2.686 9.664 -2.279 1 80.44 349 LEU B CA 1
ATOM 7971 C C . LEU B 1 349 ? -3.375 8.492 -1.587 1 80.44 349 LEU B C 1
ATOM 7973 O O . LEU B 1 349 ? -4.195 7.801 -2.197 1 80.44 349 LEU B O 1
ATOM 7977 N N . VAL B 1 350 ? -3.07 8.266 -0.388 1 73.69 350 VAL B N 1
ATOM 7978 C CA . VAL B 1 350 ? -3.584 7.055 0.247 1 73.69 350 VAL B CA 1
ATOM 7979 C C . VAL B 1 350 ? -4.496 7.434 1.413 1 73.69 350 VAL B C 1
ATOM 7981 O O . VAL B 1 350 ? -5.676 7.07 1.431 1 73.69 350 VAL B O 1
ATOM 7984 N N . VAL B 1 351 ? -4.039 8.234 2.205 1 76.69 351 VAL B N 1
ATOM 7985 C CA . VAL B 1 351 ? -4.695 8.461 3.488 1 76.69 351 VAL B CA 1
ATOM 7986 C C . VAL B 1 351 ? -5.922 9.352 3.291 1 76.69 351 VAL B C 1
ATOM 7988 O O . VAL B 1 351 ? -6.98 9.094 3.873 1 76.69 351 VAL B O 1
ATOM 7991 N N . MET B 1 352 ? -5.863 10.352 2.469 1 84.69 352 MET B N 1
ATOM 7992 C CA . MET B 1 352 ? -6.945 11.32 2.352 1 84.69 352 MET B CA 1
ATOM 7993 C C . MET B 1 352 ? -8.18 10.688 1.729 1 84.69 352 MET B C 1
ATOM 7995 O O . MET B 1 352 ? -9.297 10.883 2.213 1 84.69 352 MET B O 1
ATOM 7999 N N . PRO B 1 353 ? -8.039 9.836 0.688 1 81.38 353 PRO B N 1
ATOM 8000 C CA . PRO B 1 353 ? -9.234 9.164 0.172 1 81.38 353 PRO B CA 1
ATOM 8001 C C . PRO B 1 353 ? -9.883 8.242 1.201 1 81.38 353 PRO B C 1
ATOM 8003 O O . PRO B 1 353 ? -11.109 8.18 1.292 1 81.38 353 PRO B O 1
ATOM 8006 N N . LEU B 1 354 ? -9.117 7.527 1.972 1 79.94 354 LEU B N 1
ATOM 8007 C CA . LEU B 1 354 ? -9.641 6.629 2.996 1 79.94 354 LEU B CA 1
ATOM 8008 C C . LEU B 1 354 ? -10.305 7.418 4.117 1 79.94 354 LEU B C 1
ATOM 8010 O O . LEU B 1 354 ? -11.344 7.012 4.641 1 79.94 354 LEU B O 1
ATOM 8014 N N . ALA B 1 355 ? -9.695 8.508 4.375 1 82.56 355 ALA B N 1
ATOM 8015 C CA . ALA B 1 355 ? -10.227 9.367 5.434 1 82.56 355 ALA B CA 1
ATOM 8016 C C . ALA B 1 355 ? -11.57 9.961 5.031 1 82.56 355 ALA B C 1
ATOM 8018 O O . ALA B 1 355 ? -12.461 10.133 5.867 1 82.56 355 ALA B O 1
ATOM 8019 N N . ALA B 1 356 ? -11.719 10.266 3.758 1 86.81 356 ALA B N 1
ATOM 8020 C CA . ALA B 1 356 ? -12.984 10.82 3.268 1 86.81 356 ALA B CA 1
ATOM 8021 C C . ALA B 1 356 ? -14.141 9.867 3.541 1 86.81 356 ALA B C 1
ATOM 8023 O O . ALA B 1 356 ? -15.227 10.305 3.945 1 86.81 356 ALA B O 1
ATOM 8024 N N . ILE B 1 357 ? -13.883 8.586 3.379 1 87.12 357 ILE B N 1
ATOM 8025 C CA . ILE B 1 357 ? -14.898 7.578 3.627 1 87.12 357 ILE B CA 1
ATOM 8026 C C . ILE B 1 357 ? -15.094 7.398 5.133 1 87.12 357 ILE B C 1
ATOM 8028 O O . ILE B 1 357 ? -16.234 7.352 5.617 1 87.12 357 ILE B O 1
ATOM 8032 N N . ALA B 1 358 ? -13.992 7.352 5.777 1 85 358 ALA B N 1
ATOM 8033 C CA . ALA B 1 358 ? -14.023 7.055 7.207 1 85 358 ALA B CA 1
ATOM 8034 C C . ALA B 1 358 ? -14.812 8.109 7.973 1 85 358 ALA B C 1
ATOM 8036 O O . ALA B 1 358 ? -15.586 7.781 8.883 1 85 358 ALA B O 1
ATOM 8037 N N . VAL B 1 359 ? -14.719 9.352 7.539 1 88.25 359 VAL B N 1
ATOM 8038 C CA . VAL B 1 359 ? -15.273 10.414 8.367 1 88.25 359 VAL B CA 1
ATOM 8039 C C . VAL B 1 359 ? -16.672 10.773 7.879 1 88.25 359 VAL B C 1
ATOM 8041 O O . VAL B 1 359 ? -17.516 11.242 8.656 1 88.25 359 VAL B O 1
ATOM 8044 N N . SER B 1 360 ? -16.922 10.594 6.574 1 90.62 360 SER B N 1
ATOM 8045 C CA . SER B 1 360 ? -18.219 10.984 6.031 1 90.62 360 SER B CA 1
ATOM 8046 C C . SER B 1 360 ? -19.156 9.797 5.941 1 90.62 360 SER B C 1
ATOM 8048 O O . SER B 1 360 ? -20.375 9.969 5.82 1 90.62 360 SER B O 1
ATOM 8050 N N . GLY B 1 361 ? -18.594 8.648 5.98 1 91.62 361 GLY B N 1
ATOM 8051 C CA . GLY B 1 361 ? -19.344 7.438 5.715 1 91.62 361 GLY B CA 1
ATOM 8052 C C . GLY B 1 361 ? -20.531 7.25 6.656 1 91.62 361 GLY B C 1
ATOM 8053 O O . GLY B 1 361 ? -21.609 6.859 6.227 1 91.62 361 GLY B O 1
ATOM 8054 N N . VAL B 1 362 ? -20.344 7.578 7.883 1 91.5 362 VAL B N 1
ATOM 8055 C CA . VAL B 1 362 ? -21.391 7.41 8.875 1 91.5 362 VAL B CA 1
ATOM 8056 C C . VAL B 1 362 ? -22.547 8.359 8.57 1 91.5 362 VAL B C 1
ATOM 8058 O O . VAL B 1 362 ? -23.719 8.031 8.797 1 91.5 362 VAL B O 1
ATOM 8061 N N . GLY B 1 363 ? -22.203 9.547 8.094 1 93.38 363 GLY B N 1
ATOM 8062 C CA . GLY B 1 363 ? -23.234 10.477 7.672 1 93.38 363 GLY B CA 1
ATOM 8063 C C . GLY B 1 363 ? -24.031 9.984 6.488 1 93.38 363 GLY B C 1
ATOM 8064 O O . GLY B 1 363 ? -25.266 10.141 6.453 1 93.38 363 GLY B O 1
ATOM 8065 N N . TRP B 1 364 ? -23.359 9.383 5.543 1 94.31 364 TRP B N 1
ATOM 8066 C CA . TRP B 1 364 ? -24.047 8.805 4.395 1 94.31 364 TRP B CA 1
ATOM 8067 C C . TRP B 1 364 ? -25 7.699 4.828 1 94.31 364 TRP B C 1
ATOM 8069 O O . TRP B 1 364 ? -26.141 7.637 4.363 1 94.31 364 TRP B O 1
ATOM 8079 N N . ILE B 1 365 ? -24.531 6.902 5.758 1 93.38 365 ILE B N 1
ATOM 8080 C CA . ILE B 1 365 ? -25.328 5.805 6.281 1 93.38 365 ILE B CA 1
ATOM 8081 C C . ILE B 1 365 ? -26.531 6.363 7.039 1 93.38 365 ILE B C 1
ATOM 8083 O O . ILE B 1 365 ? -27.641 5.836 6.93 1 93.38 365 ILE B O 1
ATOM 8087 N N . GLY B 1 366 ? -26.312 7.383 7.836 1 94.38 366 GLY B N 1
ATOM 8088 C CA . GLY B 1 366 ? -27.391 8.031 8.555 1 94.38 366 GLY B CA 1
ATOM 8089 C C . GLY B 1 366 ? -28.516 8.508 7.645 1 94.38 366 GLY B C 1
ATOM 8090 O O . GLY B 1 366 ? -29.688 8.32 7.953 1 94.38 366 GLY B O 1
ATOM 8091 N N . GLN B 1 367 ? -28.141 9.07 6.52 1 94.19 367 GLN B N 1
ATOM 8092 C CA . GLN B 1 367 ? -29.141 9.547 5.57 1 94.19 367 GLN B CA 1
ATOM 8093 C C . GLN B 1 367 ? -29.922 8.375 4.957 1 94.19 367 GLN B C 1
ATOM 8095 O O . GLN B 1 367 ? -31.125 8.469 4.75 1 94.19 367 GLN B O 1
ATOM 8100 N N . ALA B 1 368 ? -29.25 7.363 4.652 1 92.69 368 ALA B N 1
ATOM 8101 C CA . ALA B 1 368 ? -29.906 6.16 4.152 1 92.69 368 ALA B CA 1
ATOM 8102 C C . ALA B 1 368 ? -30.875 5.594 5.191 1 92.69 368 ALA B C 1
ATOM 8104 O O . ALA B 1 368 ? -31.953 5.113 4.848 1 92.69 368 ALA B O 1
ATOM 8105 N N . MET B 1 369 ? -30.484 5.688 6.434 1 92.56 369 MET B N 1
ATOM 8106 C CA . MET B 1 369 ? -31.281 5.145 7.531 1 92.56 369 MET B CA 1
ATOM 8107 C C . MET B 1 369 ? -32.531 5.984 7.758 1 92.56 369 MET B C 1
ATOM 8109 O O . MET B 1 369 ? -33.5 5.512 8.352 1 92.56 369 MET B O 1
ATOM 8113 N N . VAL B 1 370 ? -32.531 7.188 7.371 1 92 370 VAL B N 1
ATOM 8114 C CA . VAL B 1 370 ? -33.75 7.992 7.387 1 92 370 VAL B CA 1
ATOM 8115 C C . VAL B 1 370 ? -34.781 7.387 6.441 1 92 370 VAL B C 1
ATOM 8117 O O . VAL B 1 370 ? -35.938 7.273 6.789 1 92 370 VAL B O 1
ATOM 8120 N N . SER B 1 371 ? -34.281 7.062 5.262 1 89.88 371 SER B N 1
ATOM 8121 C CA . SER B 1 371 ? -35.156 6.473 4.25 1 89.88 371 SER B CA 1
ATOM 8122 C C . SER B 1 371 ? -35.719 5.133 4.715 1 89.88 371 SER B C 1
ATOM 8124 O O . SER B 1 371 ? -36.844 4.789 4.402 1 89.88 371 SER B O 1
ATOM 8126 N N . THR B 1 372 ? -34.906 4.402 5.512 1 88.19 372 THR B N 1
ATOM 8127 C CA . THR B 1 372 ? -35.375 3.104 5.992 1 88.19 372 THR B CA 1
ATOM 8128 C C . THR B 1 372 ? -36.219 3.258 7.242 1 88.19 372 THR B C 1
ATOM 8130 O O . THR B 1 372 ? -36.844 2.293 7.711 1 88.19 372 THR B O 1
ATOM 8133 N N . GLY B 1 373 ? -36.281 4.441 7.789 1 89.12 373 GLY B N 1
ATOM 8134 C CA . GLY B 1 373 ? -37.094 4.734 8.938 1 89.12 373 GLY B CA 1
ATOM 8135 C C . GLY B 1 373 ? -36.406 4.465 10.266 1 89.12 373 GLY B C 1
ATOM 8136 O O . GLY B 1 373 ? -37.062 4.508 11.32 1 89.12 373 GLY B O 1
ATOM 8137 N N . ASP B 1 374 ? -35.156 4.191 10.211 1 87.62 374 ASP B N 1
ATOM 8138 C CA . ASP B 1 374 ? -34.406 3.842 11.414 1 87.62 374 ASP B CA 1
ATOM 8139 C C . ASP B 1 374 ? -34.062 5.086 12.219 1 87.62 374 ASP B C 1
ATOM 8141 O O . ASP B 1 374 ? -33.875 5.012 13.438 1 87.62 374 ASP B O 1
ATOM 8145 N N . ILE B 1 375 ? -33.875 6.176 11.406 1 88.5 375 ILE B N 1
ATOM 8146 C CA . ILE B 1 375 ? -33.562 7.457 12.031 1 88.5 375 ILE B CA 1
ATOM 8147 C C . ILE B 1 375 ? -34.562 8.516 11.562 1 88.5 375 ILE B C 1
ATOM 8149 O O . ILE B 1 375 ? -35.031 8.469 10.422 1 88.5 375 ILE B O 1
ATOM 8153 N N . ALA B 1 376 ? -34.812 9.352 12.461 1 87 376 ALA B N 1
ATOM 8154 C CA . ALA B 1 376 ? -35.781 10.398 12.141 1 87 376 ALA B CA 1
ATOM 8155 C C . ALA B 1 376 ? -35.219 11.375 11.125 1 87 376 ALA B C 1
ATOM 8157 O O . ALA B 1 376 ? -34.031 11.703 11.156 1 87 376 ALA B O 1
ATOM 8158 N N . ALA B 1 377 ? -36.031 11.836 10.25 1 84.62 377 ALA B N 1
ATOM 8159 C CA . ALA B 1 377 ? -35.656 12.773 9.211 1 84.62 377 ALA B CA 1
ATOM 8160 C C . ALA B 1 377 ? -35.188 14.102 9.812 1 84.62 377 ALA B C 1
ATOM 8162 O O . ALA B 1 377 ? -34.375 14.812 9.227 1 84.62 377 ALA B O 1
ATOM 8163 N N . ASP B 1 378 ? -35.688 14.414 11.016 1 83.5 378 ASP B N 1
ATOM 8164 C CA . ASP B 1 378 ? -35.406 15.711 11.625 1 83.5 378 ASP B CA 1
ATOM 8165 C C . ASP B 1 378 ? -34.219 15.594 12.609 1 83.5 378 ASP B C 1
ATOM 8167 O O . ASP B 1 378 ? -34 16.5 13.422 1 83.5 378 ASP B O 1
ATOM 8171 N N . THR B 1 379 ? -33.531 14.5 12.508 1 85.19 379 THR B N 1
ATOM 8172 C CA . THR B 1 379 ? -32.344 14.344 13.336 1 85.19 379 THR B CA 1
ATOM 8173 C C . THR B 1 379 ? -31.344 15.453 13.047 1 85.19 379 THR B C 1
ATOM 8175 O O . THR B 1 379 ? -31.094 15.789 11.891 1 85.19 379 THR B O 1
ATOM 8178 N N . SER B 1 380 ? -30.844 16.047 14.195 1 81.38 380 SER B N 1
ATOM 8179 C CA . SER B 1 380 ? -29.812 17.078 14.023 1 81.38 380 SER B CA 1
ATOM 8180 C C . SER B 1 380 ? -28.562 16.484 13.367 1 81.38 380 SER B C 1
ATOM 8182 O O . SER B 1 380 ? -28.031 15.484 13.828 1 81.38 380 SER B O 1
ATOM 8184 N N . PRO B 1 381 ? -28.062 17.109 12.305 1 84.25 381 PRO B N 1
ATOM 8185 C CA . PRO B 1 381 ? -26.891 16.609 11.602 1 84.25 381 PRO B CA 1
ATOM 8186 C C . PRO B 1 381 ? -25.688 16.438 12.516 1 84.25 381 PRO B C 1
ATOM 8188 O O . PRO B 1 381 ? -24.906 15.492 12.359 1 84.25 381 PRO B O 1
ATOM 8191 N N . ASP B 1 382 ? -25.5 17.266 13.516 1 80.25 382 ASP B N 1
ATOM 8192 C CA . ASP B 1 382 ? -24.312 17.25 14.375 1 80.25 382 ASP B CA 1
ATOM 8193 C C . ASP B 1 382 ? -24.328 16.047 15.312 1 80.25 382 ASP B C 1
ATOM 8195 O O . ASP B 1 382 ? -23.312 15.68 15.891 1 80.25 382 ASP B O 1
ATOM 8199 N N . ASN B 1 383 ? -25.5 15.414 15.391 1 81.31 383 ASN B N 1
ATOM 8200 C CA . ASN B 1 383 ? -25.625 14.273 16.281 1 81.31 383 ASN B CA 1
ATOM 8201 C C . ASN B 1 383 ? -25.656 12.953 15.516 1 81.31 383 ASN B C 1
ATOM 8203 O O . ASN B 1 383 ? -25.672 11.875 16.125 1 81.31 383 ASN B O 1
ATOM 8207 N N . VAL B 1 384 ? -25.625 13.047 14.266 1 86.94 384 VAL B N 1
ATOM 8208 C CA . VAL B 1 384 ? -25.844 11.867 13.43 1 86.94 384 VAL B CA 1
ATOM 8209 C C . VAL B 1 384 ? -24.75 10.836 13.695 1 86.94 384 VAL B C 1
ATOM 8211 O O . VAL B 1 384 ? -25.016 9.633 13.727 1 86.94 384 VAL B O 1
ATOM 8214 N N . PHE B 1 385 ? -23.516 11.336 13.898 1 88.12 385 PHE B N 1
ATOM 8215 C CA . PHE B 1 385 ? -22.406 10.414 14.109 1 88.12 385 PHE B CA 1
ATOM 8216 C C . PHE B 1 385 ? -22.656 9.555 15.344 1 88.12 385 PHE B C 1
ATOM 8218 O O . PHE B 1 385 ? -22.5 8.328 15.289 1 88.12 385 PHE B O 1
ATOM 8225 N N . VAL B 1 386 ? -23.062 10.172 16.359 1 83.25 386 VAL B N 1
ATOM 8226 C CA . VAL B 1 386 ? -23.25 9.477 17.625 1 83.25 386 VAL B CA 1
ATOM 8227 C C . VAL B 1 386 ? -24.453 8.547 17.531 1 83.25 386 VAL B C 1
ATOM 8229 O O . VAL B 1 386 ? -24.406 7.402 17.984 1 83.25 386 VAL B O 1
ATOM 8232 N N . ILE B 1 387 ? -25.531 9.016 16.938 1 85 387 ILE B N 1
ATOM 8233 C CA . ILE B 1 387 ? -26.781 8.266 16.844 1 85 387 ILE B CA 1
ATOM 8234 C C . ILE B 1 387 ? -26.562 7.02 15.984 1 85 387 ILE B C 1
ATOM 8236 O O . ILE B 1 387 ? -26.922 5.91 16.391 1 85 387 ILE B O 1
ATOM 8240 N N . VAL B 1 388 ? -25.984 7.227 14.859 1 89.94 388 VAL B N 1
ATOM 8241 C CA . VAL B 1 388 ? -25.781 6.117 13.938 1 89.94 388 VAL B CA 1
ATOM 8242 C C . VAL B 1 388 ? -24.797 5.113 14.539 1 89.94 388 VAL B C 1
ATOM 8244 O O . VAL B 1 388 ? -25 3.9 14.438 1 89.94 388 VAL B O 1
ATOM 8247 N N . SER B 1 389 ? -23.75 5.629 15.172 1 88.75 389 SER B N 1
ATOM 8248 C CA . SER B 1 389 ? -22.766 4.746 15.789 1 88.75 389 SER B CA 1
ATOM 8249 C C . SER B 1 389 ? -23.391 3.934 16.922 1 88.75 389 SER B C 1
ATOM 8251 O O . SER B 1 389 ? -23.031 2.773 17.125 1 88.75 389 SER B O 1
ATOM 8253 N N . SER B 1 390 ? -24.297 4.547 17.641 1 85.06 390 SER B N 1
ATOM 8254 C CA . SER B 1 390 ? -24.953 3.857 18.75 1 85.06 390 SER B CA 1
ATOM 8255 C C . SER B 1 390 ? -25.844 2.725 18.25 1 85.06 390 SER B C 1
ATOM 8257 O O . SER B 1 390 ? -26.047 1.732 18.953 1 85.06 390 SER B O 1
ATOM 8259 N N . ILE B 1 391 ? -26.328 2.896 17.062 1 85.25 391 ILE B N 1
ATOM 8260 C CA . ILE B 1 391 ? -27.188 1.878 16.469 1 85.25 391 ILE B CA 1
ATOM 8261 C C . ILE B 1 391 ? -26.328 0.746 15.906 1 85.25 391 ILE B C 1
ATOM 8263 O O . ILE B 1 391 ? -26.688 -0.43 16.031 1 85.25 391 ILE B O 1
ATOM 8267 N N . LEU B 1 392 ? -25.219 1.118 15.344 1 85.62 392 LEU B N 1
ATOM 8268 C CA . LEU B 1 392 ? -24.406 0.161 14.594 1 85.62 392 LEU B CA 1
ATOM 8269 C C . LEU B 1 392 ? -23.469 -0.605 15.523 1 85.62 392 LEU B C 1
ATOM 8271 O O . LEU B 1 392 ? -23.047 -1.716 15.195 1 85.62 392 LEU B O 1
ATOM 8275 N N . ALA B 1 393 ? -23.109 -0.014 16.625 1 81.75 393 ALA B N 1
ATOM 8276 C CA . ALA B 1 393 ? -22.062 -0.596 17.469 1 81.75 393 ALA B CA 1
ATOM 8277 C C . ALA B 1 393 ? -22.641 -1.21 18.734 1 81.75 393 ALA B C 1
ATOM 8279 O O . ALA B 1 393 ? -23.562 -0.655 19.328 1 81.75 393 ALA B O 1
ATOM 8280 N N . ALA B 1 394 ? -22.109 -2.432 19.109 1 77 394 ALA B N 1
ATOM 8281 C CA . ALA B 1 394 ? -22.469 -3.049 20.391 1 77 394 ALA B CA 1
ATOM 8282 C C . ALA B 1 394 ? -21.844 -2.293 21.562 1 77 394 ALA B C 1
ATOM 8284 O O . ALA B 1 394 ? -20.922 -1.497 21.359 1 77 394 ALA B O 1
ATOM 8285 N N . PRO B 1 395 ? -22.438 -2.564 22.734 1 77.19 395 PRO B N 1
ATOM 8286 C CA . PRO B 1 395 ? -21.781 -1.957 23.891 1 77.19 395 PRO B CA 1
ATOM 8287 C C . PRO B 1 395 ? -20.297 -2.305 23.984 1 77.19 395 PRO B C 1
ATOM 8289 O O . PRO B 1 395 ? -19.906 -3.445 23.719 1 77.19 395 PRO B O 1
ATOM 8292 N N . GLY B 1 396 ? -19.469 -1.419 24.359 1 79.75 396 GLY B N 1
ATOM 8293 C CA . GLY B 1 396 ? -18.031 -1.6 24.328 1 79.75 396 GLY B CA 1
ATOM 8294 C C . GLY B 1 396 ? -17.406 -1.112 23.031 1 79.75 396 GLY B C 1
ATOM 8295 O O . GLY B 1 396 ? -16.422 -0.36 23.047 1 79.75 396 GLY B O 1
ATOM 8296 N N . ILE B 1 397 ? -18.047 -1.584 21.953 1 80.94 397 ILE B N 1
ATOM 8297 C CA . ILE B 1 397 ? -17.578 -1.121 20.641 1 80.94 397 ILE B CA 1
ATOM 8298 C C . ILE B 1 397 ? -17.953 0.347 20.453 1 80.94 397 ILE B C 1
ATOM 8300 O O . ILE B 1 397 ? -17.172 1.119 19.875 1 80.94 397 ILE B O 1
ATOM 8304 N N . PHE B 1 398 ? -19.156 0.665 20.969 1 84.56 398 PHE B N 1
ATOM 8305 C CA . PHE B 1 398 ? -19.531 2.07 20.953 1 84.56 398 PHE B CA 1
ATOM 8306 C C . PHE B 1 398 ? -18.562 2.912 21.766 1 84.56 398 PHE B C 1
ATOM 8308 O O . PHE B 1 398 ? -18.203 4.023 21.359 1 84.56 398 PHE B O 1
ATOM 8315 N N . GLY B 1 399 ? -18.109 2.363 22.844 1 81.75 399 GLY B N 1
ATOM 8316 C CA . GLY B 1 399 ? -17.078 3.035 23.625 1 81.75 399 GLY B CA 1
ATOM 8317 C C . GLY B 1 399 ? -15.797 3.252 22.844 1 81.75 399 GLY B C 1
ATOM 8318 O O . GLY B 1 399 ? -15.18 4.316 22.953 1 81.75 399 GLY B O 1
ATOM 8319 N N . LEU B 1 400 ? -15.445 2.25 22.094 1 83.5 400 LEU B N 1
ATOM 8320 C CA . LEU B 1 400 ? -14.258 2.359 21.25 1 83.5 400 LEU B CA 1
ATOM 8321 C C . LEU B 1 400 ? -14.43 3.441 20.188 1 83.5 400 LEU B C 1
ATOM 8323 O O . LEU B 1 400 ? -13.492 4.176 19.891 1 83.5 400 LEU B O 1
ATOM 8327 N N . VAL B 1 401 ? -15.617 3.496 19.641 1 85.12 401 VAL B N 1
ATOM 8328 C CA . VAL B 1 401 ? -15.922 4.52 18.641 1 85.12 401 VAL B CA 1
ATOM 8329 C C . VAL B 1 401 ? -15.789 5.906 19.266 1 85.12 401 VAL B C 1
ATOM 8331 O O . VAL B 1 401 ? -15.188 6.809 18.688 1 85.12 401 VAL B O 1
ATOM 8334 N N . MET B 1 402 ? -16.266 6.027 20.422 1 83.56 402 MET B N 1
ATOM 8335 C CA . MET B 1 402 ? -16.188 7.312 21.109 1 83.56 402 MET B CA 1
ATOM 8336 C C . MET B 1 402 ? -14.75 7.645 21.484 1 83.56 402 MET B C 1
ATOM 8338 O O . MET B 1 402 ? -14.344 8.805 21.422 1 83.56 402 MET B O 1
ATOM 8342 N N . ALA B 1 403 ? -14.086 6.633 21.891 1 83.31 403 ALA B N 1
ATOM 8343 C CA . ALA B 1 403 ? -12.672 6.824 22.188 1 83.31 403 ALA B CA 1
ATOM 8344 C C . ALA B 1 403 ? -11.914 7.293 20.953 1 83.31 403 ALA B C 1
ATOM 8346 O O . ALA B 1 403 ? -11.039 8.156 21.047 1 83.31 403 ALA B O 1
ATOM 8347 N N . THR B 1 404 ? -12.219 6.715 19.859 1 80.94 404 THR B N 1
ATOM 8348 C CA . THR B 1 404 ? -11.586 7.078 18.594 1 80.94 404 THR B CA 1
ATOM 8349 C C . THR B 1 404 ? -11.898 8.531 18.234 1 80.94 404 THR B C 1
ATOM 8351 O O . THR B 1 404 ? -11.016 9.258 17.766 1 80.94 404 THR B O 1
ATOM 8354 N N . LEU B 1 405 ? -13.133 8.883 18.453 1 81.69 405 LEU B N 1
ATOM 8355 C CA . LEU B 1 405 ? -13.531 10.273 18.203 1 81.69 405 LEU B CA 1
ATOM 8356 C C . LEU B 1 405 ? -12.727 11.227 19.078 1 81.69 405 LEU B C 1
ATOM 8358 O O . LEU B 1 405 ? -12.227 12.242 18.594 1 81.69 405 LEU B O 1
ATOM 8362 N N . THR B 1 406 ? -12.617 10.82 20.25 1 77.75 406 THR B N 1
ATOM 8363 C CA . THR B 1 406 ? -11.891 11.68 21.172 1 77.75 406 THR B CA 1
ATOM 8364 C C . THR B 1 406 ? -10.398 11.68 20.844 1 77.75 406 THR B C 1
ATOM 8366 O O . THR B 1 406 ? -9.734 12.711 20.984 1 77.75 406 THR B O 1
ATOM 8369 N N . ALA B 1 407 ? -9.914 10.523 20.422 1 77.94 407 ALA B N 1
ATOM 8370 C CA . ALA B 1 407 ? -8.523 10.414 20 1 77.94 407 ALA B CA 1
ATOM 8371 C C . ALA B 1 407 ? -8.219 11.375 18.844 1 77.94 407 ALA B C 1
ATOM 8373 O O . ALA B 1 407 ? -7.191 12.055 18.859 1 77.94 407 ALA B O 1
ATOM 8374 N N . ALA B 1 408 ? -9.055 11.344 17.906 1 79.75 408 ALA B N 1
ATOM 8375 C CA . ALA B 1 408 ? -8.875 12.211 16.75 1 79.75 408 ALA B CA 1
ATOM 8376 C C . ALA B 1 408 ? -8.836 13.68 17.156 1 79.75 408 ALA B C 1
ATOM 8378 O O . ALA B 1 408 ? -7.992 14.445 16.688 1 79.75 408 ALA B O 1
ATOM 8379 N N . LEU B 1 409 ? -9.641 14.031 18.047 1 78.62 409 LEU B N 1
ATOM 8380 C CA . LEU B 1 409 ? -9.766 15.422 18.469 1 78.62 409 LEU B CA 1
ATOM 8381 C C . LEU B 1 409 ? -8.578 15.828 19.344 1 78.62 409 LEU B C 1
ATOM 8383 O O . LEU B 1 409 ? -8.086 16.953 19.234 1 78.62 409 LEU B O 1
ATOM 8387 N N . MET B 1 410 ? -8.141 14.859 20.062 1 80.06 410 MET B N 1
ATOM 8388 C CA . MET B 1 410 ? -7 15.133 20.938 1 80.06 410 MET B CA 1
ATOM 8389 C C . MET B 1 410 ? -5.723 15.289 20.109 1 80.06 410 MET B C 1
ATOM 8391 O O . MET B 1 410 ? -4.867 16.125 20.438 1 80.06 410 MET B O 1
ATOM 8395 N N . SER B 1 411 ? -5.609 14.5 19.094 1 85.81 411 SER B N 1
ATOM 8396 C CA . SER B 1 411 ? -4.43 14.602 18.234 1 85.81 411 SER B CA 1
ATOM 8397 C C . SER B 1 411 ? -4.328 15.984 17.594 1 85.81 411 SER B C 1
ATOM 8399 O O . SER B 1 411 ? -3.248 16.578 17.547 1 85.81 411 SER B O 1
ATOM 8401 N N . THR B 1 412 ? -5.41 16.5 17.203 1 86.88 412 THR B N 1
ATOM 8402 C CA . THR B 1 412 ? -5.418 17.828 16.609 1 86.88 412 THR B CA 1
ATOM 8403 C C . THR B 1 412 ? -5.152 18.891 17.672 1 86.88 412 THR B C 1
ATOM 8405 O O . THR B 1 412 ? -4.387 19.828 17.438 1 86.88 412 THR B O 1
ATOM 8408 N N . ALA B 1 413 ? -5.77 18.703 18.766 1 87.5 413 ALA B N 1
ATOM 8409 C CA . ALA B 1 413 ? -5.602 19.688 19.844 1 87.5 413 ALA B CA 1
ATOM 8410 C C . ALA B 1 413 ? -4.145 19.75 20.297 1 87.5 413 ALA B C 1
ATOM 8412 O O . ALA B 1 413 ? -3.609 20.844 20.516 1 87.5 413 ALA B O 1
ATOM 8413 N N . ASP B 1 414 ? -3.607 18.594 20.453 1 88.94 414 ASP B N 1
ATOM 8414 C CA . ASP B 1 414 ? -2.229 18.609 20.938 1 88.94 414 ASP B CA 1
ATOM 8415 C C . ASP B 1 414 ? -1.294 19.234 19.906 1 88.94 414 ASP B C 1
ATOM 8417 O O . ASP B 1 414 ? -0.344 19.922 20.266 1 88.94 414 ASP B O 1
ATOM 8421 N N . THR B 1 415 ? -1.581 18.984 18.656 1 89.12 415 THR B N 1
ATOM 8422 C CA . THR B 1 415 ? -0.8 19.594 17.578 1 89.12 415 THR B CA 1
ATOM 8423 C C . THR B 1 415 ? -0.923 21.109 17.625 1 89.12 415 THR B C 1
ATOM 8425 O O . THR B 1 415 ? 0.075 21.828 17.5 1 89.12 415 THR B O 1
ATOM 8428 N N . LEU B 1 416 ? -2.107 21.578 17.844 1 92.31 416 LEU B N 1
ATOM 8429 C CA . LEU B 1 416 ? -2.355 23.016 17.844 1 92.31 416 LEU B CA 1
ATOM 8430 C C . LEU B 1 416 ? -1.752 23.672 19.078 1 92.31 416 LEU B C 1
ATOM 8432 O O . LEU B 1 416 ? -1.189 24.766 19 1 92.31 416 LEU B O 1
ATOM 8436 N N . LEU B 1 417 ? -1.845 23 20.172 1 92.31 417 LEU B N 1
ATOM 8437 C CA . LEU B 1 417 ? -1.272 23.531 21.391 1 92.31 417 LEU B CA 1
ATOM 8438 C C . LEU B 1 417 ? 0.243 23.656 21.281 1 92.31 417 LEU B C 1
ATOM 8440 O O . LEU B 1 417 ? 0.812 24.688 21.656 1 92.31 417 LEU B O 1
ATOM 8444 N N . THR B 1 418 ? 0.815 22.625 20.734 1 91.75 418 THR B N 1
ATOM 8445 C CA . THR B 1 418 ? 2.264 22.641 20.562 1 91.75 418 THR B CA 1
ATOM 8446 C C . THR B 1 418 ? 2.666 23.688 19.531 1 91.75 418 THR B C 1
ATOM 8448 O O . THR B 1 418 ? 3.715 24.312 19.641 1 91.75 418 THR B O 1
ATOM 8451 N N . ALA B 1 419 ? 1.844 23.812 18.547 1 94.12 419 ALA B N 1
ATOM 8452 C CA . ALA B 1 419 ? 2.111 24.812 17.516 1 94.12 419 ALA B CA 1
ATOM 8453 C C . ALA B 1 419 ? 2.111 26.219 18.094 1 94.12 419 ALA B C 1
ATOM 8455 O O . ALA B 1 419 ? 3.01 27.016 17.797 1 94.12 419 ALA B O 1
ATOM 8456 N N . VAL B 1 420 ? 1.116 26.516 18.875 1 95.62 420 VAL B N 1
ATOM 8457 C CA . VAL B 1 420 ? 1.04 27.844 19.5 1 95.62 420 VAL B CA 1
ATOM 8458 C C . VAL B 1 420 ? 2.252 28.062 20.406 1 95.62 420 VAL B C 1
ATOM 8460 O O . VAL B 1 420 ? 2.848 29.141 20.406 1 95.62 420 VAL B O 1
ATOM 8463 N N . SER B 1 421 ? 2.568 27.047 21.109 1 94.38 421 SER B N 1
ATOM 8464 C CA . SER B 1 421 ? 3.727 27.125 22 1 94.38 421 SER B CA 1
ATOM 8465 C C . SER B 1 421 ? 5 27.438 21.219 1 94.38 421 SER B C 1
ATOM 8467 O O . SER B 1 421 ? 5.82 28.25 21.656 1 94.38 421 SER B O 1
ATOM 8469 N N . ALA B 1 422 ? 5.156 26.844 20.141 1 93.62 422 ALA B N 1
ATOM 8470 C CA . ALA B 1 422 ? 6.324 27.062 19.297 1 93.62 422 ALA B CA 1
ATOM 8471 C C . ALA B 1 422 ? 6.367 28.5 18.781 1 93.62 422 ALA B C 1
ATOM 8473 O O . ALA B 1 422 ? 7.426 29.141 18.766 1 93.62 422 ALA B O 1
ATOM 8474 N N . ILE B 1 423 ? 5.23 29 18.375 1 96.38 423 ILE B N 1
ATOM 8475 C CA . ILE B 1 423 ? 5.156 30.359 17.875 1 96.38 423 ILE B CA 1
ATOM 8476 C C . ILE B 1 423 ? 5.449 31.344 19 1 96.38 423 ILE B C 1
ATOM 8478 O O . ILE B 1 423 ? 6.172 32.344 18.812 1 96.38 423 ILE B O 1
ATOM 8482 N N . VAL B 1 424 ? 4.941 31.125 20.141 1 95.75 424 VAL B N 1
ATOM 8483 C CA . VAL B 1 424 ? 5.152 32.031 21.281 1 95.75 424 VAL B CA 1
ATOM 8484 C C . VAL B 1 424 ? 6.637 32.062 21.641 1 95.75 424 VAL B C 1
ATOM 8486 O O . VAL B 1 424 ? 7.195 33.125 21.891 1 95.75 424 VAL B O 1
ATOM 8489 N N . VAL B 1 425 ? 7.27 30.938 21.625 1 93.75 425 VAL B N 1
ATOM 8490 C CA . VAL B 1 425 ? 8.672 30.859 22.031 1 93.75 425 VAL B CA 1
ATOM 8491 C C . VAL B 1 425 ? 9.555 31.438 20.922 1 93.75 425 VAL B C 1
ATOM 8493 O O . VAL B 1 425 ? 10.398 32.312 21.172 1 93.75 425 VAL B O 1
ATOM 8496 N N . ASN B 1 426 ? 9.305 31.047 19.734 1 92.06 426 ASN B N 1
ATOM 8497 C CA . ASN B 1 426 ? 10.188 31.406 18.625 1 92.06 426 ASN B CA 1
ATOM 8498 C C . ASN B 1 426 ? 9.953 32.844 18.156 1 92.06 426 ASN B C 1
ATOM 8500 O O . ASN B 1 426 ? 10.883 33.5 17.703 1 92.06 426 ASN B O 1
ATOM 8504 N N . ASP B 1 427 ? 8.727 33.312 18.281 1 95.06 427 ASP B N 1
ATOM 8505 C CA . ASP B 1 427 ? 8.406 34.562 17.578 1 95.06 427 ASP B CA 1
ATOM 8506 C C . ASP B 1 427 ? 8.016 35.656 18.547 1 95.06 427 ASP B C 1
ATOM 8508 O O . ASP B 1 427 ? 7.887 36.812 18.156 1 95.06 427 ASP B O 1
ATOM 8512 N N . ILE B 1 428 ? 7.871 35.375 19.75 1 94.25 428 ILE B N 1
ATOM 8513 C CA . ILE B 1 428 ? 7.559 36.375 20.75 1 94.25 428 ILE B CA 1
ATOM 8514 C C . ILE B 1 428 ? 8.609 36.375 21.859 1 94.25 428 ILE B C 1
ATOM 8516 O O . ILE B 1 428 ? 9.32 37.375 22.047 1 94.25 428 ILE B O 1
ATOM 8520 N N . TRP B 1 429 ? 8.82 35.25 22.484 1 93.69 429 TRP B N 1
ATOM 8521 C CA . TRP B 1 429 ? 9.703 35.156 23.641 1 93.69 429 TRP B CA 1
ATOM 8522 C C . TRP B 1 429 ? 11.156 35.406 23.25 1 93.69 429 TRP B C 1
ATOM 8524 O O . TRP B 1 429 ? 11.812 36.281 23.797 1 93.69 429 TRP B O 1
ATOM 8534 N N . ARG B 1 430 ? 11.656 34.719 22.312 1 90 430 ARG B N 1
ATOM 8535 C CA . ARG B 1 430 ? 13.062 34.781 21.922 1 90 430 ARG B CA 1
ATOM 8536 C C . ARG B 1 430 ? 13.383 36.156 21.344 1 90 430 ARG B C 1
ATOM 8538 O O . ARG B 1 430 ? 14.352 36.812 21.766 1 90 430 ARG B O 1
ATOM 8545 N N . PRO B 1 431 ? 12.523 36.656 20.453 1 87.75 431 PRO B N 1
ATOM 8546 C CA . PRO B 1 431 ? 12.883 37.938 19.828 1 87.75 431 PRO B CA 1
ATOM 8547 C C . PRO B 1 431 ? 12.672 39.125 20.75 1 87.75 431 PRO B C 1
ATOM 8549 O O . PRO B 1 431 ? 13.406 40.125 20.656 1 87.75 431 PRO B O 1
ATOM 8552 N N . TYR B 1 432 ? 11.773 39.094 21.688 1 90.38 432 TYR B N 1
ATOM 8553 C CA . TYR B 1 432 ? 11.391 40.344 22.359 1 90.38 432 TYR B CA 1
ATOM 8554 C C . TYR B 1 432 ? 11.68 40.25 23.859 1 90.38 432 TYR B C 1
ATOM 8556 O O . TYR B 1 432 ? 11.805 41.281 24.531 1 90.38 432 TYR B O 1
ATOM 8564 N N . PHE B 1 433 ? 11.844 39.125 24.422 1 91.31 433 PHE B N 1
ATOM 8565 C CA . PHE B 1 433 ? 11.875 39.062 25.875 1 91.31 433 PHE B CA 1
ATOM 8566 C C . PHE B 1 433 ? 13.109 38.281 26.359 1 91.31 433 PHE B C 1
ATOM 8568 O O . PHE B 1 433 ? 13.664 38.594 27.406 1 91.31 433 PHE B O 1
ATOM 8575 N N . ALA B 1 434 ? 13.5 37.281 25.656 1 89.25 434 ALA B N 1
ATOM 8576 C CA . ALA B 1 434 ? 14.594 36.406 26.109 1 89.25 434 ALA B CA 1
ATOM 8577 C C . ALA B 1 434 ? 15.922 37.156 26.078 1 89.25 434 ALA B C 1
ATOM 8579 O O . ALA B 1 434 ? 16.156 37.969 25.172 1 89.25 434 ALA B O 1
ATOM 8580 N N . LYS B 1 435 ? 16.781 36.906 27.031 1 88 435 LYS B N 1
ATOM 8581 C CA . LYS B 1 435 ? 18.125 37.438 27.031 1 88 435 LYS B CA 1
ATOM 8582 C C . LYS B 1 435 ? 19.031 36.719 26.047 1 88 435 LYS B C 1
ATOM 8584 O O . LYS B 1 435 ? 18.797 35.531 25.75 1 88 435 LYS B O 1
ATOM 8589 N N . PRO B 1 436 ? 19.969 37.5 25.594 1 81.25 436 PRO B N 1
ATOM 8590 C CA . PRO B 1 436 ? 20.938 36.812 24.734 1 81.25 436 PRO B CA 1
ATOM 8591 C C . PRO B 1 436 ? 21.641 35.656 25.438 1 81.25 436 PRO B C 1
ATOM 8593 O O . PRO B 1 436 ? 21.969 35.75 26.625 1 81.25 436 PRO B O 1
ATOM 8596 N N . HIS B 1 437 ? 21.766 34.5 24.875 1 79.81 437 HIS B N 1
ATOM 8597 C CA . HIS B 1 437 ? 22.453 33.312 25.359 1 79.81 437 HIS B CA 1
ATOM 8598 C C . HIS B 1 437 ? 21.734 32.719 26.547 1 79.81 437 HIS B C 1
ATOM 8600 O O . HIS B 1 437 ? 22.375 32.25 27.5 1 79.81 437 HIS B O 1
ATOM 8606 N N . HIS B 1 438 ? 20.453 32.969 26.562 1 84.5 438 HIS B N 1
ATOM 8607 C CA . HIS B 1 438 ? 19.688 32.312 27.641 1 84.5 438 HIS B CA 1
ATOM 8608 C C . HIS B 1 438 ? 19.75 30.812 27.516 1 84.5 438 HIS B C 1
ATOM 8610 O O . HIS B 1 438 ? 20.078 30.266 26.469 1 84.5 438 HIS B O 1
ATOM 8616 N N . ALA B 1 439 ? 19.5 30.125 28.656 1 80.44 439 ALA B N 1
ATOM 8617 C CA . ALA B 1 439 ? 19.562 28.656 28.734 1 80.44 439 ALA B CA 1
ATOM 8618 C C . ALA B 1 439 ? 18.375 28.031 28.016 1 80.44 439 ALA B C 1
ATOM 8620 O O . ALA B 1 439 ? 17.25 28.562 28.047 1 80.44 439 ALA B O 1
ATOM 8621 N N . ASP B 1 440 ? 18.547 26.953 27.391 1 86.62 440 ASP B N 1
ATOM 8622 C CA . ASP B 1 440 ? 17.5 26.188 26.703 1 86.62 440 ASP B CA 1
ATOM 8623 C C . ASP B 1 440 ? 16.359 25.828 27.656 1 86.62 440 ASP B C 1
ATOM 8625 O O . ASP B 1 440 ? 15.203 25.75 27.25 1 86.62 440 ASP B O 1
ATOM 8629 N N . ALA B 1 441 ? 16.688 25.641 28.875 1 86.94 441 ALA B N 1
ATOM 8630 C CA . ALA B 1 441 ? 15.703 25.281 29.891 1 86.94 441 ALA B CA 1
ATOM 8631 C C . ALA B 1 441 ? 14.641 26.375 30.016 1 86.94 441 ALA B C 1
ATOM 8633 O O . ALA B 1 441 ? 13.477 26.078 30.328 1 86.94 441 ALA B O 1
ATOM 8634 N N . GLU B 1 442 ? 15.008 27.578 29.828 1 91.5 442 GLU B N 1
ATOM 8635 C CA . GLU B 1 442 ? 14.055 28.688 29.875 1 91.5 442 GLU B CA 1
ATOM 8636 C C . GLU B 1 442 ? 13.07 28.609 28.703 1 91.5 442 GLU B C 1
ATOM 8638 O O . GLU B 1 442 ? 11.883 28.906 28.859 1 91.5 442 GLU B O 1
ATOM 8643 N N . ASP B 1 443 ? 13.562 28.281 27.594 1 91.12 443 ASP B N 1
ATOM 8644 C CA . ASP B 1 443 ? 12.703 28.094 26.422 1 91.12 443 ASP B CA 1
ATOM 8645 C C . ASP B 1 443 ? 11.688 26.984 26.688 1 91.12 443 ASP B C 1
ATOM 8647 O O . ASP B 1 443 ? 10.516 27.109 26.312 1 91.12 443 ASP B O 1
ATOM 8651 N N . LEU B 1 444 ? 12.188 25.953 27.25 1 88.44 444 LEU B N 1
ATOM 8652 C CA . LEU B 1 444 ? 11.312 24.812 27.531 1 88.44 444 LEU B CA 1
ATOM 8653 C C . LEU B 1 444 ? 10.227 25.188 28.516 1 88.44 444 LEU B C 1
ATOM 8655 O O . LEU B 1 444 ? 9.07 24.797 28.359 1 88.44 444 LEU B O 1
ATOM 8659 N N . ARG B 1 445 ? 10.586 25.891 29.547 1 90.56 445 ARG B N 1
ATOM 8660 C CA . ARG B 1 445 ? 9.617 26.344 30.547 1 90.56 445 ARG B CA 1
ATOM 8661 C C . ARG B 1 445 ? 8.57 27.25 29.906 1 90.56 445 ARG B C 1
ATOM 8663 O O . ARG B 1 445 ? 7.375 27.125 30.203 1 90.56 445 ARG B O 1
ATOM 8670 N N . MET B 1 446 ? 9.023 28.125 29.109 1 92.69 446 MET B N 1
ATOM 8671 C CA . MET B 1 446 ? 8.102 29.016 28.422 1 92.69 446 MET B CA 1
ATOM 8672 C C . MET B 1 446 ? 7.18 28.234 27.5 1 92.69 446 MET B C 1
ATOM 8674 O O . MET B 1 446 ? 6 28.547 27.375 1 92.69 446 MET B O 1
ATOM 8678 N N . ALA B 1 447 ? 7.715 27.281 26.828 1 91.75 447 ALA B N 1
ATOM 8679 C CA . ALA B 1 447 ? 6.918 26.438 25.938 1 91.75 447 ALA B CA 1
ATOM 8680 C C . ALA B 1 447 ? 5.793 25.734 26.703 1 91.75 447 ALA B C 1
ATOM 8682 O O . ALA B 1 447 ? 4.652 25.703 26.234 1 91.75 447 ALA B O 1
ATOM 8683 N N . ARG B 1 448 ? 6.086 25.234 27.828 1 90.62 448 ARG B N 1
ATOM 8684 C CA . ARG B 1 448 ? 5.113 24.516 28.641 1 90.62 448 ARG B CA 1
ATOM 8685 C C . ARG B 1 448 ? 4.035 25.453 29.172 1 90.62 448 ARG B C 1
ATOM 8687 O O . ARG B 1 448 ? 2.85 25.125 29.156 1 90.62 448 ARG B O 1
ATOM 8694 N N . TRP B 1 449 ? 4.449 26.594 29.547 1 93 449 TRP B N 1
ATOM 8695 C CA . TRP B 1 449 ? 3.484 27.594 30.016 1 93 449 TRP B CA 1
ATOM 8696 C C . TRP B 1 449 ? 2.584 28.047 28.859 1 93 449 TRP B C 1
ATOM 8698 O O . TRP B 1 449 ? 1.376 28.219 29.047 1 93 449 TRP B O 1
ATOM 8708 N N . ALA B 1 450 ? 3.184 28.312 27.781 1 93.69 450 ALA B N 1
ATOM 8709 C CA . ALA B 1 450 ? 2.406 28.719 26.609 1 93.69 450 ALA B CA 1
ATOM 8710 C C . ALA B 1 450 ? 1.353 27.672 26.266 1 93.69 450 ALA B C 1
ATOM 8712 O O . ALA B 1 450 ? 0.232 28.016 25.875 1 93.69 450 ALA B O 1
ATOM 8713 N N . THR B 1 451 ? 1.724 26.453 26.359 1 91.56 451 THR B N 1
ATOM 8714 C CA . THR B 1 451 ? 0.795 25.359 26.094 1 91.56 451 THR B CA 1
ATOM 8715 C C . THR B 1 451 ? -0.395 25.406 27.047 1 91.56 451 THR B C 1
ATOM 8717 O O . THR B 1 451 ? -1.547 25.328 26.609 1 91.56 451 THR B O 1
ATOM 8720 N N . LEU B 1 452 ? -0.165 25.609 28.328 1 92.19 452 LEU B N 1
ATOM 8721 C CA . LEU B 1 452 ? -1.21 25.641 29.344 1 92.19 452 LEU B CA 1
ATOM 8722 C C . LEU B 1 452 ? -2.111 26.859 29.156 1 92.19 452 LEU B C 1
ATOM 8724 O O . LEU B 1 452 ? -3.336 26.734 29.234 1 92.19 452 LEU B O 1
ATOM 8728 N N . VAL B 1 453 ? -1.495 27.938 28.922 1 93.81 453 VAL B N 1
ATOM 8729 C CA . VAL B 1 453 ? -2.252 29.172 28.734 1 93.81 453 VAL B CA 1
ATOM 8730 C C . VAL B 1 453 ? -3.133 29.062 27.5 1 93.81 453 VAL B C 1
ATOM 8732 O O . VAL B 1 453 ? -4.285 29.5 27.5 1 93.81 453 VAL B O 1
ATOM 8735 N N . THR B 1 454 ? -2.578 28.547 26.453 1 94.12 454 THR B N 1
ATOM 8736 C CA . THR B 1 454 ? -3.34 28.359 25.219 1 94.12 454 THR B CA 1
ATOM 8737 C C . THR B 1 454 ? -4.539 27.438 25.453 1 94.12 454 THR B C 1
ATOM 8739 O O . THR B 1 454 ? -5.621 27.688 24.906 1 94.12 454 THR B O 1
ATOM 8742 N N . ALA B 1 455 ? -4.32 26.391 26.172 1 92.56 455 ALA B N 1
ATOM 8743 C CA . ALA B 1 455 ? -5.422 25.5 26.5 1 92.56 455 ALA B CA 1
ATOM 8744 C C . ALA B 1 455 ? -6.547 26.234 27.219 1 92.56 455 ALA B C 1
ATOM 8746 O O . ALA B 1 455 ? -7.723 26.031 26.922 1 92.56 455 ALA B O 1
ATOM 8747 N N . VAL B 1 456 ? -6.191 27.078 28.125 1 93.19 456 VAL B N 1
ATOM 8748 C CA . VAL B 1 456 ? -7.172 27.844 28.891 1 93.19 456 VAL B CA 1
ATOM 8749 C C . VAL B 1 456 ? -7.918 28.797 27.953 1 93.19 456 VAL B C 1
ATOM 8751 O O . VAL B 1 456 ? -9.141 28.922 28.031 1 93.19 456 VAL B O 1
ATOM 8754 N N . ILE B 1 457 ? -7.199 29.453 27.094 1 93.31 457 ILE B N 1
ATOM 8755 C CA . ILE B 1 457 ? -7.824 30.359 26.141 1 93.31 457 ILE B CA 1
ATOM 8756 C C . ILE B 1 457 ? -8.781 29.594 25.234 1 93.31 457 ILE B C 1
ATOM 8758 O O . ILE B 1 457 ? -9.867 30.078 24.922 1 93.31 457 ILE B O 1
ATOM 8762 N N . GLY B 1 458 ? -8.328 28.438 24.797 1 92.62 458 GLY B N 1
ATOM 8763 C CA . GLY B 1 458 ? -9.18 27.594 23.984 1 92.62 458 GLY B CA 1
ATOM 8764 C C . GLY B 1 458 ? -10.508 27.266 24.625 1 92.62 458 GLY B C 1
ATOM 8765 O O . GLY B 1 458 ? -11.555 27.312 23.984 1 92.62 458 GLY B O 1
ATOM 8766 N N . ILE B 1 459 ? -10.445 27 25.938 1 91.75 459 ILE B N 1
ATOM 8767 C CA . ILE B 1 459 ? -11.648 26.672 26.688 1 91.75 459 ILE B CA 1
ATOM 8768 C C . ILE B 1 459 ? -12.555 27.891 26.781 1 91.75 459 ILE B C 1
ATOM 8770 O O . ILE B 1 459 ? -13.773 27.766 26.688 1 91.75 459 ILE B O 1
ATOM 8774 N N . VAL B 1 460 ? -12 28.969 26.953 1 92.5 460 VAL B N 1
ATOM 8775 C CA . VAL B 1 460 ? -12.75 30.203 27.109 1 92.5 460 VAL B CA 1
ATOM 8776 C C . VAL B 1 460 ? -13.469 30.547 25.797 1 92.5 460 VAL B C 1
ATOM 8778 O O . VAL B 1 460 ? -14.516 31.188 25.812 1 92.5 460 VAL B O 1
ATOM 8781 N N . LEU B 1 461 ? -12.984 30.078 24.688 1 91.44 461 LEU B N 1
ATOM 8782 C CA . LEU B 1 461 ? -13.547 30.406 23.375 1 91.44 461 LEU B CA 1
ATOM 8783 C C . LEU B 1 461 ? -14.672 29.453 23.016 1 91.44 461 LEU B C 1
ATOM 8785 O O . LEU B 1 461 ? -15.391 29.672 22.047 1 91.44 461 LEU B O 1
ATOM 8789 N N . VAL B 1 462 ? -14.852 28.406 23.766 1 90.75 462 VAL B N 1
ATOM 8790 C CA . VAL B 1 462 ? -15.812 27.344 23.453 1 90.75 462 VAL B CA 1
ATOM 8791 C C . VAL B 1 462 ? -17.219 27.953 23.344 1 90.75 462 VAL B C 1
ATOM 8793 O O . VAL B 1 462 ? -17.938 27.672 22.375 1 90.75 462 VAL B O 1
ATOM 8796 N N . PRO B 1 463 ? -17.672 28.859 24.281 1 87.5 463 PRO B N 1
ATOM 8797 C CA . PRO B 1 463 ? -19.016 29.422 24.172 1 87.5 463 PRO B CA 1
ATOM 8798 C C . PRO B 1 463 ? -19.203 30.266 22.906 1 87.5 463 PRO B C 1
ATOM 8800 O O . PRO B 1 463 ? -20.312 30.328 22.359 1 87.5 463 PRO B O 1
ATOM 8803 N N . LEU B 1 464 ? -18.156 30.875 22.453 1 85 464 LEU B N 1
ATOM 8804 C CA . LEU B 1 464 ? -18.219 31.656 21.219 1 85 464 LEU B CA 1
ATOM 8805 C C . LEU B 1 464 ? -18.578 30.781 20.031 1 85 464 LEU B C 1
ATOM 8807 O O . LEU B 1 464 ? -19.469 31.109 19.25 1 85 464 LEU B O 1
ATOM 8811 N N . PHE B 1 465 ? -17.953 29.672 19.891 1 85.38 465 PHE B N 1
ATOM 8812 C CA . PHE B 1 465 ? -18.141 28.812 18.734 1 85.38 465 PHE B CA 1
ATOM 8813 C C . PHE B 1 465 ? -19.422 28 18.859 1 85.38 465 PHE B C 1
ATOM 8815 O O . PHE B 1 465 ? -19.969 27.531 17.859 1 85.38 465 PHE B O 1
ATOM 8822 N N . ALA B 1 466 ? -19.891 27.828 20.047 1 85 466 ALA B N 1
ATOM 8823 C CA . ALA B 1 466 ? -21.156 27.109 20.297 1 85 466 ALA B CA 1
ATOM 8824 C C . ALA B 1 466 ? -22.344 27.891 19.734 1 85 466 ALA B C 1
ATOM 8826 O O . ALA B 1 466 ? -23.438 27.359 19.594 1 85 466 ALA B O 1
ATOM 8827 N N . THR B 1 467 ? -22.125 29.125 19.297 1 80.5 467 THR B N 1
ATOM 8828 C CA . THR B 1 467 ? -23.203 29.953 18.781 1 80.5 467 THR B CA 1
ATOM 8829 C C . THR B 1 467 ? -23.469 29.641 17.297 1 80.5 467 THR B C 1
ATOM 8831 O O . THR B 1 467 ? -24.484 30.062 16.75 1 80.5 467 THR B O 1
ATOM 8834 N N . PHE B 1 468 ? -22.625 28.969 16.641 1 77.62 468 PHE B N 1
ATOM 8835 C CA . PHE B 1 468 ? -22.781 28.625 15.234 1 77.62 468 PHE B CA 1
ATOM 8836 C C . PHE B 1 468 ? -23.766 27.484 15.062 1 77.62 468 PHE B C 1
ATOM 8838 O O . PHE B 1 468 ? -23.953 26.672 15.977 1 77.62 468 PHE B O 1
ATOM 8845 N N . ASP B 1 469 ? -24.281 27.359 13.844 1 71.38 469 ASP B N 1
ATOM 8846 C CA . ASP B 1 469 ? -25.297 26.344 13.555 1 71.38 469 ASP B CA 1
ATOM 8847 C C . ASP B 1 469 ? -24.672 24.953 13.547 1 71.38 469 ASP B C 1
ATOM 8849 O O . ASP B 1 469 ? -25.359 23.969 13.828 1 71.38 469 ASP B O 1
ATOM 8853 N N . SER B 1 470 ? -23.484 24.922 13.133 1 75.81 470 SER B N 1
ATOM 8854 C CA . SER B 1 470 ? -22.781 23.641 13.07 1 75.81 470 SER B CA 1
ATOM 8855 C C . SER B 1 470 ? -21.297 23.812 13.305 1 75.81 470 SER B C 1
ATOM 8857 O O . SER B 1 470 ? -20.75 24.906 13.125 1 75.81 470 SER B O 1
ATOM 8859 N N . ILE B 1 471 ? -20.75 22.828 13.734 1 79 471 ILE B N 1
ATOM 8860 C CA . ILE B 1 471 ? -19.312 22.812 13.953 1 79 471 ILE B CA 1
ATOM 8861 C C . ILE B 1 471 ? -18.594 23.078 12.633 1 79 471 ILE B C 1
ATOM 8863 O O . ILE B 1 471 ? -17.578 23.766 12.602 1 79 471 ILE B O 1
ATOM 8867 N N . TYR B 1 472 ? -19.125 22.547 11.516 1 77.19 472 TYR B N 1
ATOM 8868 C CA . TYR B 1 472 ? -18.531 22.781 10.195 1 77.19 472 TYR B CA 1
ATOM 8869 C C . TYR B 1 472 ? -18.516 24.266 9.867 1 77.19 472 TYR B C 1
ATOM 8871 O O . TYR B 1 472 ? -17.484 24.812 9.461 1 77.19 472 TYR B O 1
ATOM 8879 N N . LEU B 1 473 ? -19.625 24.891 10.07 1 77.94 473 LEU B N 1
ATOM 8880 C CA . LEU B 1 473 ? -19.734 26.312 9.719 1 77.94 473 LEU B CA 1
ATOM 8881 C C . LEU B 1 473 ? -18.859 27.156 10.625 1 77.94 473 LEU B C 1
ATOM 8883 O O . LEU B 1 473 ? -18.281 28.156 10.188 1 77.94 473 LEU B O 1
ATOM 8887 N N . ALA B 1 474 ? -18.812 26.766 11.891 1 79.94 474 ALA B N 1
ATOM 8888 C CA . ALA B 1 474 ? -17.969 27.5 12.828 1 79.94 474 ALA B CA 1
ATOM 8889 C C . ALA B 1 474 ? -16.516 27.484 12.367 1 79.94 474 ALA B C 1
ATOM 8891 O O . ALA B 1 474 ? -15.867 28.531 12.305 1 79.94 474 ALA B O 1
ATOM 8892 N N . HIS B 1 475 ? -16.031 26.328 11.984 1 82.69 475 HIS B N 1
ATOM 8893 C CA . HIS B 1 475 ? -14.641 26.188 11.562 1 82.69 475 HIS B CA 1
ATOM 8894 C C . HIS B 1 475 ? -14.391 26.844 10.211 1 82.69 475 HIS B C 1
ATOM 8896 O O . HIS B 1 475 ? -13.438 27.609 10.055 1 82.69 475 HIS B O 1
ATOM 8902 N N . ALA B 1 476 ? -15.25 26.562 9.266 1 79.56 476 ALA B N 1
ATOM 8903 C CA . ALA B 1 476 ? -15.062 27.047 7.902 1 79.56 476 ALA B CA 1
ATOM 8904 C C . ALA B 1 476 ? -15.117 28.562 7.844 1 79.56 476 ALA B C 1
ATOM 8906 O O . ALA B 1 476 ? -14.289 29.203 7.184 1 79.56 476 ALA B O 1
ATOM 8907 N N . THR B 1 477 ? -16.078 29.125 8.578 1 80.12 477 THR B N 1
ATOM 8908 C CA . THR B 1 477 ? -16.266 30.578 8.57 1 80.12 477 THR B CA 1
ATOM 8909 C C . THR B 1 477 ? -15.086 31.266 9.258 1 80.12 477 THR B C 1
ATOM 8911 O O . THR B 1 477 ? -14.633 32.312 8.805 1 80.12 477 THR B O 1
ATOM 8914 N N . PHE B 1 478 ? -14.648 30.719 10.266 1 85.81 478 PHE B N 1
ATOM 8915 C CA . PHE B 1 478 ? -13.516 31.266 10.984 1 85.81 478 PHE B CA 1
ATOM 8916 C C . PHE B 1 478 ? -12.266 31.266 10.109 1 85.81 478 PHE B C 1
ATOM 8918 O O . PHE B 1 478 ? -11.578 32.281 9.992 1 85.81 478 PHE B O 1
ATOM 8925 N N . VAL B 1 479 ? -11.992 30.156 9.461 1 86.06 479 VAL B N 1
ATOM 8926 C CA . VAL B 1 479 ? -10.805 30 8.625 1 86.06 479 VAL B CA 1
ATOM 8927 C C . VAL B 1 479 ? -10.883 30.953 7.438 1 86.06 479 VAL B C 1
ATOM 8929 O O . VAL B 1 479 ? -9.898 31.609 7.09 1 86.06 479 VAL B O 1
ATOM 8932 N N . ALA B 1 480 ? -12.039 31.062 6.898 1 84.38 480 ALA B N 1
ATOM 8933 C CA . ALA B 1 480 ? -12.234 31.922 5.738 1 84.38 480 ALA B CA 1
ATOM 8934 C C . ALA B 1 480 ? -12.031 33.406 6.105 1 84.38 480 ALA B C 1
ATOM 8936 O O . ALA B 1 480 ? -11.633 34.188 5.262 1 84.38 480 ALA B O 1
ATOM 8937 N N . ALA B 1 481 ? -12.234 33.656 7.336 1 83.56 481 ALA B N 1
ATOM 8938 C CA . ALA B 1 481 ? -12.156 35.031 7.789 1 83.56 481 ALA B CA 1
ATOM 8939 C C . ALA B 1 481 ? -10.719 35.406 8.125 1 83.56 481 ALA B C 1
ATOM 8941 O O . ALA B 1 481 ? -10.32 36.562 7.93 1 83.56 481 ALA B O 1
ATOM 8942 N N . VAL B 1 482 ? -9.938 34.531 8.508 1 87.81 482 VAL B N 1
ATOM 8943 C CA . VAL B 1 482 ? -8.664 34.906 9.125 1 87.81 482 VAL B CA 1
ATOM 8944 C C . VAL B 1 482 ? -7.516 34.562 8.172 1 87.81 482 VAL B C 1
ATOM 8946 O O . VAL B 1 482 ? -6.527 35.281 8.102 1 87.81 482 VAL B O 1
ATOM 8949 N N . VAL B 1 483 ? -7.617 33.625 7.324 1 93.19 483 VAL B N 1
ATOM 8950 C CA . VAL B 1 483 ? -6.48 32.906 6.746 1 93.19 483 VAL B CA 1
ATOM 8951 C C . VAL B 1 483 ? -6.062 33.562 5.438 1 93.19 483 VAL B C 1
ATOM 8953 O O . VAL B 1 483 ? -4.875 33.625 5.109 1 93.19 483 VAL B O 1
ATOM 8956 N N . PRO B 1 484 ? -6.949 34.188 4.684 1 94.12 484 PRO B N 1
ATOM 8957 C CA . PRO B 1 484 ? -6.629 34.562 3.303 1 94.12 484 PRO B CA 1
ATOM 8958 C C . PRO B 1 484 ? -5.434 35.5 3.211 1 94.12 484 PRO B C 1
ATOM 8960 O O . PRO B 1 484 ? -4.547 35.312 2.375 1 94.12 484 PRO B O 1
ATOM 8963 N N . PRO B 1 485 ? -5.281 36.5 4.059 1 96 485 PRO B N 1
ATOM 8964 C CA . PRO B 1 485 ? -4.133 37.406 3.92 1 96 485 PRO B CA 1
ATOM 8965 C C . PRO B 1 485 ? -2.795 36.688 4.031 1 96 485 PRO B C 1
ATOM 8967 O O . PRO B 1 485 ? -1.901 36.875 3.205 1 96 485 PRO B O 1
ATOM 8970 N N . MET B 1 486 ? -2.697 35.844 4.984 1 96.31 486 MET B N 1
ATOM 8971 C CA . MET B 1 486 ? -1.438 35.156 5.195 1 96.31 486 MET B CA 1
ATOM 8972 C C . MET B 1 486 ? -1.254 34.031 4.16 1 96.31 486 MET B C 1
ATOM 8974 O O . MET B 1 486 ? -0.136 33.781 3.703 1 96.31 486 MET B O 1
ATOM 8978 N N . ALA B 1 487 ? -2.326 33.375 3.822 1 95.56 487 ALA B N 1
ATOM 8979 C CA . ALA B 1 487 ? -2.262 32.281 2.85 1 95.56 487 ALA B CA 1
ATOM 8980 C C . ALA B 1 487 ? -1.744 32.781 1.503 1 95.56 487 ALA B C 1
ATOM 8982 O O . ALA B 1 487 ? -0.832 32.188 0.922 1 95.56 487 ALA B O 1
ATOM 8983 N N . VAL B 1 488 ? -2.295 33.875 1.035 1 95.81 488 VAL B N 1
ATOM 8984 C CA . VAL B 1 488 ? -1.914 34.438 -0.256 1 95.81 488 VAL B CA 1
ATOM 8985 C C . VAL B 1 488 ? -0.469 34.938 -0.201 1 95.81 488 VAL B C 1
ATOM 8987 O O . VAL B 1 488 ? 0.312 34.688 -1.123 1 95.81 488 VAL B O 1
ATOM 8990 N N . THR B 1 489 ? -0.123 35.562 0.824 1 96.88 489 THR B N 1
ATOM 8991 C CA . THR B 1 489 ? 1.225 36.094 0.958 1 96.88 489 THR B CA 1
ATOM 8992 C C . THR B 1 489 ? 2.256 34.969 1.01 1 96.88 489 THR B C 1
ATOM 8994 O O . THR B 1 489 ? 3.34 35.094 0.435 1 96.88 489 THR B O 1
ATOM 8997 N N . LEU B 1 490 ? 1.931 33.938 1.729 1 96.38 490 LEU B N 1
ATOM 8998 C CA . LEU B 1 490 ? 2.852 32.844 1.876 1 96.38 490 LEU B CA 1
ATOM 8999 C C . LEU B 1 490 ? 3.094 32.156 0.534 1 96.38 490 LEU B C 1
ATOM 9001 O O . LEU B 1 490 ? 4.242 31.906 0.153 1 96.38 490 LEU B O 1
ATOM 9005 N N . VAL B 1 491 ? 2.025 31.828 -0.179 1 94.81 491 VAL B N 1
ATOM 9006 C CA . VAL B 1 491 ? 2.146 31.109 -1.444 1 94.81 491 VAL B CA 1
ATOM 9007 C C . VAL B 1 491 ? 2.904 31.969 -2.453 1 94.81 491 VAL B C 1
ATOM 9009 O O . VAL B 1 491 ? 3.834 31.484 -3.109 1 94.81 491 VAL B O 1
ATOM 9012 N N . LEU B 1 492 ? 2.516 33.219 -2.531 1 93.44 492 LEU B N 1
ATOM 9013 C CA . LEU B 1 492 ? 3.195 34.125 -3.467 1 93.44 492 LEU B CA 1
ATOM 9014 C C . LEU B 1 492 ? 4.637 34.375 -3.033 1 93.44 492 LEU B C 1
ATOM 9016 O O . LEU B 1 492 ? 5.523 34.531 -3.875 1 93.44 492 LEU B O 1
ATOM 9020 N N . GLY B 1 493 ? 4.855 34.469 -1.766 1 93.25 493 GLY B N 1
ATOM 9021 C CA . GLY B 1 493 ? 6.211 34.625 -1.266 1 93.25 493 GLY B CA 1
ATOM 9022 C C . GLY B 1 493 ? 7.117 33.469 -1.635 1 93.25 493 GLY B C 1
ATOM 9023 O O . GLY B 1 493 ? 8.297 33.656 -1.928 1 93.25 493 GLY B O 1
ATOM 9024 N N . ALA B 1 494 ? 6.609 32.281 -1.671 1 91.75 494 ALA B N 1
ATOM 9025 C CA . ALA B 1 494 ? 7.395 31.094 -1.927 1 91.75 494 ALA B CA 1
ATOM 9026 C C . ALA B 1 494 ? 7.668 30.922 -3.418 1 91.75 494 ALA B C 1
ATOM 9028 O O . ALA B 1 494 ? 8.648 30.281 -3.807 1 91.75 494 ALA B O 1
ATOM 9029 N N . VAL B 1 495 ? 6.809 31.578 -4.285 1 90.12 495 VAL B N 1
ATOM 9030 C CA . VAL B 1 495 ? 6.949 31.203 -5.688 1 90.12 495 VAL B CA 1
ATOM 9031 C C . VAL B 1 495 ? 7.285 32.438 -6.523 1 90.12 495 VAL B C 1
ATOM 9033 O O . VAL B 1 495 ? 7.758 32.312 -7.652 1 90.12 495 VAL B O 1
ATOM 9036 N N . TRP B 1 496 ? 6.984 33.656 -6.016 1 88.31 496 TRP B N 1
ATOM 9037 C CA . TRP B 1 496 ? 7.117 34.906 -6.801 1 88.31 496 TRP B CA 1
ATOM 9038 C C . TRP B 1 496 ? 8.32 35.719 -6.348 1 88.31 496 TRP B C 1
ATOM 9040 O O . TRP B 1 496 ? 8.242 36.469 -5.379 1 88.31 496 TRP B O 1
ATOM 9050 N N . SER B 1 497 ? 9.398 35.719 -7.121 1 86.44 497 SER B N 1
ATOM 9051 C CA . SER B 1 497 ? 10.664 36.344 -6.746 1 86.44 497 SER B CA 1
ATOM 9052 C C . SER B 1 497 ? 10.531 37.844 -6.688 1 86.44 497 SER B C 1
ATOM 9054 O O . SER B 1 497 ? 11.25 38.531 -5.93 1 86.44 497 SER B O 1
ATOM 9056 N N . ARG B 1 498 ? 9.586 38.406 -7.434 1 87.31 498 ARG B N 1
ATOM 9057 C CA . ARG B 1 498 ? 9.453 39.844 -7.5 1 87.31 498 ARG B CA 1
ATOM 9058 C C . ARG B 1 498 ? 8.617 40.375 -6.332 1 87.31 498 ARG B C 1
ATOM 9060 O O . ARG B 1 498 ? 8.539 41.594 -6.117 1 87.31 498 ARG B O 1
ATOM 9067 N N . TYR B 1 499 ? 7.914 39.469 -5.609 1 91.81 499 TYR B N 1
ATOM 9068 C CA . TYR B 1 499 ? 7.109 39.844 -4.453 1 91.81 499 TYR B CA 1
ATOM 9069 C C . TYR B 1 499 ? 7.98 40.406 -3.344 1 91.81 499 TYR B C 1
ATOM 9071 O O . TYR B 1 499 ? 8.844 39.719 -2.801 1 91.81 499 TYR B O 1
ATOM 9079 N N . ASN B 1 500 ? 7.844 41.656 -3.057 1 91.5 500 ASN B N 1
ATOM 9080 C CA . ASN B 1 500 ? 8.766 42.312 -2.152 1 91.5 500 ASN B CA 1
ATOM 9081 C C . ASN B 1 500 ? 8.109 42.625 -0.811 1 91.5 500 ASN B C 1
ATOM 9083 O O . ASN B 1 500 ? 6.926 42.344 -0.615 1 91.5 500 ASN B O 1
ATOM 9087 N N . GLN B 1 501 ? 8.844 43.219 0.125 1 92.94 501 GLN B N 1
ATOM 9088 C CA . GLN B 1 501 ? 8.453 43.438 1.516 1 92.94 501 GLN B CA 1
ATOM 9089 C C . GLN B 1 501 ? 7.223 44.344 1.612 1 92.94 501 GLN B C 1
ATOM 9091 O O . GLN B 1 501 ? 6.277 44.031 2.34 1 92.94 501 GLN B O 1
ATOM 9096 N N . LYS B 1 502 ? 7.207 45.406 0.918 1 94.5 502 LYS B N 1
ATOM 9097 C CA . LYS B 1 502 ? 6.105 46.375 1.004 1 94.5 502 LYS B CA 1
ATOM 9098 C C . LYS B 1 502 ? 4.816 45.781 0.442 1 94.5 502 LYS B C 1
ATOM 9100 O O . LYS B 1 502 ? 3.734 46 0.983 1 94.5 502 LYS B O 1
ATOM 9105 N N . ALA B 1 503 ? 4.93 45.094 -0.687 1 95.12 503 ALA B N 1
ATOM 9106 C CA . ALA B 1 503 ? 3.773 44.406 -1.258 1 95.12 503 ALA B CA 1
ATOM 9107 C C . ALA B 1 503 ? 3.229 43.344 -0.293 1 95.12 503 ALA B C 1
ATOM 9109 O O . ALA B 1 503 ? 2.014 43.188 -0.163 1 95.12 503 ALA B O 1
ATOM 9110 N N . ALA B 1 504 ? 4.152 42.656 0.359 1 95.94 504 ALA B N 1
ATOM 9111 C CA . ALA B 1 504 ? 3.756 41.625 1.335 1 95.94 504 ALA B CA 1
ATOM 9112 C C . ALA B 1 504 ? 3.016 42.25 2.51 1 95.94 504 ALA B C 1
ATOM 9114 O O . ALA B 1 504 ? 1.991 41.75 2.959 1 95.94 504 ALA B O 1
ATOM 9115 N N . LEU B 1 505 ? 3.516 43.375 3.012 1 96.38 505 LEU B N 1
ATOM 9116 C CA . LEU B 1 505 ? 2.881 44.062 4.129 1 96.38 505 LEU B CA 1
ATOM 9117 C C . LEU B 1 505 ? 1.517 44.594 3.723 1 96.38 505 LEU B C 1
ATOM 9119 O O . LEU B 1 505 ? 0.569 44.562 4.512 1 96.38 505 LEU B O 1
ATOM 9123 N N . LEU B 1 506 ? 1.464 45.125 2.49 1 96.31 506 LEU B N 1
ATOM 9124 C CA . LEU B 1 506 ? 0.186 45.625 1.977 1 96.31 506 LEU B CA 1
ATOM 9125 C C . LEU B 1 506 ? -0.841 44.5 1.935 1 96.31 506 LEU B C 1
ATOM 9127 O O . LEU B 1 506 ? -2.012 44.688 2.264 1 96.31 506 LEU B O 1
ATOM 9131 N N . THR B 1 507 ? -0.419 43.344 1.504 1 97.19 507 THR B N 1
ATOM 9132 C CA . THR B 1 507 ? -1.312 42.188 1.403 1 97.19 507 THR B CA 1
ATOM 9133 C C . THR B 1 507 ? -1.733 41.719 2.789 1 97.19 507 THR B C 1
ATOM 9135 O O . THR B 1 507 ? -2.91 41.406 3.021 1 97.19 507 THR B O 1
ATOM 9138 N N . LEU B 1 508 ? -0.775 41.625 3.736 1 97.12 508 LEU B N 1
ATOM 9139 C CA . LEU B 1 508 ? -1.062 41.125 5.082 1 97.12 508 LEU B CA 1
ATOM 9140 C C . LEU B 1 508 ? -1.987 42.094 5.82 1 97.12 508 LEU B C 1
ATOM 9142 O O . LEU B 1 508 ? -3.07 41.719 6.266 1 97.12 508 LEU B O 1
ATOM 9146 N N . VAL B 1 509 ? -1.578 43.312 5.883 1 95.81 509 VAL B N 1
ATOM 9147 C CA . VAL B 1 509 ? -2.324 44.281 6.652 1 95.81 509 VAL B CA 1
ATOM 9148 C C . VAL B 1 509 ? -3.59 44.688 5.898 1 95.81 509 VAL B C 1
ATOM 9150 O O . VAL B 1 509 ? -4.672 44.75 6.484 1 95.81 509 VAL B O 1
ATOM 9153 N N . GLY B 1 510 ? -3.438 45 4.598 1 95.19 510 GLY B N 1
ATOM 9154 C CA . GLY B 1 510 ? -4.602 45.312 3.787 1 95.19 510 GLY B CA 1
ATOM 9155 C C . GLY B 1 510 ? -5.625 44.188 3.744 1 95.19 510 GLY B C 1
ATOM 9156 O O . GLY B 1 510 ? -6.828 44.438 3.719 1 95.19 510 GLY B O 1
ATOM 9157 N N . GLY B 1 511 ? -5.113 43 3.65 1 95.31 511 GLY B N 1
ATOM 9158 C CA . GLY B 1 511 ? -6.004 41.844 3.668 1 95.31 511 GLY B CA 1
ATOM 9159 C C . GLY B 1 511 ? -6.773 41.688 4.969 1 95.31 511 GLY B C 1
ATOM 9160 O O . GLY B 1 511 ? -7.969 41.406 4.965 1 95.31 511 GLY B O 1
ATOM 9161 N N . VAL B 1 512 ? -6.07 41.906 6.129 1 93.06 512 VAL B N 1
ATOM 9162 C CA . VAL B 1 512 ? -6.719 41.844 7.434 1 93.06 512 VAL B CA 1
ATOM 9163 C C . VAL B 1 512 ? -7.805 42.906 7.523 1 93.06 512 VAL B C 1
ATOM 9165 O O . VAL B 1 512 ? -8.906 42.656 8 1 93.06 512 VAL B O 1
ATOM 9168 N N . VAL B 1 513 ? -7.512 44.031 7.043 1 93.56 513 VAL B N 1
ATOM 9169 C CA . VAL B 1 513 ? -8.477 45.125 7.043 1 93.56 513 VAL B CA 1
ATOM 9170 C C . VAL B 1 513 ? -9.688 44.75 6.184 1 93.56 513 VAL B C 1
ATOM 9172 O O . VAL B 1 513 ? -10.828 44.969 6.578 1 93.56 513 VAL B O 1
ATOM 9175 N N . ALA B 1 514 ? -9.414 44.219 5.004 1 92 514 ALA B N 1
ATOM 9176 C CA . ALA B 1 514 ? -10.492 43.812 4.105 1 92 514 ALA B CA 1
ATOM 9177 C C . ALA B 1 514 ? -11.391 42.781 4.762 1 92 514 ALA B C 1
ATOM 9179 O O . ALA B 1 514 ? -12.617 42.812 4.605 1 92 514 ALA B O 1
ATOM 9180 N N . VAL B 1 515 ? -10.789 41.906 5.469 1 87.5 515 VAL B N 1
ATOM 9181 C CA . VAL B 1 515 ? -11.555 40.844 6.148 1 87.5 515 VAL B CA 1
ATOM 9182 C C . VAL B 1 515 ? -12.375 41.469 7.277 1 87.5 515 VAL B C 1
ATOM 9184 O O . VAL B 1 515 ? -13.555 41.156 7.449 1 87.5 515 VAL B O 1
ATOM 9187 N N . ILE B 1 516 ? -11.781 42.375 8.055 1 87.06 516 ILE B N 1
ATOM 9188 C CA . ILE B 1 516 ? -12.484 43.062 9.148 1 87.06 516 ILE B CA 1
ATOM 9189 C C . ILE B 1 516 ? -13.656 43.844 8.586 1 87.06 516 ILE B C 1
ATOM 9191 O O . ILE B 1 516 ? -14.758 43.812 9.141 1 87.06 516 ILE B O 1
ATOM 9195 N N . VAL B 1 517 ? -13.422 44.5 7.508 1 90.31 517 VAL B N 1
ATOM 9196 C CA . VAL B 1 517 ? -14.484 45.25 6.859 1 90.31 517 VAL B CA 1
ATOM 9197 C C . VAL B 1 517 ? -15.617 44.312 6.449 1 90.31 517 VAL B C 1
ATOM 9199 O O . VAL B 1 517 ? -16.797 44.656 6.586 1 90.31 517 VAL B O 1
ATOM 9202 N N . SER B 1 518 ? -15.273 43.156 5.953 1 89.56 518 SER B N 1
ATOM 9203 C CA . SER B 1 518 ? -16.281 42.219 5.508 1 89.56 518 SER B CA 1
ATOM 9204 C C . SER B 1 518 ? -17.109 41.688 6.684 1 89.56 518 SER B C 1
ATOM 9206 O O . SER B 1 518 ? -18.234 41.219 6.508 1 89.56 518 SER B O 1
ATOM 9208 N N . LEU B 1 519 ? -16.531 41.781 7.938 1 84.62 519 LEU B N 1
ATOM 9209 C CA . LEU B 1 519 ? -17.234 41.344 9.133 1 84.62 519 LEU B CA 1
ATOM 9210 C C . LEU B 1 519 ? -18.281 42.344 9.57 1 84.62 519 LEU B C 1
ATOM 9212 O O . LEU B 1 519 ? -19.375 41.969 10.008 1 84.62 519 LEU B O 1
ATOM 9216 N N . PHE B 1 520 ? -17.938 43.562 9.398 1 85.75 520 PHE B N 1
ATOM 9217 C CA . PHE B 1 520 ? -18.828 44.625 9.852 1 85.75 520 PHE B CA 1
ATOM 9218 C C . PHE B 1 520 ? -19.719 45.125 8.711 1 85.75 520 PHE B C 1
ATOM 9220 O O . PHE B 1 520 ? -20.828 45.594 8.938 1 85.75 520 PHE B O 1
ATOM 9227 N N . PHE B 1 521 ? -19.188 44.969 7.441 1 89.81 521 PHE B N 1
ATOM 9228 C CA . PHE B 1 521 ? -19.922 45.344 6.23 1 89.81 521 PHE B CA 1
ATOM 9229 C C . PHE B 1 521 ? -19.906 44.188 5.234 1 89.81 521 PHE B C 1
ATOM 9231 O O . PHE B 1 521 ? -19.281 44.281 4.168 1 89.81 521 PHE B O 1
ATOM 9238 N N . PRO B 1 522 ? -20.719 43.219 5.473 1 88.06 522 PRO B N 1
ATOM 9239 C CA . PRO B 1 522 ? -20.656 42 4.664 1 88.06 522 PRO B CA 1
ATOM 9240 C C . PRO B 1 522 ? -21.031 42.25 3.201 1 88.06 522 PRO B C 1
ATOM 9242 O O . PRO B 1 522 ? -20.672 41.438 2.332 1 88.06 522 PRO B O 1
ATOM 9245 N N . ASP B 1 523 ? -21.547 43.344 2.812 1 89.06 523 ASP B N 1
ATOM 9246 C CA . ASP B 1 523 ? -22 43.625 1.453 1 89.06 523 ASP B CA 1
ATOM 9247 C C . ASP B 1 523 ? -20.812 43.75 0.497 1 89.06 523 ASP B C 1
ATOM 9249 O O . ASP B 1 523 ? -20.984 43.656 -0.722 1 89.06 523 ASP B O 1
ATOM 9253 N N . VAL B 1 524 ? -19.688 43.875 1.07 1 91.12 524 VAL B N 1
ATOM 9254 C CA . VAL B 1 524 ? -18.5 43.969 0.222 1 91.12 524 VAL B CA 1
ATOM 9255 C C . VAL B 1 524 ? -18.281 42.625 -0.474 1 91.12 524 VAL B C 1
ATOM 9257 O O . VAL B 1 524 ? -17.609 42.562 -1.51 1 91.12 524 VAL B O 1
ATOM 9260 N N . ILE B 1 525 ? -18.922 41.562 0.064 1 90.62 525 ILE B N 1
ATOM 9261 C CA . ILE B 1 525 ? -18.766 40.219 -0.485 1 90.62 525 ILE B CA 1
ATOM 9262 C C . ILE B 1 525 ? -19.75 40.031 -1.621 1 90.62 525 ILE B C 1
ATOM 9264 O O . ILE B 1 525 ? -19.578 39.125 -2.441 1 90.62 525 ILE B O 1
ATOM 9268 N N . ALA B 1 526 ? -20.703 40.781 -1.78 1 87.94 526 ALA B N 1
ATOM 9269 C CA . ALA B 1 526 ? -21.844 40.625 -2.67 1 87.94 526 ALA B CA 1
ATOM 9270 C C . ALA B 1 526 ? -21.391 40.375 -4.105 1 87.94 526 ALA B C 1
ATOM 9272 O O . ALA B 1 526 ? -21.891 39.469 -4.773 1 87.94 526 ALA B O 1
ATOM 9273 N N . PRO B 1 527 ? -20.406 41.125 -4.582 1 86.25 527 PRO B N 1
ATOM 9274 C CA . PRO B 1 527 ? -19.984 40.906 -5.961 1 86.25 527 PRO B CA 1
ATOM 9275 C C . PRO B 1 527 ? -19.359 39.5 -6.156 1 86.25 527 PRO B C 1
ATOM 9277 O O . PRO B 1 527 ? -19.297 39 -7.281 1 86.25 527 PRO B O 1
ATOM 9280 N N . PHE B 1 528 ? -18.969 38.875 -5.098 1 86 528 PHE B N 1
ATOM 9281 C CA . PHE B 1 528 ? -18.266 37.594 -5.172 1 86 528 PHE B CA 1
ATOM 9282 C C . PHE B 1 528 ? -19.188 36.469 -4.746 1 86 528 PHE B C 1
ATOM 9284 O O . PHE B 1 528 ? -18.781 35.281 -4.746 1 86 528 PHE B O 1
ATOM 9291 N N . SER B 1 529 ? -20.359 36.688 -4.414 1 84 529 SER B N 1
ATOM 9292 C CA . SER B 1 529 ? -21.25 35.719 -3.762 1 84 529 SER B CA 1
ATOM 9293 C C . SER B 1 529 ? -21.891 34.781 -4.777 1 84 529 SER B C 1
ATOM 9295 O O . SER B 1 529 ? -22.391 33.688 -4.41 1 84 529 SER B O 1
ATOM 9297 N N . GLN B 1 530 ? -21.828 35.031 -6.031 1 76.12 530 GLN B N 1
ATOM 9298 C CA . GLN B 1 530 ? -22.406 34.219 -7.098 1 76.12 530 GLN B CA 1
ATOM 9299 C C . GLN B 1 530 ? -23.859 33.844 -6.785 1 76.12 530 GLN B C 1
ATOM 9301 O O . GLN B 1 530 ? -24.234 32.688 -6.898 1 76.12 530 GLN B O 1
ATOM 9306 N N . GLY B 1 531 ? -24.609 34.688 -6.223 1 75.81 531 GLY B N 1
ATOM 9307 C CA . GLY B 1 531 ? -26.031 34.5 -5.984 1 75.81 531 GLY B CA 1
ATOM 9308 C C . GLY B 1 531 ? -26.344 34.094 -4.566 1 75.81 531 GLY B C 1
ATOM 9309 O O . GLY B 1 531 ? -27.516 34 -4.188 1 75.81 531 GLY B O 1
ATOM 9310 N N . VAL B 1 532 ? -25.344 33.812 -3.75 1 80.56 532 VAL B N 1
ATOM 9311 C CA . VAL B 1 532 ? -25.578 33.469 -2.355 1 80.56 532 VAL B CA 1
ATOM 9312 C C . VAL B 1 532 ? -26.047 34.688 -1.573 1 80.56 532 VAL B C 1
ATOM 9314 O O . VAL B 1 532 ? -25.422 35.75 -1.634 1 80.56 532 VAL B O 1
ATOM 9317 N N . GLU B 1 533 ? -27.141 34.5 -0.846 1 79.56 533 GLU B N 1
ATOM 9318 C CA . GLU B 1 533 ? -27.703 35.594 -0.056 1 79.56 533 GLU B CA 1
ATOM 9319 C C . GLU B 1 533 ? -26.938 35.781 1.252 1 79.56 533 GLU B C 1
ATOM 9321 O O . GLU B 1 533 ? -26.297 34.844 1.74 1 79.56 533 GLU B O 1
ATOM 9326 N N . PRO B 1 534 ? -26.859 36.875 1.768 1 80.12 534 PRO B N 1
ATOM 9327 C CA . PRO B 1 534 ? -26.094 37.156 2.982 1 80.12 534 PRO B CA 1
ATOM 9328 C C . PRO B 1 534 ? -26.469 36.25 4.148 1 80.12 534 PRO B C 1
ATOM 9330 O O . PRO B 1 534 ? -25.609 35.812 4.902 1 80.12 534 PRO B O 1
ATOM 9333 N N . GLY B 1 535 ? -27.781 35.812 4.203 1 71.31 535 GLY B N 1
ATOM 9334 C CA . GLY B 1 535 ? -28.344 34.812 5.109 1 71.31 535 GLY B CA 1
ATOM 9335 C C . GLY B 1 535 ? -28.016 35.094 6.566 1 71.31 535 GLY B C 1
ATOM 9336 O O . GLY B 1 535 ? -28.656 34.531 7.461 1 71.31 535 GLY B O 1
ATOM 9337 N N . GLY B 1 536 ? -26.875 35.906 6.988 1 74.69 536 GLY B N 1
ATOM 9338 C CA . GLY B 1 536 ? -26.484 36.156 8.359 1 74.69 536 GLY B CA 1
ATOM 9339 C C . GLY B 1 536 ? -25.688 37.469 8.508 1 74.69 536 GLY B C 1
ATOM 9340 O O . GLY B 1 536 ? -25.625 38.25 7.574 1 74.69 536 GLY B O 1
ATOM 9341 N N . GLU B 1 537 ? -25.406 37.562 9.82 1 75.75 537 GLU B N 1
ATOM 9342 C CA . GLU B 1 537 ? -24.625 38.781 10.109 1 75.75 537 GLU B CA 1
ATOM 9343 C C . GLU B 1 537 ? -23.188 38.438 10.438 1 75.75 537 GLU B C 1
ATOM 9345 O O . GLU B 1 537 ? -22.859 37.312 10.75 1 75.75 537 GLU B O 1
ATOM 9350 N N . GLY B 1 538 ? -22.344 39.406 10.195 1 75.5 538 GLY B N 1
ATOM 9351 C CA . GLY B 1 538 ? -20.953 39.281 10.562 1 75.5 538 GLY B CA 1
ATOM 9352 C C . GLY B 1 538 ? -20.266 38.094 9.875 1 75.5 538 GLY B C 1
ATOM 9353 O O . GLY B 1 538 ? -20.328 37.969 8.656 1 75.5 538 GLY B O 1
ATOM 9354 N N . MET B 1 539 ? -19.781 37.219 10.609 1 75.19 539 MET B N 1
ATOM 9355 C CA . MET B 1 539 ? -19 36.094 10.094 1 75.19 539 MET B CA 1
ATOM 9356 C C . MET B 1 539 ? -19.906 35.062 9.406 1 75.19 539 MET B C 1
ATOM 9358 O O . MET B 1 539 ? -19.438 34.281 8.578 1 75.19 539 MET B O 1
ATOM 9362 N N . LYS B 1 540 ? -21.141 35.094 9.594 1 75.94 540 LYS B N 1
ATOM 9363 C CA . LYS B 1 540 ? -22.094 34.125 9.078 1 75.94 540 LYS B CA 1
ATOM 9364 C C . LYS B 1 540 ? -22.641 34.531 7.719 1 75.94 540 LYS B C 1
ATOM 9366 O O . LYS B 1 540 ? -23.297 33.75 7.035 1 75.94 540 LYS B O 1
ATOM 9371 N N . ALA B 1 541 ? -22.234 35.781 7.391 1 79.06 541 ALA B N 1
ATOM 9372 C CA . ALA B 1 541 ? -22.781 36.312 6.141 1 79.06 541 ALA B CA 1
ATOM 9373 C C . ALA B 1 541 ? -22.125 35.625 4.934 1 79.06 541 ALA B C 1
ATOM 9375 O O . ALA B 1 541 ? -20.938 35.281 4.988 1 79.06 541 ALA B O 1
ATOM 9376 N N . TYR B 1 542 ? -22.938 35.5 3.811 1 81.81 542 TYR B N 1
ATOM 9377 C CA . TYR B 1 542 ? -22.5 34.938 2.537 1 81.81 542 TYR B CA 1
ATOM 9378 C C . TYR B 1 542 ? -21.766 33.625 2.74 1 81.81 542 TYR B C 1
ATOM 9380 O O . TYR B 1 542 ? -20.578 33.5 2.453 1 81.81 542 TYR B O 1
ATOM 9388 N N . LYS B 1 543 ? -22.578 32.719 3.068 1 78.12 543 LYS B N 1
ATOM 9389 C CA . LYS B 1 543 ? -22.094 31.375 3.434 1 78.12 543 LYS B CA 1
ATOM 9390 C C . LYS B 1 543 ? -21.172 30.828 2.359 1 78.12 543 LYS B C 1
ATOM 9392 O O . LYS B 1 543 ? -21.516 30.812 1.177 1 78.12 543 LYS B O 1
ATOM 9397 N N . TYR B 1 544 ? -19.875 30.531 2.74 1 82.44 544 TYR B N 1
ATOM 9398 C CA . TYR B 1 544 ? -18.859 29.797 1.989 1 82.44 544 TYR B CA 1
ATOM 9399 C C . TYR B 1 544 ? -18.125 30.734 1.034 1 82.44 544 TYR B C 1
ATOM 9401 O O . TYR B 1 544 ? -17.156 30.312 0.375 1 82.44 544 TYR B O 1
ATOM 9409 N N . MET B 1 545 ? -18.547 32 0.92 1 87.69 545 MET B N 1
ATOM 9410 C CA . MET B 1 545 ? -18.016 32.812 -0.173 1 87.69 545 MET B CA 1
ATOM 9411 C C . MET B 1 545 ? -16.984 33.812 0.344 1 87.69 545 MET B C 1
ATOM 9413 O O . MET B 1 545 ? -16.328 34.5 -0.442 1 87.69 545 MET B O 1
ATOM 9417 N N . ARG B 1 546 ? -16.828 33.906 1.547 1 88.5 546 ARG B N 1
ATOM 9418 C CA . ARG B 1 546 ? -15.898 34.875 2.111 1 88.5 546 ARG B CA 1
ATOM 9419 C C . ARG B 1 546 ? -14.469 34.562 1.688 1 88.5 546 ARG B C 1
ATOM 9421 O O . ARG B 1 546 ? -13.672 35.5 1.46 1 88.5 546 ARG B O 1
ATOM 9428 N N . ALA B 1 547 ? -14.203 33.281 1.644 1 90.31 547 ALA B N 1
ATOM 9429 C CA . ALA B 1 547 ? -12.859 32.844 1.242 1 90.31 547 ALA B CA 1
ATOM 9430 C C . ALA B 1 547 ? -12.539 33.344 -0.17 1 90.31 547 ALA B C 1
ATOM 9432 O O . ALA B 1 547 ? -11.414 33.781 -0.443 1 90.31 547 ALA B O 1
ATOM 9433 N N . PHE B 1 548 ? -13.508 33.219 -1.004 1 90.88 548 PHE B N 1
ATOM 9434 C CA . PHE B 1 548 ? -13.312 33.688 -2.373 1 90.88 548 PHE B CA 1
ATOM 9435 C C . PHE B 1 548 ? -13.016 35.188 -2.402 1 90.88 548 PHE B C 1
ATOM 9437 O O . PHE B 1 548 ? -12.07 35.625 -3.057 1 90.88 548 PHE B O 1
ATOM 9444 N N . TYR B 1 549 ? -13.781 35.938 -1.682 1 92.81 549 TYR B N 1
ATOM 9445 C CA . TYR B 1 549 ? -13.57 37.375 -1.521 1 92.81 549 TYR B CA 1
ATOM 9446 C C . TYR B 1 549 ? -12.164 37.656 -0.995 1 92.81 549 TYR B C 1
ATOM 9448 O O . TYR B 1 549 ? -11.43 38.469 -1.569 1 92.81 549 TYR B O 1
ATOM 9456 N N . GLY B 1 550 ? -11.789 36.969 0.085 1 93.5 550 GLY B N 1
ATOM 9457 C CA . GLY B 1 550 ? -10.5 37.219 0.712 1 93.5 550 GLY B CA 1
ATOM 9458 C C . GLY B 1 550 ? -9.328 36.938 -0.211 1 93.5 550 GLY B C 1
ATOM 9459 O O . GLY B 1 550 ? -8.375 37.719 -0.273 1 93.5 550 GLY B O 1
ATOM 9460 N N . VAL B 1 551 ? -9.414 35.812 -0.986 1 93.5 551 VAL B N 1
ATOM 9461 C CA . VAL B 1 551 ? -8.32 35.406 -1.86 1 93.5 551 VAL B CA 1
ATOM 9462 C C . VAL B 1 551 ? -8.172 36.406 -3.008 1 93.5 551 VAL B C 1
ATOM 9464 O O . VAL B 1 551 ? -7.059 36.781 -3.373 1 93.5 551 VAL B O 1
ATOM 9467 N N . VAL B 1 552 ? -9.289 36.844 -3.557 1 92.56 552 VAL B N 1
ATOM 9468 C CA . VAL B 1 552 ? -9.258 37.781 -4.691 1 92.56 552 VAL B CA 1
ATOM 9469 C C . VAL B 1 552 ? -8.695 39.125 -4.246 1 92.56 552 VAL B C 1
ATOM 9471 O O . VAL B 1 552 ? -7.824 39.688 -4.906 1 92.56 552 VAL B O 1
ATOM 9474 N N . VAL B 1 553 ? -9.18 39.594 -3.154 1 95.19 553 VAL B N 1
ATOM 9475 C CA . VAL B 1 553 ? -8.75 40.906 -2.672 1 95.19 553 VAL B CA 1
ATOM 9476 C C . VAL B 1 553 ? -7.266 40.875 -2.322 1 95.19 553 VAL B C 1
ATOM 9478 O O . VAL B 1 553 ? -6.512 41.781 -2.703 1 95.19 553 VAL B O 1
ATOM 9481 N N . CYS B 1 554 ? -6.84 39.906 -1.573 1 96.56 554 CYS B N 1
ATOM 9482 C CA . CYS B 1 554 ? -5.445 39.781 -1.163 1 96.56 554 CYS B CA 1
ATOM 9483 C C . CYS B 1 554 ? -4.531 39.625 -2.371 1 96.56 554 CYS B C 1
ATOM 9485 O O . CYS B 1 554 ? -3.449 40.219 -2.422 1 96.56 554 CYS B O 1
ATOM 9487 N N . SER B 1 555 ? -4.957 38.812 -3.338 1 95.56 555 SER B N 1
ATOM 9488 C CA . SER B 1 555 ? -4.168 38.625 -4.551 1 95.56 555 SER B CA 1
ATOM 9489 C C . SER B 1 555 ? -4.051 39.938 -5.324 1 95.56 555 SER B C 1
ATOM 9491 O O . SER B 1 555 ? -2.992 40.25 -5.875 1 95.56 555 SER B O 1
ATOM 9493 N N . THR B 1 556 ? -5.152 40.656 -5.371 1 95.69 556 THR B N 1
ATOM 9494 C CA . THR B 1 556 ? -5.148 41.938 -6.051 1 95.69 556 THR B CA 1
ATOM 9495 C C . THR B 1 556 ? -4.203 42.938 -5.352 1 95.69 556 THR B C 1
ATOM 9497 O O . THR B 1 556 ? -3.428 43.625 -6.008 1 95.69 556 THR B O 1
ATOM 9500 N N . LEU B 1 557 ? -4.23 42.969 -4.047 1 96 557 LEU B N 1
ATOM 9501 C CA . LEU B 1 557 ? -3.35 43.844 -3.281 1 96 557 LEU B CA 1
ATOM 9502 C C . LEU B 1 557 ? -1.888 43.469 -3.504 1 96 557 LEU B C 1
ATOM 9504 O O . LEU B 1 557 ? -1.021 44.344 -3.555 1 96 557 LEU B O 1
ATOM 9508 N N . ALA B 1 558 ? -1.622 42.188 -3.592 1 96.19 558 ALA B N 1
ATOM 9509 C CA . ALA B 1 558 ? -0.262 41.719 -3.846 1 96.19 558 ALA B CA 1
ATOM 9510 C C . ALA B 1 558 ? 0.254 42.219 -5.188 1 96.19 558 ALA B C 1
ATOM 9512 O O . ALA B 1 558 ? 1.374 42.75 -5.273 1 96.19 558 ALA B O 1
ATOM 9513 N N . VAL B 1 559 ? -0.629 42.125 -6.188 1 93.25 559 VAL B N 1
ATOM 9514 C CA . VAL B 1 559 ? -0.238 42.562 -7.527 1 93.25 559 VAL B CA 1
ATOM 9515 C C . VAL B 1 559 ? -0.057 44.062 -7.559 1 93.25 559 VAL B C 1
ATOM 9517 O O . VAL B 1 559 ? 0.924 44.562 -8.109 1 93.25 559 VAL B O 1
ATOM 9520 N N . ILE B 1 560 ? -0.984 44.75 -6.977 1 94.62 560 ILE B N 1
ATOM 9521 C CA . ILE B 1 560 ? -0.9 46.219 -6.918 1 94.62 560 ILE B CA 1
ATOM 9522 C C . ILE B 1 560 ? 0.383 46.625 -6.199 1 94.62 560 ILE B C 1
ATOM 9524 O O . ILE B 1 560 ? 1.085 47.531 -6.645 1 94.62 560 ILE B O 1
ATOM 9528 N N . GLY B 1 561 ? 0.701 45.969 -5.062 1 93.75 561 GLY B N 1
ATOM 9529 C CA . GLY B 1 561 ? 1.895 46.281 -4.297 1 93.75 561 GLY B CA 1
ATOM 9530 C C . GLY B 1 561 ? 3.176 46.125 -5.094 1 93.75 561 GLY B C 1
ATOM 9531 O O . GLY B 1 561 ? 4.066 46.969 -5.02 1 93.75 561 GLY B O 1
ATOM 9532 N N . VAL B 1 562 ? 3.281 45.062 -5.879 1 91.94 562 VAL B N 1
ATOM 9533 C CA . VAL B 1 562 ? 4.484 44.781 -6.664 1 91.94 562 VAL B CA 1
ATOM 9534 C C . VAL B 1 562 ? 4.617 45.844 -7.766 1 91.94 562 VAL B C 1
ATOM 9536 O O . VAL B 1 562 ? 5.727 46.281 -8.086 1 91.94 562 VAL B O 1
ATOM 9539 N N . LEU B 1 563 ? 3.436 46.219 -8.305 1 90.75 563 LEU B N 1
ATOM 9540 C CA . LEU B 1 563 ? 3.453 47.188 -9.406 1 90.75 563 LEU B CA 1
ATOM 9541 C C . LEU B 1 563 ? 3.775 48.594 -8.898 1 90.75 563 LEU B C 1
ATOM 9543 O O . LEU B 1 563 ? 4.406 49.375 -9.609 1 90.75 563 LEU B O 1
ATOM 9547 N N . VAL B 1 564 ? 3.445 48.875 -7.715 1 93 564 VAL B N 1
ATOM 9548 C CA . VAL B 1 564 ? 3.598 50.219 -7.176 1 93 564 VAL B CA 1
ATOM 9549 C C . VAL B 1 564 ? 4.973 50.344 -6.523 1 93 564 VAL B C 1
ATOM 9551 O O . VAL B 1 564 ? 5.66 51.344 -6.727 1 93 564 VAL B O 1
ATOM 9554 N N . PHE B 1 565 ? 5.395 49.375 -5.645 1 89.56 565 PHE B N 1
ATOM 9555 C CA . PHE B 1 565 ? 6.598 49.531 -4.836 1 89.56 565 PHE B CA 1
ATOM 9556 C C . PHE B 1 565 ? 7.82 48.969 -5.57 1 89.56 565 PHE B C 1
ATOM 9558 O O . PHE B 1 565 ? 8.953 49.281 -5.195 1 89.56 565 PHE B O 1
ATOM 9565 N N . ARG B 1 566 ? 8.078 48.438 -6.719 1 76.5 566 ARG B N 1
ATOM 9566 C CA . ARG B 1 566 ? 9.086 47.938 -7.641 1 76.5 566 ARG B CA 1
ATOM 9567 C C . ARG B 1 566 ? 10.43 47.75 -6.938 1 76.5 566 ARG B C 1
ATOM 9569 O O . ARG B 1 566 ? 11.461 48.188 -7.434 1 76.5 566 ARG B O 1
ATOM 9576 N N . GLU B 1 567 ? 10.594 47.312 -5.727 1 75.56 567 GLU B N 1
ATOM 9577 C CA . GLU B 1 567 ? 11.859 47.094 -5.039 1 75.56 567 GLU B CA 1
ATOM 9578 C C . GLU B 1 567 ? 12.516 45.812 -5.488 1 75.56 567 GLU B C 1
ATOM 9580 O O . GLU B 1 567 ? 11.836 44.812 -5.715 1 75.56 567 GLU B O 1
ATOM 9585 N N . LYS B 1 568 ? 13.805 45.812 -5.91 1 64.06 568 LYS B N 1
ATOM 9586 C CA . LYS B 1 568 ? 14.57 44.625 -6.297 1 64.06 568 LYS B CA 1
ATOM 9587 C C . LYS B 1 568 ? 15.305 44.031 -5.102 1 64.06 568 LYS B C 1
ATOM 9589 O O . LYS B 1 568 ? 16.109 44.688 -4.453 1 64.06 568 LYS B O 1
ATOM 9594 N N . GLU B 1 569 ? 14.82 43.125 -4.426 1 60.94 569 GLU B N 1
ATOM 9595 C CA . GLU B 1 569 ? 15.484 42.531 -3.268 1 60.94 569 GLU B CA 1
ATOM 9596 C C . GLU B 1 569 ? 16.359 41.375 -3.676 1 60.94 569 GLU B C 1
ATOM 9598 O O . GLU B 1 569 ? 16.078 40.688 -4.664 1 60.94 569 GLU B O 1
ATOM 9603 N N . GLU B 1 570 ? 17.688 41.312 -2.955 1 58.47 570 GLU B N 1
ATOM 9604 C CA . GLU B 1 570 ? 18.578 40.156 -3.162 1 58.47 570 GLU B CA 1
ATOM 9605 C C . GLU B 1 570 ? 17.922 38.844 -2.699 1 58.47 570 GLU B C 1
ATOM 9607 O O . GLU B 1 570 ? 17.359 38.812 -1.609 1 58.47 570 GLU B O 1
ATOM 9612 N N . LYS B 1 571 ? 17.719 37.969 -3.596 1 58.31 571 LYS B N 1
ATOM 9613 C CA . LYS B 1 571 ? 17.016 36.688 -3.436 1 58.31 571 LYS B CA 1
ATOM 9614 C C . LYS B 1 571 ? 17.875 35.688 -2.705 1 58.31 571 LYS B C 1
ATOM 9616 O O . LYS B 1 571 ? 19.047 35.5 -3.033 1 58.31 571 LYS B O 1
ATOM 9621 N N . SER B 1 572 ? 17.469 35.375 -1.455 1 64.56 572 SER B N 1
ATOM 9622 C CA . SER B 1 572 ? 18.156 34.219 -0.945 1 64.56 572 SER B CA 1
ATOM 9623 C C . SER B 1 572 ? 17.625 32.938 -1.611 1 64.56 572 SER B C 1
ATOM 9625 O O . SER B 1 572 ? 16.422 32.688 -1.646 1 64.56 572 SER B O 1
ATOM 9627 N N . PRO B 1 573 ? 18.438 32.281 -2.324 1 69.06 573 PRO B N 1
ATOM 9628 C CA . PRO B 1 573 ? 18.047 31.078 -3.043 1 69.06 573 PRO B CA 1
ATOM 9629 C C . PRO B 1 573 ? 17.297 30.078 -2.156 1 69.06 573 PRO B C 1
ATOM 9631 O O . PRO B 1 573 ? 16.609 29.188 -2.662 1 69.06 573 PRO B O 1
ATOM 9634 N N . LEU B 1 574 ? 17.188 30.406 -0.922 1 80.12 574 LEU B N 1
ATOM 9635 C CA . LEU B 1 574 ? 16.609 29.406 -0.028 1 80.12 574 LEU B CA 1
ATOM 9636 C C . LEU B 1 574 ? 15.156 29.75 0.292 1 80.12 574 LEU B C 1
ATOM 9638 O O . LEU B 1 574 ? 14.406 28.906 0.78 1 80.12 574 LEU B O 1
ATOM 9642 N N . LEU B 1 575 ? 14.734 30.906 -0.116 1 87.94 575 LEU B N 1
ATOM 9643 C CA . LEU B 1 575 ? 13.453 31.344 0.434 1 87.94 575 LEU B CA 1
ATOM 9644 C C . LEU B 1 575 ? 12.391 31.422 -0.659 1 87.94 575 LEU B C 1
ATOM 9646 O O . LEU B 1 575 ? 11.227 31.719 -0.377 1 87.94 575 LEU B O 1
ATOM 9650 N N . VAL B 1 576 ? 12.789 31.219 -1.848 1 86.94 576 VAL B N 1
ATOM 9651 C CA . VAL B 1 576 ? 11.883 31.219 -2.992 1 86.94 576 VAL B CA 1
ATOM 9652 C C . VAL B 1 576 ? 12.156 30 -3.863 1 86.94 576 VAL B C 1
ATOM 9654 O O . VAL B 1 576 ? 13.25 29.422 -3.809 1 86.94 576 VAL B O 1
ATOM 9657 N N . ALA B 1 577 ? 11.102 29.609 -4.574 1 84.94 577 ALA B N 1
ATOM 9658 C CA . ALA B 1 577 ? 11.234 28.438 -5.449 1 84.94 577 ALA B CA 1
ATOM 9659 C C . ALA B 1 577 ? 12.5 28.531 -6.301 1 84.94 577 ALA B C 1
ATOM 9661 O O . ALA B 1 577 ? 12.789 29.594 -6.871 1 84.94 577 ALA B O 1
ATOM 9662 N N . GLY B 1 578 ? 13.32 27.5 -6.273 1 76 578 GLY B N 1
ATOM 9663 C CA . GLY B 1 578 ? 14.586 27.406 -6.992 1 76 578 GLY B CA 1
ATOM 9664 C C . GLY B 1 578 ? 15.125 26 -7.09 1 76 578 GLY B C 1
ATOM 9665 O O . GLY B 1 578 ? 14.484 25.047 -6.625 1 76 578 GLY B O 1
ATOM 9666 N N . PRO B 1 579 ? 16.234 25.969 -7.754 1 73.06 579 PRO B N 1
ATOM 9667 C CA . PRO B 1 579 ? 16.844 24.625 -7.836 1 73.06 579 PRO B CA 1
ATOM 9668 C C . PRO B 1 579 ? 17.234 24.078 -6.469 1 73.06 579 PRO B C 1
ATOM 9670 O O . PRO B 1 579 ? 17.766 24.797 -5.629 1 73.06 579 PRO B O 1
ATOM 9673 N N . GLU B 1 580 ? 16.812 22.906 -6.277 1 75.06 580 GLU B N 1
ATOM 9674 C CA . GLU B 1 580 ? 17.094 22.266 -5 1 75.06 580 GLU B CA 1
ATOM 9675 C C . GLU B 1 580 ? 18.578 22.25 -4.707 1 75.06 580 GLU B C 1
ATOM 9677 O O . GLU B 1 580 ? 19 22.344 -3.549 1 75.06 580 GLU B O 1
ATOM 9682 N N . GLU B 1 581 ? 19.359 22.125 -5.738 1 69.25 581 GLU B N 1
ATOM 9683 C CA . GLU B 1 581 ? 20.812 22.094 -5.586 1 69.25 581 GLU B CA 1
ATOM 9684 C C . GLU B 1 581 ? 21.312 23.375 -4.934 1 69.25 581 GLU B C 1
ATOM 9686 O O . GLU B 1 581 ? 22.25 23.344 -4.125 1 69.25 581 GLU B O 1
ATOM 9691 N N . ASP B 1 582 ? 20.688 24.406 -5.305 1 73.44 582 ASP B N 1
ATOM 9692 C CA . ASP B 1 582 ? 21.078 25.688 -4.723 1 73.44 582 ASP B CA 1
ATOM 9693 C C . ASP B 1 582 ? 20.719 25.75 -3.242 1 73.44 582 ASP B C 1
ATOM 9695 O O . ASP B 1 582 ? 21.484 26.297 -2.438 1 73.44 582 ASP B O 1
ATOM 9699 N N . ALA B 1 583 ? 19.641 25.219 -2.975 1 74.25 583 ALA B N 1
ATOM 9700 C CA . ALA B 1 583 ? 19.203 25.188 -1.578 1 74.25 583 ALA B CA 1
ATOM 9701 C C . ALA B 1 583 ? 20.141 24.312 -0.74 1 74.25 583 ALA B C 1
ATOM 9703 O O . ALA B 1 583 ? 20.5 24.672 0.385 1 74.25 583 ALA B O 1
ATOM 9704 N N . ILE B 1 584 ? 20.5 23.266 -1.319 1 72.12 584 ILE B N 1
ATOM 9705 C CA . ILE B 1 584 ? 21.406 22.344 -0.63 1 72.12 584 ILE B CA 1
ATOM 9706 C C . ILE B 1 584 ? 22.766 23.016 -0.427 1 72.12 584 ILE B C 1
ATOM 9708 O O . ILE B 1 584 ? 23.359 22.922 0.647 1 72.12 584 ILE B O 1
ATOM 9712 N N . ARG B 1 585 ? 23.234 23.703 -1.418 1 69.62 585 ARG B N 1
ATOM 9713 C CA . ARG B 1 585 ? 24.5 24.406 -1.329 1 69.62 585 ARG B CA 1
ATOM 9714 C C . ARG B 1 585 ? 24.469 25.469 -0.234 1 69.62 585 ARG B C 1
ATOM 9716 O O . ARG B 1 585 ? 25.438 25.641 0.515 1 69.62 585 ARG B O 1
ATOM 9723 N N . ALA B 1 586 ? 23.422 26.125 -0.288 1 69.94 586 ALA B N 1
ATOM 9724 C CA . ALA B 1 586 ? 23.266 27.172 0.723 1 69.94 586 ALA B CA 1
ATOM 9725 C C . ALA B 1 586 ? 23.188 26.562 2.123 1 69.94 586 ALA B C 1
ATOM 9727 O O . ALA B 1 586 ? 23.688 27.156 3.086 1 69.94 586 ALA B O 1
ATOM 9728 N N . PHE B 1 587 ? 22.547 25.516 2.178 1 71.75 587 PHE B N 1
ATOM 9729 C CA . PHE B 1 587 ? 22.391 24.797 3.443 1 71.75 587 PHE B CA 1
ATOM 9730 C C . PHE B 1 587 ? 23.734 24.297 3.953 1 71.75 587 PHE B C 1
ATOM 9732 O O . PHE B 1 587 ? 24 24.344 5.152 1 71.75 587 PHE B O 1
ATOM 9739 N N . LYS B 1 588 ? 24.562 23.844 3.098 1 62.72 588 LYS B N 1
ATOM 9740 C CA . LYS B 1 588 ? 25.844 23.266 3.473 1 62.72 588 LYS B CA 1
ATOM 9741 C C . LYS B 1 588 ? 26.906 24.344 3.631 1 62.72 588 LYS B C 1
ATOM 9743 O O . LYS B 1 588 ? 28.016 24.062 4.105 1 62.72 588 LYS B O 1
ATOM 9748 N N . ALA B 1 589 ? 26.531 25.625 3.818 1 56.12 589 ALA B N 1
ATOM 9749 C CA . ALA B 1 589 ? 27.406 26.766 4.016 1 56.12 589 ALA B CA 1
ATOM 9750 C C . ALA B 1 589 ? 28.703 26.609 3.225 1 56.12 589 ALA B C 1
ATOM 9752 O O . ALA B 1 589 ? 29.703 27.281 3.502 1 56.12 589 ALA B O 1
ATOM 9753 N N . GLY B 1 590 ? 28.891 25.672 2.127 1 49.81 590 GLY B N 1
ATOM 9754 C CA . GLY B 1 590 ? 30.172 25.609 1.445 1 49.81 590 GLY B CA 1
ATOM 9755 C C . GLY B 1 590 ? 30.094 25 0.064 1 49.81 590 GLY B C 1
ATOM 9756 O O . GLY B 1 590 ? 29 24.688 -0.417 1 49.81 590 GLY B O 1
ATOM 9757 N N . ASP B 1 591 ? 31.25 25.109 -0.725 1 46.66 591 ASP B N 1
ATOM 9758 C CA . ASP B 1 591 ? 31.484 24.75 -2.117 1 46.66 591 ASP B CA 1
ATOM 9759 C C . ASP B 1 591 ? 31.266 23.266 -2.346 1 46.66 591 ASP B C 1
ATOM 9761 O O . ASP B 1 591 ? 31.719 22.703 -3.352 1 46.66 591 ASP B O 1
ATOM 9765 N N . ALA B 1 592 ? 30.766 22.688 -1.371 1 48.22 592 ALA B N 1
ATOM 9766 C CA . ALA B 1 592 ? 30.797 21.234 -1.59 1 48.22 592 ALA B CA 1
ATOM 9767 C C . ALA B 1 592 ? 29.703 20.797 -2.543 1 48.22 592 ALA B C 1
ATOM 9769 O O . ALA B 1 592 ? 28.625 21.422 -2.604 1 48.22 592 ALA B O 1
ATOM 9770 N N . GLU B 1 593 ? 30.047 20.031 -3.471 1 51.19 593 GLU B N 1
ATOM 9771 C CA . GLU B 1 593 ? 29.203 19.453 -4.508 1 51.19 593 GLU B CA 1
ATOM 9772 C C . GLU B 1 593 ? 27.953 18.812 -3.908 1 51.19 593 GLU B C 1
ATOM 9774 O O . GLU B 1 593 ? 28.047 18.031 -2.959 1 51.19 593 GLU B O 1
ATOM 9779 N N . PRO B 1 594 ? 26.844 19.406 -4.156 1 53.31 594 PRO B N 1
ATOM 9780 C CA . PRO B 1 594 ? 25.578 18.859 -3.67 1 53.31 594 PRO B CA 1
ATOM 9781 C C . PRO B 1 594 ? 25.469 17.359 -3.895 1 53.31 594 PRO B C 1
ATOM 9783 O O . PRO B 1 594 ? 25.703 16.875 -5.004 1 53.31 594 PRO B O 1
ATOM 9786 N N . LYS B 1 595 ? 25.594 16.547 -2.834 1 57.06 595 LYS B N 1
ATOM 9787 C CA . LYS B 1 595 ? 25.438 15.094 -2.975 1 57.06 595 LYS B CA 1
ATOM 9788 C C . LYS B 1 595 ? 24.016 14.664 -2.656 1 57.06 595 LYS B C 1
ATOM 9790 O O . LYS B 1 595 ? 23.375 15.227 -1.771 1 57.06 595 LYS B O 1
ATOM 9795 N N . GLU B 1 596 ? 23.5 13.961 -3.525 1 57.25 596 GLU B N 1
ATOM 9796 C CA . GLU B 1 596 ? 22.172 13.43 -3.27 1 57.25 596 GLU B CA 1
ATOM 9797 C C . GLU B 1 596 ? 22.156 12.539 -2.033 1 57.25 596 GLU B C 1
ATOM 9799 O O . GLU B 1 596 ? 23.016 11.664 -1.882 1 57.25 596 GLU B O 1
ATOM 9804 N N . GLY B 1 597 ? 21.438 12.977 -0.924 1 60.72 597 GLY B N 1
ATOM 9805 C CA . GLY B 1 597 ? 21.297 12.18 0.284 1 60.72 597 GLY B CA 1
ATOM 9806 C C . GLY B 1 597 ? 20.703 10.805 0.03 1 60.72 597 GLY B C 1
ATOM 9807 O O . GLY B 1 597 ? 20.203 10.531 -1.064 1 60.72 597 GLY B O 1
ATOM 9808 N N . GLY B 1 598 ? 21.047 9.781 0.991 1 63.72 598 GLY B N 1
ATOM 9809 C CA . GLY B 1 598 ? 20.375 8.492 0.934 1 63.72 598 GLY B CA 1
ATOM 9810 C C . GLY B 1 598 ? 21.312 7.316 1.115 1 63.72 598 GLY B C 1
ATOM 9811 O O . GLY B 1 598 ? 20.875 6.223 1.488 1 63.72 598 GLY B O 1
ATOM 9812 N N . ALA B 1 599 ? 22.578 7.5 0.824 1 72.06 599 ALA B N 1
ATOM 9813 C CA . ALA B 1 599 ? 23.531 6.414 1.04 1 72.06 599 ALA B CA 1
ATOM 9814 C C . ALA B 1 599 ? 23.578 6.008 2.51 1 72.06 599 ALA B C 1
ATOM 9816 O O . ALA B 1 599 ? 23.469 6.855 3.398 1 72.06 599 ALA B O 1
ATOM 9817 N N . LYS B 1 600 ? 23.672 4.715 2.742 1 81.12 600 LYS B N 1
ATOM 9818 C CA . LYS B 1 600 ? 23.688 4.227 4.117 1 81.12 600 LYS B CA 1
ATOM 9819 C C . LYS B 1 600 ? 24.859 3.264 4.344 1 81.12 600 LYS B C 1
ATOM 9821 O O . LYS B 1 600 ? 25.281 2.568 3.416 1 81.12 600 LYS B O 1
ATOM 9826 N N . ILE B 1 601 ? 25.391 3.307 5.473 1 80.5 601 ILE B N 1
ATOM 9827 C CA . ILE B 1 601 ? 26.391 2.338 5.902 1 80.5 601 ILE B CA 1
ATOM 9828 C C . ILE B 1 601 ? 26.141 1.929 7.348 1 80.5 601 ILE B C 1
ATOM 9830 O O . ILE B 1 601 ? 25.594 2.713 8.133 1 80.5 601 ILE B O 1
ATOM 9834 N N . GLU B 1 602 ? 26.312 0.763 7.621 1 82.44 602 GLU B N 1
ATOM 9835 C CA . GLU B 1 602 ? 26.156 0.293 8.992 1 82.44 602 GLU B CA 1
ATOM 9836 C C . GLU B 1 602 ? 27.5 0.357 9.742 1 82.44 602 GLU B C 1
ATOM 9838 O O . GLU B 1 602 ? 28.516 -0.122 9.242 1 82.44 602 GLU B O 1
ATOM 9843 N N . LEU B 1 603 ? 27.516 0.985 10.797 1 88.25 603 LEU B N 1
ATOM 9844 C CA . LEU B 1 603 ? 28.688 1.135 11.641 1 88.25 603 LEU B CA 1
ATOM 9845 C C . LEU B 1 603 ? 28.375 0.812 13.094 1 88.25 603 LEU B C 1
ATOM 9847 O O . LEU B 1 603 ? 27.203 0.61 13.445 1 88.25 603 LEU B O 1
ATOM 9851 N N . LYS B 1 604 ? 29.406 0.636 13.859 1 88 604 LYS B N 1
ATOM 9852 C CA . LYS B 1 604 ? 29.234 0.544 15.312 1 88 604 LYS B CA 1
ATOM 9853 C C . LYS B 1 604 ? 29.484 1.891 15.977 1 88 604 LYS B C 1
ATOM 9855 O O . LYS B 1 604 ? 30.406 2.621 15.594 1 88 604 LYS B O 1
ATOM 9860 N N . LEU B 1 605 ? 28.641 2.145 16.875 1 90.31 605 LEU B N 1
ATOM 9861 C CA . LEU B 1 605 ? 28.828 3.41 17.578 1 90.31 605 LEU B CA 1
ATOM 9862 C C . LEU B 1 605 ? 29.891 3.273 18.672 1 90.31 605 LEU B C 1
ATOM 9864 O O . LEU B 1 605 ? 29.859 2.311 19.438 1 90.31 605 LEU B O 1
ATOM 9868 N N . GLN B 1 606 ? 30.828 4.188 18.719 1 90.19 606 GLN B N 1
ATOM 9869 C CA . GLN B 1 606 ? 31.859 4.254 19.766 1 90.19 606 GLN B CA 1
ATOM 9870 C C . GLN B 1 606 ? 31.781 5.574 20.531 1 90.19 606 GLN B C 1
ATOM 9872 O O . GLN B 1 606 ? 32 6.641 19.953 1 90.19 606 GLN B O 1
ATOM 9877 N N . ALA B 1 607 ? 31.547 5.41 21.797 1 90.31 607 ALA B N 1
ATOM 9878 C CA . ALA B 1 607 ? 31.484 6.613 22.625 1 90.31 607 ALA B CA 1
ATOM 9879 C C . ALA B 1 607 ? 32.875 7.129 22.953 1 90.31 607 ALA B C 1
ATOM 9881 O O . ALA B 1 607 ? 33.812 6.34 23.219 1 90.31 607 ALA B O 1
ATOM 9882 N N . VAL B 1 608 ? 33.031 8.383 22.797 1 89.5 608 VAL B N 1
ATOM 9883 C CA . VAL B 1 608 ? 34.281 9.023 23.156 1 89.5 608 VAL B CA 1
ATOM 9884 C C . VAL B 1 608 ? 34.031 10.031 24.281 1 89.5 608 VAL B C 1
ATOM 9886 O O . VAL B 1 608 ? 33 10.68 24.328 1 89.5 608 VAL B O 1
ATOM 9889 N N . ALA B 1 609 ? 35 10.219 25.172 1 83.12 609 ALA B N 1
ATOM 9890 C CA . ALA B 1 609 ? 34.844 11.07 26.344 1 83.12 609 ALA B CA 1
ATOM 9891 C C . ALA B 1 609 ? 35.062 12.539 25.984 1 83.12 609 ALA B C 1
ATOM 9893 O O . ALA B 1 609 ? 34.781 13.43 26.797 1 83.12 609 ALA B O 1
ATOM 9894 N N . GLU B 1 610 ? 35.25 12.773 24.828 1 79.44 610 GLU B N 1
ATOM 9895 C CA . GLU B 1 610 ? 35.469 14.164 24.422 1 79.44 610 GLU B CA 1
ATOM 9896 C C . GLU B 1 610 ? 34.156 14.922 24.359 1 79.44 610 GLU B C 1
ATOM 9898 O O . GLU B 1 610 ? 33.094 14.336 24.109 1 79.44 610 GLU B O 1
ATOM 9903 N N . GLU B 1 611 ? 34.25 16.219 24.703 1 79.5 611 GLU B N 1
ATOM 9904 C CA . GLU B 1 611 ? 33.062 17.094 24.641 1 79.5 611 GLU B CA 1
ATOM 9905 C C . GLU B 1 611 ? 32.562 17.234 23.203 1 79.5 611 GLU B C 1
ATOM 9907 O O . GLU B 1 611 ? 33.375 17.344 22.266 1 79.5 611 GLU B O 1
ATOM 9912 N N . ALA B 1 612 ? 31.312 17.172 23.109 1 79.38 612 ALA B N 1
ATOM 9913 C CA . ALA B 1 612 ? 30.703 17.266 21.781 1 79.38 612 ALA B CA 1
ATOM 9914 C C . ALA B 1 612 ? 30.984 18.625 21.141 1 79.38 612 ALA B C 1
ATOM 9916 O O . ALA B 1 612 ? 30.703 19.672 21.75 1 79.38 612 ALA B O 1
ATOM 9917 N N . ARG B 1 613 ? 31.641 18.656 20 1 82.06 613 ARG B N 1
ATOM 9918 C CA . ARG B 1 613 ? 31.781 19.875 19.203 1 82.06 613 ARG B CA 1
ATOM 9919 C C . ARG B 1 613 ? 30.469 20.203 18.5 1 82.06 613 ARG B C 1
ATOM 9921 O O . ARG B 1 613 ? 29.922 19.375 17.766 1 82.06 613 ARG B O 1
ATOM 9928 N N . ARG B 1 614 ? 29.906 21.344 18.75 1 79.69 614 ARG B N 1
ATOM 9929 C CA . ARG B 1 614 ? 28.625 21.734 18.156 1 79.69 614 ARG B CA 1
ATOM 9930 C C . ARG B 1 614 ? 28.828 22.812 17.109 1 79.69 614 ARG B C 1
ATOM 9932 O O . ARG B 1 614 ? 29.781 23.594 17.172 1 79.69 614 ARG B O 1
ATOM 9939 N N . VAL B 1 615 ? 28.047 22.625 16.078 1 72 615 VAL B N 1
ATOM 9940 C CA . VAL B 1 615 ? 28.016 23.688 15.07 1 72 615 VAL B CA 1
ATOM 9941 C C . VAL B 1 615 ? 27.422 24.953 15.688 1 72 615 VAL B C 1
ATOM 9943 O O . VAL B 1 615 ? 26.391 24.906 16.375 1 72 615 VAL B O 1
ATOM 9946 N N . GLU B 1 616 ? 28.156 26.016 15.578 1 62.91 616 GLU B N 1
ATOM 9947 C CA . GLU B 1 616 ? 27.734 27.266 16.188 1 62.91 616 GLU B CA 1
ATOM 9948 C C . GLU B 1 616 ? 26.297 27.609 15.805 1 62.91 616 GLU B C 1
ATOM 9950 O O . GLU B 1 616 ? 25.953 27.625 14.625 1 62.91 616 GLU B O 1
ATOM 9955 N N . GLY B 1 617 ? 25.469 27.812 16.719 1 57.06 617 GLY B N 1
ATOM 9956 C CA . GLY B 1 617 ? 24.109 28.266 16.5 1 57.06 617 GLY B CA 1
ATOM 9957 C C . GLY B 1 617 ? 23.125 27.125 16.234 1 57.06 617 GLY B C 1
ATOM 9958 O O . GLY B 1 617 ? 21.953 27.359 15.969 1 57.06 617 GLY B O 1
ATOM 9959 N N . THR B 1 618 ? 23.75 25.922 16.109 1 63.22 618 THR B N 1
ATOM 9960 C CA . THR B 1 618 ? 22.859 24.781 15.852 1 63.22 618 THR B CA 1
ATOM 9961 C C . THR B 1 618 ? 23.062 23.703 16.922 1 63.22 618 THR B C 1
ATOM 9963 O O . THR B 1 618 ? 23.969 23.797 17.75 1 63.22 618 THR B O 1
ATOM 9966 N N . ASP B 1 619 ? 22.141 22.875 17 1 64.69 619 ASP B N 1
ATOM 9967 C CA . ASP B 1 619 ? 22.25 21.734 17.906 1 64.69 619 ASP B CA 1
ATOM 9968 C C . ASP B 1 619 ? 22.922 20.547 17.234 1 64.69 619 ASP B C 1
ATOM 9970 O O . ASP B 1 619 ? 22.953 19.453 17.781 1 64.69 619 ASP B O 1
ATOM 9974 N N . GLU B 1 620 ? 23.406 20.875 16.172 1 74.25 620 GLU B N 1
ATOM 9975 C CA . GLU B 1 620 ? 24.047 19.781 15.453 1 74.25 620 GLU B CA 1
ATOM 9976 C C . GLU B 1 620 ? 25.453 19.5 16 1 74.25 620 GLU B C 1
ATOM 9978 O O . GLU B 1 620 ? 26.172 20.422 16.359 1 74.25 620 GLU B O 1
ATOM 9983 N N . ILE B 1 621 ? 25.781 18.234 16.172 1 82.44 621 ILE B N 1
ATOM 9984 C CA . ILE B 1 621 ? 27.078 17.844 16.703 1 82.44 621 ILE B CA 1
ATOM 9985 C C . ILE B 1 621 ? 27.938 17.25 15.578 1 82.44 621 ILE B C 1
ATOM 9987 O O . ILE B 1 621 ? 27.422 16.875 14.531 1 82.44 621 ILE B O 1
ATOM 9991 N N . PHE B 1 622 ? 29.188 17.328 15.859 1 88.44 622 PHE B N 1
ATOM 9992 C CA . PHE B 1 622 ? 30.125 16.688 14.93 1 88.44 622 PHE B CA 1
ATOM 9993 C C . PHE B 1 622 ? 30.453 15.273 15.391 1 88.44 622 PHE B C 1
ATOM 9995 O O . PHE B 1 622 ? 30.594 15.023 16.594 1 88.44 622 PHE B O 1
ATOM 10002 N N . VAL B 1 623 ? 30.516 14.445 14.492 1 90.75 623 VAL B N 1
ATOM 10003 C CA . VAL B 1 623 ? 30.953 13.086 14.781 1 90.75 623 VAL B CA 1
ATOM 10004 C C . VAL B 1 623 ? 32.125 12.719 13.891 1 90.75 623 VAL B C 1
ATOM 10006 O O . VAL B 1 623 ? 32.25 13.219 12.773 1 90.75 623 VAL B O 1
ATOM 10009 N N . ARG B 1 624 ? 32.969 11.844 14.414 1 92.69 624 ARG B N 1
ATOM 10010 C CA . ARG B 1 624 ? 34.156 11.453 13.672 1 92.69 624 ARG B CA 1
ATOM 10011 C C . ARG B 1 624 ? 33.969 10.078 13.031 1 92.69 624 ARG B C 1
ATOM 10013 O O . ARG B 1 624 ? 33.375 9.188 13.625 1 92.69 624 ARG B O 1
ATOM 10020 N N . MET B 1 625 ? 34.406 10.07 11.891 1 92.06 625 MET B N 1
ATOM 10021 C CA . MET B 1 625 ? 34.375 8.82 11.141 1 92.06 625 MET B CA 1
ATOM 10022 C C . MET B 1 625 ? 35.719 8.523 10.508 1 92.06 625 MET B C 1
ATOM 10024 O O . MET B 1 625 ? 36.5 9.445 10.227 1 92.06 625 MET B O 1
ATOM 10028 N N . HIS B 1 626 ? 35.969 7.266 10.367 1 91.19 626 HIS B N 1
ATOM 10029 C CA . HIS B 1 626 ? 37.188 6.863 9.656 1 91.19 626 HIS B CA 1
ATOM 10030 C C . HIS B 1 626 ? 37.094 7.227 8.18 1 91.19 626 HIS B C 1
ATOM 10032 O O . HIS B 1 626 ? 36.031 7.129 7.57 1 91.19 626 HIS B O 1
ATOM 10038 N N . PRO B 1 627 ? 38.25 7.57 7.645 1 88 627 PRO B N 1
ATOM 10039 C CA . PRO B 1 627 ? 38.219 7.988 6.242 1 88 627 PRO B CA 1
ATOM 10040 C C . PRO B 1 627 ? 37.656 6.922 5.312 1 88 627 PRO B C 1
ATOM 10042 O O . PRO B 1 627 ? 36.969 7.246 4.344 1 88 627 PRO B O 1
ATOM 10045 N N . ILE B 1 628 ? 37.844 5.824 5.621 1 83.81 628 ILE B N 1
ATOM 10046 C CA . ILE B 1 628 ? 37.375 4.734 4.781 1 83.81 628 ILE B CA 1
ATOM 10047 C C . ILE B 1 628 ? 35.844 4.668 4.863 1 83.81 628 ILE B C 1
ATOM 10049 O O . ILE B 1 628 ? 35.156 4.461 3.852 1 83.81 628 ILE B O 1
ATOM 10053 N N . ASP B 1 629 ? 35.312 4.777 6.008 1 88.12 629 ASP B N 1
ATOM 10054 C CA . ASP B 1 629 ? 33.875 4.762 6.195 1 88.12 629 ASP B CA 1
ATOM 10055 C C . ASP B 1 629 ? 33.219 5.969 5.523 1 88.12 629 ASP B C 1
ATOM 10057 O O . ASP B 1 629 ? 32.125 5.859 4.957 1 88.12 629 ASP B O 1
ATOM 10061 N N . ARG B 1 630 ? 33.875 7.066 5.605 1 87.88 630 ARG B N 1
ATOM 10062 C CA . ARG B 1 630 ? 33.375 8.281 4.977 1 87.88 630 ARG B CA 1
ATOM 10063 C C . ARG B 1 630 ? 33.281 8.125 3.461 1 87.88 630 ARG B C 1
ATOM 10065 O O . ARG B 1 630 ? 32.312 8.547 2.838 1 87.88 630 ARG B O 1
ATOM 10072 N N . ASP B 1 631 ? 34.281 7.508 3.033 1 80.38 631 ASP B N 1
ATOM 10073 C CA . ASP B 1 631 ? 34.312 7.285 1.591 1 80.38 631 ASP B CA 1
ATOM 10074 C C . ASP B 1 631 ? 33.188 6.316 1.157 1 80.38 631 ASP B C 1
ATOM 10076 O O . ASP B 1 631 ? 32.594 6.504 0.108 1 80.38 631 ASP B O 1
ATOM 10080 N N . GLU B 1 632 ? 33.031 5.41 2.002 1 78.5 632 GLU B N 1
ATOM 10081 C CA . GLU B 1 632 ? 31.969 4.445 1.706 1 78.5 632 GLU B CA 1
ATOM 10082 C C . GLU B 1 632 ? 30.609 5.109 1.707 1 78.5 632 GLU B C 1
ATOM 10084 O O . GLU B 1 632 ? 29.75 4.797 0.87 1 78.5 632 GLU B O 1
ATOM 10089 N N . LEU B 1 633 ? 30.438 5.941 2.596 1 82.19 633 LEU B N 1
ATOM 10090 C CA . LEU B 1 633 ? 29.172 6.656 2.727 1 82.19 633 LEU B CA 1
ATOM 10091 C C . LEU B 1 633 ? 29.078 7.789 1.709 1 82.19 633 LEU B C 1
ATOM 10093 O O . LEU B 1 633 ? 27.984 8.289 1.429 1 82.19 633 LEU B O 1
ATOM 10097 N N . GLY B 1 634 ? 30.203 8.109 1.156 1 78.69 634 GLY B N 1
ATOM 10098 C CA . GLY B 1 634 ? 30.281 9.219 0.218 1 78.69 634 GLY B CA 1
ATOM 10099 C C . GLY B 1 634 ? 30.141 10.578 0.886 1 78.69 634 GLY B C 1
ATOM 10100 O O . GLY B 1 634 ? 29.5 11.477 0.343 1 78.69 634 GLY B O 1
ATOM 10101 N N . THR B 1 635 ? 30.656 10.664 2.092 1 82.69 635 THR B N 1
ATOM 10102 C CA . THR B 1 635 ? 30.484 11.906 2.834 1 82.69 635 THR B CA 1
ATOM 10103 C C . THR B 1 635 ? 31.812 12.641 2.961 1 82.69 635 THR B C 1
ATOM 10105 O O . THR B 1 635 ? 32.875 12.047 2.797 1 82.69 635 THR B O 1
ATOM 10108 N N . GLU B 1 636 ? 31.719 13.914 3.049 1 81.88 636 GLU B N 1
ATOM 10109 C CA . GLU B 1 636 ? 32.844 14.805 3.334 1 81.88 636 GLU B CA 1
ATOM 10110 C C . GLU B 1 636 ? 32.656 15.539 4.656 1 81.88 636 GLU B C 1
ATOM 10112 O O . GLU B 1 636 ? 31.531 15.578 5.191 1 81.88 636 GLU B O 1
ATOM 10117 N N . PRO B 1 637 ? 33.812 15.984 5.211 1 82.25 637 PRO B N 1
ATOM 10118 C CA . PRO B 1 637 ? 33.625 16.781 6.43 1 82.25 637 PRO B CA 1
ATOM 10119 C C . PRO B 1 637 ? 32.625 17.922 6.262 1 82.25 637 PRO B C 1
ATOM 10121 O O . PRO B 1 637 ? 32.656 18.609 5.242 1 82.25 637 PRO B O 1
ATOM 10124 N N . GLY B 1 638 ? 31.719 17.922 7.203 1 79.38 638 GLY B N 1
ATOM 10125 C CA . GLY B 1 638 ? 30.703 18.969 7.152 1 79.38 638 GLY B CA 1
ATOM 10126 C C . GLY B 1 638 ? 29.359 18.453 6.664 1 79.38 638 GLY B C 1
ATOM 10127 O O . GLY B 1 638 ? 28.328 19.109 6.871 1 79.38 638 GLY B O 1
ATOM 10128 N N . ASP B 1 639 ? 29.359 17.297 6.047 1 81.94 639 ASP B N 1
ATOM 10129 C CA . ASP B 1 639 ? 28.109 16.734 5.543 1 81.94 639 ASP B CA 1
ATOM 10130 C C . ASP B 1 639 ? 27.203 16.312 6.695 1 81.94 639 ASP B C 1
ATOM 10132 O O . ASP B 1 639 ? 27.672 15.883 7.746 1 81.94 639 ASP B O 1
ATOM 10136 N N . LEU B 1 640 ? 25.906 16.594 6.375 1 82.06 640 LEU B N 1
ATOM 10137 C CA . LEU B 1 640 ? 24.906 16.172 7.348 1 82.06 640 LEU B CA 1
ATOM 10138 C C . LEU B 1 640 ? 24.609 14.68 7.199 1 82.06 640 LEU B C 1
ATOM 10140 O O . LEU B 1 640 ? 24.438 14.18 6.082 1 82.06 640 LEU B O 1
ATOM 10144 N N . ILE B 1 641 ? 24.656 14 8.312 1 84.31 641 ILE B N 1
ATOM 10145 C CA . ILE B 1 641 ? 24.359 12.57 8.32 1 84.31 641 ILE B CA 1
ATOM 10146 C C . ILE B 1 641 ? 23.344 12.25 9.406 1 84.31 641 ILE B C 1
ATOM 10148 O O . ILE B 1 641 ? 23.094 13.07 10.297 1 84.31 641 ILE B O 1
ATOM 10152 N N . HIS B 1 642 ? 22.688 11.156 9.188 1 85 642 HIS B N 1
ATOM 10153 C CA . HIS B 1 642 ? 21.734 10.609 10.164 1 85 642 HIS B CA 1
ATOM 10154 C C . HIS B 1 642 ? 22.266 9.305 10.758 1 85 642 HIS B C 1
ATOM 10156 O O . HIS B 1 642 ? 22.562 8.359 10.031 1 85 642 HIS B O 1
ATOM 10162 N N . VAL B 1 643 ? 22.484 9.344 12.031 1 84.56 643 VAL B N 1
ATOM 10163 C CA . VAL B 1 643 ? 22.938 8.148 12.742 1 84.56 643 VAL B CA 1
ATOM 10164 C C . VAL B 1 643 ? 21.781 7.531 13.516 1 84.56 643 VAL B C 1
ATOM 10166 O O . VAL B 1 643 ? 21.266 8.125 14.477 1 84.56 643 VAL B O 1
ATOM 10169 N N . ALA B 1 644 ? 21.391 6.363 13.094 1 83.56 644 ALA B N 1
ATOM 10170 C CA . ALA B 1 644 ? 20.188 5.777 13.672 1 83.56 644 ALA B CA 1
ATOM 10171 C C . ALA B 1 644 ? 20.438 4.34 14.117 1 83.56 644 ALA B C 1
ATOM 10173 O O . ALA B 1 644 ? 21.25 3.631 13.516 1 83.56 644 ALA B O 1
ATOM 10174 N N . ALA B 1 645 ? 19.719 4.074 15.242 1 78.19 645 ALA B N 1
ATOM 10175 C CA . ALA B 1 645 ? 19.719 2.67 15.641 1 78.19 645 ALA B CA 1
ATOM 10176 C C . ALA B 1 645 ? 19.203 1.779 14.516 1 78.19 645 ALA B C 1
ATOM 10178 O O . ALA B 1 645 ? 18.438 2.227 13.656 1 78.19 645 ALA B O 1
ATOM 10179 N N . ARG B 1 646 ? 19.656 0.534 14.688 1 73.25 646 ARG B N 1
ATOM 10180 C CA . ARG B 1 646 ? 19.219 -0.431 13.68 1 73.25 646 ARG B CA 1
ATOM 10181 C C . ARG B 1 646 ? 17.75 -0.798 13.867 1 73.25 646 ARG B C 1
ATOM 10183 O O . ARG B 1 646 ? 17.25 -0.797 14.992 1 73.25 646 ARG B O 1
ATOM 10190 N N . GLY B 1 647 ? 16.938 -0.897 12.75 1 60.78 647 GLY B N 1
ATOM 10191 C CA . GLY B 1 647 ? 15.531 -1.271 12.789 1 60.78 647 GLY B CA 1
ATOM 10192 C C . GLY B 1 647 ? 14.617 -0.189 12.25 1 60.78 647 GLY B C 1
ATOM 10193 O O . GLY B 1 647 ? 14.562 0.914 12.797 1 60.78 647 GLY B O 1
ATOM 10194 N N . PHE B 1 648 ? 14.008 -0.433 11.352 1 59.72 648 PHE B N 1
ATOM 10195 C CA . PHE B 1 648 ? 13.133 0.528 10.695 1 59.72 648 PHE B CA 1
ATOM 10196 C C . PHE B 1 648 ? 11.945 0.878 11.578 1 59.72 648 PHE B C 1
ATOM 10198 O O . PHE B 1 648 ? 11.375 1.963 11.461 1 59.72 648 PHE B O 1
ATOM 10205 N N . TRP B 1 649 ? 11.648 0.063 12.508 1 58.84 649 TRP B N 1
ATOM 10206 C CA . TRP B 1 649 ? 10.461 0.233 13.336 1 58.84 649 TRP B CA 1
ATOM 10207 C C . TRP B 1 649 ? 10.648 1.367 14.336 1 58.84 649 TRP B C 1
ATOM 10209 O O . TRP B 1 649 ? 9.68 1.877 14.898 1 58.84 649 TRP B O 1
ATOM 10219 N N . HIS B 1 650 ? 11.922 1.753 14.508 1 69.06 650 HIS B N 1
ATOM 10220 C CA . HIS B 1 650 ? 12.148 2.893 15.391 1 69.06 650 HIS B CA 1
ATOM 10221 C C . HIS B 1 650 ? 11.68 4.191 14.742 1 69.06 650 HIS B C 1
ATOM 10223 O O . HIS B 1 650 ? 11.461 5.191 15.43 1 69.06 650 HIS B O 1
ATOM 10229 N N . GLY B 1 651 ? 11.5 4.082 13.453 1 66.56 651 GLY B N 1
ATOM 10230 C CA . GLY B 1 651 ? 11.055 5.277 12.75 1 66.56 651 GLY B CA 1
ATOM 10231 C C . GLY B 1 651 ? 11.961 6.469 12.969 1 66.56 651 GLY B C 1
ATOM 10232 O O . GLY B 1 651 ? 11.531 7.617 12.836 1 66.56 651 GLY B O 1
ATOM 10233 N N . GLY B 1 652 ? 13.062 6.238 13.484 1 71.5 652 GLY B N 1
ATOM 10234 C CA . GLY B 1 652 ? 14.016 7.305 13.734 1 71.5 652 GLY B CA 1
ATOM 10235 C C . GLY B 1 652 ? 14.039 7.762 15.18 1 71.5 652 GLY B C 1
ATOM 10236 O O . GLY B 1 652 ? 14.781 8.68 15.539 1 71.5 652 GLY B O 1
ATOM 10237 N N . LEU B 1 653 ? 13.297 7.125 16.031 1 70.56 653 LEU B N 1
ATOM 10238 C CA . LEU B 1 653 ? 13.195 7.543 17.422 1 70.56 653 LEU B CA 1
ATOM 10239 C C . LEU B 1 653 ? 14.555 7.508 18.109 1 70.56 653 LEU B C 1
ATOM 10241 O O . LEU B 1 653 ? 14.883 8.391 18.891 1 70.56 653 LEU B O 1
ATOM 10245 N N . LYS B 1 654 ? 15.227 6.453 17.797 1 76.25 654 LYS B N 1
ATOM 10246 C CA . LYS B 1 654 ? 16.578 6.32 18.344 1 76.25 654 LYS B CA 1
ATOM 10247 C C . LYS B 1 654 ? 17.625 6.734 17.312 1 76.25 654 LYS B C 1
ATOM 10249 O O . LYS B 1 654 ? 18.219 5.883 16.641 1 76.25 654 LYS B O 1
ATOM 10254 N N . SER B 1 655 ? 17.797 7.91 17.219 1 80.38 655 SER B N 1
ATOM 10255 C CA . SER B 1 655 ? 18.703 8.422 16.188 1 80.38 655 SER B CA 1
ATOM 10256 C C . SER B 1 655 ? 19.109 9.859 16.5 1 80.38 655 SER B C 1
ATOM 10258 O O . SER B 1 655 ? 18.625 10.469 17.438 1 80.38 655 SER B O 1
ATOM 10260 N N . ILE B 1 656 ? 20.047 10.406 15.758 1 79.5 656 ILE B N 1
ATOM 10261 C CA . ILE B 1 656 ? 20.484 11.797 15.867 1 79.5 656 ILE B CA 1
ATOM 10262 C C . ILE B 1 656 ? 21.031 12.266 14.523 1 79.5 656 ILE B C 1
ATOM 10264 O O . ILE B 1 656 ? 21.562 11.477 13.75 1 79.5 656 ILE B O 1
ATOM 10268 N N . GLN B 1 657 ? 20.734 13.445 14.242 1 81.69 657 GLN B N 1
ATOM 10269 C CA . GLN B 1 657 ? 21.391 14.086 13.109 1 81.69 657 GLN B CA 1
ATOM 10270 C C . GLN B 1 657 ? 22.719 14.711 13.523 1 81.69 657 GLN B C 1
ATOM 10272 O O . GLN B 1 657 ? 22.828 15.297 14.602 1 81.69 657 GLN B O 1
ATOM 10277 N N . ALA B 1 658 ? 23.734 14.43 12.758 1 84.19 658 ALA B N 1
ATOM 10278 C CA . ALA B 1 658 ? 25.078 14.945 13.047 1 84.19 658 ALA B CA 1
ATOM 10279 C C . ALA B 1 658 ? 25.812 15.328 11.766 1 84.19 658 ALA B C 1
ATOM 10281 O O . ALA B 1 658 ? 25.312 15.086 10.664 1 84.19 658 ALA B O 1
ATOM 10282 N N . ARG B 1 659 ? 26.844 16.062 11.953 1 87.12 659 ARG B N 1
ATOM 10283 C CA . ARG B 1 659 ? 27.719 16.406 10.844 1 87.12 659 ARG B CA 1
ATOM 10284 C C . ARG B 1 659 ? 29.047 15.672 10.961 1 87.12 659 ARG B C 1
ATOM 10286 O O . ARG B 1 659 ? 29.547 15.445 12.07 1 87.12 659 ARG B O 1
ATOM 10293 N N . VAL B 1 660 ? 29.641 15.391 9.852 1 88.94 660 VAL B N 1
ATOM 10294 C CA . VAL B 1 660 ? 30.922 14.695 9.836 1 88.94 660 VAL B CA 1
ATOM 10295 C C . VAL B 1 660 ? 32.031 15.672 10.195 1 88.94 660 VAL B C 1
ATOM 10297 O O . VAL B 1 660 ? 32.156 16.75 9.609 1 88.94 660 VAL B O 1
ATOM 10300 N N . ASP B 1 661 ? 32.812 15.25 11.156 1 89.06 661 ASP B N 1
ATOM 10301 C CA . ASP B 1 661 ? 33.906 16.094 11.656 1 89.06 661 ASP B CA 1
ATOM 10302 C C . ASP B 1 661 ? 35.094 16.094 10.688 1 89.06 661 ASP B C 1
ATOM 10304 O O . ASP B 1 661 ? 35.25 15.156 9.906 1 89.06 661 ASP B O 1
ATOM 10308 N N . ASP B 1 662 ? 35.844 17.203 10.742 1 86.81 662 ASP B N 1
ATOM 10309 C CA . ASP B 1 662 ? 37.062 17.297 9.961 1 86.81 662 ASP B CA 1
ATOM 10310 C C . ASP B 1 662 ? 38.125 16.344 10.492 1 86.81 662 ASP B C 1
ATOM 10312 O O . ASP B 1 662 ? 38.969 15.859 9.734 1 86.81 662 ASP B O 1
ATOM 10316 N N . ALA B 1 663 ? 38.062 16.109 11.742 1 86.25 663 ALA B N 1
ATOM 10317 C CA . ALA B 1 663 ? 39.031 15.18 12.359 1 86.25 663 ALA B CA 1
ATOM 10318 C C . ALA B 1 663 ? 38.625 13.734 12.086 1 86.25 663 ALA B C 1
ATOM 10320 O O . ALA B 1 663 ? 37.438 13.367 12.242 1 86.25 663 ALA B O 1
ATOM 10321 N N . ASP B 1 664 ? 39.531 12.961 11.695 1 87.56 664 ASP B N 1
ATOM 10322 C CA . ASP B 1 664 ? 39.25 11.57 11.352 1 87.56 664 ASP B CA 1
ATOM 10323 C C . ASP B 1 664 ? 39.312 10.68 12.594 1 87.56 664 ASP B C 1
ATOM 10325 O O . ASP B 1 664 ? 40.125 10.922 13.5 1 87.56 664 ASP B O 1
ATOM 10329 N N . SER B 1 665 ? 38.406 9.773 12.516 1 86.31 665 SER B N 1
ATOM 10330 C CA . SER B 1 665 ? 38.531 8.711 13.508 1 86.31 665 SER B CA 1
ATOM 10331 C C . SER B 1 665 ? 39.625 7.719 13.141 1 86.31 665 SER B C 1
ATOM 10333 O O . SER B 1 665 ? 39.906 7.531 11.961 1 86.31 665 SER B O 1
ATOM 10335 N N . THR B 1 666 ? 40.188 7.09 14.172 1 81.56 666 THR B N 1
ATOM 10336 C CA . THR B 1 666 ? 41.25 6.098 13.945 1 81.56 666 THR B CA 1
ATOM 10337 C C . THR B 1 666 ? 40.656 4.695 13.859 1 81.56 666 THR B C 1
ATOM 10339 O O . THR B 1 666 ? 41.344 3.734 13.531 1 81.56 666 THR B O 1
ATOM 10342 N N . HIS B 1 667 ? 39.406 4.605 14.117 1 86.56 667 HIS B N 1
ATOM 10343 C CA . HIS B 1 667 ? 38.781 3.287 14.148 1 86.56 667 HIS B CA 1
ATOM 10344 C C . HIS B 1 667 ? 37.875 3.094 12.953 1 86.56 667 HIS B C 1
ATOM 10346 O O . HIS B 1 667 ? 36.812 3.73 12.867 1 86.56 667 HIS B O 1
ATOM 10352 N N . GLN B 1 668 ? 38.281 2.223 12.164 1 85.56 668 GLN B N 1
ATOM 10353 C CA . GLN B 1 668 ? 37.406 1.894 11.031 1 85.56 668 GLN B CA 1
ATOM 10354 C C . GLN B 1 668 ? 36.188 1.09 11.477 1 85.56 668 GLN B C 1
ATOM 10356 O O . GLN B 1 668 ? 36.312 0.245 12.367 1 85.56 668 GLN B O 1
ATOM 10361 N N . GLY B 1 669 ? 35.062 1.251 10.766 1 86.06 669 GLY B N 1
ATOM 10362 C CA . GLY B 1 669 ? 33.844 0.527 11.07 1 86.06 669 GLY B CA 1
ATOM 10363 C C . GLY B 1 669 ? 33.094 1.089 12.273 1 86.06 669 GLY B C 1
ATOM 10364 O O . GLY B 1 669 ? 32.156 0.467 12.773 1 86.06 669 GLY B O 1
ATOM 10365 N N . ARG B 1 670 ? 33.625 2.219 12.719 1 89.94 670 ARG B N 1
ATOM 10366 C CA . ARG B 1 670 ? 33 2.83 13.883 1 89.94 670 ARG B CA 1
ATOM 10367 C C . ARG B 1 670 ? 32.719 4.312 13.648 1 89.94 670 ARG B C 1
ATOM 10369 O O . ARG B 1 670 ? 33.406 4.957 12.852 1 89.94 670 ARG B O 1
ATOM 10376 N N . VAL B 1 671 ? 31.703 4.746 14.234 1 91.94 671 VAL B N 1
ATOM 10377 C CA . VAL B 1 671 ? 31.453 6.18 14.297 1 91.94 671 VAL B CA 1
ATOM 10378 C C . VAL B 1 671 ? 31.625 6.684 15.727 1 91.94 671 VAL B C 1
ATOM 10380 O O . VAL B 1 671 ? 30.984 6.18 16.656 1 91.94 671 VAL B O 1
ATOM 10383 N N . GLU B 1 672 ? 32.594 7.57 15.898 1 91.31 672 GLU B N 1
ATOM 10384 C CA . GLU B 1 672 ? 32.875 8.102 17.234 1 91.31 672 GLU B CA 1
ATOM 10385 C C . GLU B 1 672 ? 31.891 9.195 17.609 1 91.31 672 GLU B C 1
ATOM 10387 O O . GLU B 1 672 ? 31.719 10.172 16.891 1 91.31 672 GLU B O 1
ATOM 10392 N N . PHE B 1 673 ? 31.453 9.008 18.703 1 87.5 673 PHE B N 1
ATOM 10393 C CA . PHE B 1 673 ? 30.312 9.797 19.172 1 87.5 673 PHE B CA 1
ATOM 10394 C C . PHE B 1 673 ? 30.531 10.273 20.609 1 87.5 673 PHE B C 1
ATOM 10396 O O . PHE B 1 673 ? 30.953 9.508 21.469 1 87.5 673 PHE B O 1
ATOM 10403 N N . PRO B 1 674 ? 30.297 11.531 20.781 1 86.81 674 PRO B N 1
ATOM 10404 C CA . PRO B 1 674 ? 30.469 12.008 22.141 1 86.81 674 PRO B CA 1
ATOM 10405 C C . PRO B 1 674 ? 29.531 11.312 23.141 1 86.81 674 PRO B C 1
ATOM 10407 O O . PRO B 1 674 ? 28.328 11.242 22.906 1 86.81 674 PRO B O 1
ATOM 10410 N N . GLU B 1 675 ? 30.031 10.898 24.203 1 86.31 675 GLU B N 1
ATOM 10411 C CA . GLU B 1 675 ? 29.312 10.109 25.188 1 86.31 675 GLU B CA 1
ATOM 10412 C C . GLU B 1 675 ? 28.125 10.891 25.766 1 86.31 675 GLU B C 1
ATOM 10414 O O . GLU B 1 675 ? 27.078 10.305 26.078 1 86.31 675 GLU B O 1
ATOM 10419 N N . GLU B 1 676 ? 28.234 12.148 25.891 1 81 676 GLU B N 1
ATOM 10420 C CA . GLU B 1 676 ? 27.188 12.969 26.484 1 81 676 GLU B CA 1
ATOM 10421 C C . GLU B 1 676 ? 25.938 12.984 25.609 1 81 676 GLU B C 1
ATOM 10423 O O . GLU B 1 676 ? 24.844 13.305 26.078 1 81 676 GLU B O 1
ATOM 10428 N N . MET B 1 677 ? 26.109 12.602 24.344 1 80.62 677 MET B N 1
ATOM 10429 C CA . MET B 1 677 ? 24.984 12.703 23.406 1 80.62 677 MET B CA 1
ATOM 10430 C C . MET B 1 677 ? 24.281 11.359 23.266 1 80.62 677 MET B C 1
ATOM 10432 O O . MET B 1 677 ? 23.234 11.273 22.609 1 80.62 677 MET B O 1
ATOM 10436 N N . LEU B 1 678 ? 24.812 10.352 23.828 1 80.62 678 LEU B N 1
ATOM 10437 C CA . LEU B 1 678 ? 24.219 9.023 23.719 1 80.62 678 LEU B CA 1
ATOM 10438 C C . LEU B 1 678 ? 22.781 9.016 24.234 1 80.62 678 LEU B C 1
ATOM 10440 O O . LEU B 1 678 ? 21.891 8.445 23.609 1 80.62 678 LEU B O 1
ATOM 10444 N N . GLY B 1 679 ? 22.594 9.594 25.391 1 73.06 679 GLY B N 1
ATOM 10445 C CA . GLY B 1 679 ? 21.25 9.68 25.953 1 73.06 679 GLY B CA 1
ATOM 10446 C C . GLY B 1 679 ? 20.266 10.391 25.062 1 73.06 679 GLY B C 1
ATOM 10447 O O . GLY B 1 679 ? 19.125 9.938 24.891 1 73.06 679 GLY B O 1
ATOM 10448 N N . ALA B 1 680 ? 20.766 11.406 24.469 1 72.06 680 ALA B N 1
ATOM 10449 C CA . ALA B 1 680 ? 19.891 12.203 23.594 1 72.06 680 ALA B CA 1
ATOM 10450 C C . ALA B 1 680 ? 19.5 11.422 22.344 1 72.06 680 ALA B C 1
ATOM 10452 O O . ALA B 1 680 ? 18.391 11.555 21.844 1 72.06 680 ALA B O 1
ATOM 10453 N N . ALA B 1 681 ? 20.344 10.641 21.875 1 77.44 681 ALA B N 1
ATOM 10454 C CA . ALA B 1 681 ? 20.094 9.859 20.672 1 77.44 681 ALA B CA 1
ATOM 10455 C C . ALA B 1 681 ? 19.328 8.578 20.984 1 77.44 681 ALA B C 1
ATOM 10457 O O . ALA B 1 681 ? 18.734 7.961 20.094 1 77.44 681 ALA B O 1
ATOM 10458 N N . GLY B 1 682 ? 19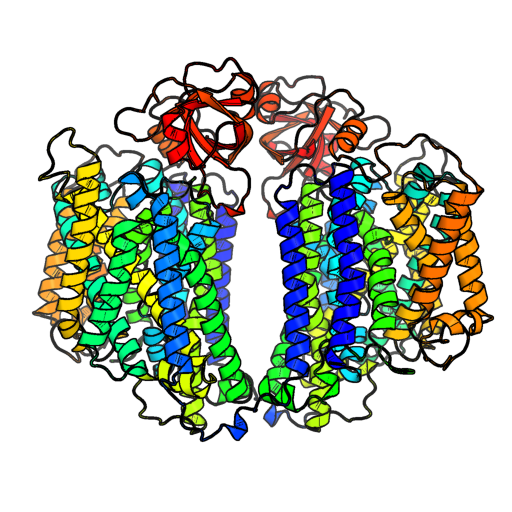.344 8.211 22.266 1 76 682 GLY B N 1
ATOM 10459 C CA . GLY B 1 682 ? 18.719 6.965 22.672 1 76 682 GLY B CA 1
ATOM 10460 C C . GLY B 1 682 ? 19.484 5.738 22.188 1 76 682 GLY B C 1
ATOM 10461 O O . GLY B 1 682 ? 18.875 4.715 21.859 1 76 682 GLY B O 1
ATOM 10462 N N . ILE B 1 683 ? 20.688 5.922 21.891 1 81.69 683 ILE B N 1
ATOM 10463 C CA . ILE B 1 683 ? 21.531 4.832 21.422 1 81.69 683 ILE B CA 1
ATOM 10464 C C . ILE B 1 683 ? 22.609 4.535 22.469 1 81.69 683 ILE B C 1
ATOM 10466 O O . ILE B 1 683 ? 22.953 5.398 23.281 1 81.69 683 ILE B O 1
ATOM 10470 N N . GLU B 1 684 ? 23 3.295 22.578 1 82.75 684 GLU B N 1
ATOM 10471 C CA . GLU B 1 684 ? 24 2.895 23.562 1 82.75 684 GLU B CA 1
ATOM 10472 C C . GLU B 1 684 ? 25.359 2.656 22.906 1 82.75 684 GLU B C 1
ATOM 10474 O O . GLU B 1 684 ? 25.438 2.445 21.688 1 82.75 684 GLU B O 1
ATOM 10479 N N . ASP B 1 685 ? 26.375 2.867 23.797 1 87.5 685 ASP B N 1
ATOM 10480 C CA . ASP B 1 685 ? 27.719 2.604 23.312 1 87.5 685 ASP B CA 1
ATOM 10481 C C . ASP B 1 685 ? 27.859 1.168 22.812 1 87.5 685 ASP B C 1
ATOM 10483 O O . ASP B 1 685 ? 27.375 0.234 23.453 1 87.5 685 ASP B O 1
ATOM 10487 N N . GLY B 1 686 ? 28.375 1.064 21.625 1 83.44 686 GLY B N 1
ATOM 10488 C CA . GLY B 1 686 ? 28.609 -0.26 21.078 1 83.44 686 GLY B CA 1
ATOM 10489 C C . GLY B 1 686 ? 27.469 -0.73 20.172 1 83.44 686 GLY B C 1
ATOM 10490 O O . GLY B 1 686 ? 27.594 -1.755 19.5 1 83.44 686 GLY B O 1
ATOM 10491 N N . ASP B 1 687 ? 26.391 -0.015 20.141 1 83.31 687 ASP B N 1
ATOM 10492 C CA . ASP B 1 687 ? 25.25 -0.415 19.328 1 83.31 687 ASP B CA 1
ATOM 10493 C C . ASP B 1 687 ? 25.594 -0.347 17.844 1 83.31 687 ASP B C 1
ATOM 10495 O O . ASP B 1 687 ? 26.406 0.486 17.422 1 83.31 687 ASP B O 1
ATOM 10499 N N . GLY B 1 688 ? 25.016 -1.238 17.094 1 83.69 688 GLY B N 1
ATOM 10500 C CA . GLY B 1 688 ? 25.016 -1.055 15.648 1 83.69 688 GLY B CA 1
ATOM 10501 C C . GLY B 1 688 ? 24.109 0.069 15.188 1 83.69 688 GLY B C 1
ATOM 10502 O O . GLY B 1 688 ? 22.984 0.205 15.672 1 83.69 688 GLY B O 1
ATOM 10503 N N . VAL B 1 689 ? 24.703 0.927 14.375 1 87.31 689 VAL B N 1
ATOM 10504 C CA . VAL B 1 689 ? 23.922 2.064 13.898 1 87.31 689 VAL B CA 1
ATOM 10505 C C . VAL B 1 689 ? 23.969 2.123 12.367 1 87.31 689 VAL B C 1
ATOM 10507 O O . VAL B 1 689 ? 24.891 1.585 11.75 1 87.31 689 VAL B O 1
ATOM 10510 N N . VAL B 1 690 ? 22.953 2.643 11.836 1 84.81 690 VAL B N 1
ATOM 10511 C CA . VAL B 1 690 ? 22.922 2.934 10.406 1 84.81 690 VAL B CA 1
ATOM 10512 C C . VAL B 1 690 ? 23.172 4.422 10.172 1 84.81 690 VAL B C 1
ATOM 10514 O O . VAL B 1 690 ? 22.422 5.27 10.68 1 84.81 690 VAL B O 1
ATOM 10517 N N . VAL B 1 691 ? 24.234 4.719 9.5 1 86.94 691 VAL B N 1
ATOM 10518 C CA . VAL B 1 691 ? 24.562 6.102 9.172 1 86.94 691 VAL B CA 1
ATOM 10519 C C . VAL B 1 691 ? 24.094 6.418 7.75 1 86.94 691 VAL B C 1
ATOM 10521 O O . VAL B 1 691 ? 24.484 5.734 6.797 1 86.94 691 VAL B O 1
ATOM 10524 N N . THR B 1 692 ? 23.219 7.391 7.641 1 83.44 692 THR B N 1
ATOM 10525 C CA . THR B 1 692 ? 22.672 7.789 6.348 1 83.44 692 THR B CA 1
ATOM 10526 C C . THR B 1 692 ? 23.141 9.195 5.98 1 83.44 692 THR B C 1
ATOM 10528 O O . THR B 1 692 ? 23.078 10.109 6.805 1 83.44 692 THR B O 1
ATOM 10531 N N . LEU B 1 693 ? 23.594 9.32 4.766 1 82.25 693 LEU B N 1
ATOM 10532 C CA . LEU B 1 693 ? 23.953 10.648 4.266 1 82.25 693 LEU B CA 1
ATOM 10533 C C . LEU B 1 693 ? 22.703 11.445 3.914 1 82.25 693 LEU B C 1
ATOM 10535 O O . LEU B 1 693 ? 21.859 10.984 3.137 1 82.25 693 LEU B O 1
ATOM 10539 N N . ILE B 1 694 ? 22.516 12.5 4.512 1 73 694 ILE B N 1
ATOM 10540 C CA . ILE B 1 694 ? 21.391 13.383 4.23 1 73 694 ILE B CA 1
ATOM 10541 C C . ILE B 1 694 ? 21.797 14.398 3.158 1 73 694 ILE B C 1
ATOM 10543 O O . ILE B 1 694 ? 21.016 14.68 2.246 1 73 694 ILE B O 1
ATOM 10547 N N . GLY B 1 695 ? 22.922 14.852 3.113 1 68.69 695 GLY B N 1
ATOM 10548 C CA . GLY B 1 695 ? 23.453 15.812 2.158 1 68.69 695 GLY B CA 1
ATOM 10549 C C . GLY B 1 695 ? 24.453 16.766 2.766 1 68.69 695 GLY B C 1
ATOM 10550 O O . GLY B 1 695 ? 24.5 16.938 3.988 1 68.69 695 GLY B O 1
#

Secondary structure (DSSP, 8-state):
-GGGHHHHHHHHHHHHHHHHHHHHHHHTTTT-S--THHHHHHHHHHHHHHHHHHHHHHHHS-S---TTTTTT-----S-HHHHHHHHHHHHHHHHHHHHHGGG--SHHHHHHGGG-B-HHHHHHHHHHHHSTTTHHHHHHHHHHHHGGGGGHHHHS-GGGHHHIIIIIHHHHHHHT--SHHHHHHHHH-HHHHHHHHHHHHHHHHHHHHHHHHHHHHHHHHHH---HHHHHHHHHHHHHHHHHHHHHHHHHHHHHHHHHHHHHHHHHHHHHHHHHTTSHHHHHHHS-GGGG-SS--S--TTS--HHHHIIIIIIIHHHIIIII-HHHHHHHHTBSSHHHHHHHHHHIIIIIHHHHHHHHHHHHHHHHHHHHHTSS-TT--GGGHHHHHHHHHS-TTHHHHHHHHHHHHHHHHHHHHHHHHHHHIIIIIIIIIISPTT--HHHHHHHHHHHHHHHHHHHHHTHHHHTTSS-HHHHHHHHHHHHSHHHHHHHHHHHH-TT--HHHHHHHHHHHHHHHHHHHH-GGGGGGGSTT----SSGGGSSTTTHHHHHHHHHHHHHHHHHHHH-------TTTSS--HHHHHHHHTTSS-----S--EEEEEEEEESSPPPB-TTSS-EEEEE-HHHHHHHT--TT-EEEEEES-GGGTTSSEEEEEE-SSPPSSTTEEEEEGGGHHHHT--TT-EEEEEE--/-GGGHHHHHHHHHHHHHHHHHHHHHHHTTTT-S--THHHHHHHHHHHHHHHHHHHHHHHHS-S---TTTTTT-----S-HHHHHHHHHHHHHHHHHHHHHGGG--SHHHHHHGGG-B-HHHHHHHHHHHHSHHHHHHHHHHHHHHHGGGGGHHHHS-GGGHHHIIIIIHHHHHHHT--SHHHHHHHHH-HHHHHHHHHHHHHHHHHHHHHHHHHHHHHHHHHH---HHHHHHHHHHHHHHHHHHHHHHHHHHHHHHHHHHHHHHHHHHHHHHHHHTTSHHHHHHHS-GGGG-SS--S--TTS--HHHHIIIIIIIHHHIIIII-HHHHHHHHTBSSHHHHHHHHHHIIIIIHHHHHHHHHHHHHHHHHHHHHTSS-TT--GGGHHHHHHHHHS-TTHHHHHHHHHHHHHHHHHHHHHHHHHHHIIIIIIIIIISPTT--HHHHHHHHHHHHHHHHHHHHHTHHHHTTSS-HHHHHHHHHHHHSHHHHHHHHHHHH-TT--HHHHHHHHHHHHHHHHHHHH-GGGGGGGSTT----SSGGGSSTTTHHHHHHHHHHHHHHHHHHHH-------TTTSS--HHHHHHHHTTSS-----S--EEEEEEEEESSPPPB-TTSS-EEEEE-HHHHHHHT--TT-EEEEEES-GGGTTSSEEEEEE-SSPPSSTTEEEEEGGGHHHHT--TT-EEEEEE--

InterPro domains:
  IPR001734 Sodium/solute symporter [PF00474] (110-511)
  IPR001734 Sodium/solute symporter [PS50283] (79-525)
  IPR001734 Sodium/solute symporter [TIGR00813] (110-511)
  IPR038377 Sodium/glucose symporter superfamily [G3DSA:1.20.1730.10] (98-583)
  IPR051163 Sodium:Solute Symporter (SSF) [PTHR42985] (79-524)